Protein AF-A0A7X8LJ84-F1 (afdb_monomer)

Mean predicted aligned error: 12.86 Å

Secondary structure (DSSP, 8-state):
-PPP----EEEE--SS---SS-EEE-TT-SS-TT-STT--SSTTPPP-SSSPPP-S-TTTTPPPP-S-SSS--PPPPPP-S-TTPPPPP-EEEE--SEEE-SSEEE-PPPPP-SSSS-PPPPP-EEEE-SSEEEESSEEE-PPP--TT--SPPPPP-EEE-TTSEEEE-SEEE-PPP--TTSSS-PPPP-EEE--SS-SSS--SSEEEESSEEEE-S-EEEEEEEE-TT-EEEEE-BTTB-EEEEEEEEE-TT-EEEEE-EEEEE-GGGT-BTTB-EEE-EEEEEEEEEE-TT-EEE-TT-SS-TT-STTPPP----TT--PPPP-BSBPPPP-TT-S-PPPP-S-SSS--PPPPP--SSTTPPPPP-EEEEEEEEEEESSEEE-PPPPB-STT--PPPP-EEEEEEEEEEESSEEE-PPPPBTT--SPPPP-EEE--SSEEEE-SEEE-PPPP-SSS-PPPP-EEE----SSSSS----EEEESSEEEEES-EEEEEEEE-TT-EEEEE--STT-EEEEEEEEE-TT-EEEEE-EEEEE-GGGT-BTTB-EEE-EEEEEEEEEE-TT-EEE-TT-SS-TT-STTPPPPPGGG-SPPPP-SSSPPPP-S-TT----PPP-S-SSS--SPPPPP-S-TT--PPP-EEEEEEEEEEEESSEEE-PPPPPSSTTSPPPPP-EEEEEEEEEEBS-EEE-PPPP--SS--SPPPPP-EEEEEES--SS-HHHHHTT---SEEEESS-TTB-SEEE-PPPP--TTSSPPP---EEEEEEEPPTT-------

Foldseek 3Di:
DDDDPPPPAPEDEDADEPDDADEDFQELVFAEAADDQQEFADLQWAGEALFWWFDLAVVRGTRHYDADQPPGQHWWQWYYDDPQTWHTFHEYEYEYQEYEAAHEYAREWAAGDDQESYETIEFTYYHYAEHAYAHAYEYARETYGHPHYQGIWYFFYHYEPQRYQYHYPYYYYRATYDGPQQPHYTTAGGAYHAHDDGYDAAHQAEGEFQDEDEHAAEDHHEEHEFDNLGEYEYECGDVGQEYEYAEYHFDANGEYEKAWAQCAQDVVQPGDNVARLTFTHEYAHAEYAQAANGEYFQELRARTAPDHQLEFDDDDDPPDFWAAREELWWWWGDPPDDDTSDYGTDLPPFGGWWQWTYDDSQAWHEFHEYEYEYQEYEAQEEYAREWAARDDPPHATIEFTYYHYEYQEYAHAYEYARHTYEYPVLAIWHFFYHYAYENYRYHYPYYYYRATRDDDAHHTIFGGAHHDYPDPDDDDDFLLEAEFQDEDEHEDEYEHEEYEFDNLGEYEQTDGDDPLEHEYQEYEFDANGEYEKAKDQQAQDVQQPGDHVQRLTFIHEYEYLEYEQAANGEYFQELRFAWQCDHQQEWEAAPPLAAIWAGEAQWFWAGFLRPVDAGGGDYTGDQADFGGGWAWYYDDPQTTHEFHEYHYHNLAEYEAQEYYAREWDAGPALSIHKTEFGYYHAEHQAYAHAYEHAREIYARDDQHRYITYAFYHYEHEYHNNPDDPPPVVVVHDDAKDWDPDHPRYNYYYFRYIYGHNPVGPGHHGGGHYTYIYHDPPPDDDDDDD

pLDDT: mean 81.63, std 16.75, range [23.98, 98.69]

Nearest PDB structures (foldseek):
  4kh3-assembly1_A  TM=2.671E-01  e=1.534E+00  Escherichia coli CFT073
  3syj-assembly1_A-2  TM=1.691E-01  e=6.183E+00  Haemophilus influenzae

Structure (mmCIF, N/CA/C/O backbone):
data_AF-A0A7X8LJ84-F1
#
_entry.id   AF-A0A7X8LJ84-F1
#
loop_
_atom_site.group_PDB
_atom_site.id
_atom_site.type_symbol
_atom_site.label_atom_id
_atom_site.label_alt_id
_atom_site.label_comp_id
_atom_site.label_asym_id
_atom_site.label_entity_id
_atom_site.label_seq_id
_atom_site.pdbx_PDB_ins_code
_atom_site.Cartn_x
_atom_site.Cartn_y
_atom_site.Cartn_z
_atom_site.occupancy
_atom_site.B_iso_or_equiv
_atom_site.auth_seq_id
_atom_site.auth_comp_id
_atom_site.auth_asym_id
_atom_site.auth_atom_id
_atom_site.pdbx_PDB_model_num
ATOM 1 N N . MET A 1 1 ? -12.838 34.884 46.407 1.00 30.06 1 MET A N 1
ATOM 2 C CA . MET A 1 1 ? -14.192 34.371 46.718 1.00 30.06 1 MET A CA 1
ATOM 3 C C . MET A 1 1 ? -14.284 32.951 46.189 1.00 30.06 1 MET A C 1
ATOM 5 O O . MET A 1 1 ? -13.896 32.726 45.052 1.00 30.06 1 MET A O 1
ATOM 9 N N . MET A 1 2 ? -14.664 32.008 47.050 1.00 23.98 2 MET A N 1
ATOM 10 C CA . MET A 1 2 ? -14.614 30.557 46.815 1.00 23.98 2 MET A CA 1
ATOM 11 C C . MET A 1 2 ? -15.486 30.130 45.617 1.00 23.98 2 MET A C 1
ATOM 13 O O . MET A 1 2 ? -16.614 30.614 45.519 1.00 23.98 2 MET A O 1
ATOM 17 N N . PRO A 1 3 ? -15.045 29.205 44.743 1.00 28.98 3 PRO A N 1
ATOM 18 C CA . PRO A 1 3 ? -15.944 28.597 43.777 1.00 28.98 3 PRO A CA 1
ATOM 19 C C . PRO A 1 3 ? -16.781 27.513 44.467 1.00 28.98 3 PRO A C 1
ATOM 21 O O . PRO A 1 3 ? -16.250 26.604 45.105 1.00 28.98 3 PRO A O 1
ATOM 24 N N . LEU A 1 4 ? -18.106 27.630 44.344 1.00 27.81 4 LEU A N 1
ATOM 25 C CA . LEU A 1 4 ? -19.065 26.625 44.792 1.00 27.81 4 LEU A CA 1
ATOM 26 C C . LEU A 1 4 ? -18.783 25.266 44.130 1.00 27.81 4 LEU A C 1
ATOM 28 O O . LEU A 1 4 ? -18.795 25.145 42.905 1.00 27.81 4 LEU A O 1
ATOM 32 N N . ASN A 1 5 ? -18.645 24.235 44.965 1.00 30.30 5 ASN A N 1
ATOM 33 C CA . ASN A 1 5 ? -18.815 22.829 44.604 1.00 30.30 5 ASN A CA 1
ATOM 34 C C . ASN A 1 5 ? -20.189 22.619 43.935 1.00 30.30 5 ASN A C 1
ATOM 36 O O . ASN A 1 5 ? -21.196 22.456 44.624 1.00 30.30 5 ASN A O 1
ATOM 40 N N . ARG A 1 6 ? -20.254 22.573 42.599 1.00 37.22 6 ARG A N 1
ATOM 41 C CA . ARG A 1 6 ? -21.421 22.021 41.890 1.00 37.22 6 ARG A CA 1
ATOM 42 C C . ARG A 1 6 ? -21.324 20.494 41.882 1.00 37.22 6 ARG A C 1
ATOM 44 O O . ARG A 1 6 ? -20.835 19.896 40.930 1.00 37.22 6 ARG A O 1
ATOM 51 N N . LYS A 1 7 ? -21.785 19.857 42.965 1.00 37.34 7 LYS A N 1
ATOM 52 C CA . LYS A 1 7 ? -22.116 18.423 42.983 1.00 37.34 7 LYS A CA 1
ATOM 53 C C . LYS A 1 7 ? -23.441 18.207 42.239 1.00 37.34 7 LYS A C 1
ATOM 55 O O . LYS A 1 7 ? -24.474 18.084 42.880 1.00 37.34 7 LYS A O 1
ATOM 60 N N . ASN A 1 8 ? -23.411 18.127 40.911 1.00 40.31 8 ASN A N 1
ATOM 61 C CA . ASN A 1 8 ? -24.515 17.535 40.147 1.00 40.31 8 ASN A CA 1
ATOM 62 C C . ASN A 1 8 ? -24.117 16.115 39.720 1.00 40.31 8 ASN A C 1
ATOM 64 O O . ASN A 1 8 ? -23.898 15.844 38.546 1.00 40.31 8 ASN A O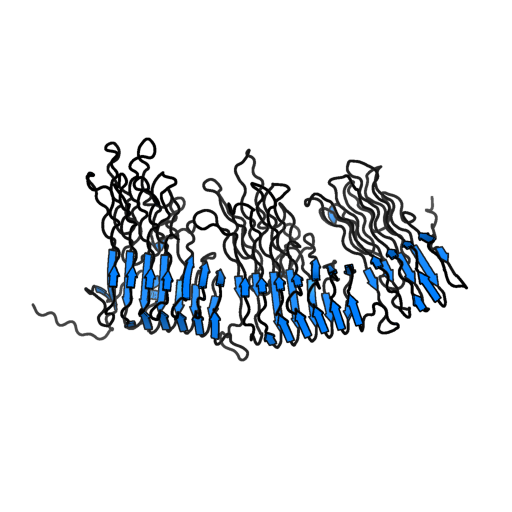 1
ATOM 68 N N . VAL A 1 9 ? -23.975 15.215 40.698 1.00 42.22 9 VAL A N 1
ATOM 69 C CA . VAL A 1 9 ? -24.136 13.779 40.438 1.00 42.22 9 VAL A CA 1
ATOM 70 C C . VAL A 1 9 ? -25.601 13.498 40.721 1.00 42.22 9 VAL A C 1
ATOM 72 O O . VAL A 1 9 ? -26.003 13.463 41.884 1.00 42.22 9 VAL A O 1
ATOM 75 N N . THR A 1 10 ? -26.413 13.349 39.678 1.00 46.94 10 THR A N 1
ATOM 76 C CA . THR A 1 10 ? -27.793 12.896 39.856 1.00 46.94 10 THR A CA 1
ATOM 77 C C . THR A 1 10 ? -27.735 11.400 40.154 1.00 46.94 10 THR A C 1
ATOM 79 O O . THR A 1 10 ? -27.622 10.575 39.250 1.00 46.94 10 THR A O 1
ATOM 82 N N . GLN A 1 11 ? -27.728 11.047 41.440 1.00 43.09 11 GLN A N 1
ATOM 83 C CA . GLN A 1 11 ? -27.872 9.666 41.886 1.00 43.09 11 GLN A CA 1
ATOM 84 C C . GLN A 1 11 ? -29.363 9.327 41.853 1.00 43.09 11 GLN A C 1
ATOM 86 O O . GLN A 1 11 ? -30.104 9.695 42.762 1.00 43.09 11 GLN A O 1
ATOM 91 N N . ILE A 1 12 ? -29.811 8.659 40.790 1.00 52.72 12 ILE A N 1
ATOM 92 C CA . ILE A 1 12 ? -31.189 8.174 40.712 1.00 52.72 12 ILE A CA 1
ATOM 93 C C . ILE A 1 12 ? -31.201 6.750 41.273 1.00 52.72 12 ILE A C 1
ATOM 95 O O . ILE A 1 12 ? -30.733 5.808 40.636 1.00 52.72 12 ILE A O 1
ATOM 99 N N . LEU A 1 13 ? -31.702 6.611 42.501 1.00 40.31 13 LEU A N 1
ATOM 100 C CA . LEU A 1 13 ? -32.005 5.323 43.119 1.00 40.31 13 LEU A CA 1
ATOM 101 C C . LEU A 1 13 ? -33.441 4.956 42.715 1.00 40.31 13 LEU A C 1
ATOM 103 O O . LEU A 1 13 ? -34.390 5.468 43.305 1.00 40.31 13 LEU A O 1
ATOM 107 N N . VAL A 1 14 ? -33.619 4.138 41.676 1.00 46.28 14 VAL A N 1
ATOM 108 C CA . VAL A 1 14 ? -34.960 3.676 41.274 1.00 46.28 14 VAL A CA 1
ATOM 109 C C . VAL A 1 14 ? -35.181 2.277 41.836 1.00 46.28 14 VAL A C 1
ATOM 111 O O . VAL A 1 14 ? -34.445 1.350 41.514 1.00 46.28 14 VAL A O 1
ATOM 114 N N . ALA A 1 15 ? -36.192 2.128 42.692 1.00 34.91 15 ALA A N 1
ATOM 115 C CA . ALA A 1 15 ? -36.561 0.853 43.310 1.00 34.91 15 ALA A CA 1
ATOM 116 C C . ALA A 1 15 ? -37.504 -0.013 42.444 1.00 34.91 15 ALA A C 1
ATOM 118 O O . ALA A 1 15 ? -37.891 -1.086 42.888 1.00 34.91 15 ALA A O 1
ATOM 119 N N . ASN A 1 16 ? -37.873 0.429 41.232 1.00 36.91 16 ASN A N 1
ATOM 120 C CA . ASN A 1 16 ? -38.785 -0.265 40.310 1.00 36.91 16 ASN A CA 1
ATOM 121 C C . ASN A 1 16 ? -38.352 -0.080 38.837 1.00 36.91 16 ASN A C 1
ATOM 123 O O . ASN A 1 16 ? -37.712 0.925 38.526 1.00 36.91 16 ASN A O 1
ATOM 127 N N . PRO A 1 17 ? -38.692 -1.013 37.924 1.00 44.97 17 PRO A N 1
ATOM 128 C CA . PRO A 1 17 ? -38.257 -0.974 36.527 1.00 44.97 17 PRO A CA 1
ATOM 129 C C . PRO A 1 17 ? -38.702 0.311 35.815 1.00 44.97 17 PRO A C 1
ATOM 131 O O . PRO A 1 17 ? -39.875 0.685 35.836 1.00 44.97 17 PRO A O 1
ATOM 134 N N . LEU A 1 18 ? -37.751 0.977 35.160 1.00 45.47 18 LEU A N 1
ATOM 135 C CA . LEU A 1 18 ? -37.991 2.081 34.230 1.00 45.47 18 LEU A CA 1
ATOM 136 C C . LEU A 1 18 ? -38.624 1.524 32.948 1.00 45.47 18 LEU A C 1
ATOM 138 O O . LEU A 1 18 ? -37.931 1.167 32.005 1.00 45.47 18 LEU A O 1
ATOM 142 N N . ALA A 1 19 ? -39.949 1.402 32.922 1.00 45.44 19 ALA A N 1
ATOM 143 C CA . ALA A 1 19 ? -40.679 1.033 31.715 1.00 45.44 19 ALA A CA 1
ATOM 144 C C . ALA A 1 19 ? -41.220 2.275 30.986 1.00 45.44 19 ALA A C 1
ATOM 146 O O . ALA A 1 19 ? -41.765 3.180 31.617 1.00 45.44 19 ALA A O 1
ATOM 147 N N . THR A 1 20 ? -41.157 2.213 29.648 1.00 40.31 20 THR A N 1
ATOM 148 C CA . THR A 1 20 ? -41.789 3.055 28.603 1.00 40.31 20 THR A CA 1
ATOM 149 C C . THR A 1 20 ? -40.998 4.275 28.113 1.00 40.31 20 THR A C 1
ATOM 151 O O . THR A 1 20 ? -40.757 5.173 28.904 1.00 40.31 20 THR A O 1
ATOM 154 N N . ASN A 1 21 ? -40.629 4.283 26.812 1.00 55.28 21 ASN A N 1
ATOM 155 C CA . ASN A 1 21 ? -40.369 5.376 25.831 1.00 55.28 21 ASN A CA 1
ATOM 156 C C . ASN A 1 21 ? -39.831 6.759 26.280 1.00 55.28 21 ASN A C 1
ATOM 158 O O . ASN A 1 21 ? -39.825 7.706 25.495 1.00 55.28 21 ASN A O 1
ATOM 162 N N . GLY A 1 22 ? -39.403 6.911 27.524 1.00 68.75 22 GLY A N 1
ATOM 163 C CA . GLY A 1 22 ? -38.986 8.154 28.140 1.00 68.75 22 GLY A CA 1
ATOM 164 C C . GLY A 1 22 ? -37.492 8.391 27.987 1.00 68.75 22 GLY A C 1
ATOM 165 O O . GLY A 1 22 ? -36.705 7.482 27.713 1.00 68.75 22 GLY A O 1
ATOM 166 N N . THR A 1 23 ? -37.106 9.641 28.204 1.00 82.94 23 THR A N 1
ATOM 167 C CA . THR A 1 23 ? -35.712 10.069 28.170 1.00 82.94 23 THR A CA 1
ATOM 168 C C . THR A 1 23 ? -35.250 10.380 29.589 1.00 82.94 23 THR A C 1
ATOM 170 O O . THR A 1 23 ? -35.802 11.273 30.230 1.00 82.94 23 THR A O 1
ATOM 173 N N . ILE A 1 24 ? -34.206 9.699 30.065 1.00 88.31 24 ILE A N 1
ATOM 174 C CA . ILE A 1 24 ? -33.388 10.175 31.187 1.00 88.31 24 ILE A CA 1
ATOM 175 C C . ILE A 1 24 ? -32.161 10.824 30.569 1.00 88.31 24 ILE A C 1
ATOM 177 O O . ILE A 1 24 ? -31.347 10.133 29.964 1.00 88.31 24 ILE A O 1
ATOM 181 N N . ASN A 1 25 ? -32.013 12.139 30.714 1.00 90.12 25 ASN A N 1
ATOM 182 C CA . ASN A 1 25 ? -30.841 12.825 30.192 1.00 90.12 25 ASN A CA 1
ATOM 183 C C . ASN A 1 25 ? -30.184 13.753 31.213 1.00 90.12 25 ASN A C 1
ATOM 185 O O . ASN A 1 25 ? -30.831 14.328 32.087 1.00 90.12 25 ASN A O 1
ATOM 189 N N . ALA A 1 26 ? -28.876 13.897 31.057 1.00 93.62 26 ALA A N 1
ATOM 190 C CA . ALA A 1 26 ? -28.060 14.946 31.641 1.00 93.62 26 ALA A CA 1
ATOM 191 C C . ALA A 1 26 ? -27.355 15.733 30.525 1.00 93.62 26 ALA A C 1
ATOM 193 O O . ALA A 1 26 ? -26.217 16.179 30.687 1.00 93.62 26 ALA A O 1
ATOM 194 N N . ASP A 1 27 ? -28.014 15.881 29.376 1.00 94.12 27 ASP A N 1
ATOM 195 C CA . ASP A 1 27 ? -27.416 16.474 28.183 1.00 94.12 27 ASP A CA 1
ATOM 196 C C . ASP A 1 27 ? -27.085 17.954 28.430 1.00 94.12 27 ASP A C 1
ATOM 198 O O . ASP A 1 27 ? -27.896 18.726 28.956 1.00 94.12 27 ASP A O 1
ATOM 202 N N . GLY A 1 28 ? -25.843 18.341 28.132 1.00 92.19 28 GLY A N 1
ATOM 203 C CA . GLY A 1 28 ? -25.340 19.700 28.345 1.00 92.19 28 GLY A CA 1
ATOM 204 C C . GLY A 1 28 ? -25.268 20.173 29.802 1.00 92.19 28 GLY A C 1
ATOM 205 O O . GLY A 1 28 ? -25.026 21.358 30.034 1.00 92.19 28 GLY A O 1
ATOM 206 N N . GLN A 1 29 ? -25.499 19.293 30.784 1.00 94.62 29 GLN A N 1
ATOM 207 C CA . GLN A 1 29 ? -25.529 19.641 32.216 1.00 94.62 29 GLN A CA 1
ATOM 208 C C . GLN A 1 29 ? -24.150 19.595 32.899 1.00 94.62 29 GLN A C 1
ATOM 210 O O . GLN A 1 29 ? -24.056 19.691 34.125 1.00 94.62 29 GLN A O 1
ATOM 215 N N . GLY A 1 30 ? -23.079 19.409 32.129 1.00 92.00 30 GLY A N 1
ATOM 216 C CA . GLY A 1 30 ? -21.699 19.387 32.595 1.00 92.00 30 GLY A CA 1
ATOM 217 C C . GLY A 1 30 ? -21.093 20.780 32.755 1.00 92.00 30 GLY A C 1
ATOM 218 O O . GLY A 1 30 ? -21.758 21.746 33.142 1.00 92.00 30 GLY A O 1
ATOM 219 N N . PHE A 1 31 ? -19.792 20.903 32.488 1.00 92.19 31 PHE A N 1
ATOM 220 C CA . PHE A 1 31 ? -19.129 22.203 32.532 1.00 92.19 31 PHE A CA 1
ATOM 221 C C . PHE A 1 31 ? -19.678 23.127 31.439 1.00 92.19 31 PHE A C 1
ATOM 223 O O . PHE A 1 31 ? -19.865 22.738 30.283 1.00 92.19 31 PHE A O 1
ATOM 230 N N . ALA A 1 32 ? -19.912 24.385 31.813 1.00 87.88 32 ALA A N 1
ATOM 231 C CA . ALA A 1 32 ? -20.293 25.417 30.862 1.00 87.88 32 ALA A CA 1
ATOM 232 C C . ALA A 1 32 ? -19.150 25.675 29.868 1.00 87.88 32 ALA A C 1
ATOM 234 O O . ALA A 1 32 ? -17.995 25.319 30.120 1.00 87.88 32 ALA A O 1
ATOM 235 N N . ARG A 1 33 ? -19.451 26.358 28.760 1.00 82.00 33 ARG A N 1
ATOM 236 C CA . ARG A 1 33 ? -18.424 26.826 27.816 1.00 82.00 33 ARG A CA 1
ATOM 237 C C . ARG A 1 33 ? -17.238 27.478 28.537 1.00 82.00 33 ARG A C 1
ATOM 239 O O . ARG A 1 33 ? -17.425 28.172 29.540 1.00 82.00 33 ARG A O 1
ATOM 246 N N . ARG A 1 34 ? -16.036 27.311 27.981 1.00 78.12 34 ARG A N 1
ATOM 247 C CA . ARG A 1 34 ? -14.765 27.856 28.493 1.00 78.12 34 ARG A CA 1
ATOM 248 C C . ARG A 1 34 ? -14.373 27.335 29.875 1.00 78.12 34 ARG A C 1
ATOM 250 O O . ARG A 1 34 ? -13.623 28.001 30.587 1.00 78.12 34 ARG A O 1
ATOM 257 N N . SER A 1 35 ? -14.905 26.184 30.275 1.00 85.44 35 SER A N 1
ATOM 258 C CA . SER A 1 35 ? -14.616 25.581 31.570 1.00 85.44 35 SER A CA 1
ATOM 259 C C . SER A 1 35 ? -14.601 24.058 31.492 1.00 85.44 35 SER A C 1
ATOM 261 O O . SER A 1 35 ? -15.162 23.461 30.573 1.00 85.44 35 SER A O 1
ATOM 263 N N . GLY A 1 36 ? -13.964 23.446 32.486 1.00 86.62 36 GLY A N 1
ATOM 264 C CA . GLY A 1 36 ? -13.796 22.001 32.590 1.00 86.62 36 GLY A CA 1
ATOM 265 C C . GLY A 1 36 ? -12.341 21.563 32.371 1.00 86.62 36 GLY A C 1
ATOM 266 O O . GLY A 1 36 ? -11.592 22.274 31.701 1.00 86.62 36 GLY A O 1
ATOM 267 N N . PRO A 1 37 ? -11.916 20.424 32.949 1.00 87.31 37 PRO A N 1
ATOM 268 C CA . PRO A 1 37 ? -10.533 19.943 32.861 1.00 87.31 37 PRO A CA 1
ATOM 269 C C . PRO A 1 37 ? -10.045 19.654 31.435 1.00 87.31 37 PRO A C 1
ATOM 271 O O . PRO A 1 37 ? -8.860 19.790 31.165 1.00 87.31 37 PRO A O 1
ATOM 274 N N . GLY A 1 38 ? -10.954 19.281 30.533 1.00 84.69 38 GLY A N 1
ATOM 275 C CA . GLY A 1 38 ? -10.684 19.070 29.110 1.00 84.69 38 GLY A CA 1
ATOM 276 C C . GLY A 1 38 ? -11.133 20.248 28.246 1.00 84.69 38 GLY A C 1
ATOM 277 O O . GLY A 1 38 ? -11.385 20.065 27.059 1.00 84.69 38 GLY A O 1
ATOM 278 N N . GLY A 1 39 ? -11.321 21.438 28.826 1.00 77.69 39 GLY A N 1
ATOM 279 C CA . GLY A 1 39 ? -11.707 22.637 28.087 1.00 77.69 39 GLY A CA 1
ATOM 280 C C . GLY A 1 39 ? -10.565 23.149 27.206 1.00 77.69 39 GLY A C 1
ATOM 281 O O . GLY A 1 39 ? -9.457 23.380 27.684 1.00 77.69 39 GLY A O 1
ATOM 282 N N . ALA A 1 40 ? -10.848 23.370 25.926 1.00 68.56 40 ALA A N 1
ATOM 283 C CA . ALA A 1 40 ? -9.894 23.928 24.975 1.00 68.56 40 ALA A CA 1
ATOM 284 C C . ALA A 1 40 ? -9.526 25.397 25.284 1.00 68.56 40 ALA A C 1
ATOM 286 O O . ALA A 1 40 ? -10.390 26.208 25.641 1.00 68.56 40 ALA A O 1
ATOM 287 N N . THR A 1 41 ? -8.254 25.772 25.106 1.00 65.06 41 THR A N 1
ATOM 288 C CA . THR A 1 41 ? -7.773 27.156 25.314 1.00 65.06 41 THR A CA 1
ATOM 289 C C . THR A 1 41 ? -7.931 28.040 24.068 1.00 65.06 41 THR A C 1
ATOM 291 O O . THR A 1 41 ? -8.104 29.258 24.200 1.00 65.06 41 THR A O 1
ATOM 294 N N . ASP A 1 42 ? -7.965 27.433 22.878 1.00 66.75 42 ASP A N 1
ATOM 295 C CA . ASP A 1 42 ? -8.260 28.063 21.584 1.00 66.75 42 ASP A CA 1
ATOM 296 C C . ASP A 1 42 ? -9.783 28.182 21.352 1.00 66.75 42 ASP A C 1
ATOM 298 O O . ASP A 1 42 ? -10.582 27.357 21.799 1.00 66.75 42 ASP A O 1
ATOM 302 N N . ALA A 1 43 ? -10.216 29.246 20.670 1.00 59.75 43 ALA A N 1
ATOM 303 C CA . ALA A 1 43 ? -11.624 29.521 20.381 1.00 59.75 43 ALA A CA 1
ATOM 304 C C . ALA A 1 43 ? -12.264 28.480 19.451 1.00 59.75 43 ALA A C 1
ATOM 306 O O . ALA A 1 43 ? -13.481 28.315 19.498 1.00 59.75 43 ALA A O 1
ATOM 307 N N . ALA A 1 44 ? -11.452 27.787 18.647 1.00 60.19 44 ALA A N 1
ATOM 308 C CA . ALA A 1 44 ? -11.892 26.815 17.651 1.00 60.19 44 ALA A CA 1
ATOM 309 C C . ALA A 1 44 ? -11.531 25.353 17.986 1.00 60.19 44 ALA A C 1
ATOM 311 O O . ALA A 1 44 ? -11.715 24.497 17.128 1.00 60.19 44 ALA A O 1
ATOM 312 N N . ALA A 1 45 ? -10.993 25.053 19.177 1.00 74.50 45 ALA A N 1
ATOM 313 C CA . ALA A 1 45 ? -10.648 23.686 19.583 1.00 74.50 45 ALA A CA 1
ATOM 314 C C . ALA A 1 45 ? -11.774 22.986 20.365 1.00 74.50 45 ALA A C 1
ATOM 316 O O . ALA A 1 45 ? -12.558 23.618 21.084 1.00 74.50 45 ALA A O 1
ATOM 317 N N . GLY A 1 46 ? -11.851 21.667 20.183 1.00 81.38 46 GLY A N 1
ATOM 318 C CA . GLY A 1 46 ? -12.843 20.803 20.806 1.00 81.38 46 GLY A CA 1
ATOM 319 C C . GLY A 1 46 ? -12.495 20.464 22.249 1.00 81.38 46 GLY A C 1
ATOM 320 O O . GLY A 1 46 ? -11.326 20.312 22.605 1.00 81.38 46 GLY A O 1
ATOM 321 N N . ALA A 1 47 ? -13.522 20.325 23.081 1.00 87.94 47 ALA A N 1
ATOM 322 C CA . ALA A 1 47 ? -13.379 19.868 24.457 1.00 87.94 47 ALA A CA 1
ATOM 323 C C . ALA A 1 47 ? -13.146 18.349 24.508 1.00 87.94 47 ALA A C 1
ATOM 325 O O . ALA A 1 47 ? -13.670 17.620 23.670 1.00 87.94 47 ALA A O 1
ATOM 326 N N . GLY A 1 48 ? -12.405 17.869 25.506 1.00 90.12 48 GLY A N 1
ATOM 327 C CA . GLY A 1 48 ? -12.181 16.441 25.766 1.00 90.12 48 GLY A CA 1
ATOM 328 C C . GLY A 1 48 ? -12.893 15.958 27.030 1.00 90.12 48 GLY A C 1
ATOM 329 O O . GLY A 1 48 ? -13.328 16.773 27.847 1.00 90.12 48 GLY A O 1
ATOM 330 N N . HIS A 1 49 ? -13.072 14.643 27.176 1.00 92.19 49 HIS A N 1
ATOM 331 C CA . HIS A 1 49 ? -13.454 13.973 28.431 1.00 92.19 49 HIS A CA 1
ATOM 332 C C . HIS A 1 49 ? -13.113 12.477 28.413 1.00 92.19 49 HIS A C 1
ATOM 334 O O . HIS A 1 49 ? -12.079 12.088 28.949 1.00 92.19 49 HIS A O 1
ATOM 340 N N . GLY A 1 50 ? -13.965 11.631 27.833 1.00 88.94 50 GLY A N 1
ATOM 341 C CA . GLY A 1 50 ? -13.673 10.218 27.598 1.00 88.94 50 GLY A CA 1
ATOM 342 C C . GLY A 1 50 ? -12.671 10.047 26.465 1.00 88.94 50 GLY A C 1
ATOM 343 O O . GLY A 1 50 ? -11.689 9.330 26.629 1.00 88.94 50 GLY A O 1
ATOM 344 N N . GLY A 1 51 ? -12.901 10.774 25.373 1.00 88.94 51 GLY A N 1
ATOM 345 C CA . GLY A 1 51 ? -11.969 10.972 24.268 1.00 88.94 51 GLY A CA 1
ATOM 346 C C . GLY A 1 51 ? -11.457 12.411 24.234 1.00 88.94 51 GLY A C 1
ATOM 347 O O . GLY A 1 51 ? -12.045 13.309 24.850 1.00 88.94 51 GLY A O 1
ATOM 348 N N . ALA A 1 52 ? -10.347 12.641 23.536 1.00 87.56 52 ALA A N 1
ATOM 349 C CA . ALA A 1 52 ? -9.817 13.984 23.325 1.00 87.56 52 ALA A CA 1
ATOM 350 C C . ALA A 1 52 ? -10.648 14.754 22.283 1.00 87.56 52 ALA A C 1
ATOM 352 O O . ALA A 1 52 ? -11.175 14.177 21.337 1.00 87.56 52 ALA A O 1
ATOM 353 N N . GLY A 1 53 ? -10.774 16.068 22.444 1.00 84.56 53 GLY A N 1
ATOM 354 C CA . GLY A 1 53 ? -11.273 16.949 21.393 1.00 84.56 53 GLY A CA 1
ATOM 355 C C . GLY A 1 53 ? -10.172 17.288 20.392 1.00 84.56 53 GLY A C 1
ATOM 356 O O . GLY A 1 53 ? -8.987 17.240 20.714 1.00 84.56 53 GLY A O 1
ATOM 357 N N . ALA A 1 54 ? -10.553 17.685 19.185 1.00 77.69 54 ALA A N 1
ATOM 358 C CA . ALA A 1 54 ? -9.602 18.069 18.156 1.00 77.69 54 ALA A CA 1
ATOM 359 C C . ALA A 1 54 ? -8.963 19.442 18.424 1.00 77.69 54 ALA A C 1
ATOM 361 O O . ALA A 1 54 ? -9.638 20.421 18.767 1.00 77.69 54 ALA A O 1
ATOM 362 N N . GLY A 1 55 ? -7.652 19.544 18.182 1.00 68.00 55 GLY A N 1
ATOM 363 C CA . GLY A 1 55 ? -6.857 20.779 18.288 1.00 68.00 55 GLY A CA 1
ATOM 364 C C . GLY A 1 55 ? -5.729 20.846 17.254 1.00 68.00 55 GLY A C 1
ATOM 365 O O . GLY A 1 55 ? -5.728 20.069 16.309 1.00 68.00 55 GLY A O 1
ATOM 366 N N . ARG A 1 56 ? -4.813 21.821 17.352 1.00 55.84 56 ARG A N 1
ATOM 367 C CA . ARG A 1 56 ? -3.611 21.896 16.485 1.00 55.84 56 ARG A CA 1
ATOM 368 C C . ARG A 1 56 ? -2.449 21.124 17.120 1.00 55.84 56 ARG A C 1
ATOM 370 O O . ARG A 1 56 ? -1.778 20.390 16.414 1.00 55.84 56 ARG A O 1
ATOM 377 N N . ASP A 1 57 ? -2.291 21.263 18.433 1.00 55.69 57 ASP A N 1
ATOM 378 C CA . ASP A 1 57 ? -1.365 20.538 19.308 1.00 55.69 57 ASP A CA 1
ATOM 379 C C . ASP A 1 57 ? -1.820 20.724 20.784 1.00 55.69 57 ASP A C 1
ATOM 381 O O . ASP A 1 57 ? -2.827 21.393 21.061 1.00 55.69 57 ASP A O 1
ATOM 385 N N . GLU A 1 58 ? -1.112 20.112 21.737 1.00 50.94 58 GLU A N 1
ATOM 386 C CA . GLU A 1 58 ? -1.384 20.241 23.182 1.00 50.94 58 GLU A CA 1
ATOM 387 C C . GLU A 1 58 ? -1.085 21.643 23.717 1.00 50.94 58 GLU A C 1
ATOM 389 O O . GLU A 1 58 ? -1.839 22.169 24.538 1.00 50.94 58 GLU A O 1
ATOM 394 N N . ALA A 1 59 ? -0.040 22.286 23.192 1.00 43.84 59 ALA A N 1
ATOM 395 C CA . ALA A 1 59 ? 0.373 23.633 23.575 1.00 43.84 59 ALA A CA 1
ATOM 396 C C . ALA A 1 59 ? -0.623 24.727 23.120 1.00 43.84 59 ALA A C 1
ATOM 398 O O . ALA A 1 59 ? -0.725 25.780 23.753 1.00 43.84 59 ALA A O 1
ATOM 399 N N . SER A 1 60 ? -1.393 24.475 22.058 1.00 48.44 60 SER A N 1
ATOM 400 C CA . SER A 1 60 ? -2.377 25.373 21.436 1.00 48.44 60 SER A CA 1
ATOM 401 C C . SER A 1 60 ? -3.830 25.012 21.748 1.00 48.44 60 SER A C 1
ATOM 403 O O . SER A 1 60 ? -4.731 25.704 21.275 1.00 48.44 60 SER A O 1
ATOM 405 N N . GLY A 1 61 ? -4.086 23.993 22.581 1.00 58.84 61 GLY A N 1
ATOM 406 C CA . GLY A 1 61 ? -5.361 23.876 23.293 1.00 58.84 61 GLY A CA 1
ATOM 407 C C . GLY A 1 61 ? -6.363 22.827 22.820 1.00 58.84 61 GLY A C 1
ATOM 408 O O . GLY A 1 61 ? -7.558 23.124 22.882 1.00 58.84 61 GLY A O 1
ATOM 409 N N . LYS A 1 62 ? -5.937 21.625 22.386 1.00 71.81 62 LYS A N 1
ATOM 410 C CA . LYS A 1 62 ? -6.854 20.465 22.267 1.00 71.81 62 LYS A CA 1
ATOM 411 C C . LYS A 1 62 ? -7.380 20.054 23.652 1.00 71.81 62 LYS A C 1
ATOM 413 O O . LYS A 1 62 ? -6.638 20.086 24.632 1.00 71.81 62 LYS A O 1
ATOM 418 N N . GLY A 1 63 ? -8.653 19.680 23.758 1.00 79.62 63 GLY A N 1
ATOM 419 C CA . GLY A 1 63 ? -9.210 19.187 25.015 1.00 79.62 63 GLY A CA 1
ATOM 420 C C . GLY A 1 63 ? -8.771 17.751 25.296 1.00 79.6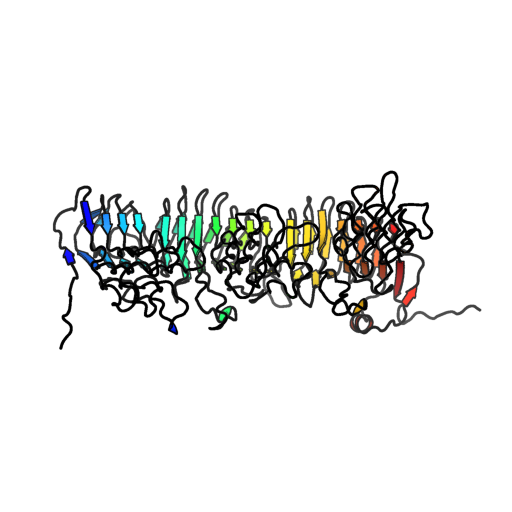2 63 GLY A C 1
ATOM 421 O O . GLY A 1 63 ? -9.097 16.861 24.520 1.00 79.62 63 GLY A O 1
ATOM 422 N N . LEU A 1 64 ? -8.058 17.503 26.395 1.00 84.56 64 LEU A N 1
ATOM 423 C CA . LEU A 1 64 ? -7.582 16.160 26.754 1.00 84.56 64 LEU A CA 1
ATOM 424 C C . LEU A 1 64 ? -8.667 15.298 27.411 1.00 84.56 64 LEU A C 1
ATOM 426 O O . LEU A 1 64 ? -9.658 15.806 27.949 1.00 84.56 64 LEU A O 1
ATOM 430 N N . SER A 1 65 ? -8.456 13.981 27.389 1.00 89.06 65 SER A N 1
ATOM 431 C CA . SER A 1 65 ? -9.261 13.046 28.168 1.00 89.06 65 SER A CA 1
ATOM 432 C C . SER A 1 65 ? -8.927 13.156 29.667 1.00 89.06 65 SER A C 1
ATOM 434 O O . SER A 1 65 ? -7.806 13.473 30.060 1.00 89.06 65 SER A O 1
ATOM 436 N N . TYR A 1 66 ? -9.913 12.944 30.543 1.00 90.31 66 TYR A N 1
ATOM 437 C CA . TYR A 1 66 ? -9.732 12.977 32.001 1.00 90.31 66 TYR A CA 1
ATOM 438 C C . TYR A 1 66 ? -10.798 12.167 32.744 1.00 90.31 66 TYR A C 1
ATOM 440 O O . TYR A 1 66 ? -11.823 11.760 32.189 1.00 90.31 66 TYR A O 1
ATOM 448 N N . GLY A 1 67 ? -10.580 11.975 34.046 1.00 89.69 67 GLY A N 1
ATOM 449 C CA . GLY A 1 67 ? -11.441 11.156 34.896 1.00 89.69 67 GLY A CA 1
ATOM 450 C C . GLY A 1 67 ? -11.139 9.663 34.772 1.00 89.69 67 GLY A C 1
ATOM 451 O O . GLY A 1 67 ? -10.282 9.244 34.001 1.00 89.69 67 GLY A O 1
ATOM 452 N N . ARG A 1 68 ? -11.825 8.857 35.584 1.00 90.50 68 ARG A N 1
ATOM 453 C CA . ARG A 1 68 ? -11.651 7.400 35.599 1.00 90.50 68 ARG A CA 1
ATOM 454 C C . ARG A 1 68 ? -12.558 6.747 34.562 1.00 90.50 68 ARG A C 1
ATOM 456 O O . ARG A 1 68 ? -13.687 7.194 34.387 1.00 90.50 68 ARG A O 1
ATOM 463 N N . VAL A 1 69 ? -12.061 5.686 33.925 1.00 91.38 69 VAL A N 1
ATOM 464 C CA . VAL A 1 69 ? -12.833 4.848 32.993 1.00 91.38 69 VAL A CA 1
ATOM 465 C C . VAL A 1 69 ? -13.865 4.007 33.759 1.00 91.38 69 VAL A C 1
ATOM 467 O O . VAL A 1 69 ? -15.031 4.002 33.388 1.00 91.38 69 VAL A O 1
ATOM 470 N N . ALA A 1 70 ? -13.450 3.363 34.859 1.00 93.44 70 ALA A N 1
ATOM 471 C CA . ALA A 1 70 ? -14.325 2.594 35.748 1.00 93.44 70 ALA A CA 1
ATOM 472 C C . ALA A 1 70 ? -14.990 3.478 36.812 1.00 93.44 70 ALA A C 1
ATOM 474 O O . ALA A 1 70 ? -14.333 4.322 37.433 1.00 93.44 70 ALA A O 1
ATOM 475 N N . GLY A 1 71 ? -16.286 3.258 37.033 1.00 94.31 71 GLY A N 1
ATOM 476 C CA . GLY A 1 71 ? -17.146 4.068 37.891 1.00 94.31 71 GLY A CA 1
ATOM 477 C C . GLY A 1 71 ? -17.098 5.564 37.558 1.00 94.31 71 GLY A C 1
ATOM 478 O O . GLY A 1 71 ? -16.825 6.363 38.460 1.00 94.31 71 GLY A O 1
ATOM 479 N N . PRO A 1 72 ? -17.298 5.976 36.290 1.00 95.50 72 PRO A N 1
ATOM 480 C CA . PRO A 1 72 ? -17.129 7.359 35.876 1.00 95.50 72 PRO A CA 1
ATOM 481 C C . PRO A 1 72 ? -18.215 8.250 36.498 1.00 95.50 72 PRO A C 1
ATOM 483 O O . PRO A 1 72 ? -19.412 7.987 36.398 1.00 95.50 72 PRO A O 1
ATOM 486 N N . THR A 1 73 ? -17.798 9.342 37.142 1.00 94.25 73 THR A N 1
ATOM 487 C CA . THR A 1 73 ? -18.708 10.358 37.711 1.00 94.25 73 THR A CA 1
ATOM 488 C C . THR A 1 73 ? -18.312 11.785 37.340 1.00 94.25 73 THR A C 1
ATOM 490 O O . THR A 1 73 ? -18.875 12.741 37.873 1.00 94.25 73 THR A O 1
ATOM 493 N N . SER A 1 74 ? -17.297 11.960 36.490 1.00 94.56 74 SER A N 1
ATOM 494 C CA . SER A 1 74 ? -16.846 13.284 36.070 1.00 94.56 74 SER A CA 1
ATOM 495 C C . SER A 1 74 ? -17.780 13.866 35.010 1.00 94.56 74 SER A C 1
ATOM 497 O O . SER A 1 74 ? -18.253 13.168 34.118 1.00 94.56 74 SER A O 1
ATOM 499 N N . LEU A 1 75 ? -18.048 15.164 35.113 1.00 95.62 75 LEU A N 1
ATOM 500 C CA . LEU A 1 75 ? -18.814 15.903 34.112 1.00 95.62 75 LEU A CA 1
ATOM 501 C C . LEU A 1 75 ? -17.966 16.111 32.854 1.00 95.62 75 LEU A C 1
ATOM 503 O O . LEU A 1 75 ? -16.751 16.281 32.982 1.00 95.62 75 LEU A O 1
ATOM 507 N N . GLY A 1 76 ? -18.601 16.171 31.687 1.00 94.69 76 GLY A N 1
ATOM 508 C CA . GLY A 1 76 ? -17.996 16.574 30.418 1.00 94.69 76 GLY A CA 1
ATOM 509 C C . GLY A 1 76 ? -17.641 18.062 30.393 1.00 94.69 76 GLY A C 1
ATOM 510 O O . GLY A 1 76 ? -18.262 18.878 31.082 1.00 94.69 76 GLY A O 1
ATOM 511 N N . SER A 1 77 ? -16.629 18.421 29.606 1.00 93.06 77 SER A N 1
ATOM 512 C CA . SER A 1 77 ? -16.092 19.780 29.474 1.00 93.06 77 SER A CA 1
ATOM 513 C C . SER A 1 77 ? -16.839 20.612 28.430 1.00 93.06 77 SER A C 1
ATOM 515 O O . SER A 1 77 ? -17.322 20.098 27.420 1.00 93.06 77 SER A O 1
ATOM 517 N N . GLY A 1 78 ? -16.927 21.922 28.660 1.00 88.81 78 GLY A N 1
ATOM 518 C CA . GLY A 1 78 ? -17.486 22.852 27.683 1.00 88.81 78 GLY A CA 1
ATOM 519 C C . GLY A 1 78 ? -16.467 23.231 26.608 1.00 88.81 78 GLY A C 1
ATOM 520 O O . GLY A 1 78 ? -15.261 23.238 26.851 1.00 88.81 78 GLY A O 1
ATOM 521 N N . ALA A 1 79 ? -16.964 23.592 25.427 1.00 83.19 79 ALA A N 1
ATOM 522 C CA . ALA A 1 79 ? -16.163 24.038 24.287 1.00 83.19 79 ALA A CA 1
ATOM 523 C C . ALA A 1 79 ? -15.305 25.289 24.579 1.00 83.19 79 ALA A C 1
ATOM 525 O O . ALA A 1 79 ? -15.545 26.001 25.560 1.00 83.19 79 ALA A O 1
ATOM 526 N N . GLY A 1 80 ? -14.333 25.570 23.697 1.00 70.94 80 GLY A N 1
ATOM 527 C CA . GLY A 1 80 ? -13.348 26.657 23.810 1.00 70.94 80 GLY A CA 1
ATOM 528 C C . GLY A 1 80 ? -13.898 28.099 23.830 1.00 70.94 80 GLY A C 1
ATOM 529 O O . GLY A 1 80 ? -15.086 28.351 24.021 1.00 70.94 80 GLY A O 1
ATOM 530 N N . ARG A 1 81 ? -13.014 29.100 23.665 1.00 63.88 81 ARG A N 1
ATOM 531 C CA . ARG A 1 81 ? -13.251 30.544 23.956 1.00 63.88 81 ARG A CA 1
ATOM 532 C C . ARG A 1 81 ? -14.439 31.248 23.266 1.00 63.88 81 ARG A C 1
ATOM 534 O O . ARG A 1 81 ? -14.757 32.370 23.676 1.00 63.88 81 ARG A O 1
ATOM 541 N N . SER A 1 82 ? -15.096 30.640 22.283 1.00 67.56 82 SER A N 1
ATOM 542 C CA . SER A 1 82 ? -16.211 31.242 21.542 1.00 67.56 82 SER A CA 1
ATOM 543 C C . SER A 1 82 ? -17.486 31.431 22.375 1.00 67.56 82 SER A C 1
ATOM 545 O O . SER A 1 82 ? -17.838 30.616 23.230 1.00 67.56 82 SER A O 1
ATOM 547 N N . THR A 1 83 ? -18.233 32.501 22.095 1.00 68.62 83 THR A N 1
ATOM 548 C CA . THR A 1 83 ? -19.550 32.784 22.695 1.00 68.62 83 THR A CA 1
ATOM 549 C C . THR A 1 83 ? -20.651 31.831 22.230 1.00 68.62 83 THR A C 1
ATOM 551 O O . THR A 1 83 ? -21.751 31.880 22.774 1.00 68.62 83 THR A O 1
ATOM 554 N N . TYR A 1 84 ? -20.366 30.951 21.268 1.00 74.69 84 TYR A N 1
ATOM 555 C CA . TYR A 1 84 ? -21.321 30.004 20.683 1.00 74.69 84 TYR A CA 1
ATOM 556 C C . TYR A 1 84 ? -21.022 28.536 21.024 1.00 74.69 84 TYR A C 1
ATOM 558 O O . TYR A 1 84 ? -21.726 27.649 20.546 1.00 74.69 84 TYR A O 1
ATOM 566 N N . GLY A 1 85 ? -19.997 28.273 21.844 1.00 78.69 85 GLY A N 1
ATOM 567 C CA . GLY A 1 85 ? -19.585 26.919 22.217 1.00 78.69 85 GLY A CA 1
ATOM 568 C C . GLY A 1 85 ? -20.596 26.183 23.106 1.00 78.69 85 GLY A C 1
ATOM 569 O O . GLY A 1 85 ? -21.234 26.803 23.968 1.00 78.69 85 GLY A O 1
ATOM 570 N N . GLY A 1 86 ? -20.713 24.870 22.897 1.00 86.88 86 GLY A N 1
ATOM 571 C CA . GLY A 1 86 ? -21.592 23.975 23.651 1.00 86.88 86 GLY A CA 1
ATOM 572 C C . GLY A 1 86 ? -21.083 23.650 25.061 1.00 86.88 86 GLY A C 1
ATOM 573 O O . GLY A 1 86 ? -19.879 23.641 25.325 1.00 86.88 86 GLY A O 1
ATOM 574 N N . ALA A 1 87 ? -22.010 23.394 25.987 1.00 91.12 87 ALA A N 1
ATOM 575 C CA . ALA A 1 87 ? -21.708 22.873 27.324 1.00 91.12 87 ALA A CA 1
ATOM 576 C C . ALA A 1 87 ? -21.461 21.356 27.278 1.00 91.12 87 ALA A C 1
ATOM 578 O O . ALA A 1 87 ? -22.057 20.666 26.451 1.00 91.12 87 ALA A O 1
ATOM 579 N N . GLY A 1 88 ? -20.596 20.840 28.151 1.00 93.06 88 GLY A N 1
ATOM 580 C CA . GLY A 1 88 ? -20.319 19.404 28.234 1.00 93.06 88 GLY A CA 1
ATOM 581 C C . GLY A 1 88 ? -21.486 18.606 28.818 1.00 93.06 88 GLY A C 1
ATOM 582 O O . GLY A 1 88 ? -22.375 19.171 29.453 1.00 93.06 88 GLY A O 1
ATOM 583 N N . GLY A 1 89 ? -21.492 17.292 28.614 1.00 95.69 89 GLY A N 1
ATOM 584 C CA . GLY A 1 89 ? -22.502 16.394 29.174 1.00 95.69 89 GLY A CA 1
ATOM 585 C C . GLY A 1 89 ? -22.403 16.246 30.695 1.00 95.69 89 GLY A C 1
ATOM 586 O O . GLY A 1 89 ? -21.334 16.399 31.286 1.00 95.69 89 GLY A O 1
ATOM 587 N N . GLY A 1 90 ? -23.523 15.966 31.357 1.00 95.69 90 GLY A N 1
ATOM 588 C CA . GLY A 1 90 ? -23.577 15.737 32.803 1.00 95.69 90 GLY A CA 1
ATOM 589 C C . GLY A 1 90 ? -23.072 14.351 33.226 1.00 95.69 90 GLY A C 1
ATOM 590 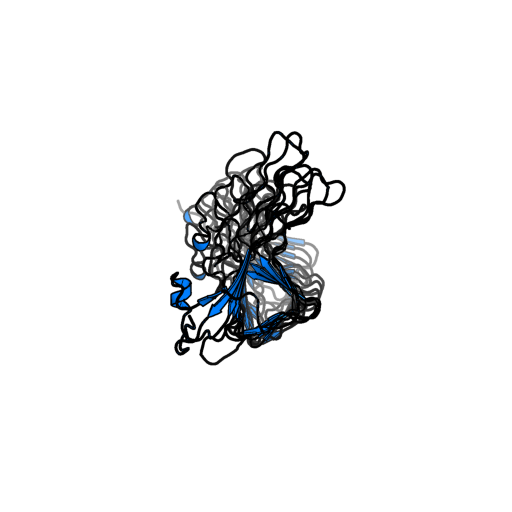O O . GLY A 1 90 ? -22.439 13.639 32.454 1.00 95.69 90 GLY A O 1
ATOM 591 N N . ALA A 1 91 ? -23.334 13.949 34.470 1.00 95.44 91 ALA A N 1
ATOM 592 C CA . ALA A 1 91 ? -22.998 12.612 34.962 1.00 95.44 91 ALA A CA 1
ATOM 593 C C . ALA A 1 91 ? -24.236 11.913 35.540 1.00 95.44 91 ALA A C 1
ATOM 595 O O . ALA A 1 91 ? -24.907 12.455 36.422 1.00 95.44 91 ALA A O 1
ATOM 596 N N . LEU A 1 92 ? -24.506 10.697 35.067 1.00 93.94 92 LEU A N 1
ATOM 597 C CA . LEU A 1 92 ? -25.589 9.832 35.522 1.00 93.94 92 LEU A CA 1
ATOM 598 C C . LEU A 1 92 ? -25.007 8.597 36.208 1.00 93.94 92 LEU A C 1
ATOM 600 O O . LEU A 1 92 ? -24.231 7.856 35.610 1.00 93.94 92 LEU A O 1
ATOM 604 N N . LYS A 1 93 ? -25.411 8.362 37.460 1.00 93.62 93 LYS A N 1
ATOM 605 C CA . LYS A 1 93 ? -25.129 7.117 38.180 1.00 93.62 93 LYS A CA 1
ATOM 606 C C . LYS A 1 93 ? -26.444 6.436 38.531 1.00 93.62 93 LYS A C 1
ATOM 608 O O . LYS A 1 93 ? -27.224 6.976 39.319 1.00 93.62 93 LYS A O 1
ATOM 613 N N . LEU A 1 94 ? -26.651 5.245 37.984 1.00 89.06 94 LEU A N 1
ATOM 614 C CA . LEU A 1 94 ? -27.808 4.402 38.255 1.00 89.06 94 LEU A CA 1
ATOM 615 C C . LEU A 1 94 ? -27.394 3.260 39.181 1.00 89.06 94 LEU A C 1
ATOM 617 O O . LEU A 1 94 ? -26.428 2.551 38.912 1.00 89.06 94 LEU A O 1
ATOM 621 N N . VAL A 1 95 ? -28.123 3.104 40.284 1.00 87.38 95 VAL A N 1
ATOM 622 C CA . VAL A 1 95 ? -27.951 2.000 41.236 1.00 87.38 95 VAL A CA 1
ATOM 623 C C . VAL A 1 95 ? -29.323 1.368 41.427 1.00 87.38 95 VAL A C 1
ATOM 625 O O . VAL A 1 95 ? -30.188 1.961 42.071 1.00 87.38 95 VAL A O 1
ATOM 628 N N . ALA A 1 96 ? -29.535 0.201 40.826 1.00 83.69 96 ALA A N 1
ATOM 629 C CA . ALA A 1 96 ? -30.804 -0.517 40.865 1.00 83.69 96 ALA A CA 1
ATOM 630 C C . ALA A 1 96 ? -30.572 -2.027 40.710 1.00 83.69 96 ALA A C 1
ATOM 632 O O . ALA A 1 96 ? -29.527 -2.461 40.231 1.00 83.69 96 ALA A O 1
ATOM 633 N N . THR A 1 97 ? -31.556 -2.837 41.103 1.00 86.88 97 THR A N 1
ATOM 634 C CA . THR A 1 97 ? -31.539 -4.294 40.876 1.00 86.88 97 THR A CA 1
ATOM 635 C C . THR A 1 97 ? -31.795 -4.650 39.412 1.00 86.88 97 THR A C 1
ATOM 637 O O . THR A 1 97 ? -31.256 -5.638 38.914 1.00 86.88 97 THR A O 1
ATOM 640 N N . GLN A 1 98 ? -32.579 -3.830 38.712 1.00 88.12 98 GLN A N 1
ATOM 641 C CA . GLN A 1 98 ? -32.840 -3.932 37.282 1.00 88.12 98 GLN A CA 1
ATOM 642 C C . GLN A 1 98 ? -32.914 -2.531 36.667 1.00 88.12 98 GLN A C 1
ATOM 644 O O . GLN A 1 98 ? -33.568 -1.639 37.209 1.00 88.12 98 GLN A O 1
ATOM 649 N N . VAL A 1 99 ? -32.272 -2.357 35.515 1.00 89.06 99 VAL A N 1
ATOM 650 C CA . VAL A 1 99 ? -32.368 -1.176 34.659 1.00 89.06 99 VAL A CA 1
ATOM 651 C C . VAL A 1 99 ? -32.863 -1.637 33.291 1.00 89.06 99 VAL A C 1
ATOM 653 O O . VAL A 1 99 ? -32.216 -2.438 32.621 1.00 89.06 99 VAL A O 1
ATOM 656 N N . VAL A 1 100 ? -34.033 -1.150 32.885 1.00 89.81 100 VAL A N 1
ATOM 657 C CA . VAL A 1 100 ? -34.601 -1.402 31.556 1.00 89.81 100 VAL A CA 1
ATOM 658 C C . VAL A 1 100 ? -34.524 -0.096 30.769 1.00 89.81 100 VAL A C 1
ATOM 660 O O . VAL A 1 100 ? -34.964 0.942 31.259 1.00 89.81 100 VAL A O 1
ATOM 663 N N . VAL A 1 101 ? -33.926 -0.123 29.580 1.00 90.31 101 VAL A N 1
ATOM 664 C CA . VAL A 1 101 ? -33.758 1.042 28.705 1.00 90.31 101 VAL A CA 1
ATOM 665 C C . VAL A 1 101 ? -34.421 0.743 27.364 1.00 90.31 101 VAL A C 1
ATOM 667 O O . VAL A 1 101 ? -33.788 0.208 26.465 1.00 90.31 101 VAL A O 1
ATOM 670 N N . GLU A 1 102 ? -35.701 1.097 27.229 1.00 88.06 102 GLU A N 1
ATOM 671 C CA . GLU A 1 102 ? -36.428 1.049 25.941 1.00 88.06 102 GLU A CA 1
ATOM 672 C C . GLU A 1 102 ? -36.406 2.395 25.197 1.00 88.06 102 GLU A C 1
ATOM 674 O O . GLU A 1 102 ? -36.585 2.451 23.986 1.00 88.06 102 GLU A O 1
ATOM 679 N N . GLY A 1 103 ? -36.213 3.495 25.936 1.00 89.00 103 GLY A N 1
ATOM 680 C CA . GLY A 1 103 ? -36.116 4.857 25.407 1.00 89.00 103 GLY A CA 1
ATOM 681 C C . GLY A 1 103 ? -34.665 5.320 25.269 1.00 89.00 103 GLY A C 1
ATOM 682 O O . GLY A 1 103 ? -33.837 4.637 24.671 1.00 89.00 103 GLY A O 1
ATOM 683 N N . ARG A 1 104 ? -34.333 6.485 25.843 1.00 91.56 104 ARG A N 1
ATOM 684 C CA . ARG A 1 104 ? -32.970 7.046 25.801 1.00 91.56 104 ARG A CA 1
ATOM 685 C C . ARG A 1 104 ? -32.424 7.346 27.197 1.00 91.56 104 ARG A C 1
ATOM 687 O O . ARG A 1 104 ? -33.078 8.018 27.993 1.00 91.56 104 ARG A O 1
ATOM 694 N N . LEU A 1 105 ? -31.194 6.911 27.456 1.00 94.19 105 LEU A N 1
ATOM 695 C CA . LEU A 1 105 ? -30.375 7.291 28.606 1.00 94.19 105 LEU A CA 1
ATOM 696 C C . LEU A 1 105 ? -29.155 8.077 28.104 1.00 94.19 105 LEU A C 1
ATOM 698 O O . LEU A 1 105 ? -28.251 7.482 27.522 1.00 94.19 105 LEU A O 1
ATOM 702 N N . SER A 1 106 ? -29.115 9.399 28.294 1.00 95.56 106 SER A N 1
ATOM 703 C CA . SER A 1 106 ? -28.069 10.240 27.692 1.00 95.56 106 SER A CA 1
ATOM 704 C C . SER A 1 106 ? -27.342 11.185 28.648 1.00 95.56 106 SER A C 1
ATOM 706 O O . SER A 1 106 ? -27.898 11.720 29.602 1.00 95.56 106 SER A O 1
ATOM 708 N N . ALA A 1 107 ? -26.054 11.386 28.390 1.00 96.38 107 ALA A N 1
ATOM 709 C CA . ALA A 1 107 ? -25.213 12.399 29.017 1.00 96.38 107 ALA A CA 1
ATOM 710 C C . ALA A 1 107 ? -24.370 13.094 27.938 1.00 96.38 107 ALA A C 1
ATOM 712 O O . ALA A 1 107 ? -23.152 13.211 28.049 1.00 96.38 107 ALA A O 1
ATOM 713 N N . ASN A 1 108 ? -25.009 13.497 26.847 1.00 95.69 108 ASN A N 1
ATOM 714 C CA . ASN A 1 108 ? -24.353 14.065 25.680 1.00 95.69 108 ASN A CA 1
ATOM 715 C C . ASN A 1 108 ? -23.889 15.506 25.920 1.00 95.69 108 ASN A C 1
ATOM 717 O O . ASN A 1 108 ? -24.504 16.268 26.670 1.00 95.69 108 ASN A O 1
ATOM 721 N N . GLY A 1 109 ? -22.821 15.907 25.234 1.00 93.25 109 GLY A N 1
ATOM 722 C CA . GLY A 1 109 ? -22.455 17.314 25.109 1.00 93.25 109 GLY A CA 1
ATOM 723 C C . GLY A 1 109 ? -23.452 18.079 24.235 1.00 93.25 109 GLY A C 1
ATOM 724 O O . GLY A 1 109 ? -24.001 17.540 23.277 1.00 93.25 109 GLY A O 1
ATOM 725 N N . ASN A 1 110 ? -23.672 19.358 24.537 1.00 91.31 110 ASN A N 1
ATOM 726 C CA . ASN A 1 110 ? -24.493 20.225 23.694 1.00 91.31 110 ASN A CA 1
ATOM 727 C C . ASN A 1 110 ? -23.743 20.627 22.426 1.00 91.31 110 ASN A C 1
ATOM 729 O O . ASN A 1 110 ? -22.534 20.875 22.449 1.00 91.31 110 ASN A O 1
ATOM 733 N N . ASN A 1 111 ? -24.491 20.788 21.340 1.00 86.50 111 ASN A N 1
ATOM 734 C CA . ASN A 1 111 ? -23.978 21.350 20.100 1.00 86.50 111 ASN A CA 1
ATOM 735 C C . ASN A 1 111 ? -23.525 22.809 20.276 1.00 86.50 111 ASN A C 1
ATOM 737 O O . ASN A 1 111 ? -24.026 23.544 21.135 1.00 86.50 111 ASN A O 1
ATOM 741 N N . GLY A 1 112 ? -22.585 23.233 19.432 1.00 79.19 112 GLY A N 1
ATOM 742 C CA . GLY A 1 112 ? -22.332 24.654 19.212 1.00 79.19 112 GLY A CA 1
ATOM 743 C C . GLY A 1 112 ? -23.504 25.299 18.466 1.00 79.19 112 GLY A C 1
ATOM 744 O O . GLY A 1 112 ? -24.242 24.624 17.756 1.00 79.19 112 GLY A O 1
ATOM 745 N N . THR A 1 113 ? -23.709 26.604 18.643 1.00 74.06 113 THR A N 1
ATOM 746 C CA . THR A 1 113 ? -24.916 27.315 18.157 1.00 74.06 113 THR A CA 1
ATOM 747 C C . THR A 1 113 ? -24.624 28.425 17.138 1.00 74.06 113 THR A C 1
ATOM 749 O O . THR A 1 113 ? -25.499 29.237 16.850 1.00 74.06 113 THR A O 1
ATOM 752 N N . GLY A 1 114 ? -23.404 28.494 16.590 1.00 63.88 114 GLY A N 1
ATOM 753 C CA . GLY A 1 114 ? -22.960 29.581 15.705 1.00 63.88 114 GLY A CA 1
ATOM 754 C C . GLY A 1 114 ? -22.272 29.104 14.422 1.00 63.88 114 GLY A C 1
ATOM 755 O O . GLY A 1 114 ? -21.681 28.028 14.384 1.00 63.88 114 GLY A O 1
ATOM 756 N N . VAL A 1 115 ? -22.306 29.952 13.387 1.00 58.16 115 VAL A N 1
ATOM 757 C CA . VAL A 1 115 ? -21.764 29.676 12.038 1.00 58.16 115 VAL A CA 1
ATOM 758 C C . VAL A 1 115 ? -20.230 29.717 11.947 1.00 58.16 115 VAL A C 1
ATOM 760 O O . VAL A 1 115 ? -19.658 29.276 10.958 1.00 58.16 115 VAL A O 1
ATOM 763 N N . SER A 1 116 ? -19.530 30.227 12.968 1.00 60.06 116 SER A N 1
ATOM 764 C CA . SER A 1 116 ? -18.062 30.228 13.023 1.00 60.06 116 SER A CA 1
ATOM 765 C C . SER A 1 116 ? -17.543 30.005 14.448 1.00 60.06 116 SER A C 1
ATOM 767 O O . SER A 1 116 ? -18.084 30.530 15.422 1.00 60.06 116 SER A O 1
ATOM 769 N N . ASN A 1 117 ? -16.485 29.194 14.578 1.00 65.94 117 ASN A N 1
ATOM 770 C CA . ASN A 1 117 ? -15.786 28.897 15.836 1.00 65.94 117 ASN A CA 1
ATOM 771 C C . ASN A 1 117 ? -16.672 28.355 16.978 1.00 65.94 117 ASN A C 1
ATOM 773 O O . ASN A 1 117 ? -16.442 28.689 18.133 1.00 65.94 117 ASN A O 1
ATOM 777 N N . ALA A 1 118 ? -17.709 27.562 16.710 1.00 70.75 118 ALA A N 1
ATOM 778 C CA . ALA A 1 118 ? -18.623 27.070 17.746 1.00 70.75 118 ALA A CA 1
ATOM 779 C C . ALA A 1 118 ? -18.488 25.553 17.952 1.00 70.75 118 ALA A C 1
ATOM 781 O O . ALA A 1 118 ? -19.333 24.805 17.485 1.00 70.75 118 ALA A O 1
ATOM 782 N N . ALA A 1 119 ? -17.437 25.076 18.625 1.00 78.94 119 ALA A N 1
ATOM 783 C CA . ALA A 1 119 ? -17.321 23.645 18.935 1.00 78.94 119 ALA A CA 1
ATOM 784 C C . ALA A 1 119 ? -18.428 23.180 19.911 1.00 78.94 119 ALA A C 1
ATOM 786 O O . ALA A 1 119 ? -18.938 23.969 20.716 1.00 78.94 119 ALA A O 1
ATOM 787 N N . GLY A 1 120 ? -18.807 21.900 19.846 1.00 84.94 120 GLY A N 1
ATOM 788 C CA . GLY A 1 120 ? -19.720 21.281 20.817 1.00 84.94 120 GLY A CA 1
ATOM 789 C C . GLY A 1 120 ? -19.040 21.007 22.164 1.00 84.94 120 GLY A C 1
ATOM 790 O O . GLY A 1 120 ? -17.817 21.042 22.261 1.00 84.94 120 GLY A O 1
ATOM 791 N N . GLY A 1 121 ? -19.795 20.736 23.225 1.00 89.62 121 GLY A N 1
ATOM 792 C CA . GLY A 1 121 ? -19.220 20.227 24.479 1.00 89.62 121 GLY A CA 1
ATOM 793 C C . GLY A 1 121 ? -18.793 18.761 24.353 1.00 89.62 121 GLY A C 1
ATOM 794 O O . GLY A 1 121 ? -19.290 18.054 23.477 1.00 89.62 121 GLY A O 1
ATOM 795 N N . SER A 1 122 ? -17.891 18.279 25.208 1.00 93.12 122 SER A N 1
ATOM 796 C CA . SER A 1 122 ? -17.583 16.843 25.262 1.00 93.12 122 SER A CA 1
ATOM 797 C C . SER A 1 122 ? -18.705 16.051 25.933 1.00 93.12 122 SER A C 1
ATOM 799 O O . SER A 1 122 ? -19.528 16.612 26.667 1.00 93.12 122 SER A O 1
ATOM 801 N N . GLY A 1 123 ? -18.753 14.746 25.660 1.00 95.25 123 GLY A N 1
ATOM 802 C CA . GLY A 1 123 ? -19.676 13.838 26.340 1.00 95.25 123 GLY A CA 1
ATOM 803 C C . GLY A 1 123 ? -19.431 13.789 27.852 1.00 95.25 123 GLY A C 1
ATOM 804 O O . GLY A 1 123 ? -18.372 14.179 28.339 1.00 95.25 123 GLY A O 1
ATOM 805 N N . GLY A 1 124 ? -20.445 13.359 28.595 1.00 95.75 124 GLY A N 1
ATOM 806 C CA . GLY A 1 124 ? -20.438 13.225 30.048 1.00 95.75 124 GLY A CA 1
ATOM 807 C C . GLY A 1 124 ? -20.144 11.802 30.530 1.00 95.75 124 GLY A C 1
ATOM 808 O O . GLY A 1 124 ? -19.503 11.020 29.836 1.00 95.75 124 GLY A O 1
ATOM 809 N N . SER A 1 125 ? -20.618 11.445 31.726 1.00 97.69 125 SER A N 1
ATOM 810 C CA . SER A 1 125 ? -20.453 10.093 32.294 1.00 97.69 125 SER A CA 1
ATOM 811 C C . SER A 1 125 ? -21.790 9.383 32.486 1.00 97.69 125 SER A C 1
ATOM 813 O O . SER A 1 125 ? -22.725 9.971 33.023 1.00 97.69 125 SER A O 1
ATOM 815 N N . ILE A 1 126 ? -21.864 8.098 32.151 1.00 97.25 126 ILE A N 1
ATOM 816 C CA . ILE A 1 126 ? -22.959 7.199 32.527 1.00 97.25 126 ILE A CA 1
ATOM 817 C C . ILE A 1 126 ? -22.355 5.984 33.229 1.00 97.25 126 ILE A C 1
ATOM 819 O O . ILE A 1 126 ? -21.495 5.304 32.677 1.00 97.25 126 ILE A O 1
ATOM 823 N N . TRP A 1 127 ? -22.818 5.694 34.441 1.00 97.06 127 TRP A N 1
ATOM 824 C CA . TRP A 1 127 ? -22.422 4.515 35.205 1.00 97.06 127 TRP A CA 1
ATOM 825 C C . TRP A 1 127 ? -23.655 3.755 35.684 1.00 97.06 127 TRP A C 1
ATOM 827 O O . TRP A 1 127 ? -24.454 4.284 36.462 1.00 97.06 127 TRP A O 1
ATOM 837 N N . ILE A 1 128 ? -23.791 2.502 35.249 1.00 93.94 128 ILE A N 1
ATOM 838 C CA . ILE A 1 128 ? -24.808 1.571 35.742 1.00 93.94 128 ILE A CA 1
ATOM 839 C C . ILE A 1 128 ? -24.127 0.597 36.705 1.00 93.94 128 ILE A C 1
ATOM 841 O O . ILE A 1 128 ? -23.379 -0.297 36.312 1.00 93.94 128 ILE A O 1
ATOM 845 N N . ALA A 1 129 ? -24.347 0.824 37.997 1.00 89.75 129 ALA A N 1
ATOM 846 C CA . ALA A 1 129 ? -23.635 0.168 39.082 1.00 89.75 129 ALA A CA 1
ATOM 847 C C . ALA A 1 129 ? -24.433 -1.030 39.617 1.00 89.75 129 ALA A C 1
ATOM 849 O O . ALA A 1 129 ? -25.139 -0.914 40.622 1.00 89.75 129 ALA A O 1
ATOM 850 N N . GLY A 1 130 ? -24.303 -2.181 38.956 1.00 86.12 130 GLY A N 1
ATOM 851 C CA . GLY A 1 130 ? -24.961 -3.419 39.379 1.00 86.12 130 GLY A CA 1
ATOM 852 C C . GLY A 1 130 ? -26.290 -3.702 38.679 1.00 86.12 130 GLY A C 1
ATOM 853 O O . GLY A 1 130 ? -26.818 -2.872 37.942 1.00 86.12 130 GLY A O 1
ATOM 854 N N . GLY A 1 131 ? -26.836 -4.888 38.951 1.00 89.88 131 GLY A N 1
ATOM 855 C CA . GLY A 1 131 ? -28.167 -5.298 38.500 1.00 89.88 131 GLY A CA 1
ATOM 856 C C . GLY A 1 131 ? -28.224 -5.839 37.069 1.00 89.88 131 GLY A C 1
ATOM 857 O O . GLY A 1 131 ? -27.203 -6.016 36.404 1.00 89.88 131 GLY A O 1
ATOM 858 N N . ILE A 1 132 ? -29.442 -6.140 36.617 1.00 92.56 132 ILE A N 1
ATOM 859 C CA . ILE A 1 132 ? -29.729 -6.604 35.252 1.00 92.56 132 ILE A CA 1
ATOM 860 C C . ILE A 1 132 ? -29.984 -5.388 34.360 1.00 92.56 132 ILE A C 1
ATOM 862 O O . ILE A 1 132 ? -30.917 -4.632 34.625 1.00 92.56 132 ILE A O 1
ATOM 866 N N . LEU A 1 133 ? -29.196 -5.217 33.300 1.00 94.38 133 LEU A N 1
ATOM 867 C CA . LEU A 1 133 ? -29.427 -4.216 32.258 1.00 94.38 133 LEU A CA 1
ATOM 868 C C . LEU A 1 133 ? -30.155 -4.873 31.077 1.00 94.38 133 LEU A C 1
ATOM 870 O O . LEU A 1 133 ? -29.747 -5.938 30.635 1.00 94.38 133 LEU A O 1
ATOM 874 N N . SER A 1 134 ? -31.235 -4.283 30.567 1.00 93.00 134 SER A N 1
ATOM 875 C CA . SER A 1 134 ? -32.019 -4.841 29.447 1.00 93.00 134 SER A CA 1
ATOM 876 C C . SER A 1 134 ? -32.728 -3.747 28.645 1.00 93.00 134 SER A C 1
ATOM 878 O O . SER A 1 134 ? -32.717 -2.590 29.061 1.00 93.00 134 SER A O 1
ATOM 880 N N . GLY A 1 135 ? -33.339 -4.108 27.515 1.00 89.94 135 GLY A N 1
ATOM 881 C CA . GLY A 1 135 ? -34.100 -3.205 26.641 1.00 89.94 135 GLY A CA 1
ATOM 882 C C . GLY A 1 135 ? -33.432 -2.967 25.284 1.00 89.94 135 GLY A C 1
ATOM 883 O O . GLY A 1 135 ? -32.277 -3.353 25.080 1.00 89.94 135 GLY A O 1
ATOM 884 N N . GLY A 1 136 ? -34.179 -2.364 24.356 1.00 89.56 136 GLY A N 1
ATOM 885 C CA . GLY A 1 136 ? -33.745 -2.091 22.977 1.00 89.56 136 GLY A CA 1
ATOM 886 C C . GLY A 1 136 ? -33.455 -0.618 22.659 1.00 89.56 136 GLY A C 1
ATOM 887 O O . GLY A 1 136 ? -33.339 -0.267 21.490 1.00 89.56 136 GLY A O 1
ATOM 888 N N . GLY A 1 137 ? -33.397 0.251 23.672 1.00 91.62 137 GLY A N 1
ATOM 889 C CA . GLY A 1 137 ? -33.228 1.700 23.526 1.00 91.62 137 GLY A CA 1
ATOM 890 C C . GLY A 1 137 ? -31.793 2.156 23.227 1.00 91.62 137 GLY A C 1
ATOM 891 O O . GLY A 1 137 ? -30.982 1.418 22.681 1.00 91.62 137 GLY A O 1
ATOM 892 N N . VAL A 1 138 ? -31.452 3.394 23.605 1.00 94.25 138 VAL A N 1
ATOM 893 C CA . VAL A 1 138 ? -30.112 3.982 23.387 1.00 94.25 138 VAL A CA 1
ATOM 894 C C . VAL A 1 138 ? -29.497 4.467 24.697 1.00 94.25 138 VAL A C 1
ATOM 896 O O . VAL A 1 138 ? -30.129 5.224 25.439 1.00 94.25 138 VAL A O 1
ATOM 899 N N . ILE A 1 139 ? -28.238 4.104 24.951 1.00 96.00 139 ILE A N 1
ATOM 900 C CA . ILE A 1 139 ? -27.408 4.662 26.028 1.00 96.00 139 ILE A CA 1
ATOM 901 C C . ILE A 1 139 ? -26.261 5.448 25.391 1.00 96.00 139 ILE A C 1
ATOM 903 O O . ILE A 1 139 ? -25.439 4.867 24.687 1.00 96.00 139 ILE A O 1
ATOM 907 N N . SER A 1 140 ? -26.182 6.758 25.638 1.00 96.00 140 SER A N 1
ATOM 908 C CA . SER A 1 140 ? -25.238 7.627 24.923 1.00 96.00 140 SER A CA 1
ATOM 909 C C . SER A 1 140 ? -24.509 8.639 25.807 1.00 96.00 140 SER A C 1
ATOM 911 O O . SER A 1 140 ? -25.136 9.418 26.527 1.00 96.00 140 SER A O 1
ATOM 913 N N . ALA A 1 141 ? -23.197 8.738 25.652 1.00 96.44 141 ALA A N 1
ATOM 914 C CA . ALA A 1 141 ? -22.388 9.841 26.160 1.00 96.44 141 ALA A CA 1
ATOM 915 C C . ALA A 1 141 ? -21.575 10.459 25.013 1.00 96.44 141 ALA A C 1
ATOM 917 O O . ALA A 1 141 ? -20.351 10.523 25.061 1.00 96.44 141 ALA A O 1
ATOM 918 N N . ASN A 1 142 ? -22.250 10.886 23.950 1.00 94.50 142 ASN A N 1
ATOM 919 C CA . ASN A 1 142 ? -21.611 11.458 22.767 1.00 94.50 142 ASN A CA 1
ATOM 920 C C . ASN A 1 142 ? -21.172 12.904 23.013 1.00 94.50 142 ASN A C 1
ATOM 922 O O . ASN A 1 142 ? -21.724 13.611 23.862 1.00 94.50 142 ASN A O 1
ATOM 926 N N . SER A 1 143 ? -20.208 13.380 22.233 1.00 91.44 143 SER A N 1
ATOM 927 C CA . SER A 1 143 ? -19.931 14.812 22.168 1.00 91.44 143 SER A CA 1
ATOM 928 C C . SER A 1 143 ? -21.075 15.573 21.487 1.00 91.44 143 SER A C 1
ATOM 930 O O . SER A 1 143 ? -21.857 15.017 20.717 1.00 91.44 143 SER A O 1
ATOM 932 N N . GLY A 1 144 ? -21.119 16.884 21.707 1.00 86.56 144 GLY A N 1
ATOM 933 C CA . GLY A 1 144 ? -21.831 17.795 20.820 1.00 86.56 144 GLY A CA 1
ATOM 934 C C . GLY A 1 144 ? -21.059 18.021 19.516 1.00 86.56 144 GLY A C 1
ATOM 935 O O . GLY A 1 144 ? -19.836 17.857 19.460 1.00 86.56 144 GLY A O 1
ATOM 936 N N . CYS A 1 145 ? -21.769 18.459 18.482 1.00 75.94 145 CYS A N 1
ATOM 937 C CA . CYS A 1 145 ? -21.243 18.824 17.165 1.00 75.94 145 CYS A CA 1
ATOM 938 C C . CYS A 1 145 ? -21.645 20.263 16.782 1.00 75.94 145 CYS A C 1
ATOM 940 O O . CYS A 1 145 ? -22.372 20.933 17.516 1.00 75.94 145 CYS A O 1
ATOM 942 N N . ASN A 1 146 ? -21.163 20.767 15.646 1.00 67.88 146 ASN A N 1
ATOM 943 C CA . ASN A 1 146 ? -21.674 21.999 15.042 1.00 67.88 146 ASN A CA 1
ATOM 944 C C . ASN A 1 146 ? -22.142 21.701 13.610 1.00 67.88 146 ASN A C 1
ATOM 946 O O . ASN A 1 146 ? -21.286 21.619 12.733 1.00 67.88 146 ASN A O 1
ATOM 950 N N . PRO A 1 147 ? -23.456 21.558 13.351 1.00 52.84 147 PRO A N 1
ATOM 951 C CA . PRO A 1 147 ? -23.990 21.106 12.056 1.00 52.84 147 PRO A CA 1
ATOM 952 C C . PRO A 1 147 ? -23.816 22.081 10.873 1.00 52.84 147 PRO A C 1
ATOM 954 O O . PRO A 1 147 ? -24.456 21.908 9.842 1.00 52.84 147 PRO A O 1
ATOM 957 N N . GLY A 1 148 ? -23.022 23.145 11.015 1.00 50.25 148 GLY A N 1
ATOM 958 C CA . GLY A 1 148 ? -22.840 24.156 9.971 1.00 50.25 148 GLY A CA 1
ATOM 959 C C . GLY A 1 148 ? -21.559 24.980 10.091 1.00 50.25 148 GLY A C 1
ATOM 960 O O . GLY A 1 148 ? -21.511 26.086 9.560 1.00 50.25 148 GLY A O 1
ATOM 961 N N . GLY A 1 149 ? -20.550 24.498 10.824 1.00 50.47 149 GLY A N 1
ATOM 962 C CA . GLY A 1 149 ? -19.284 25.208 11.004 1.00 50.47 149 GLY A CA 1
ATOM 963 C C . GLY A 1 149 ? -18.081 24.351 10.627 1.00 50.47 149 GLY A C 1
ATOM 964 O O . GLY A 1 149 ? -17.965 23.216 11.069 1.00 50.47 149 GLY A O 1
ATOM 965 N N . ASP A 1 150 ? -17.144 24.938 9.886 1.00 48.56 150 ASP A N 1
ATOM 966 C CA . ASP A 1 150 ? -15.934 24.296 9.342 1.00 48.56 150 ASP A CA 1
ATOM 967 C C . ASP A 1 150 ? -14.873 23.873 10.384 1.00 48.56 150 ASP A C 1
ATOM 969 O O . ASP A 1 150 ? -13.704 23.704 10.038 1.00 48.56 150 ASP A O 1
ATOM 973 N N . TRP A 1 151 ? -15.206 23.753 11.674 1.00 57.34 151 TRP A N 1
ATOM 974 C CA . TRP A 1 151 ? -14.216 23.784 12.763 1.00 57.34 151 TRP A CA 1
ATOM 975 C C . TRP A 1 151 ? -14.298 22.588 13.726 1.00 57.34 151 TRP A C 1
ATOM 977 O O . TRP A 1 151 ? -15.300 21.885 13.792 1.00 57.34 151 TRP A O 1
ATOM 987 N N . ARG A 1 152 ? -13.191 22.375 14.453 1.00 70.19 152 ARG A N 1
ATOM 988 C CA . ARG A 1 152 ? -12.805 21.155 15.187 1.00 70.19 152 ARG A CA 1
ATOM 989 C C . ARG A 1 152 ? -13.872 20.618 16.144 1.00 70.19 152 ARG A C 1
ATOM 991 O O . ARG A 1 152 ? -14.557 21.382 16.827 1.00 70.19 152 ARG A O 1
ATOM 998 N N . SER A 1 153 ? -13.935 19.295 16.255 1.00 77.75 153 SER A N 1
ATOM 999 C CA . SER A 1 153 ? -14.948 18.584 17.038 1.00 77.75 153 SER A CA 1
ATOM 1000 C C . SER A 1 153 ? -14.482 18.170 18.436 1.00 77.75 153 SER A C 1
ATOM 1002 O O . SER A 1 153 ? -13.290 18.138 18.727 1.00 77.75 153 SER A O 1
ATOM 1004 N N . SER A 1 154 ? -15.428 17.842 19.317 1.00 87.31 154 SER A N 1
ATOM 1005 C CA . SER A 1 154 ? -15.162 17.486 20.720 1.00 87.31 154 SER A CA 1
ATOM 1006 C C . SER A 1 154 ? -15.154 15.977 20.949 1.00 87.31 154 SER A C 1
ATOM 1008 O O . SER A 1 154 ? -15.755 15.233 20.185 1.00 87.31 154 SER A O 1
ATOM 1010 N N . GLY A 1 155 ? -14.467 15.518 21.991 1.00 89.56 155 GLY A N 1
ATOM 1011 C CA . GLY A 1 155 ? -14.342 14.100 22.318 1.00 89.56 155 GLY A CA 1
ATOM 1012 C C . GLY A 1 155 ? -15.580 13.517 23.004 1.00 89.56 155 GLY A C 1
ATOM 1013 O O . GLY A 1 155 ? -16.345 14.230 23.669 1.00 89.56 155 GLY A O 1
ATOM 1014 N N . GLY A 1 156 ? -15.767 12.207 22.846 1.00 93.31 156 GLY A N 1
ATOM 1015 C CA . GLY A 1 156 ? -16.836 11.445 23.492 1.00 93.31 156 GLY A CA 1
ATOM 1016 C C . GLY A 1 156 ? -16.683 11.351 25.015 1.00 93.31 156 GLY A C 1
ATOM 1017 O O . GLY A 1 156 ? -15.660 11.729 25.587 1.00 93.31 156 GLY A O 1
ATOM 1018 N N . GLY A 1 157 ? -17.725 10.863 25.681 1.00 95.31 157 GLY A N 1
ATOM 1019 C CA . GLY A 1 157 ? -17.829 10.699 27.132 1.00 95.31 157 GLY A CA 1
ATOM 1020 C C . GLY A 1 157 ? -17.464 9.294 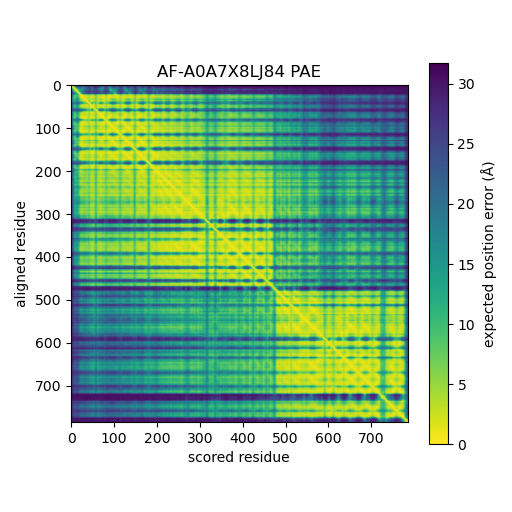27.618 1.00 95.31 157 GLY A C 1
ATOM 1021 O O . GLY A 1 157 ? -16.703 8.572 26.981 1.00 95.31 157 GLY A O 1
ATOM 1022 N N . ARG A 1 158 ? -17.973 8.882 28.778 1.00 96.44 158 ARG A N 1
ATOM 1023 C CA . ARG A 1 158 ? -17.664 7.578 29.387 1.00 96.44 158 ARG A CA 1
ATOM 1024 C C . ARG A 1 158 ? -18.941 6.818 29.724 1.00 96.44 158 ARG A C 1
ATOM 1026 O O . ARG A 1 158 ? -19.816 7.381 30.376 1.00 96.44 158 ARG A O 1
ATOM 1033 N N . VAL A 1 159 ? -19.024 5.548 29.340 1.00 97.62 159 VAL A N 1
ATOM 1034 C CA . VAL A 1 159 ? -20.118 4.637 29.708 1.00 97.62 159 VAL A CA 1
ATOM 1035 C C . VAL A 1 159 ? -19.529 3.406 30.395 1.00 97.62 159 VAL A C 1
ATOM 1037 O O . VAL A 1 159 ? -18.690 2.714 29.824 1.00 97.62 159 VAL A O 1
ATOM 1040 N N . ASP A 1 160 ? -19.967 3.120 31.619 1.00 97.12 160 ASP A N 1
ATOM 1041 C CA . ASP A 1 160 ? -19.568 1.928 32.370 1.00 97.12 160 ASP A CA 1
ATOM 1042 C C . ASP A 1 160 ? -20.790 1.093 32.757 1.00 97.12 160 ASP A C 1
ATOM 1044 O O . ASP A 1 160 ? -21.622 1.515 33.568 1.00 97.12 160 ASP A O 1
ATOM 1048 N N . ILE A 1 161 ? -20.862 -0.106 32.180 1.00 96.75 161 ILE A N 1
ATOM 1049 C CA . ILE A 1 161 ? -21.840 -1.146 32.512 1.00 96.75 161 ILE A CA 1
ATOM 1050 C C . ILE A 1 161 ? -21.152 -2.432 33.004 1.00 96.75 161 ILE A C 1
ATOM 1052 O O . ILE A 1 161 ? -21.781 -3.487 33.083 1.00 96.75 161 ILE A O 1
ATOM 1056 N N . SER A 1 162 ? -19.865 -2.369 33.360 1.00 95.50 162 SER A N 1
ATOM 1057 C CA . SER A 1 162 ? -19.033 -3.539 33.686 1.00 95.50 162 SER A CA 1
ATOM 1058 C C . SER A 1 162 ? -19.484 -4.333 34.908 1.00 95.50 162 SER A C 1
ATOM 1060 O O . SER A 1 162 ? -19.113 -5.495 35.061 1.00 95.50 162 SER A O 1
ATOM 1062 N N . GLN A 1 163 ? -20.300 -3.721 35.766 1.00 94.44 163 GLN A N 1
ATOM 1063 C CA . GLN A 1 163 ? -20.851 -4.346 36.967 1.00 94.44 163 GLN A CA 1
ATOM 1064 C C . GLN A 1 163 ? -22.272 -4.895 36.761 1.00 94.44 163 GLN A C 1
ATOM 1066 O O . GLN A 1 163 ? -22.907 -5.289 37.735 1.00 94.44 163 GLN A O 1
ATOM 1071 N N . THR A 1 164 ? -22.789 -4.910 35.530 1.00 94.88 164 THR A N 1
ATOM 1072 C CA . THR A 1 164 ? -24.148 -5.383 35.215 1.00 94.88 164 THR A CA 1
ATOM 1073 C C . THR A 1 164 ? -24.164 -6.827 34.703 1.00 94.88 164 THR A C 1
ATOM 1075 O O . THR A 1 164 ? -23.173 -7.328 34.173 1.00 94.88 164 THR A O 1
ATOM 1078 N N . VAL A 1 165 ? -25.314 -7.493 34.829 1.00 96.31 165 VAL A N 1
ATOM 1079 C CA . VAL A 1 165 ? -25.688 -8.613 33.954 1.00 96.31 165 VAL A CA 1
ATOM 1080 C C . VAL A 1 165 ? -26.328 -7.988 32.718 1.00 96.31 165 VAL A C 1
ATOM 1082 O O . VAL A 1 165 ? -27.435 -7.453 32.807 1.00 96.31 165 VAL A O 1
ATOM 1085 N N . ASN A 1 166 ? -25.619 -7.989 31.592 1.00 96.44 166 ASN A N 1
ATOM 1086 C CA . ASN A 1 166 ? -26.027 -7.260 30.401 1.00 96.44 166 ASN A CA 1
ATOM 1087 C C . ASN A 1 166 ? -26.900 -8.122 29.484 1.00 96.44 166 ASN A C 1
ATOM 1089 O O . ASN A 1 166 ? -26.392 -8.993 28.796 1.00 96.44 166 ASN A O 1
ATOM 1093 N N . ASN A 1 167 ? -28.198 -7.839 29.436 1.00 95.38 167 ASN A N 1
ATOM 1094 C CA . ASN A 1 167 ? -29.173 -8.354 28.469 1.00 95.38 167 ASN A CA 1
ATOM 1095 C C . ASN A 1 167 ? -29.680 -7.234 27.535 1.00 95.38 167 ASN A C 1
ATOM 1097 O O . ASN A 1 167 ? -30.747 -7.361 26.936 1.00 95.38 167 ASN A O 1
ATOM 1101 N N . PHE A 1 168 ? -28.979 -6.099 27.471 1.00 93.62 168 PHE A N 1
ATOM 1102 C CA . PHE A 1 168 ? -29.318 -4.989 26.587 1.00 93.62 168 PHE A CA 1
ATOM 1103 C C . PHE A 1 168 ? -28.968 -5.339 25.147 1.00 93.62 168 PHE A C 1
ATOM 1105 O O . PHE A 1 168 ? -27.862 -5.810 24.872 1.00 93.62 168 PHE A O 1
ATOM 1112 N N . SER A 1 169 ? -29.911 -5.084 24.247 1.00 91.94 169 SER A N 1
ATOM 1113 C CA . SER A 1 169 ? -29.770 -5.316 22.808 1.00 91.94 169 SER A CA 1
ATOM 1114 C C . SER A 1 169 ? -29.853 -4.024 21.994 1.00 91.94 169 SER A C 1
ATOM 1116 O O . SER A 1 169 ? -29.916 -4.088 20.774 1.00 91.94 169 SER A O 1
ATOM 1118 N N . GLY A 1 170 ? -29.928 -2.870 22.662 1.00 91.25 170 GLY A N 1
ATOM 1119 C CA . GLY A 1 170 ? -29.938 -1.558 22.023 1.00 91.25 170 GLY A CA 1
ATOM 1120 C C . GLY A 1 170 ? -28.535 -0.987 21.782 1.00 91.25 170 GLY A C 1
ATOM 1121 O O . GLY A 1 170 ? -27.520 -1.665 21.955 1.00 91.25 170 GLY A O 1
ATOM 1122 N N . SER A 1 171 ? -28.466 0.298 21.427 1.00 93.31 171 SER A N 1
ATOM 1123 C CA . SER A 1 171 ? -27.214 0.967 21.041 1.00 93.31 171 SER A CA 1
ATOM 1124 C C . SER A 1 171 ? -26.452 1.550 22.239 1.00 93.31 171 SER A C 1
ATOM 1126 O O . SER A 1 171 ? -27.030 2.217 23.103 1.00 93.31 171 SER A O 1
ATOM 1128 N N . LEU A 1 172 ? -25.132 1.335 22.265 1.00 95.44 172 LEU A N 1
ATOM 1129 C CA . LEU A 1 172 ? -24.189 1.932 23.218 1.00 95.44 172 LEU A CA 1
ATOM 1130 C C . LEU A 1 172 ? -23.283 2.923 22.481 1.00 95.44 172 LEU A C 1
ATOM 1132 O O . LEU A 1 172 ? -22.496 2.528 21.624 1.00 95.44 172 LEU A O 1
ATOM 1136 N N . GLU A 1 173 ? -23.367 4.206 22.826 1.00 94.94 173 GLU A N 1
ATOM 1137 C CA . GLU A 1 173 ? -22.706 5.273 22.072 1.00 94.94 173 GLU A CA 1
ATOM 1138 C C . GLU A 1 173 ? -21.786 6.119 22.966 1.00 94.94 173 GLU A C 1
ATOM 1140 O O . GLU A 1 173 ? -22.200 6.680 23.983 1.00 94.94 173 GLU A O 1
ATOM 1145 N N . VAL A 1 174 ? -20.522 6.254 22.564 1.00 94.00 174 VAL A N 1
ATOM 1146 C CA . VAL A 1 174 ? -19.525 7.138 23.199 1.00 94.00 174 VAL A CA 1
ATOM 1147 C C . VAL A 1 174 ? -18.784 7.968 22.147 1.00 94.00 174 VAL A C 1
ATOM 1149 O O . VAL A 1 174 ? -17.591 8.224 22.257 1.00 94.00 174 VAL A O 1
ATOM 1152 N N . CYS A 1 175 ? -19.477 8.376 21.088 1.00 89.62 175 CYS A N 1
ATOM 1153 C CA . CYS A 1 175 ? -18.865 8.968 19.903 1.00 89.62 175 CYS A CA 1
ATOM 1154 C C . CYS A 1 175 ? -18.242 10.342 20.188 1.00 89.62 175 CYS A C 1
ATOM 1156 O O . CYS A 1 175 ? -18.854 11.198 20.837 1.00 89.62 175 CYS A O 1
ATOM 1158 N N . GLY A 1 176 ? -17.048 10.569 19.641 1.00 86.12 176 GLY A N 1
ATOM 1159 C CA . GLY A 1 176 ? -16.531 11.914 19.418 1.00 86.12 176 GLY A CA 1
ATOM 1160 C C . GLY A 1 176 ? -17.157 12.555 18.176 1.00 86.12 176 GLY A C 1
ATOM 1161 O O . GLY A 1 176 ? -17.767 11.885 17.337 1.00 86.12 176 GLY A O 1
ATOM 1162 N N . GLY A 1 177 ? -17.058 13.875 18.086 1.00 72.69 177 GLY A N 1
ATOM 1163 C CA . GLY A 1 177 ? -17.676 14.646 17.018 1.00 72.69 177 GLY A CA 1
ATOM 1164 C C . GLY A 1 177 ? -16.865 14.605 15.724 1.00 72.69 177 GLY A C 1
ATOM 1165 O O . GLY A 1 177 ? -15.648 14.406 15.724 1.00 72.69 177 GLY A O 1
ATOM 1166 N N . PHE A 1 178 ? -17.555 14.877 14.622 1.00 62.56 178 PHE A N 1
ATOM 1167 C CA . PHE A 1 178 ? -17.000 14.949 13.274 1.00 62.56 178 PHE A CA 1
ATOM 1168 C C . PHE A 1 178 ? -17.121 16.377 12.729 1.00 62.56 178 PHE A C 1
ATOM 1170 O O . PHE A 1 178 ? -18.089 17.070 13.052 1.00 62.56 178 PHE A O 1
ATOM 1177 N N . ALA A 1 179 ? -16.151 16.825 11.932 1.00 53.69 179 ALA A N 1
ATOM 1178 C CA . ALA A 1 179 ? -16.261 18.052 11.150 1.00 53.69 179 ALA A CA 1
ATOM 1179 C C . ALA A 1 179 ? -16.343 17.666 9.670 1.00 53.69 179 ALA A C 1
ATOM 1181 O O . ALA A 1 179 ? -15.483 16.935 9.172 1.00 53.69 179 ALA A O 1
ATOM 1182 N N . ASP A 1 180 ? -17.371 18.149 8.973 1.00 42.16 180 ASP A N 1
ATOM 1183 C CA . ASP A 1 180 ? -17.729 17.712 7.615 1.00 42.16 180 ASP A CA 1
ATOM 1184 C C . ASP A 1 180 ? -16.655 18.015 6.552 1.00 42.16 180 ASP A C 1
ATOM 1186 O O . ASP A 1 180 ? -16.649 17.409 5.484 1.00 42.16 180 ASP A O 1
ATOM 1190 N N . ASN A 1 181 ? -15.702 18.910 6.840 1.00 45.59 181 ASN A N 1
ATOM 1191 C CA . ASN A 1 181 ? -14.782 19.459 5.839 1.00 45.59 181 ASN A CA 1
ATOM 1192 C C . ASN A 1 181 ? -13.333 18.951 5.884 1.00 45.59 181 ASN A C 1
ATOM 1194 O O . ASN A 1 181 ? -12.466 19.560 5.258 1.00 45.59 181 ASN A O 1
ATOM 1198 N N . GLY A 1 182 ? -13.044 17.823 6.538 1.00 44.41 182 GLY A N 1
ATOM 1199 C CA . GLY A 1 182 ? -11.775 17.082 6.398 1.00 44.41 182 GLY A CA 1
ATOM 1200 C C . GLY A 1 182 ? -10.494 17.773 6.905 1.00 44.41 182 GLY A C 1
ATOM 1201 O O . GLY A 1 182 ? -9.541 17.074 7.217 1.00 44.41 182 GLY A O 1
ATOM 1202 N N . ASP A 1 183 ? -10.465 19.100 7.057 1.00 43.22 183 ASP A N 1
ATOM 1203 C CA . ASP A 1 183 ? -9.301 19.883 7.514 1.00 43.22 183 ASP A CA 1
ATOM 1204 C C . ASP A 1 183 ? -9.304 20.134 9.034 1.00 43.22 183 ASP A C 1
ATOM 1206 O O . ASP A 1 183 ? -8.316 20.593 9.613 1.00 43.22 183 ASP A O 1
ATOM 1210 N N . SER A 1 184 ? -10.418 19.856 9.707 1.00 52.03 184 SER A N 1
ATOM 1211 C CA . SER A 1 184 ? -10.700 20.317 11.066 1.00 52.03 184 SER A CA 1
ATOM 1212 C C . SER A 1 184 ? -10.997 19.152 12.004 1.00 52.03 184 SER A C 1
ATOM 1214 O O . SER A 1 184 ? -12.091 19.064 12.525 1.00 52.03 184 SER A O 1
ATOM 1216 N N . GLY A 1 185 ? -9.997 18.285 12.204 1.00 61.22 185 GLY A N 1
ATOM 1217 C CA . GLY A 1 185 ? -9.843 17.263 13.258 1.00 61.22 185 GLY A CA 1
ATOM 1218 C C . GLY A 1 185 ? -11.093 16.642 13.905 1.00 61.22 185 GLY A C 1
ATOM 1219 O O . GLY A 1 185 ? -11.948 17.320 14.475 1.00 61.22 185 GLY A O 1
ATOM 1220 N N . ARG A 1 186 ? -11.136 15.309 13.924 1.00 73.81 186 ARG A N 1
ATOM 1221 C CA . ARG A 1 186 ? -12.157 14.550 14.658 1.00 73.81 186 ARG A CA 1
ATOM 1222 C C . ARG A 1 186 ? -11.898 14.599 16.161 1.00 73.81 186 ARG A C 1
ATOM 1224 O O . ARG A 1 186 ? -10.751 14.534 16.597 1.00 73.81 186 ARG A O 1
ATOM 1231 N N . GLY A 1 187 ? -12.968 14.704 16.943 1.00 80.94 187 GLY A N 1
ATOM 1232 C CA . GLY A 1 187 ? -12.900 14.378 18.360 1.00 80.94 187 GLY A CA 1
ATOM 1233 C C . GLY A 1 187 ? -12.858 12.863 18.510 1.00 80.94 187 GLY A C 1
ATOM 1234 O O . GLY A 1 187 ? -13.605 12.167 17.825 1.00 80.94 187 GLY A O 1
ATOM 1235 N N . LEU A 1 188 ? -12.000 12.370 19.393 1.00 87.38 188 LEU A N 1
ATOM 1236 C CA . LEU A 1 188 ? -11.814 10.944 19.608 1.00 87.38 188 LEU A CA 1
ATOM 1237 C C . LEU A 1 188 ? -12.998 10.335 20.368 1.00 87.38 188 LEU A C 1
ATOM 1239 O O . LEU A 1 188 ? -13.642 10.996 21.200 1.00 87.38 188 LEU A O 1
ATOM 1243 N N . THR A 1 189 ? -13.271 9.059 20.108 1.00 91.62 189 THR A N 1
ATOM 1244 C CA . THR A 1 189 ? -14.261 8.259 20.833 1.00 91.62 189 THR A CA 1
ATOM 1245 C C . THR A 1 189 ? -13.914 8.185 22.314 1.00 91.62 189 THR A C 1
ATOM 1247 O O . THR A 1 189 ? -12.757 8.160 22.736 1.00 91.62 189 THR A O 1
ATOM 1250 N N . GLY A 1 190 ? -14.968 8.186 23.116 1.00 93.00 190 GLY A N 1
ATOM 1251 C CA . GLY A 1 190 ? -14.938 8.003 24.547 1.00 93.00 190 GLY A CA 1
ATOM 1252 C C . GLY A 1 190 ? -14.584 6.588 24.995 1.00 93.00 190 GLY A C 1
ATOM 1253 O O . GLY A 1 190 ? -14.127 5.751 24.220 1.00 93.00 190 GLY A O 1
ATOM 1254 N N . SER A 1 191 ? -14.818 6.310 26.276 1.00 94.00 191 SER A N 1
ATOM 1255 C CA . SER A 1 191 ? -14.536 4.993 26.853 1.00 94.00 191 SER A CA 1
ATOM 1256 C C . SER A 1 191 ? -15.812 4.219 27.158 1.00 94.00 191 SER A C 1
ATOM 1258 O O . SER A 1 191 ? -16.712 4.764 27.802 1.00 94.00 191 SER A O 1
ATOM 1260 N N . LEU A 1 192 ? -15.844 2.944 26.784 1.00 95.50 192 LEU A N 1
ATOM 1261 C CA . LEU A 1 192 ? -16.916 2.001 27.086 1.00 95.50 192 LEU A CA 1
ATOM 1262 C C . LEU A 1 192 ? -16.345 0.850 27.923 1.00 95.50 192 LEU A C 1
ATOM 1264 O O . LEU A 1 192 ? -15.324 0.276 27.559 1.00 95.50 192 LEU A O 1
ATOM 1268 N N . LEU A 1 193 ? -16.994 0.492 29.032 1.00 95.00 193 LEU A N 1
ATOM 1269 C CA . LEU A 1 193 ? -16.666 -0.710 29.804 1.00 95.00 193 LEU A CA 1
ATOM 1270 C C . LEU A 1 193 ? -17.830 -1.695 29.817 1.00 95.00 193 LEU A C 1
ATOM 1272 O O . LEU A 1 193 ? -18.934 -1.362 30.250 1.00 95.00 193 LEU A O 1
ATOM 1276 N N . LEU A 1 194 ? -17.537 -2.927 29.401 1.00 95.62 194 LEU A N 1
ATOM 1277 C CA . LEU A 1 194 ? -18.478 -4.042 29.322 1.00 95.62 194 LEU A CA 1
ATOM 1278 C C . LEU A 1 194 ? -18.247 -5.055 30.459 1.00 95.62 194 LEU A C 1
ATOM 1280 O O . LEU A 1 194 ? -17.114 -5.195 30.947 1.00 95.62 194 LEU A O 1
ATOM 1284 N N . PRO A 1 195 ? -19.292 -5.784 30.894 1.00 95.50 195 PRO A N 1
ATOM 1285 C CA . PRO A 1 195 ? -19.130 -6.865 31.862 1.00 95.50 195 PRO A CA 1
ATOM 1286 C C . PRO A 1 195 ? -18.312 -8.014 31.267 1.00 95.50 195 PRO A C 1
ATOM 1288 O O . PRO A 1 195 ? -18.236 -8.168 30.050 1.00 95.50 195 PRO A O 1
ATOM 1291 N N . VAL A 1 196 ? -17.694 -8.833 32.126 1.00 92.69 196 VAL A N 1
ATOM 1292 C CA . VAL A 1 196 ? -16.866 -9.968 31.673 1.00 92.69 196 VAL A CA 1
ATOM 1293 C C . VAL A 1 196 ? -17.714 -11.000 30.933 1.00 92.69 196 VAL A C 1
ATOM 1295 O O . VAL A 1 196 ? -17.451 -11.258 29.768 1.00 92.69 196 VAL A O 1
ATOM 1298 N N . SER A 1 197 ? -18.718 -11.577 31.598 1.00 87.75 197 SER A N 1
ATOM 1299 C CA . SER A 1 197 ? -19.406 -12.788 31.119 1.00 87.75 197 SER A CA 1
ATOM 1300 C C . SER A 1 197 ? -20.867 -12.913 31.580 1.00 87.75 197 SER A C 1
ATOM 1302 O O . SER A 1 197 ? -21.439 -14.000 31.594 1.00 87.75 197 SER A O 1
ATOM 1304 N N . GLY A 1 198 ? -21.488 -11.805 31.994 1.00 88.44 198 GLY A N 1
ATOM 1305 C CA . GLY A 1 198 ? -22.848 -11.798 32.535 1.00 88.44 198 GLY A CA 1
ATOM 1306 C C . GLY A 1 198 ? -23.888 -11.296 31.537 1.00 88.44 198 GLY A C 1
ATOM 1307 O O . GLY A 1 198 ? -23.835 -10.128 31.161 1.00 88.44 198 GLY A O 1
ATOM 1308 N N . GLY A 1 199 ? -24.877 -12.137 31.221 1.00 90.50 199 GLY A N 1
ATOM 1309 C CA . GLY A 1 199 ? -26.043 -11.795 30.396 1.00 90.50 199 GLY A CA 1
ATOM 1310 C C . GLY A 1 199 ? -25.906 -12.185 28.919 1.00 90.50 199 GLY A C 1
ATOM 1311 O O . GLY A 1 199 ? -24.933 -12.827 28.535 1.00 90.50 199 GLY A O 1
ATOM 1312 N N . SER A 1 200 ? -26.917 -11.860 28.110 1.00 90.69 200 SER A N 1
ATOM 1313 C CA . SER A 1 200 ? -27.009 -12.215 26.680 1.00 90.69 200 SER A CA 1
ATOM 1314 C C . SER A 1 200 ? -26.647 -11.087 25.704 1.00 90.69 200 SER A C 1
ATOM 1316 O O . SER A 1 200 ? -26.656 -11.304 24.497 1.00 90.69 200 SER A O 1
ATOM 1318 N N . GLY A 1 201 ? -26.415 -9.876 26.205 1.00 91.25 201 GLY A N 1
ATOM 1319 C CA . GLY A 1 201 ? -25.971 -8.716 25.436 1.00 91.25 201 GLY A CA 1
ATOM 1320 C C . GLY A 1 201 ? -24.453 -8.698 25.248 1.00 91.25 201 GLY A C 1
ATOM 1321 O O . GLY A 1 201 ? -23.763 -9.693 25.458 1.00 91.25 201 GLY A O 1
ATOM 1322 N N . LEU A 1 202 ? -23.911 -7.539 24.871 1.00 93.69 202 LEU A N 1
ATOM 1323 C CA . LEU A 1 202 ? -22.470 -7.369 24.660 1.00 93.69 202 LEU A CA 1
ATOM 1324 C C . LEU A 1 202 ? -21.671 -7.586 25.958 1.00 93.69 202 LEU A C 1
ATOM 1326 O O . LEU A 1 202 ? -21.907 -6.915 26.969 1.00 93.69 202 LEU A O 1
ATOM 1330 N N . THR A 1 203 ? -20.686 -8.481 25.920 1.00 95.81 203 THR A N 1
ATOM 1331 C CA . THR A 1 203 ? -19.758 -8.745 27.028 1.00 95.81 203 THR A CA 1
ATOM 1332 C C . THR A 1 203 ? -18.318 -8.756 26.523 1.00 95.81 203 THR A C 1
ATOM 1334 O O . THR A 1 203 ? -18.071 -8.773 25.318 1.00 95.81 203 THR A O 1
ATOM 1337 N N . ARG A 1 204 ? -17.344 -8.760 27.436 1.00 94.69 204 ARG A N 1
ATOM 1338 C CA . ARG A 1 204 ? -15.940 -8.939 27.050 1.00 94.69 204 ARG A CA 1
ATOM 1339 C C . ARG A 1 204 ? -15.650 -10.364 26.598 1.00 94.69 204 ARG A C 1
ATOM 1341 O O . ARG A 1 204 ? -14.876 -10.532 25.673 1.00 94.69 204 ARG A O 1
ATOM 1348 N N . GLN A 1 205 ? -16.269 -11.382 27.195 1.00 95.94 205 GLN A N 1
ATOM 1349 C CA . GLN A 1 205 ? -16.061 -12.775 26.790 1.00 95.94 205 GLN A CA 1
ATOM 1350 C C . GLN A 1 205 ? -16.671 -13.081 25.416 1.00 95.94 205 GLN A C 1
ATOM 1352 O O . GLN A 1 205 ? -16.095 -13.856 24.657 1.00 95.94 205 GLN A O 1
ATOM 1357 N N . LEU A 1 206 ? -17.809 -12.463 25.094 1.00 95.25 206 LEU A N 1
ATOM 1358 C CA . LEU A 1 206 ? -18.474 -12.587 23.803 1.00 95.25 206 LEU A CA 1
ATOM 1359 C C . LEU A 1 206 ? -19.026 -11.228 23.356 1.00 95.25 206 LEU A C 1
ATOM 1361 O O . LEU A 1 206 ? -19.983 -10.708 23.941 1.00 95.25 206 LEU A O 1
ATOM 1365 N N . LEU A 1 207 ? -18.433 -10.689 22.293 1.00 95.44 207 LEU A N 1
ATOM 1366 C CA . LEU A 1 207 ? -18.835 -9.445 21.650 1.00 95.44 207 LEU A CA 1
ATOM 1367 C C . LEU A 1 207 ? -19.387 -9.747 20.251 1.00 95.44 207 LEU A C 1
ATOM 1369 O O . LEU A 1 207 ? -18.617 -9.915 19.310 1.00 95.44 207 LEU A O 1
ATOM 1373 N N . VAL A 1 208 ? -20.714 -9.810 20.109 1.00 96.00 208 VAL A N 1
ATOM 1374 C CA . VAL A 1 208 ? -21.381 -10.002 18.808 1.00 96.00 208 VAL A CA 1
ATOM 1375 C C . VAL A 1 208 ? -21.894 -8.660 18.292 1.00 96.00 208 VAL A C 1
ATOM 1377 O O . VAL A 1 208 ? -22.875 -8.125 18.803 1.00 96.00 208 VAL A O 1
ATOM 1380 N N . VAL A 1 209 ? -21.230 -8.111 17.281 1.00 96.19 209 VAL A N 1
ATOM 1381 C CA . VAL A 1 209 ? -21.529 -6.804 16.689 1.00 96.19 209 VAL A CA 1
ATOM 1382 C C . VAL A 1 209 ? -22.387 -6.997 15.439 1.00 96.19 209 VAL A C 1
ATOM 1384 O O . VAL A 1 209 ? -21.939 -7.597 14.462 1.00 96.19 209 VAL A O 1
ATOM 1387 N N . THR A 1 210 ? -23.620 -6.488 15.490 1.00 93.50 210 THR A N 1
ATOM 1388 C CA . THR A 1 210 ? -24.604 -6.520 14.385 1.00 93.50 210 THR A CA 1
ATOM 1389 C C . THR A 1 210 ? -25.036 -5.131 13.911 1.00 93.50 210 THR A C 1
ATOM 1391 O O . THR A 1 210 ? -25.539 -5.003 12.804 1.00 93.50 210 THR A O 1
ATOM 1394 N N . ASP A 1 211 ? -24.746 -4.098 14.704 1.00 90.75 211 ASP A N 1
ATOM 1395 C CA . ASP A 1 211 ? -24.908 -2.678 14.377 1.00 90.75 211 ASP A CA 1
ATOM 1396 C C . ASP A 1 211 ? -23.550 -1.960 14.516 1.00 90.75 211 ASP A C 1
ATOM 1398 O O . ASP A 1 211 ? -22.497 -2.599 14.569 1.00 90.75 211 ASP A O 1
ATOM 1402 N N . GLU A 1 212 ? -23.538 -0.629 14.592 1.00 91.81 212 GLU A N 1
ATOM 1403 C CA . GLU A 1 212 ? -22.320 0.136 14.856 1.00 91.81 212 GLU A CA 1
ATOM 1404 C C . GLU A 1 212 ? -21.949 0.133 16.352 1.00 91.81 212 GLU A C 1
ATOM 1406 O O . GLU A 1 212 ? -22.750 0.501 17.212 1.00 91.81 212 GLU A O 1
ATOM 1411 N N . LEU A 1 213 ? -20.702 -0.224 16.663 1.00 93.25 213 LEU A N 1
ATOM 1412 C CA . LEU A 1 213 ? -20.111 -0.126 17.995 1.00 93.25 213 LEU A CA 1
ATOM 1413 C C . LEU A 1 213 ? -18.760 0.581 17.906 1.00 93.25 213 LEU A C 1
ATOM 1415 O O . LEU A 1 213 ? -17.895 0.175 17.134 1.00 93.25 213 LEU A O 1
ATOM 1419 N N . ARG A 1 214 ? -18.551 1.610 18.734 1.00 92.50 214 ARG A N 1
ATOM 1420 C CA . ARG A 1 214 ? -17.277 2.341 18.811 1.00 92.50 214 ARG A CA 1
ATOM 1421 C C . ARG A 1 214 ? -16.619 2.169 20.170 1.00 92.50 214 ARG A C 1
ATOM 1423 O O . ARG A 1 214 ? -17.266 2.383 21.195 1.00 92.50 214 ARG A O 1
ATOM 1430 N N . ILE A 1 215 ? -15.329 1.845 20.179 1.00 92.62 215 ILE A N 1
ATOM 1431 C CA . ILE A 1 215 ? -14.535 1.674 21.399 1.00 92.62 215 ILE A CA 1
ATOM 1432 C C . ILE A 1 215 ? -13.244 2.485 21.269 1.00 92.62 215 ILE A C 1
ATOM 1434 O O . ILE A 1 215 ? -12.414 2.217 20.404 1.00 92.62 215 ILE A O 1
ATOM 1438 N N . GLY A 1 216 ? -13.078 3.478 22.146 1.00 87.75 216 GLY A N 1
ATOM 1439 C CA . GLY A 1 216 ? -11.886 4.328 22.195 1.00 87.75 216 GLY A CA 1
ATOM 1440 C C . GLY A 1 216 ? -10.905 3.977 23.315 1.00 87.75 216 GLY A C 1
ATOM 1441 O O . GLY A 1 216 ? -9.936 4.691 23.521 1.00 87.75 216 GLY A O 1
ATOM 1442 N N . ASN A 1 217 ? -11.141 2.936 24.112 1.00 90.94 217 ASN A N 1
ATOM 1443 C CA . ASN A 1 217 ? -10.177 2.503 25.126 1.00 90.94 217 ASN A CA 1
ATOM 1444 C C . ASN A 1 217 ? -9.688 1.089 24.848 1.00 90.94 217 ASN A C 1
ATOM 1446 O O . ASN A 1 217 ? -10.467 0.244 24.413 1.00 90.94 217 ASN A O 1
ATOM 1450 N N . SER A 1 218 ? -8.435 0.820 25.208 1.00 91.06 218 SER A N 1
ATOM 1451 C CA . SER A 1 218 ? -7.887 -0.528 25.185 1.00 91.06 218 SER A CA 1
ATOM 1452 C C . SER A 1 218 ? -8.749 -1.464 26.024 1.00 91.06 218 SER A C 1
ATOM 1454 O O . SER A 1 218 ? -9.238 -1.105 27.104 1.00 91.06 218 SER A O 1
ATOM 1456 N N . MET A 1 219 ? -8.958 -2.668 25.504 1.00 90.19 219 MET A N 1
ATOM 1457 C CA . MET A 1 219 ? -9.770 -3.691 26.146 1.00 90.19 219 MET A CA 1
ATOM 1458 C C . MET A 1 219 ? -9.296 -5.082 25.726 1.00 90.19 219 MET A C 1
ATOM 1460 O O . MET A 1 219 ? -8.761 -5.264 24.632 1.00 90.19 219 MET A O 1
ATOM 1464 N N . GLU A 1 220 ? -9.508 -6.045 26.618 1.00 94.06 220 GLU A N 1
ATOM 1465 C CA . GLU A 1 220 ? -9.322 -7.470 26.362 1.00 94.06 220 GLU A CA 1
ATOM 1466 C C . GLU A 1 220 ? -10.684 -8.146 26.188 1.00 94.06 220 GLU A C 1
ATOM 1468 O O . GLU A 1 220 ? -11.592 -7.953 27.011 1.00 94.06 220 GLU A O 1
ATOM 1473 N N . PHE A 1 221 ? -10.795 -8.952 25.137 1.00 95.50 221 PHE A N 1
ATOM 1474 C CA . PHE A 1 221 ? -11.976 -9.714 24.764 1.00 95.50 221 PHE A CA 1
ATOM 1475 C C . PHE A 1 221 ? -11.676 -11.220 24.729 1.00 95.50 221 PHE A C 1
ATOM 1477 O O . PHE A 1 221 ? -10.536 -11.641 24.566 1.00 95.50 221 PHE A O 1
ATOM 1484 N N . GLY A 1 222 ? -12.712 -12.042 24.864 1.00 97.62 222 GLY A N 1
ATOM 1485 C CA . GLY A 1 222 ? -12.674 -13.450 24.485 1.00 97.62 222 GLY A CA 1
ATOM 1486 C C . GLY A 1 222 ? -12.882 -13.556 22.979 1.00 97.62 222 GLY A C 1
ATOM 1487 O O . GLY A 1 222 ? -11.966 -13.328 22.190 1.00 97.62 222 GLY A O 1
ATOM 1488 N N . THR A 1 223 ? -14.115 -13.843 22.571 1.00 97.88 223 THR A N 1
ATOM 1489 C CA . THR A 1 223 ? -14.503 -13.914 21.159 1.00 97.88 223 THR A CA 1
ATOM 1490 C C . THR A 1 223 ? -15.197 -12.632 20.704 1.00 97.88 223 THR A C 1
ATOM 1492 O O . THR A 1 223 ? -16.180 -12.197 21.308 1.00 97.88 223 THR A O 1
ATOM 1495 N N . ILE A 1 224 ? -14.725 -12.061 19.600 1.00 98.31 224 ILE A N 1
ATOM 1496 C CA . ILE A 1 224 ? -15.387 -10.995 18.852 1.00 98.31 224 ILE A CA 1
ATOM 1497 C C . ILE A 1 224 ? -15.959 -11.597 17.568 1.00 98.31 224 ILE A C 1
ATOM 1499 O O . ILE A 1 224 ? -15.237 -12.245 16.813 1.00 98.31 224 ILE A O 1
ATOM 1503 N N . VAL A 1 225 ? -17.241 -11.352 17.308 1.00 98.25 225 VAL A N 1
ATOM 1504 C CA . VAL A 1 225 ? -17.932 -11.722 16.070 1.00 98.25 225 VAL A CA 1
ATOM 1505 C C . VAL A 1 225 ? -18.537 -10.467 15.460 1.00 98.25 225 VAL A C 1
ATOM 1507 O O . VAL A 1 225 ? -19.379 -9.829 16.086 1.00 98.25 225 VAL A O 1
ATOM 1510 N N . VAL A 1 226 ? -18.150 -10.124 14.235 1.00 98.31 226 VAL A N 1
ATOM 1511 C CA . VAL A 1 226 ? -18.740 -9.007 13.480 1.00 98.31 226 VAL A CA 1
ATOM 1512 C C . VAL A 1 226 ? -19.466 -9.571 12.264 1.00 98.31 226 VAL A C 1
ATOM 1514 O O . VAL A 1 226 ? -18.871 -10.290 11.460 1.00 98.31 226 VAL A O 1
ATOM 1517 N N . THR A 1 227 ? -20.769 -9.316 12.155 1.00 96.75 227 THR A N 1
ATOM 1518 C CA . THR A 1 227 ? -21.638 -9.980 11.168 1.00 96.75 227 THR A CA 1
ATOM 1519 C C . THR A 1 227 ? -22.887 -9.150 10.859 1.00 96.75 227 THR A C 1
ATOM 1521 O O . THR A 1 227 ? -23.156 -8.164 11.539 1.00 96.75 227 THR A O 1
ATOM 1524 N N . ASN A 1 228 ? -23.672 -9.553 9.856 1.00 92.19 228 ASN A N 1
ATOM 1525 C CA . ASN A 1 228 ? -24.980 -8.975 9.518 1.00 92.19 228 ASN A CA 1
ATOM 1526 C C . ASN A 1 228 ? -24.975 -7.449 9.289 1.00 92.19 228 ASN A C 1
ATOM 1528 O O . ASN A 1 228 ? -25.940 -6.777 9.641 1.00 92.19 228 ASN A O 1
ATOM 1532 N N . GLY A 1 229 ? -23.909 -6.892 8.704 1.00 92.62 229 GLY A N 1
ATOM 1533 C CA . GLY A 1 229 ? -23.777 -5.439 8.516 1.00 92.62 229 GLY A CA 1
ATOM 1534 C C . GLY A 1 229 ? -23.183 -4.694 9.716 1.00 92.62 229 GLY A C 1
ATOM 1535 O O . GLY A 1 229 ? -23.075 -3.469 9.675 1.00 92.62 229 GLY A O 1
ATOM 1536 N N . GLY A 1 230 ? -22.801 -5.413 10.777 1.00 95.62 230 GLY A N 1
ATOM 1537 C CA . GLY A 1 230 ? -22.199 -4.841 11.974 1.00 95.62 230 GLY A CA 1
ATOM 1538 C C . GLY A 1 230 ? -20.873 -4.140 11.690 1.00 95.62 230 GLY A C 1
ATOM 1539 O O . GLY A 1 230 ? -20.060 -4.611 10.890 1.00 95.62 230 GLY A O 1
ATOM 1540 N N . ARG A 1 231 ? -20.647 -3.018 12.378 1.00 96.44 231 ARG A N 1
ATOM 1541 C CA . ARG A 1 231 ? -19.466 -2.161 12.212 1.00 96.44 231 ARG A CA 1
ATOM 1542 C C . ARG A 1 231 ? -18.784 -1.944 13.554 1.00 96.44 231 ARG A C 1
ATOM 1544 O O . ARG A 1 231 ? -19.304 -1.229 14.408 1.00 96.44 231 ARG A O 1
ATOM 1551 N N . LEU A 1 232 ? -17.612 -2.534 13.749 1.00 96.69 232 LEU A N 1
ATOM 1552 C CA . LEU A 1 232 ? -16.797 -2.337 14.945 1.00 96.69 232 LEU A CA 1
ATOM 1553 C C . LEU A 1 232 ? -15.704 -1.304 14.664 1.00 96.69 232 LEU A C 1
ATOM 1555 O O . LEU A 1 232 ? -14.764 -1.581 13.928 1.00 96.69 232 LEU A O 1
ATOM 1559 N N . LEU A 1 233 ? -15.799 -0.124 15.271 1.00 94.44 233 LEU A N 1
ATOM 1560 C CA . LEU A 1 233 ? -14.786 0.920 15.160 1.00 94.44 233 LEU A CA 1
ATOM 1561 C C . LEU A 1 233 ? -13.900 0.920 16.408 1.00 94.44 233 LEU A C 1
ATOM 1563 O O . LEU A 1 233 ? -14.381 1.142 17.522 1.00 94.44 233 LEU A O 1
ATOM 1567 N N . LEU A 1 234 ? -12.604 0.700 16.209 1.00 94.56 234 LEU A N 1
ATOM 1568 C CA . LEU A 1 234 ? -11.584 0.723 17.255 1.00 94.56 234 LEU A CA 1
ATOM 1569 C C . LEU A 1 234 ? -10.671 1.924 17.014 1.00 94.56 234 LEU A C 1
ATOM 1571 O O . LEU A 1 234 ? -10.131 2.078 15.919 1.00 94.56 234 LEU A O 1
ATOM 1575 N N . GLU A 1 235 ? -10.523 2.791 18.011 1.00 90.62 235 GLU A N 1
ATOM 1576 C CA . GLU A 1 235 ? -9.816 4.066 17.850 1.00 90.62 235 GLU A CA 1
ATOM 1577 C C . GLU A 1 235 ? -8.504 4.111 18.631 1.00 90.62 235 GLU A C 1
ATOM 1579 O O . GLU A 1 235 ? -8.446 3.715 19.795 1.00 90.62 235 GLU A O 1
ATOM 1584 N N . ALA A 1 236 ? -7.446 4.601 17.978 1.00 84.75 236 ALA A N 1
ATOM 1585 C CA . ALA A 1 236 ? -6.096 4.717 18.520 1.00 84.75 236 ALA A CA 1
ATOM 1586 C C . ALA A 1 236 ? -5.959 5.905 19.486 1.00 84.75 236 ALA A C 1
ATOM 1588 O O . ALA A 1 236 ? -5.209 6.852 19.236 1.00 84.75 236 ALA A O 1
ATOM 1589 N N . ASN A 1 237 ? -6.681 5.865 20.603 1.00 86.69 237 ASN A N 1
ATOM 1590 C CA . ASN A 1 237 ? -6.579 6.901 21.622 1.00 86.69 237 ASN A CA 1
ATOM 1591 C C . ASN A 1 237 ? -5.189 6.910 22.273 1.00 86.69 237 ASN A C 1
ATOM 1593 O O . ASN A 1 237 ? -4.500 5.893 22.367 1.00 86.69 237 ASN A O 1
ATOM 1597 N N . GLU A 1 238 ? -4.778 8.077 22.765 1.00 82.06 238 GLU A N 1
ATOM 1598 C CA . GLU A 1 238 ? -3.479 8.256 23.409 1.00 82.06 238 GLU A CA 1
ATOM 1599 C C . GLU A 1 238 ? -3.290 7.287 24.592 1.00 82.06 238 GLU A C 1
ATOM 1601 O O . GLU A 1 238 ? -4.050 7.298 25.564 1.00 82.06 238 GLU A O 1
ATOM 1606 N N . GLY A 1 239 ? -2.287 6.409 24.481 1.00 82.75 239 GLY A N 1
ATOM 1607 C CA . GLY A 1 239 ? -2.007 5.353 25.459 1.00 82.75 239 GLY A CA 1
ATOM 1608 C C . GLY A 1 239 ? -3.060 4.238 25.533 1.00 82.75 239 GLY A C 1
ATOM 1609 O O . GLY A 1 239 ? -3.042 3.465 26.491 1.00 82.75 239 GLY A O 1
ATOM 1610 N N . GLN A 1 240 ? -3.995 4.174 24.581 1.00 87.06 240 GLN A N 1
ATOM 1611 C CA . GLN A 1 240 ? -5.144 3.262 24.536 1.00 87.06 240 GLN A CA 1
ATOM 1612 C C . GLN A 1 240 ? -5.418 2.781 23.095 1.00 87.06 240 GLN A C 1
ATOM 1614 O O . GLN A 1 240 ? -6.547 2.808 22.618 1.00 87.06 240 GLN A O 1
ATOM 1619 N N . ASP A 1 241 ? -4.367 2.376 22.386 1.00 90.44 241 ASP A N 1
ATOM 1620 C CA . ASP A 1 241 ? -4.369 2.012 20.961 1.00 90.44 241 ASP A CA 1
ATOM 1621 C C . ASP A 1 241 ? -4.280 0.498 20.710 1.00 90.44 241 ASP A C 1
ATOM 1623 O O . ASP A 1 241 ? -4.177 0.062 19.564 1.00 90.44 241 ASP A O 1
ATOM 1627 N N . SER A 1 242 ? -4.289 -0.303 21.777 1.00 94.50 242 SER A N 1
ATOM 1628 C CA . SER A 1 242 ? -4.078 -1.751 21.725 1.00 94.50 242 SER A CA 1
ATOM 1629 C C . SER A 1 242 ? -5.324 -2.521 22.168 1.00 94.50 242 SER A C 1
ATOM 1631 O O . SER A 1 242 ? -5.862 -2.255 23.245 1.00 94.50 242 SER A O 1
ATOM 1633 N N . PHE A 1 243 ? -5.766 -3.488 21.368 1.00 96.31 243 PHE A N 1
ATOM 1634 C CA . PHE A 1 243 ? -6.939 -4.324 21.634 1.00 96.31 243 PHE A CA 1
ATOM 1635 C C . PHE A 1 243 ? -6.559 -5.798 21.588 1.00 96.31 243 PHE A C 1
ATOM 1637 O O . PHE A 1 243 ? -5.890 -6.239 20.649 1.00 96.31 243 PHE A O 1
ATOM 1644 N N . TYR A 1 244 ? -7.007 -6.547 22.595 1.00 97.12 244 TYR A N 1
ATOM 1645 C CA . TYR A 1 244 ? -6.650 -7.951 22.767 1.00 97.12 244 TYR A CA 1
ATOM 1646 C C . TYR A 1 244 ? -7.869 -8.857 22.635 1.00 97.12 244 TYR A C 1
ATOM 1648 O O . TYR A 1 244 ? -8.947 -8.493 23.103 1.00 97.12 244 TYR A O 1
ATOM 1656 N N . PHE A 1 245 ? -7.715 -10.034 22.036 1.00 97.19 245 PHE A N 1
ATOM 1657 C CA . PHE A 1 245 ? -8.801 -11.008 21.894 1.00 97.19 245 PHE A CA 1
ATOM 1658 C C . PHE A 1 245 ? -8.296 -12.457 21.883 1.00 97.19 245 PHE A C 1
ATOM 1660 O O . PHE A 1 245 ? -7.185 -12.737 21.448 1.00 97.19 245 PHE A O 1
ATOM 1667 N N . GLU A 1 246 ? -9.121 -13.415 22.298 1.00 98.19 246 GLU A N 1
ATOM 1668 C CA . GLU A 1 246 ? -8.855 -14.834 22.021 1.00 98.19 246 GLU A CA 1
ATOM 1669 C C . GLU A 1 246 ? -9.145 -15.150 20.549 1.00 98.19 246 GLU A C 1
ATOM 1671 O O . GLU A 1 246 ? -8.358 -15.813 19.873 1.00 98.19 246 GLU A O 1
ATOM 1676 N N . THR A 1 247 ? -10.273 -14.663 20.025 1.00 98.44 247 THR A N 1
ATOM 1677 C CA . THR A 1 247 ? -10.681 -14.856 18.628 1.00 98.44 247 THR A CA 1
ATOM 1678 C C . THR A 1 247 ? -11.388 -13.617 18.086 1.00 98.44 247 THR A C 1
ATOM 1680 O O . THR A 1 247 ? -12.243 -13.048 18.759 1.00 98.44 247 THR A O 1
ATOM 1683 N N . LEU A 1 248 ? -11.058 -13.228 16.856 1.00 98.62 248 LEU A N 1
ATOM 1684 C CA . LEU A 1 248 ? -11.772 -12.230 16.065 1.00 98.62 248 LEU A CA 1
ATOM 1685 C C . LEU A 1 248 ? -12.263 -12.880 14.767 1.00 98.62 248 LEU A C 1
ATOM 1687 O O . LEU A 1 248 ? -11.454 -13.193 13.896 1.00 98.62 248 LEU A O 1
ATOM 1691 N N . ASP A 1 249 ? -13.575 -13.059 14.638 1.00 98.62 249 ASP A N 1
ATOM 1692 C CA . ASP A 1 249 ? -14.234 -13.549 13.428 1.00 98.62 249 ASP A CA 1
ATOM 1693 C C . ASP A 1 249 ? -15.034 -12.414 12.766 1.00 98.62 249 ASP A C 1
ATOM 1695 O O . ASP A 1 249 ? -15.980 -11.869 13.341 1.00 98.62 249 ASP A O 1
ATOM 1699 N N . VAL A 1 250 ? -14.670 -12.068 11.531 1.00 98.69 250 VAL A N 1
ATOM 1700 C CA . VAL A 1 250 ? -15.367 -11.071 10.707 1.00 98.69 250 VAL A CA 1
ATOM 1701 C C . VAL A 1 250 ? -16.012 -11.789 9.528 1.00 98.69 250 VAL A C 1
ATOM 1703 O O . VAL A 1 250 ? -15.321 -12.278 8.633 1.00 98.69 250 VAL A O 1
ATOM 1706 N N . PHE A 1 251 ? -17.338 -11.907 9.565 1.00 98.38 251 PHE A N 1
ATOM 1707 C CA . PHE A 1 251 ? -18.140 -12.605 8.559 1.00 98.38 251 PHE A CA 1
ATOM 1708 C C . PHE A 1 251 ? -18.577 -11.674 7.423 1.00 98.38 251 PHE A C 1
ATOM 1710 O O . PHE A 1 251 ? -18.339 -10.469 7.468 1.00 98.38 251 PHE A O 1
ATOM 1717 N N . GLU A 1 252 ? -19.241 -12.239 6.413 1.00 96.12 252 GLU A N 1
ATOM 1718 C CA . GLU A 1 252 ? -19.831 -11.492 5.300 1.00 96.12 252 GLU A CA 1
ATOM 1719 C C . GLU A 1 252 ? -20.660 -10.290 5.787 1.00 96.12 252 GLU A C 1
ATOM 1721 O O . GLU A 1 252 ? -21.512 -10.408 6.674 1.00 96.12 252 GLU A O 1
ATOM 1726 N N . GLY A 1 253 ? -20.372 -9.113 5.224 1.00 92.75 253 GLY A N 1
ATOM 1727 C CA . GLY A 1 253 ? -21.011 -7.849 5.591 1.00 92.75 253 GLY A CA 1
ATOM 1728 C C . GLY A 1 253 ? -20.551 -7.261 6.930 1.00 92.75 253 GLY A C 1
ATOM 1729 O O . GLY A 1 253 ? -20.975 -6.161 7.267 1.00 92.75 253 GLY A O 1
ATOM 1730 N N . GLY A 1 254 ? -19.708 -7.957 7.695 1.00 98.19 254 GLY A N 1
ATOM 1731 C CA . GLY A 1 254 ? -19.074 -7.426 8.898 1.00 98.19 254 GLY A CA 1
ATOM 1732 C C . GLY A 1 254 ? -17.870 -6.541 8.567 1.00 98.19 254 GLY A C 1
ATOM 1733 O O . GLY A 1 254 ? -17.041 -6.892 7.724 1.00 98.19 254 GLY A O 1
ATOM 1734 N N . GLU A 1 255 ? -17.751 -5.410 9.262 1.00 98.44 255 GLU A N 1
ATOM 1735 C CA . GLU A 1 255 ? -16.677 -4.433 9.067 1.00 98.44 255 GLU A CA 1
ATOM 1736 C C . GLU A 1 255 ? -15.998 -4.092 10.403 1.00 98.44 255 GLU A C 1
ATOM 1738 O O . GLU A 1 255 ? -16.649 -3.682 11.364 1.00 98.44 255 GLU A O 1
ATOM 1743 N N . VAL A 1 256 ? -14.673 -4.226 10.469 1.00 98.56 256 VAL A N 1
ATOM 1744 C CA . VAL A 1 256 ? -13.845 -3.683 11.553 1.00 98.56 256 VAL A CA 1
ATOM 1745 C C . VAL A 1 256 ? -13.051 -2.504 11.006 1.00 98.56 256 VAL A C 1
ATOM 1747 O O . VAL A 1 256 ? -12.215 -2.678 10.120 1.00 98.56 256 VAL A O 1
ATOM 1750 N N . VAL A 1 257 ? -13.283 -1.314 11.554 1.00 97.31 257 VAL A N 1
ATOM 1751 C CA . VAL A 1 257 ? -12.614 -0.074 11.150 1.00 97.31 257 VAL A CA 1
ATOM 1752 C C . VAL A 1 257 ? -11.605 0.334 12.216 1.00 97.31 257 VAL A C 1
ATOM 1754 O O . VAL A 1 257 ? -11.959 0.550 13.375 1.00 97.31 257 VAL A O 1
ATOM 1757 N N . LEU A 1 258 ? -10.347 0.486 11.821 1.00 96.44 258 LEU A N 1
ATOM 1758 C CA . LEU A 1 258 ? -9.256 0.909 12.691 1.00 96.44 258 LEU A CA 1
ATOM 1759 C C . LEU A 1 258 ? -8.951 2.386 12.444 1.00 96.44 258 LEU A C 1
ATOM 1761 O O . LEU A 1 258 ? -8.456 2.775 11.385 1.00 96.44 258 LEU A O 1
ATOM 1765 N N . LEU A 1 259 ? -9.294 3.221 13.421 1.00 90.50 259 LEU A N 1
ATOM 1766 C CA . LEU A 1 259 ? -9.207 4.675 13.329 1.00 90.50 259 LEU A CA 1
ATOM 1767 C C . LEU A 1 259 ? -7.863 5.150 13.898 1.00 90.50 259 LEU A C 1
ATOM 1769 O O . LEU A 1 259 ? -7.602 4.987 15.090 1.00 90.50 259 LEU A O 1
ATOM 1773 N N . GLY A 1 260 ? -7.010 5.730 13.049 1.00 85.50 260 GLY A N 1
ATOM 1774 C CA . GLY A 1 260 ? -5.721 6.291 13.457 1.00 85.50 260 GLY A CA 1
ATOM 1775 C C . GLY A 1 260 ? -5.839 7.692 14.065 1.00 85.50 260 GLY A C 1
ATOM 1776 O O . GLY A 1 260 ? -6.718 8.473 13.701 1.00 85.50 260 GLY A O 1
ATOM 1777 N N . ASP A 1 261 ? -4.900 8.041 14.944 1.00 85.94 261 ASP A N 1
ATOM 1778 C CA . ASP A 1 261 ? -4.713 9.401 15.451 1.00 85.94 261 ASP A CA 1
ATOM 1779 C C . ASP A 1 261 ? -3.566 10.078 14.690 1.00 85.94 261 ASP A C 1
ATOM 1781 O O . ASP A 1 261 ? -2.380 9.857 14.956 1.00 85.94 261 ASP A O 1
ATOM 1785 N N . TYR A 1 262 ? -3.919 10.925 13.722 1.00 82.56 262 TYR A N 1
ATOM 1786 C CA . TYR A 1 262 ? -2.950 11.654 12.903 1.00 82.56 262 TYR A CA 1
ATOM 1787 C C . TYR A 1 262 ? -2.254 12.812 13.636 1.00 82.56 262 TYR A C 1
ATOM 1789 O O . TYR A 1 262 ? -1.307 13.395 13.101 1.00 82.56 262 TYR A O 1
ATOM 1797 N N . GLN A 1 263 ? -2.718 13.175 14.835 1.00 78.56 263 GLN A N 1
ATOM 1798 C CA . GLN A 1 263 ? -2.145 14.246 15.652 1.00 78.56 263 GLN A CA 1
ATOM 1799 C C . GLN A 1 263 ? -1.088 13.722 16.628 1.00 78.56 263 GLN A C 1
ATOM 1801 O O . GLN A 1 263 ? -0.262 14.499 17.105 1.00 78.56 263 GLN A O 1
ATOM 1806 N N . ARG A 1 264 ? -1.098 12.418 16.920 1.00 84.00 264 ARG A N 1
ATOM 1807 C CA . ARG A 1 264 ? -0.164 11.787 17.853 1.00 84.00 264 ARG A CA 1
ATOM 1808 C C . ARG A 1 264 ? 1.243 11.680 17.274 1.00 84.00 264 ARG A C 1
ATOM 1810 O O . ARG A 1 264 ? 1.443 11.142 16.185 1.00 84.00 264 ARG A O 1
ATOM 1817 N N . VAL A 1 265 ? 2.225 12.124 18.056 1.00 87.69 265 VAL A N 1
ATOM 1818 C CA . VAL A 1 265 ? 3.643 11.875 17.779 1.00 87.69 265 VAL A CA 1
ATOM 1819 C C . VAL A 1 265 ? 3.928 10.384 17.953 1.00 87.69 265 VAL A C 1
ATOM 1821 O O . VAL A 1 265 ? 3.736 9.817 19.027 1.00 87.69 265 VAL A O 1
ATOM 1824 N N . ASN A 1 266 ? 4.385 9.749 16.880 1.00 90.06 266 ASN A N 1
ATOM 1825 C CA . ASN A 1 266 ? 4.762 8.346 16.839 1.00 90.06 266 ASN A CA 1
ATOM 1826 C C . ASN A 1 266 ? 6.279 8.218 16.676 1.00 90.06 266 ASN A C 1
ATOM 1828 O O . ASN A 1 266 ? 6.803 8.050 15.572 1.00 90.06 266 ASN A O 1
ATOM 1832 N N . GLU A 1 267 ? 6.990 8.305 17.798 1.00 90.69 267 GLU A N 1
ATOM 1833 C CA . GLU A 1 267 ? 8.453 8.209 17.843 1.00 90.69 267 GLU A CA 1
ATOM 1834 C C . GLU A 1 267 ? 8.968 6.859 17.321 1.00 90.69 267 GLU A C 1
ATOM 1836 O O . GLU A 1 267 ? 10.003 6.810 16.658 1.00 90.69 267 GLU A O 1
ATOM 1841 N N . ALA A 1 268 ? 8.219 5.766 17.529 1.00 89.12 268 ALA A N 1
ATOM 1842 C CA . ALA A 1 268 ? 8.585 4.432 17.041 1.00 89.12 268 ALA A CA 1
ATOM 1843 C C . ALA A 1 268 ? 8.680 4.380 15.503 1.00 89.12 268 ALA A C 1
ATOM 1845 O O . ALA A 1 268 ? 9.576 3.735 14.944 1.00 89.12 268 ALA A O 1
ATOM 1846 N N . ALA A 1 269 ? 7.814 5.135 14.821 1.00 87.31 269 ALA A N 1
ATOM 1847 C CA . ALA A 1 269 ? 7.857 5.323 13.374 1.00 87.31 269 ALA A CA 1
ATOM 1848 C C . ALA A 1 269 ? 8.888 6.377 12.909 1.00 87.31 269 ALA A C 1
ATOM 1850 O O . ALA A 1 269 ? 9.078 6.547 11.702 1.00 87.31 269 ALA A O 1
ATOM 1851 N N . GLY A 1 270 ? 9.551 7.080 13.835 1.00 86.50 270 GLY A N 1
ATOM 1852 C CA . GLY A 1 270 ? 10.473 8.191 13.567 1.00 86.50 270 GLY A CA 1
ATOM 1853 C C . GLY A 1 270 ? 9.818 9.578 13.554 1.00 86.50 270 GLY A C 1
ATOM 1854 O O . GLY A 1 270 ? 10.394 10.511 12.996 1.00 86.50 270 GLY A O 1
ATOM 1855 N N . GLY A 1 271 ? 8.611 9.709 14.111 1.00 87.44 271 GLY A N 1
ATOM 1856 C CA . GLY A 1 271 ? 7.890 10.975 14.225 1.00 87.44 271 GLY A CA 1
ATOM 1857 C C . GLY A 1 271 ? 8.483 11.916 15.279 1.00 87.44 271 GLY A C 1
ATOM 1858 O O . GLY A 1 271 ? 9.208 11.504 16.180 1.00 87.44 271 GLY A O 1
ATOM 1859 N N . SER A 1 272 ? 8.151 13.200 15.164 1.00 88.44 272 SER A N 1
ATOM 1860 C CA . SER A 1 272 ? 8.531 14.277 16.090 1.00 88.44 272 SER A CA 1
ATOM 1861 C C . SER A 1 272 ? 7.376 15.266 16.265 1.00 88.44 272 SER A C 1
ATOM 1863 O O . SER A 1 272 ? 6.415 15.226 15.501 1.00 88.44 272 SER A O 1
ATOM 1865 N N . GLU A 1 273 ? 7.475 16.202 17.211 1.00 77.88 273 GLU A N 1
ATOM 1866 C CA . GLU A 1 273 ? 6.445 17.232 17.442 1.00 77.88 273 GLU A CA 1
ATOM 1867 C C . GLU A 1 273 ? 6.095 18.037 16.171 1.00 77.88 273 GLU A C 1
ATOM 1869 O O . GLU A 1 273 ? 4.932 18.343 15.922 1.00 77.88 273 GLU A O 1
ATOM 1874 N N . GLY A 1 274 ? 7.079 18.321 15.306 1.00 77.25 274 GLY A N 1
ATOM 1875 C CA . GLY A 1 274 ? 6.846 19.031 14.041 1.00 77.25 274 GLY A CA 1
ATOM 1876 C C . GLY A 1 274 ? 6.310 18.154 12.902 1.00 77.25 274 GLY A C 1
ATOM 1877 O O . GLY A 1 274 ? 5.704 18.666 11.958 1.00 77.25 274 GLY A O 1
ATOM 1878 N N . ILE A 1 275 ? 6.550 16.841 12.958 1.00 82.44 275 ILE A N 1
ATOM 1879 C CA . ILE A 1 275 ? 6.146 15.866 11.939 1.00 82.44 275 ILE A CA 1
ATOM 1880 C C . ILE A 1 275 ? 5.746 14.561 12.660 1.00 82.44 275 ILE A C 1
ATOM 1882 O O . ILE A 1 275 ? 6.582 13.671 12.818 1.00 82.44 275 ILE A O 1
ATOM 1886 N N . PRO A 1 276 ? 4.488 14.430 13.119 1.00 83.62 276 PRO A N 1
ATOM 1887 C CA . PRO A 1 276 ? 4.105 13.423 14.116 1.00 83.62 276 PRO A CA 1
ATOM 1888 C C . PRO A 1 276 ? 4.085 11.981 13.602 1.00 83.62 276 PRO A C 1
ATOM 1890 O O . PRO A 1 276 ? 4.162 11.057 14.400 1.00 83.62 276 PRO A O 1
ATOM 1893 N N . TYR A 1 277 ? 3.970 11.770 12.288 1.00 91.06 277 TYR A N 1
ATOM 1894 C CA . TYR A 1 277 ? 3.759 10.463 11.631 1.00 91.06 277 TYR A CA 1
ATOM 1895 C C . TYR A 1 277 ? 2.470 9.714 12.007 1.00 91.06 277 TYR A C 1
ATOM 1897 O O . TYR A 1 277 ? 2.083 8.816 11.259 1.00 91.06 277 TYR A O 1
ATOM 1905 N N . GLY A 1 278 ? 1.754 10.146 13.048 1.00 89.88 278 GLY A N 1
ATOM 1906 C CA . GLY A 1 278 ? 0.470 9.588 13.453 1.00 89.88 278 GLY A CA 1
ATOM 1907 C C . GLY A 1 278 ? 0.597 8.167 14.003 1.00 89.88 278 GLY A C 1
ATOM 1908 O O . GLY A 1 278 ? 1.577 7.462 13.750 1.00 89.88 278 GLY A O 1
ATOM 1909 N N . ALA A 1 279 ? -0.402 7.733 14.762 1.00 90.94 279 ALA A N 1
ATOM 1910 C CA . ALA A 1 279 ? -0.447 6.394 15.338 1.00 90.94 279 ALA A CA 1
ATOM 1911 C C . ALA A 1 279 ? -1.670 5.613 14.850 1.00 90.94 279 ALA A C 1
ATOM 1913 O O . ALA A 1 279 ? -2.768 6.159 14.755 1.00 90.94 279 ALA A O 1
ATOM 1914 N N . GLY A 1 280 ? -1.460 4.336 14.536 1.00 93.88 280 GLY A N 1
ATOM 1915 C CA . GLY A 1 280 ? -2.512 3.385 14.187 1.00 93.88 280 GLY A CA 1
ATOM 1916 C C . GLY A 1 280 ? -2.991 2.550 15.369 1.00 93.88 280 GLY A C 1
ATOM 1917 O O . GLY A 1 280 ? -2.624 2.807 16.514 1.00 93.88 280 GLY A O 1
ATOM 1918 N N . VAL A 1 281 ? -3.777 1.518 15.069 1.00 96.06 281 VAL A N 1
ATOM 1919 C CA . VAL A 1 281 ? -4.299 0.571 16.065 1.00 96.06 281 VAL A CA 1
ATOM 1920 C C . VAL A 1 281 ? -3.467 -0.711 16.064 1.00 96.06 281 VAL A C 1
ATOM 1922 O O . VAL A 1 281 ? -3.072 -1.217 15.011 1.00 96.06 281 VAL A O 1
ATOM 1925 N N . THR A 1 282 ? -3.235 -1.258 17.257 1.00 96.50 282 THR A N 1
ATOM 1926 C CA . THR A 1 282 ? -2.660 -2.589 17.460 1.00 96.50 282 THR A CA 1
ATOM 1927 C C . THR A 1 282 ? -3.753 -3.584 17.841 1.00 96.50 282 THR A C 1
ATOM 1929 O O . THR A 1 282 ? -4.465 -3.402 18.825 1.00 96.50 282 THR A O 1
ATOM 1932 N N . LEU A 1 283 ? -3.859 -4.663 17.075 1.00 97.50 283 LEU A N 1
ATOM 1933 C CA . LEU A 1 283 ? -4.691 -5.827 17.348 1.00 97.50 283 LEU A CA 1
ATOM 1934 C C . LEU A 1 283 ? -3.788 -6.993 17.755 1.00 97.50 283 LEU A C 1
ATOM 1936 O O . LEU A 1 283 ? -2.771 -7.253 17.108 1.00 97.50 283 LEU A O 1
ATOM 1940 N N . SER A 1 284 ? -4.115 -7.684 18.842 1.00 97.06 284 SER A N 1
ATOM 1941 C CA . SER A 1 284 ? -3.323 -8.816 19.332 1.00 97.06 284 SER A CA 1
ATOM 1942 C C . SER A 1 284 ? -4.212 -9.942 19.849 1.00 97.06 284 SER A C 1
ATOM 1944 O O . SER A 1 284 ? -5.104 -9.699 20.650 1.00 97.06 284 SER A O 1
ATOM 1946 N N . GLY A 1 285 ? -3.985 -11.183 19.432 1.00 95.12 285 GLY A N 1
ATOM 1947 C CA . GLY A 1 285 ? -4.829 -12.273 19.911 1.00 95.12 285 GLY A CA 1
ATOM 1948 C C . GLY A 1 285 ? -4.403 -13.676 19.526 1.00 95.12 285 GLY A C 1
ATOM 1949 O O . GLY A 1 285 ? -3.314 -13.877 19.011 1.00 95.12 285 GLY A O 1
ATOM 1950 N N . GLY A 1 286 ? -5.267 -14.656 19.785 1.00 97.50 286 GLY A N 1
ATOM 1951 C CA . GLY A 1 286 ? -5.027 -16.042 19.377 1.00 97.50 286 GLY A CA 1
ATOM 1952 C C . GLY A 1 286 ? -5.316 -16.248 17.890 1.00 97.50 286 GLY A C 1
ATOM 1953 O O . GLY A 1 286 ? -4.435 -16.605 17.112 1.00 97.50 286 GLY A O 1
ATOM 1954 N N . VAL A 1 287 ? -6.557 -15.989 17.469 1.00 98.31 287 VAL A N 1
ATOM 1955 C CA . VAL A 1 287 ? -6.998 -16.243 16.088 1.00 98.31 287 VAL A CA 1
ATOM 1956 C C . VAL A 1 287 ? -7.701 -15.034 15.480 1.00 98.31 287 VAL A C 1
ATOM 1958 O O . VAL A 1 287 ? -8.578 -14.439 16.101 1.00 98.31 287 VAL A O 1
ATOM 1961 N N . VAL A 1 288 ? -7.366 -14.715 14.231 1.00 98.62 288 VAL A N 1
ATOM 1962 C CA . VAL A 1 288 ? -8.057 -13.713 13.407 1.00 98.62 288 VAL A CA 1
ATOM 1963 C C . VAL A 1 288 ? -8.562 -14.390 12.141 1.00 98.62 288 VAL A C 1
ATOM 1965 O O . VAL A 1 288 ? -7.774 -14.989 11.410 1.00 98.62 288 VAL A O 1
ATOM 1968 N N . ARG A 1 289 ? -9.861 -14.288 11.854 1.00 98.62 289 ARG A N 1
ATOM 1969 C CA . ARG A 1 289 ? -10.455 -14.763 10.600 1.00 98.62 289 ARG A CA 1
ATOM 1970 C C . ARG A 1 289 ? -11.259 -13.654 9.948 1.00 98.62 289 ARG A C 1
ATOM 1972 O O . ARG A 1 289 ? -12.229 -13.154 10.511 1.00 98.62 289 ARG A O 1
ATOM 1979 N N . VAL A 1 290 ? -10.864 -13.309 8.733 1.00 98.62 290 VAL A N 1
ATOM 1980 C CA . VAL A 1 290 ? -11.620 -12.442 7.835 1.00 98.62 290 VAL A CA 1
ATOM 1981 C C . VAL A 1 290 ? -12.205 -13.338 6.759 1.00 98.62 290 VAL A C 1
ATOM 1983 O O . VAL A 1 290 ? -11.503 -13.726 5.826 1.00 98.62 290 VAL A O 1
ATOM 1986 N N . TRP A 1 291 ? -13.465 -13.728 6.915 1.00 98.44 291 TRP A N 1
ATOM 1987 C CA . TRP A 1 291 ? -14.151 -14.586 5.953 1.00 98.44 291 TRP A CA 1
ATOM 1988 C C . TRP A 1 291 ? -14.460 -13.828 4.662 1.00 98.44 291 TRP A C 1
ATOM 1990 O O . TRP A 1 291 ? -14.388 -12.599 4.616 1.00 98.44 291 TRP A O 1
ATOM 2000 N N . SER A 1 292 ? -14.828 -14.557 3.605 1.00 97.44 292 SER A N 1
ATOM 2001 C CA . SER A 1 292 ? -15.259 -13.939 2.347 1.00 97.44 292 SER A CA 1
ATOM 2002 C C . SER A 1 292 ? -16.385 -12.922 2.595 1.00 97.44 292 SER A C 1
ATOM 2004 O O . SER A 1 292 ? -17.327 -13.197 3.337 1.00 97.44 292 SER A O 1
ATOM 2006 N N . GLY A 1 293 ? -16.245 -11.721 2.028 1.00 95.25 293 GLY A N 1
ATOM 2007 C CA . GLY A 1 293 ? -17.159 -10.593 2.247 1.00 95.25 293 GLY A CA 1
ATOM 2008 C C . GLY A 1 293 ? -17.005 -9.857 3.589 1.00 95.25 293 GLY A C 1
ATOM 2009 O O . GLY A 1 293 ? -17.676 -8.845 3.785 1.00 95.25 293 GLY A O 1
ATOM 2010 N N . GLY A 1 294 ? -16.154 -10.335 4.502 1.00 98.50 294 GLY A N 1
ATOM 2011 C CA . GLY A 1 294 ? -15.762 -9.630 5.724 1.00 98.50 294 GLY A CA 1
ATOM 2012 C C . GLY A 1 294 ? -14.580 -8.687 5.490 1.00 98.50 294 GLY A C 1
ATOM 2013 O O . GLY A 1 294 ? -13.739 -8.928 4.614 1.00 98.50 294 GLY A O 1
ATOM 2014 N N . VAL A 1 295 ? -14.505 -7.605 6.271 1.00 98.62 295 VAL A N 1
ATOM 2015 C CA . VAL A 1 295 ? -13.485 -6.557 6.098 1.00 98.62 295 VAL A CA 1
ATOM 2016 C C . VAL A 1 295 ? -12.884 -6.126 7.436 1.00 98.62 295 VAL A C 1
ATOM 2018 O O . VAL A 1 295 ? -13.603 -5.738 8.352 1.00 98.62 295 VAL A O 1
ATOM 2021 N N . ILE A 1 296 ? -11.554 -6.126 7.530 1.00 98.69 296 ILE A N 1
ATOM 2022 C CA . ILE A 1 296 ? -10.798 -5.392 8.554 1.00 98.69 296 ILE A CA 1
ATOM 2023 C C . ILE A 1 296 ? -9.996 -4.316 7.832 1.00 98.69 296 ILE A C 1
ATOM 2025 O O . ILE A 1 296 ? -9.192 -4.640 6.961 1.00 98.69 296 ILE A O 1
ATOM 2029 N N . HIS A 1 297 ? -10.177 -3.041 8.164 1.00 98.31 297 HIS A N 1
ATOM 2030 C CA . HIS A 1 297 ? -9.459 -1.998 7.444 1.00 98.31 297 HIS A CA 1
ATOM 2031 C C . HIS A 1 297 ? -9.169 -0.733 8.247 1.00 98.31 297 HIS A C 1
ATOM 2033 O O . HIS A 1 297 ? -9.850 -0.391 9.208 1.00 98.31 297 HIS A O 1
ATOM 2039 N N . ALA A 1 298 ? -8.161 -0.001 7.785 1.00 97.12 298 ALA A N 1
ATOM 2040 C CA . ALA A 1 298 ? -7.852 1.368 8.177 1.00 97.12 298 ALA A CA 1
ATOM 2041 C C . ALA A 1 298 ? -7.941 2.315 6.966 1.00 97.12 298 ALA A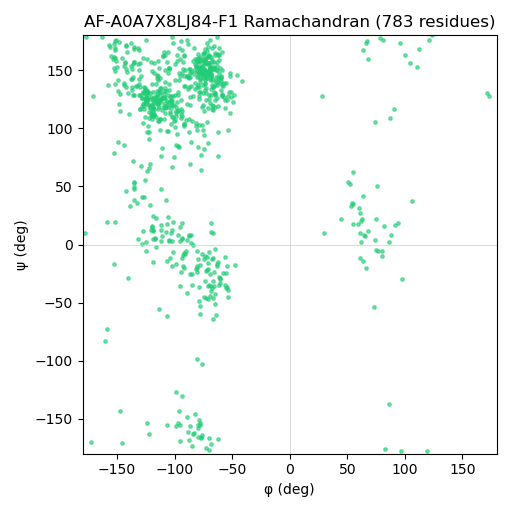 C 1
ATOM 2043 O O . ALA A 1 298 ? -7.281 3.357 6.930 1.00 97.12 298 ALA A O 1
ATOM 2044 N N . ASP A 1 299 ? -8.719 1.946 5.943 1.00 95.62 299 ASP A N 1
ATOM 2045 C CA . ASP A 1 299 ? -8.776 2.694 4.683 1.00 95.62 299 ASP A CA 1
ATOM 2046 C C . ASP A 1 299 ? -9.218 4.141 4.922 1.00 95.62 299 ASP A C 1
ATOM 2048 O O . ASP A 1 299 ? -10.226 4.410 5.585 1.00 95.62 299 ASP A O 1
ATOM 2052 N N . GLY A 1 300 ? -8.438 5.091 4.408 1.00 91.69 300 GLY A N 1
ATOM 2053 C CA . GLY A 1 300 ? -8.699 6.517 4.573 1.00 91.69 300 GLY A CA 1
ATOM 2054 C C . GLY A 1 300 ? -8.600 7.053 6.007 1.00 91.69 300 GLY A C 1
ATOM 2055 O O . GLY A 1 300 ? -8.958 8.214 6.225 1.00 91.69 300 GLY A O 1
ATOM 2056 N N . GLN A 1 301 ? -8.150 6.254 6.980 1.00 92.00 301 GLN A N 1
ATOM 2057 C CA . GLN A 1 301 ? -8.046 6.649 8.395 1.00 92.00 301 GLN A CA 1
ATOM 2058 C C . GLN A 1 301 ? -6.655 7.186 8.775 1.00 92.00 301 GLN A C 1
ATOM 2060 O O . GLN A 1 301 ? -6.287 7.204 9.949 1.00 92.00 301 GLN A O 1
ATOM 2065 N N . GLY A 1 302 ? -5.857 7.586 7.784 1.00 91.50 302 GLY A N 1
ATOM 2066 C CA . GLY A 1 302 ? -4.557 8.218 7.963 1.00 91.50 302 GLY A CA 1
ATOM 2067 C C . GLY A 1 302 ? -4.641 9.738 8.071 1.00 91.50 302 GLY A C 1
ATOM 2068 O O . GLY A 1 302 ? -5.623 10.305 8.554 1.00 91.50 302 GLY A O 1
ATOM 2069 N N . PHE A 1 303 ? -3.604 10.434 7.597 1.00 88.19 303 PHE A N 1
ATOM 2070 C CA . PHE A 1 303 ? -3.631 11.892 7.574 1.00 88.19 303 PHE A CA 1
ATOM 2071 C C . PHE A 1 303 ? -4.749 12.402 6.653 1.00 88.19 303 PHE A C 1
ATOM 2073 O O . PHE A 1 303 ? -4.915 11.904 5.529 1.00 88.19 303 PHE A O 1
ATOM 2080 N N . PRO A 1 304 ? -5.489 13.437 7.082 1.00 82.81 304 PRO A N 1
ATOM 2081 C CA . PRO A 1 304 ? -6.477 14.067 6.229 1.00 82.81 304 PRO A CA 1
ATOM 2082 C C . PRO A 1 304 ? -5.825 14.765 5.032 1.00 82.81 304 PRO A C 1
ATOM 2084 O O . PRO A 1 304 ? -4.604 14.931 4.953 1.00 82.81 304 PRO A O 1
ATOM 2087 N N . ARG A 1 305 ? -6.668 15.209 4.099 1.00 80.19 305 ARG A N 1
ATOM 2088 C CA . ARG A 1 305 ? -6.291 16.081 2.982 1.00 80.19 305 ARG A CA 1
ATOM 2089 C C . ARG A 1 305 ? -5.321 17.185 3.433 1.00 80.19 305 ARG A C 1
ATOM 2091 O O . ARG A 1 305 ? -5.485 17.769 4.498 1.00 80.19 305 ARG A O 1
ATOM 2098 N N . GLN A 1 306 ? -4.323 17.496 2.599 1.00 77.69 306 GLN A N 1
ATOM 2099 C CA . GLN A 1 306 ? -3.309 18.525 2.876 1.00 77.69 306 GLN A CA 1
ATOM 2100 C C . GLN A 1 306 ? -2.549 18.346 4.201 1.00 77.69 306 GLN A C 1
ATOM 2102 O O . GLN A 1 306 ? -1.879 19.277 4.656 1.00 77.69 306 GLN A O 1
ATOM 2107 N N . ALA A 1 307 ? -2.584 17.159 4.799 1.00 81.25 307 ALA A N 1
ATOM 2108 C CA . ALA A 1 307 ? -1.852 16.834 6.006 1.00 81.25 307 ALA A CA 1
ATOM 2109 C C . ALA A 1 307 ? -0.962 15.610 5.794 1.00 81.25 307 ALA A C 1
ATOM 2111 O O . ALA A 1 307 ? -1.139 14.811 4.872 1.00 81.25 307 ALA A O 1
ATOM 2112 N N . GLY A 1 308 ? 0.029 15.501 6.669 1.00 85.00 308 GLY A N 1
ATOM 2113 C CA . GLY A 1 308 ? 1.042 14.461 6.626 1.00 85.00 308 GLY A CA 1
ATOM 2114 C C . GLY A 1 308 ? 2.371 14.922 6.008 1.00 85.00 308 GLY A C 1
ATOM 2115 O O . GLY A 1 308 ? 2.443 15.982 5.365 1.00 85.00 308 GLY A O 1
ATOM 2116 N N . PRO A 1 309 ? 3.448 14.153 6.236 1.00 83.69 309 PRO A N 1
ATOM 2117 C CA . PRO A 1 309 ? 4.803 14.476 5.779 1.00 83.69 309 PRO A CA 1
ATOM 2118 C C . PRO A 1 309 ? 4.951 14.415 4.255 1.00 83.69 309 PRO A C 1
ATOM 2120 O O . PRO A 1 309 ? 5.621 15.259 3.664 1.00 83.69 309 PRO A O 1
ATOM 2123 N N . GLY A 1 310 ? 4.287 13.450 3.619 1.00 83.44 310 GLY A N 1
ATOM 2124 C CA . GLY A 1 310 ? 4.288 13.244 2.172 1.00 83.44 310 GLY A CA 1
ATOM 2125 C C . GLY A 1 310 ? 3.101 13.894 1.462 1.00 83.44 310 GLY A C 1
ATOM 2126 O O . GLY A 1 310 ? 2.825 13.546 0.317 1.00 83.44 310 GLY A O 1
ATOM 2127 N N . ARG A 1 311 ? 2.373 14.809 2.120 1.00 81.56 311 ARG A N 1
ATOM 2128 C CA . ARG A 1 311 ? 1.147 15.422 1.584 1.00 81.56 311 ARG A CA 1
ATOM 2129 C C . ARG A 1 311 ? 1.319 16.018 0.186 1.00 81.56 311 ARG A C 1
ATOM 2131 O O . ARG A 1 311 ? 2.349 16.620 -0.134 1.00 81.56 311 ARG A O 1
ATOM 2138 N N . GLY A 1 312 ? 0.254 15.968 -0.611 1.00 70.69 312 GLY A N 1
ATOM 2139 C CA . GLY A 1 312 ? 0.170 16.766 -1.837 1.00 70.69 312 GLY A CA 1
ATOM 2140 C C . GLY A 1 312 ? 0.268 18.269 -1.514 1.00 70.69 312 GLY A C 1
ATOM 2141 O O . GLY A 1 312 ? -0.369 18.754 -0.580 1.00 70.69 312 GLY A O 1
ATOM 2142 N N . ASN A 1 313 ? 1.088 19.032 -2.245 1.00 67.00 313 ASN A N 1
ATOM 2143 C CA . ASN A 1 313 ? 1.396 20.423 -1.873 1.00 67.00 313 ASN A CA 1
ATOM 2144 C C . ASN A 1 313 ? 0.346 21.465 -2.338 1.00 67.00 313 ASN A C 1
ATOM 2146 O O . ASN A 1 313 ? -0.533 21.174 -3.148 1.00 67.00 313 ASN A O 1
ATOM 2150 N N . ALA A 1 314 ? 0.494 22.693 -1.819 1.00 49.78 314 ALA A N 1
ATOM 2151 C CA . ALA A 1 314 ? -0.451 23.814 -1.824 1.00 49.78 314 ALA A CA 1
ATOM 2152 C C . ALA A 1 314 ? 0.039 25.107 -2.536 1.00 49.78 314 ALA A C 1
ATOM 2154 O O . ALA A 1 314 ? -0.535 26.171 -2.299 1.00 49.78 314 ALA A O 1
ATOM 2155 N N . ALA A 1 315 ? 1.091 25.068 -3.363 1.00 38.31 315 ALA A N 1
ATOM 2156 C CA . ALA A 1 315 ? 1.690 26.291 -3.917 1.00 38.31 315 ALA A CA 1
ATOM 2157 C C . ALA A 1 315 ? 0.818 26.941 -5.017 1.00 38.31 315 ALA A C 1
ATOM 2159 O O . ALA A 1 315 ? 0.125 26.267 -5.773 1.00 38.31 315 ALA A O 1
ATOM 2160 N N . GLY A 1 316 ? 0.746 28.274 -4.981 1.00 40.34 316 GLY A N 1
ATOM 2161 C CA . GLY A 1 316 ? -0.300 29.092 -5.587 1.00 40.34 316 GLY A CA 1
ATOM 2162 C C . GLY A 1 316 ? -0.297 29.140 -7.112 1.00 40.34 316 GLY A C 1
ATOM 2163 O O . GLY A 1 316 ? 0.658 29.592 -7.725 1.00 40.34 316 GLY A O 1
ATOM 2164 N N . GLY A 1 317 ? -1.440 28.799 -7.704 1.00 36.22 317 GLY A N 1
ATOM 2165 C CA . GLY A 1 317 ? -1.740 29.059 -9.108 1.00 36.22 317 GLY A CA 1
ATOM 2166 C C . GLY A 1 317 ? -3.027 28.360 -9.538 1.00 36.22 317 GLY A C 1
ATOM 2167 O O . GLY A 1 317 ? -3.212 27.172 -9.273 1.00 36.22 317 GLY A O 1
ATOM 2168 N N . SER A 1 318 ? -3.935 29.095 -10.183 1.00 42.03 318 SER A N 1
ATOM 2169 C CA . SER A 1 318 ? -5.172 28.559 -10.762 1.00 42.03 318 SER A CA 1
ATOM 2170 C C . SER A 1 318 ? -4.888 27.309 -11.618 1.00 42.03 318 SER A C 1
ATOM 2172 O O . SER A 1 318 ? -4.096 27.358 -12.552 1.00 42.03 318 SER A O 1
ATOM 2174 N N . PHE A 1 319 ? -5.535 26.183 -11.288 1.00 43.53 319 PHE A N 1
ATOM 2175 C CA . PHE A 1 319 ? -5.592 24.937 -12.081 1.00 43.53 319 PHE A CA 1
ATOM 2176 C C . PHE A 1 319 ? -4.259 24.202 -12.393 1.00 43.53 319 PHE A C 1
ATOM 2178 O O . PHE A 1 319 ? -4.176 23.464 -13.377 1.00 43.53 319 PHE A O 1
ATOM 2185 N N . GLY A 1 320 ? -3.212 24.340 -11.564 1.00 42.91 320 GLY A N 1
ATOM 2186 C CA . GLY A 1 320 ? -1.850 23.947 -11.964 1.00 42.91 320 GLY A CA 1
ATOM 2187 C C . GLY A 1 320 ? -1.150 22.773 -11.255 1.00 42.91 320 GLY A C 1
ATOM 2188 O O . GLY A 1 320 ? -0.651 21.855 -11.909 1.00 42.91 320 GLY A O 1
ATOM 2189 N N . GLU A 1 321 ? -1.027 22.797 -9.930 1.00 50.28 321 GLU A N 1
ATOM 2190 C CA . GLU A 1 321 ? 0.168 22.235 -9.260 1.00 50.28 321 GLU A CA 1
ATOM 2191 C C . GLU A 1 321 ? -0.086 21.026 -8.336 1.00 50.28 321 GLU A C 1
ATOM 2193 O O . GLU A 1 321 ? 0.707 20.742 -7.437 1.00 50.28 321 GLU A O 1
ATOM 2198 N N . ASN A 1 322 ? -1.184 20.291 -8.539 1.00 55.56 322 ASN A N 1
ATOM 2199 C CA . ASN A 1 322 ? -1.551 19.171 -7.662 1.00 55.56 322 ASN A CA 1
ATOM 2200 C C . ASN A 1 322 ? -0.545 18.009 -7.782 1.00 55.56 322 ASN A C 1
ATOM 2202 O O . ASN A 1 322 ? -0.428 17.419 -8.861 1.00 55.56 322 ASN A O 1
ATOM 2206 N N . ARG A 1 323 ? 0.143 17.703 -6.672 1.00 71.38 323 ARG A N 1
ATOM 2207 C CA . ARG A 1 323 ? 1.059 16.563 -6.476 1.00 71.38 323 ARG A CA 1
ATOM 2208 C C . ARG A 1 323 ? 0.339 15.395 -5.805 1.00 71.38 323 ARG A C 1
ATOM 2210 O O . ARG A 1 323 ? -0.542 15.639 -4.978 1.00 71.38 323 ARG A O 1
ATOM 2217 N N . GLY A 1 324 ? 0.748 14.169 -6.134 1.00 77.50 324 GLY A N 1
ATOM 2218 C CA . GLY A 1 324 ? 0.349 12.966 -5.400 1.00 77.50 324 GLY A CA 1
ATOM 2219 C C . GLY A 1 324 ? 0.866 12.992 -3.967 1.00 77.50 324 GLY A C 1
ATOM 2220 O O . GLY A 1 324 ? 1.967 13.492 -3.721 1.00 77.50 324 GLY A O 1
ATOM 2221 N N . ALA A 1 325 ? 0.085 12.459 -3.032 1.00 86.06 325 ALA A N 1
ATOM 2222 C CA . ALA A 1 325 ? 0.577 12.172 -1.691 1.00 86.06 325 ALA A CA 1
ATOM 2223 C C . ALA A 1 325 ? 1.588 11.017 -1.757 1.00 86.06 325 ALA A C 1
ATOM 2225 O O . ALA A 1 325 ? 1.428 10.122 -2.580 1.00 86.06 325 ALA A O 1
ATOM 2226 N N . GLY A 1 326 ? 2.623 11.032 -0.923 1.00 86.69 326 GLY A N 1
ATOM 2227 C CA . GLY A 1 326 ? 3.591 9.942 -0.783 1.00 86.69 326 GLY A CA 1
ATOM 2228 C C . GLY A 1 326 ? 3.512 9.304 0.601 1.00 86.69 326 GLY A C 1
ATOM 2229 O O . GLY A 1 326 ? 3.266 9.992 1.586 1.00 86.69 326 GLY A O 1
ATOM 2230 N N . TYR A 1 327 ? 3.659 7.988 0.670 1.00 86.69 327 TYR A N 1
ATOM 2231 C CA . TYR A 1 327 ? 3.956 7.189 1.867 1.00 86.69 327 TYR A CA 1
ATOM 2232 C C . TYR A 1 327 ? 4.257 5.781 1.376 1.00 86.69 327 TYR A C 1
ATOM 2234 O O . TYR A 1 327 ? 3.437 5.290 0.623 1.00 86.69 327 TYR A O 1
ATOM 2242 N N . GLY A 1 328 ? 5.378 5.155 1.749 1.00 80.00 328 GLY A N 1
ATOM 2243 C CA . GLY A 1 328 ? 5.817 3.875 1.163 1.00 80.00 328 GLY A CA 1
ATOM 2244 C C . GLY A 1 328 ? 6.354 4.009 -0.265 1.00 80.00 328 GLY A C 1
ATOM 2245 O O . GLY A 1 328 ? 7.486 3.622 -0.535 1.00 80.00 328 GLY A O 1
ATOM 2246 N N . GLY A 1 329 ? 5.561 4.612 -1.144 1.00 79.19 329 GLY A N 1
ATOM 2247 C CA . GLY A 1 329 ? 5.901 5.051 -2.489 1.00 79.19 329 GLY A CA 1
ATOM 2248 C C . GLY A 1 329 ? 5.756 6.566 -2.629 1.00 79.19 329 GLY A C 1
ATOM 2249 O O . GLY A 1 329 ? 5.034 7.223 -1.868 1.00 79.19 329 GLY A O 1
ATOM 2250 N N . ALA A 1 330 ? 6.468 7.154 -3.588 1.00 77.00 330 ALA A N 1
ATOM 2251 C CA . ALA A 1 330 ? 6.379 8.583 -3.868 1.00 77.00 330 ALA A CA 1
ATOM 2252 C C . ALA A 1 330 ? 5.111 8.920 -4.670 1.00 77.00 330 ALA A C 1
ATOM 2254 O O . ALA A 1 330 ? 4.724 8.189 -5.579 1.00 77.00 330 ALA A O 1
ATOM 2255 N N . GLY A 1 331 ? 4.482 10.059 -4.387 1.00 76.00 331 GLY A N 1
ATOM 2256 C CA . GLY A 1 331 ? 3.363 10.555 -5.194 1.00 76.00 331 GLY A CA 1
ATOM 2257 C C . GLY A 1 331 ? 3.808 11.124 -6.549 1.00 76.00 331 GLY A C 1
ATOM 2258 O O . GLY A 1 331 ? 4.961 11.523 -6.715 1.00 76.00 331 GLY A O 1
ATOM 2259 N N . ALA A 1 332 ? 2.892 11.223 -7.513 1.00 70.56 332 ALA A N 1
ATOM 2260 C CA . ALA A 1 332 ? 3.169 11.737 -8.857 1.00 70.56 332 ALA A CA 1
ATOM 2261 C C . ALA A 1 332 ? 3.632 13.213 -8.878 1.00 70.56 332 ALA A C 1
ATOM 2263 O O . ALA A 1 332 ? 3.129 14.052 -8.115 1.00 70.56 332 ALA A O 1
ATOM 2264 N N . LEU A 1 333 ? 4.552 13.542 -9.800 1.00 60.72 333 LEU A N 1
ATOM 2265 C CA . LEU A 1 333 ? 5.018 14.907 -10.118 1.00 60.72 333 LEU A CA 1
ATOM 2266 C C . LEU A 1 333 ? 4.214 15.521 -11.287 1.00 60.72 333 LEU A C 1
ATOM 2268 O O . LEU A 1 333 ? 3.513 14.798 -11.969 1.00 60.72 333 LEU A O 1
ATOM 2272 N N . ARG A 1 334 ? 4.304 16.837 -11.557 1.00 55.62 334 ARG A N 1
ATOM 2273 C CA . ARG A 1 334 ? 3.901 17.471 -12.842 1.00 55.62 334 ARG A CA 1
ATOM 2274 C C . ARG A 1 334 ? 5.153 18.030 -13.544 1.00 55.62 334 ARG A C 1
ATOM 2276 O O . ARG A 1 334 ? 6.044 18.479 -12.839 1.00 55.62 334 ARG A O 1
ATOM 2283 N N . ALA A 1 335 ? 5.180 18.123 -14.881 1.00 39.38 335 ALA A N 1
ATOM 2284 C CA . ALA A 1 335 ? 6.304 18.618 -15.716 1.00 39.38 335 ALA A CA 1
ATOM 2285 C C . ALA A 1 335 ? 6.980 19.950 -15.299 1.00 39.38 335 ALA A C 1
ATOM 2287 O O . ALA A 1 335 ? 8.086 20.225 -15.748 1.00 39.38 335 ALA A O 1
ATOM 2288 N N . TYR A 1 336 ? 6.343 20.782 -14.468 1.00 36.62 336 TYR A N 1
ATOM 2289 C CA . TYR A 1 336 ? 6.894 22.065 -13.997 1.00 36.62 336 TYR A CA 1
ATOM 2290 C C . TYR A 1 336 ? 7.065 22.139 -12.468 1.00 36.62 336 TYR A C 1
ATOM 2292 O O . TYR A 1 336 ? 7.398 23.193 -11.933 1.00 36.62 336 TYR A O 1
ATOM 2300 N N . ALA A 1 337 ? 6.809 21.045 -11.743 1.00 42.00 337 ALA A N 1
ATOM 2301 C CA . ALA A 1 337 ? 6.990 20.971 -10.297 1.00 42.00 337 ALA A CA 1
ATOM 2302 C C . ALA A 1 337 ? 8.396 20.456 -9.958 1.00 42.00 337 ALA A C 1
ATOM 2304 O O . ALA A 1 337 ? 8.925 19.587 -10.635 1.00 42.00 337 ALA A O 1
ATOM 2305 N N . THR A 1 338 ? 8.991 20.961 -8.877 1.00 38.00 338 THR A N 1
ATOM 2306 C CA . THR A 1 338 ? 10.384 20.653 -8.513 1.00 38.00 338 THR A CA 1
ATOM 2307 C C . THR A 1 338 ? 10.555 19.467 -7.551 1.00 38.00 338 THR A C 1
ATOM 2309 O O . THR A 1 338 ? 11.698 19.091 -7.311 1.00 38.00 338 THR A O 1
ATOM 2312 N N . LYS A 1 339 ? 9.477 18.896 -6.959 1.00 50.12 339 LYS A N 1
ATOM 2313 C CA . LYS A 1 339 ? 9.533 17.794 -5.950 1.00 50.12 339 LYS A CA 1
ATOM 2314 C C . LYS A 1 339 ? 8.234 16.968 -5.820 1.00 50.12 339 LYS A C 1
ATOM 2316 O O . LYS A 1 339 ? 7.171 17.583 -5.724 1.00 50.12 339 LYS A O 1
ATOM 2321 N N . ARG A 1 340 ? 8.312 15.628 -5.713 1.00 59.81 340 ARG A N 1
ATOM 2322 C CA . ARG A 1 340 ? 7.194 14.671 -5.464 1.00 59.81 340 ARG A CA 1
ATOM 2323 C C . ARG A 1 340 ? 6.676 14.693 -4.016 1.00 59.81 340 ARG A C 1
ATOM 2325 O O . ARG A 1 340 ? 7.316 15.283 -3.145 1.00 59.81 340 ARG A O 1
ATOM 2332 N N . GLY A 1 341 ? 5.525 14.060 -3.757 1.00 62.22 341 GLY A N 1
ATOM 2333 C CA . GLY A 1 341 ? 5.142 13.670 -2.392 1.00 62.22 341 GLY A CA 1
ATOM 2334 C C . GLY A 1 341 ? 6.132 12.622 -1.888 1.00 62.22 341 GLY A C 1
ATOM 2335 O O . GLY A 1 341 ? 6.289 11.588 -2.535 1.00 62.22 341 GLY A O 1
ATOM 2336 N N . LEU A 1 342 ? 6.857 12.925 -0.810 1.00 72.25 342 LEU A N 1
ATOM 2337 C CA . LEU A 1 342 ? 8.002 12.124 -0.372 1.00 72.25 342 LEU A CA 1
ATOM 2338 C C . LEU A 1 342 ? 7.579 10.863 0.385 1.00 72.25 342 LEU A C 1
ATOM 2340 O O . LEU A 1 342 ? 6.559 10.842 1.074 1.00 72.25 342 LEU A O 1
ATOM 2344 N N . VAL A 1 343 ? 8.421 9.839 0.277 1.00 82.75 343 VAL A N 1
ATOM 2345 C CA . VAL A 1 343 ? 8.386 8.641 1.118 1.00 82.75 343 VAL A CA 1
ATOM 2346 C C . VAL A 1 343 ? 8.873 9.005 2.527 1.00 82.75 343 VAL A C 1
ATOM 2348 O O . VAL A 1 343 ? 9.762 9.839 2.690 1.00 82.75 343 VAL A O 1
ATOM 2351 N N . TYR A 1 344 ? 8.279 8.400 3.556 1.00 84.75 344 TYR A N 1
ATOM 2352 C CA . TYR A 1 344 ? 8.705 8.525 4.953 1.00 84.75 344 TYR A CA 1
ATOM 2353 C C . TYR A 1 344 ? 8.355 7.256 5.739 1.00 84.75 344 TYR A C 1
ATOM 2355 O O . TYR A 1 344 ? 7.736 6.325 5.208 1.00 84.75 344 TYR A O 1
ATOM 2363 N N . GLY A 1 345 ? 8.766 7.224 7.009 1.00 83.88 345 GLY A N 1
ATOM 2364 C CA . GLY A 1 345 ? 8.658 6.045 7.865 1.00 83.88 345 GLY A CA 1
ATOM 2365 C C . GLY A 1 345 ? 9.564 4.902 7.399 1.00 83.88 345 GLY A C 1
ATOM 2366 O O . GLY A 1 345 ? 10.216 4.982 6.356 1.00 83.88 345 GLY A O 1
ATOM 2367 N N . LYS A 1 346 ? 9.600 3.830 8.186 1.00 80.75 346 LYS A N 1
ATOM 2368 C CA . LYS A 1 346 ? 10.402 2.635 7.906 1.00 80.75 346 LYS A CA 1
ATOM 2369 C C . LYS A 1 346 ? 9.606 1.636 7.063 1.00 80.75 346 LYS A C 1
ATOM 2371 O O . LYS A 1 346 ? 8.395 1.534 7.236 1.00 80.75 346 LYS A O 1
ATOM 2376 N N . ALA A 1 347 ? 10.287 0.928 6.159 1.00 79.00 347 ALA A N 1
ATOM 2377 C CA . ALA A 1 347 ? 9.723 -0.230 5.455 1.00 79.00 347 ALA A CA 1
ATOM 2378 C C . ALA A 1 347 ? 9.494 -1.405 6.415 1.00 79.00 347 ALA A C 1
ATOM 2380 O O . ALA A 1 347 ? 8.472 -2.074 6.339 1.00 79.00 347 ALA A O 1
ATOM 2381 N N . GLU A 1 348 ? 10.448 -1.600 7.324 1.00 83.50 348 GLU A N 1
ATOM 2382 C CA . GLU A 1 348 ? 10.398 -2.554 8.426 1.00 83.50 348 GLU A CA 1
ATOM 2383 C C . GLU A 1 348 ? 9.586 -2.002 9.594 1.00 83.50 348 GLU A C 1
ATOM 2385 O O . GLU A 1 348 ? 9.772 -0.847 9.983 1.00 83.50 348 GLU A O 1
ATOM 2390 N N . GLU A 1 349 ? 8.723 -2.839 10.168 1.00 89.25 349 GLU A N 1
ATOM 2391 C CA . GLU A 1 349 ? 7.860 -2.509 11.306 1.00 89.25 349 GLU A CA 1
ATOM 2392 C C . GLU A 1 349 ? 7.073 -1.198 11.076 1.00 89.25 349 GLU A C 1
ATOM 2394 O O . GLU A 1 349 ? 7.162 -0.253 11.871 1.00 89.25 349 GLU A O 1
ATOM 2399 N N . PRO A 1 350 ? 6.335 -1.077 9.952 1.00 93.94 350 PRO A N 1
ATOM 2400 C CA . PRO A 1 350 ? 5.688 0.167 9.571 1.00 93.94 350 PRO A CA 1
ATOM 2401 C C . PRO A 1 350 ? 4.537 0.495 10.534 1.00 93.94 350 PRO A C 1
ATOM 2403 O O . PRO A 1 350 ? 3.593 -0.274 10.704 1.00 93.94 350 PRO A O 1
ATOM 2406 N N . LEU A 1 351 ? 4.615 1.668 11.168 1.00 94.62 351 LEU A N 1
ATOM 2407 C CA . LEU A 1 351 ? 3.627 2.156 12.145 1.00 94.62 351 LEU A CA 1
ATOM 2408 C C . LEU A 1 351 ? 3.050 3.540 11.800 1.00 94.62 351 LEU A C 1
ATOM 2410 O O . LEU A 1 351 ? 2.172 4.028 12.510 1.00 94.62 351 LEU A O 1
ATOM 2414 N N . ALA A 1 352 ? 3.557 4.197 10.753 1.00 95.12 352 ALA A N 1
ATOM 2415 C CA . ALA A 1 352 ? 3.127 5.545 10.382 1.00 95.12 352 ALA A CA 1
ATOM 2416 C C . ALA A 1 352 ? 1.846 5.521 9.539 1.00 95.12 352 ALA A C 1
ATOM 2418 O O . ALA A 1 352 ? 1.606 4.599 8.760 1.00 95.12 352 ALA A O 1
ATOM 2419 N N . LEU A 1 353 ? 1.045 6.575 9.646 1.00 95.69 353 LEU A N 1
ATOM 2420 C CA . LEU A 1 353 ? -0.128 6.763 8.795 1.00 95.69 353 LEU A CA 1
ATOM 2421 C C . LEU A 1 353 ? 0.279 7.262 7.404 1.00 95.69 353 LEU A C 1
ATOM 2423 O O . LEU A 1 353 ? 1.264 7.992 7.278 1.00 95.69 353 LEU A O 1
ATOM 2427 N N . GLY A 1 354 ? -0.518 6.950 6.383 1.00 94.75 354 GLY A N 1
ATOM 2428 C CA . GLY A 1 354 ? -0.424 7.502 5.029 1.00 94.75 354 GLY A CA 1
ATOM 2429 C C . GLY A 1 354 ? -0.818 8.979 4.958 1.00 94.75 354 GLY A C 1
ATOM 2430 O O . GLY A 1 354 ? -1.624 9.461 5.753 1.00 94.75 354 GLY A O 1
ATOM 2431 N N . SER A 1 355 ? -0.264 9.715 3.994 1.00 91.50 355 SER A N 1
ATOM 2432 C CA . SER A 1 355 ? -0.484 11.155 3.798 1.00 91.50 355 SER A CA 1
ATOM 2433 C C . SER A 1 355 ? -1.733 11.462 2.967 1.00 91.50 355 SER A C 1
ATOM 2435 O O . SER A 1 355 ? -2.082 10.729 2.042 1.00 91.50 355 SER A O 1
ATOM 2437 N N . GLY A 1 356 ? -2.383 12.593 3.243 1.00 88.00 356 GLY A N 1
ATOM 2438 C CA . GLY A 1 356 ? -3.534 13.040 2.461 1.00 88.00 356 GLY A CA 1
ATOM 2439 C C . GLY A 1 356 ? -3.162 13.724 1.145 1.00 88.00 356 GLY A C 1
ATOM 2440 O O . GLY A 1 356 ? -2.070 14.279 0.973 1.00 88.00 356 GLY A O 1
ATOM 2441 N N . GLY A 1 357 ? -4.113 13.705 0.211 1.00 81.81 357 GLY A N 1
ATOM 2442 C CA . GLY A 1 357 ? -4.011 14.298 -1.120 1.00 81.81 357 GLY A CA 1
ATOM 2443 C C . GLY A 1 357 ? -3.954 15.835 -1.137 1.00 81.81 357 GLY A C 1
ATOM 2444 O O . GLY A 1 357 ? -3.824 16.505 -0.111 1.00 81.81 357 GLY A O 1
ATOM 2445 N N . GLY A 1 358 ? -4.029 16.413 -2.341 1.00 74.12 358 GLY A N 1
ATOM 2446 C CA . GLY A 1 358 ? -3.840 17.853 -2.586 1.00 74.12 358 GLY A CA 1
ATOM 2447 C C . GLY A 1 358 ? -4.989 18.770 -2.127 1.00 74.12 358 GLY A C 1
ATOM 2448 O O . GLY A 1 358 ? -5.983 18.327 -1.566 1.00 74.12 358 GLY A O 1
ATOM 2449 N N . ARG A 1 359 ? -4.891 20.077 -2.423 1.00 70.56 359 ARG A N 1
ATOM 2450 C CA . ARG A 1 359 ? -5.786 21.148 -1.912 1.00 70.56 359 ARG A CA 1
ATOM 2451 C C . ARG A 1 359 ? -7.282 21.005 -2.197 1.00 70.56 359 ARG A C 1
ATOM 2453 O O . ARG A 1 359 ? -8.085 21.610 -1.495 1.00 70.56 359 ARG A O 1
ATOM 2460 N N . ASN A 1 360 ? -7.665 20.284 -3.243 1.00 70.12 360 ASN A N 1
ATOM 2461 C CA . ASN A 1 360 ? -9.071 20.142 -3.603 1.00 70.12 360 ASN A CA 1
ATOM 2462 C C . ASN A 1 360 ? -9.854 19.520 -2.432 1.00 70.12 360 ASN A C 1
ATOM 2464 O O . ASN A 1 360 ? -9.438 18.482 -1.932 1.00 70.12 360 ASN A O 1
ATOM 2468 N N . VAL A 1 361 ? -10.970 20.128 -2.012 1.00 66.19 361 VAL A N 1
ATOM 2469 C CA . VAL A 1 361 ? -11.791 19.654 -0.879 1.00 66.19 361 VAL A CA 1
ATOM 2470 C C . VAL A 1 361 ? -12.242 18.197 -1.043 1.00 66.19 361 VAL A C 1
ATOM 2472 O O . VAL A 1 361 ? -12.432 17.493 -0.058 1.00 66.19 361 VAL A O 1
ATOM 2475 N N . TYR A 1 362 ? -12.315 17.718 -2.285 1.00 73.94 362 TYR A N 1
ATOM 2476 C CA . TYR A 1 362 ? -12.680 16.348 -2.628 1.00 73.94 362 TYR A CA 1
ATOM 2477 C C . TYR A 1 362 ? -11.488 15.377 -2.695 1.00 73.94 362 TYR A C 1
ATOM 2479 O O . TYR A 1 362 ? -11.687 14.235 -3.096 1.00 73.94 362 TYR A O 1
ATOM 2487 N N . SER A 1 363 ? -10.259 15.803 -2.370 1.00 80.19 363 SER A N 1
ATOM 2488 C CA . SER A 1 363 ? -9.071 14.932 -2.302 1.00 80.19 363 SER A CA 1
ATOM 2489 C C . SER A 1 363 ? -9.163 13.939 -1.145 1.00 80.19 363 SER A C 1
ATOM 2491 O O . SER A 1 363 ? -9.688 14.264 -0.079 1.00 80.19 363 SER A O 1
ATOM 2493 N N . GLY A 1 364 ? -8.589 12.756 -1.345 1.00 83.88 364 GLY A N 1
ATOM 2494 C CA . GLY A 1 364 ? -8.641 11.670 -0.374 1.00 83.88 364 GLY A CA 1
ATOM 2495 C C . GLY A 1 364 ? -7.675 11.833 0.802 1.00 83.88 364 GLY A C 1
ATOM 2496 O O . GLY A 1 364 ? -6.613 12.450 0.686 1.00 83.88 364 GLY A O 1
ATOM 2497 N N . SER A 1 365 ? -8.046 11.254 1.943 1.00 88.88 365 SER A N 1
ATOM 2498 C CA . SER A 1 365 ? -7.165 11.004 3.088 1.00 88.88 365 SER A CA 1
ATOM 2499 C C . SER A 1 365 ? -6.230 9.823 2.829 1.00 88.88 365 SER A C 1
ATOM 2501 O O . SER A 1 365 ? -6.553 8.935 2.038 1.00 88.88 365 SER A O 1
ATOM 2503 N N . GLY A 1 366 ? -5.074 9.807 3.491 1.00 92.06 366 GLY A N 1
ATOM 2504 C CA . GLY A 1 366 ? -4.173 8.657 3.445 1.00 92.06 366 GLY A CA 1
ATOM 2505 C C . GLY A 1 366 ? -4.733 7.446 4.195 1.00 92.06 366 GLY A C 1
ATOM 2506 O O . GLY A 1 366 ? -5.661 7.583 4.993 1.00 92.06 366 GLY A O 1
ATOM 2507 N N . GLY A 1 367 ? -4.178 6.264 3.943 1.00 95.44 367 GLY A N 1
ATOM 2508 C CA . GLY A 1 367 ? -4.511 5.046 4.686 1.00 95.44 367 GLY A CA 1
ATOM 2509 C C . GLY A 1 367 ? -4.010 5.091 6.132 1.00 95.44 367 GLY A C 1
ATOM 2510 O O . GLY A 1 367 ? -3.016 5.753 6.433 1.00 95.44 367 GLY A O 1
ATOM 2511 N N . GLY A 1 368 ? -4.703 4.417 7.048 1.00 96.12 368 GLY A N 1
ATOM 2512 C CA . GLY A 1 368 ? -4.310 4.329 8.454 1.00 96.12 368 GLY A CA 1
ATOM 2513 C C . GLY A 1 368 ? -3.159 3.345 8.698 1.00 96.12 368 GLY A C 1
ATOM 2514 O O . GLY A 1 368 ? -2.476 2.931 7.767 1.00 96.12 368 GLY A O 1
ATOM 2515 N N . ALA A 1 369 ? -2.919 2.967 9.952 1.00 97.50 369 ALA A N 1
ATOM 2516 C CA . ALA A 1 369 ? -1.907 1.968 10.297 1.00 97.50 369 ALA A CA 1
ATOM 2517 C C . ALA A 1 369 ? -2.514 0.851 11.151 1.00 97.50 369 ALA A C 1
ATOM 2519 O O . ALA A 1 369 ? -3.266 1.120 12.090 1.00 97.50 369 ALA A O 1
ATOM 2520 N N . ILE A 1 370 ? -2.171 -0.393 10.817 1.00 98.25 370 ILE A N 1
ATOM 2521 C CA . ILE A 1 370 ? -2.600 -1.602 11.520 1.00 98.25 370 ILE A CA 1
ATOM 2522 C C . ILE A 1 370 ? -1.359 -2.391 11.916 1.00 98.25 370 ILE A C 1
ATOM 2524 O O . ILE A 1 370 ? -0.588 -2.804 11.049 1.00 98.25 370 ILE A O 1
ATOM 2528 N N . LYS A 1 371 ? -1.201 -2.659 13.212 1.00 97.44 371 LYS A N 1
ATOM 2529 C CA . LYS A 1 371 ? -0.338 -3.742 13.692 1.00 97.44 371 LYS A CA 1
ATOM 2530 C C . LYS A 1 371 ? -1.221 -4.923 14.078 1.00 97.44 371 LYS A C 1
ATOM 2532 O O . LYS A 1 371 ? -2.068 -4.776 14.952 1.00 97.44 371 LYS A O 1
ATOM 2537 N N . LEU A 1 372 ? -1.034 -6.076 13.446 1.00 97.56 372 LEU A N 1
ATOM 2538 C CA . LEU A 1 372 ? -1.820 -7.284 13.678 1.00 97.56 372 LEU A CA 1
ATOM 2539 C C . LEU A 1 372 ? -0.909 -8.419 14.143 1.00 97.56 372 LEU A C 1
ATOM 2541 O O . LEU A 1 372 ? -0.083 -8.905 13.373 1.00 97.56 372 LEU A O 1
ATOM 2545 N N . THR A 1 373 ? -1.084 -8.848 15.391 1.00 96.38 373 THR A N 1
ATOM 2546 C CA . THR A 1 373 ? -0.357 -9.981 15.975 1.00 96.38 373 THR A CA 1
ATOM 2547 C C . THR A 1 373 ? -1.333 -11.108 16.304 1.00 96.38 373 THR A C 1
ATOM 2549 O O . THR A 1 373 ? -2.244 -10.887 17.098 1.00 96.38 373 THR A O 1
ATOM 2552 N N . ALA A 1 374 ? -1.165 -12.310 15.749 1.00 96.56 374 ALA A N 1
ATOM 2553 C CA . ALA A 1 374 ? -1.954 -13.467 16.190 1.00 96.56 374 ALA A CA 1
ATOM 2554 C C . ALA A 1 374 ? -1.262 -14.815 15.968 1.00 96.56 374 ALA A C 1
ATOM 2556 O O . ALA A 1 374 ? -0.389 -14.913 15.119 1.00 96.56 374 ALA A O 1
ATOM 2557 N N . ASP A 1 375 ? -1.664 -15.878 16.663 1.00 96.12 375 ASP A N 1
ATOM 2558 C CA . ASP A 1 375 ? -1.117 -17.218 16.393 1.00 96.12 375 ASP A CA 1
ATOM 2559 C C . ASP A 1 375 ? -1.506 -17.701 14.984 1.00 96.12 375 ASP A C 1
ATOM 2561 O O . ASP A 1 375 ? -0.663 -18.207 14.243 1.00 96.12 375 ASP A O 1
ATOM 2565 N N . LEU A 1 376 ? -2.765 -17.480 14.588 1.00 95.94 376 LEU A N 1
ATOM 2566 C CA . LEU A 1 376 ? -3.296 -17.797 13.259 1.00 95.94 376 LEU A CA 1
ATOM 2567 C C . LEU A 1 376 ? -4.058 -16.605 12.673 1.00 95.94 376 LEU A C 1
ATOM 2569 O O . LEU A 1 376 ? -5.007 -16.106 13.282 1.00 95.94 376 LEU A O 1
ATOM 2573 N N . ILE A 1 377 ? -3.710 -16.222 11.445 1.00 97.88 377 ILE A N 1
ATOM 2574 C CA . ILE A 1 377 ? -4.433 -15.229 10.648 1.00 97.88 377 ILE A CA 1
ATOM 2575 C C . ILE A 1 377 ? -4.959 -15.897 9.371 1.00 97.88 377 ILE A C 1
ATOM 2577 O O . ILE A 1 377 ? -4.195 -16.428 8.566 1.00 97.88 377 ILE A O 1
ATOM 2581 N N . VAL A 1 378 ? -6.278 -15.860 9.171 1.00 97.88 378 VAL A N 1
ATOM 2582 C CA . VAL A 1 378 ? -6.952 -16.310 7.944 1.00 97.88 378 VAL A CA 1
ATOM 2583 C C . VAL A 1 378 ? -7.597 -15.111 7.256 1.00 97.88 378 VAL A C 1
ATOM 2585 O O . VAL A 1 378 ? -8.436 -14.444 7.858 1.00 97.88 378 VAL A O 1
ATOM 2588 N N . VAL A 1 379 ? -7.238 -14.845 6.000 1.00 98.00 379 VAL A N 1
ATOM 2589 C CA . VAL A 1 379 ? -7.813 -13.758 5.192 1.00 98.00 379 VAL A CA 1
ATOM 2590 C C . VAL A 1 379 ? -8.393 -14.330 3.899 1.00 98.00 379 VAL A C 1
ATOM 2592 O O . VAL A 1 379 ? -7.678 -14.525 2.924 1.00 98.00 379 VAL A O 1
ATOM 2595 N N . ASP A 1 380 ? -9.698 -14.586 3.885 1.00 97.44 380 ASP A N 1
ATOM 2596 C CA . ASP A 1 380 ? -10.488 -14.894 2.681 1.00 97.44 380 ASP A CA 1
ATOM 2597 C C . ASP A 1 380 ? -11.321 -13.687 2.207 1.00 97.44 380 ASP A C 1
ATOM 2599 O O . ASP A 1 380 ? -11.768 -13.647 1.062 1.00 97.44 380 ASP A O 1
ATOM 2603 N N . GLY A 1 381 ? -11.530 -12.700 3.084 1.00 98.19 381 GLY A N 1
ATOM 2604 C CA . GLY A 1 381 ? -12.098 -11.385 2.776 1.00 98.19 381 GLY A CA 1
ATOM 2605 C C . GLY A 1 381 ? -11.019 -10.338 2.491 1.00 98.19 381 GLY A C 1
ATOM 2606 O O . GLY A 1 381 ? -10.117 -10.569 1.687 1.00 98.19 381 GLY A O 1
ATOM 2607 N N . ARG A 1 382 ? -11.098 -9.172 3.143 1.00 98.06 382 ARG A N 1
ATOM 2608 C CA . ARG A 1 382 ? -10.150 -8.060 2.939 1.00 98.06 382 ARG A CA 1
ATOM 2609 C C . ARG A 1 382 ? -9.526 -7.566 4.245 1.00 98.06 382 ARG A C 1
ATOM 2611 O O . ARG A 1 382 ? -10.243 -7.246 5.190 1.00 98.06 382 ARG A O 1
ATOM 2618 N N . LEU A 1 383 ? -8.200 -7.441 4.256 1.00 98.50 383 LEU A N 1
ATOM 2619 C CA . LEU A 1 383 ? -7.414 -6.748 5.278 1.00 98.50 383 LEU A CA 1
ATOM 2620 C C . LEU A 1 383 ? -6.669 -5.573 4.628 1.00 98.50 383 LEU A C 1
ATOM 2622 O O . LEU A 1 383 ? -5.767 -5.804 3.826 1.00 98.50 383 LEU A O 1
ATOM 2626 N N . SER A 1 384 ? -7.020 -4.321 4.933 1.00 98.25 384 SER A N 1
ATOM 2627 C CA . SER A 1 384 ? -6.457 -3.189 4.178 1.00 98.25 384 SER A CA 1
ATOM 2628 C C . SER A 1 384 ? -6.141 -1.917 4.966 1.00 98.25 384 SER A C 1
ATOM 2630 O O . SER A 1 384 ? -6.700 -1.639 6.022 1.00 98.25 384 SER A O 1
ATOM 2632 N N . ALA A 1 385 ? -5.222 -1.119 4.431 1.00 97.38 385 ALA A N 1
ATOM 2633 C CA . ALA A 1 385 ? -4.898 0.232 4.873 1.00 97.38 385 ALA A CA 1
ATOM 2634 C C . ALA A 1 385 ? -4.759 1.158 3.653 1.00 97.38 385 ALA A C 1
ATOM 2636 O O . ALA A 1 385 ? -3.760 1.856 3.490 1.00 97.38 385 ALA A O 1
ATOM 2637 N N . ASP A 1 386 ? -5.732 1.133 2.748 1.00 95.44 386 ASP A N 1
ATOM 2638 C CA . ASP A 1 386 ? -5.677 1.868 1.485 1.00 95.44 386 ASP A CA 1
ATOM 2639 C C . ASP A 1 386 ? -5.941 3.376 1.680 1.00 95.44 386 ASP A C 1
ATOM 2641 O O . ASP A 1 386 ? -6.660 3.810 2.582 1.00 95.44 386 ASP A O 1
ATOM 2645 N N . GLY A 1 387 ? -5.369 4.211 0.814 1.00 92.56 387 GLY A N 1
ATOM 2646 C CA . GLY A 1 387 ? -5.709 5.630 0.726 1.00 92.56 387 GLY A CA 1
ATOM 2647 C C . GLY A 1 387 ? -7.092 5.842 0.105 1.00 92.56 387 GLY A C 1
ATOM 2648 O O . GLY A 1 387 ? -7.502 5.115 -0.796 1.00 92.56 387 GLY A O 1
ATOM 2649 N N . SER A 1 388 ? -7.810 6.879 0.537 1.00 89.81 388 SER A N 1
ATOM 2650 C CA . SER A 1 388 ? -9.104 7.236 -0.055 1.00 89.81 388 SER A CA 1
ATOM 2651 C C . SER A 1 388 ? -8.935 7.836 -1.448 1.00 89.81 388 SER A C 1
ATOM 2653 O O . SER A 1 388 ? -7.999 8.603 -1.698 1.00 89.81 388 SER A O 1
ATOM 2655 N N . ASN A 1 389 ? -9.891 7.569 -2.336 1.00 85.12 389 ASN A N 1
ATOM 2656 C CA . ASN A 1 389 ? -9.961 8.201 -3.653 1.00 85.12 389 ASN A CA 1
ATOM 2657 C C . ASN A 1 389 ? -10.281 9.706 -3.561 1.00 85.12 389 ASN A C 1
ATOM 2659 O O . ASN A 1 389 ? -10.875 10.184 -2.593 1.00 85.12 389 ASN A O 1
ATOM 2663 N N . GLY A 1 390 ? -9.908 10.454 -4.599 1.00 75.31 390 GLY A N 1
ATOM 2664 C CA . GLY A 1 390 ? -10.407 11.802 -4.846 1.00 75.31 390 GLY A CA 1
ATOM 2665 C C . GLY A 1 390 ? -11.752 11.769 -5.583 1.00 75.31 390 GLY A C 1
ATOM 2666 O O . GLY A 1 390 ? -11.857 11.154 -6.641 1.00 75.31 390 GLY A O 1
ATOM 2667 N N . ASN A 1 391 ? -12.766 12.469 -5.068 1.00 71.38 391 ASN A N 1
ATOM 2668 C CA . ASN A 1 391 ? -14.167 12.315 -5.497 1.00 71.38 391 ASN A CA 1
ATOM 2669 C C . ASN A 1 391 ? -14.638 13.282 -6.603 1.00 71.38 391 ASN A C 1
ATOM 2671 O O . ASN A 1 391 ? -15.820 13.284 -6.931 1.00 71.38 391 ASN A O 1
ATOM 2675 N N . LEU A 1 392 ? -13.755 14.105 -7.188 1.00 65.88 392 LEU A N 1
ATOM 2676 C CA . LEU A 1 392 ? -14.081 15.030 -8.289 1.00 65.88 392 LEU A CA 1
ATOM 2677 C C . LEU A 1 392 ? -12.873 15.308 -9.201 1.00 65.88 392 LEU A C 1
ATOM 2679 O O . LEU A 1 392 ? -11.729 15.000 -8.865 1.00 65.88 392 LEU A O 1
ATOM 2683 N N . SER A 1 393 ? -13.111 15.953 -10.350 1.00 60.00 393 SER A N 1
ATOM 2684 C CA . SER A 1 393 ? -12.039 16.399 -11.250 1.00 60.00 393 SER A CA 1
ATOM 2685 C C . SER A 1 393 ? -11.010 17.252 -10.491 1.00 60.00 393 SER A C 1
ATOM 2687 O O . SER A 1 393 ? -11.361 18.235 -9.834 1.00 60.00 393 SER A O 1
ATOM 2689 N N . ASN A 1 394 ? -9.733 16.893 -10.613 1.00 61.97 394 ASN A N 1
ATOM 2690 C CA . ASN A 1 394 ? -8.559 17.470 -9.943 1.00 61.97 394 ASN A CA 1
ATOM 2691 C C . ASN A 1 394 ? -8.384 17.121 -8.454 1.00 61.97 394 ASN A C 1
ATOM 2693 O O . ASN A 1 394 ? -7.453 17.644 -7.835 1.00 61.97 394 ASN A O 1
ATOM 2697 N N . ALA A 1 395 ? -9.236 16.272 -7.875 1.00 72.31 395 ALA A N 1
ATOM 2698 C CA . ALA A 1 395 ? -9.017 15.699 -6.551 1.00 72.31 395 ALA A CA 1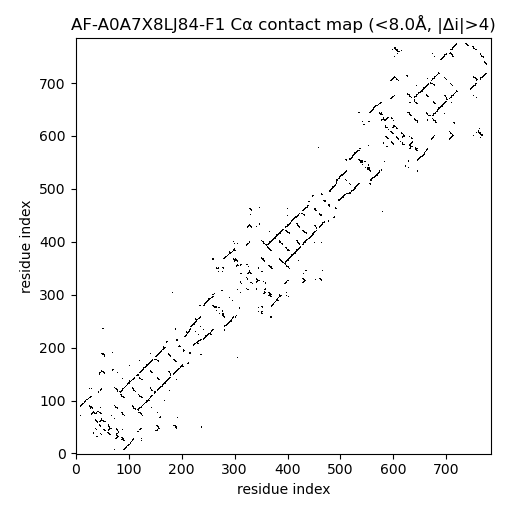
ATOM 2699 C C . ALA A 1 395 ? -7.999 14.559 -6.633 1.00 72.31 395 ALA A C 1
ATOM 2701 O O . ALA A 1 395 ? -8.118 13.690 -7.489 1.00 72.31 395 ALA A O 1
ATOM 2702 N N . VAL A 1 396 ? -6.990 14.567 -5.764 1.00 77.56 396 VAL A N 1
ATOM 2703 C CA . VAL A 1 396 ? -5.949 13.527 -5.755 1.00 77.56 396 VAL A CA 1
ATOM 2704 C C . VAL A 1 396 ? -6.211 12.596 -4.578 1.00 77.56 396 VAL A C 1
ATOM 2706 O O . VAL A 1 396 ? -6.577 13.078 -3.504 1.00 77.56 396 VAL A O 1
ATOM 2709 N N . GLY A 1 397 ? -6.058 11.286 -4.769 1.00 84.06 397 GLY A N 1
ATOM 2710 C CA . GLY A 1 397 ? -6.216 10.320 -3.681 1.00 84.06 397 GLY A CA 1
ATOM 2711 C C . GLY A 1 397 ? -5.154 10.488 -2.589 1.00 84.06 397 GLY A C 1
ATOM 2712 O O . GLY A 1 397 ? -4.130 11.143 -2.801 1.00 84.06 397 GLY A O 1
ATOM 2713 N N . GLY A 1 398 ? -5.386 9.921 -1.410 1.00 88.56 398 GLY A N 1
ATOM 2714 C CA . GLY A 1 398 ? -4.347 9.814 -0.380 1.00 88.56 398 GLY A CA 1
ATOM 2715 C C . GLY A 1 398 ? -3.333 8.720 -0.712 1.00 88.56 398 GLY A C 1
ATOM 2716 O O . GLY A 1 398 ? -3.588 7.875 -1.569 1.00 88.56 398 GLY A O 1
ATOM 2717 N N . SER A 1 399 ? -2.171 8.722 -0.063 1.00 91.44 399 SER A N 1
ATOM 2718 C CA . SER A 1 399 ? -1.261 7.575 -0.153 1.00 91.44 399 SER A CA 1
ATOM 2719 C C . SER A 1 399 ? -1.782 6.396 0.668 1.00 91.44 399 SER A C 1
ATOM 2721 O O . SER A 1 399 ? -2.633 6.571 1.544 1.00 91.44 399 SER A O 1
ATOM 2723 N N . GLY A 1 400 ? -1.291 5.191 0.375 1.00 94.31 400 GLY A N 1
ATOM 2724 C CA . GLY A 1 400 ? -1.575 4.021 1.210 1.00 94.31 400 GLY A CA 1
ATOM 2725 C C . GLY A 1 400 ? -1.051 4.196 2.637 1.00 94.31 400 GLY A C 1
ATOM 2726 O O . GLY A 1 400 ? -0.326 5.146 2.925 1.00 94.31 400 GLY A O 1
ATOM 2727 N N . GLY A 1 401 ? -1.450 3.302 3.532 1.00 96.06 401 GLY A N 1
ATOM 2728 C CA . GLY A 1 401 ? -1.109 3.283 4.953 1.00 96.06 401 GLY A CA 1
ATOM 2729 C C . GLY A 1 401 ? -0.110 2.185 5.321 1.00 96.06 401 GLY A C 1
ATOM 2730 O O . GLY A 1 401 ? 0.668 1.747 4.475 1.00 96.06 401 GLY A O 1
ATOM 2731 N N . SER A 1 402 ? -0.116 1.749 6.582 1.00 97.62 402 SER A N 1
ATOM 2732 C CA . SER A 1 402 ? 0.769 0.689 7.094 1.00 97.62 402 SER A CA 1
ATOM 2733 C C . SER A 1 402 ? 0.010 -0.571 7.482 1.00 97.62 402 SER A C 1
ATOM 2735 O O . SER A 1 402 ? -0.962 -0.490 8.231 1.00 97.62 402 SER A O 1
ATOM 2737 N N . LEU A 1 403 ? 0.520 -1.733 7.085 1.00 97.62 403 LEU A N 1
ATOM 2738 C CA . LEU A 1 403 ? 0.166 -3.032 7.651 1.00 97.62 403 LEU A CA 1
ATOM 2739 C C . LEU A 1 403 ? 1.431 -3.704 8.193 1.00 97.62 403 LEU A C 1
ATOM 2741 O O . LEU A 1 403 ? 2.348 -4.000 7.433 1.00 97.62 403 LEU A O 1
ATOM 2745 N N . TRP A 1 404 ? 1.476 -3.975 9.492 1.00 96.12 404 TRP A N 1
ATOM 2746 C CA . TRP A 1 404 ? 2.511 -4.799 10.111 1.00 96.12 404 TRP A CA 1
ATOM 2747 C C . TRP A 1 404 ? 1.868 -6.057 10.687 1.00 96.12 404 TRP A C 1
ATOM 2749 O O . TRP A 1 404 ? 1.113 -5.984 11.655 1.00 96.12 404 TRP A O 1
ATOM 2759 N N . ILE A 1 405 ? 2.140 -7.202 10.069 1.00 94.62 405 ILE A N 1
ATOM 2760 C CA . ILE A 1 405 ? 1.540 -8.492 10.397 1.00 94.62 405 ILE A CA 1
ATOM 2761 C C . ILE A 1 405 ? 2.611 -9.407 10.988 1.00 94.62 405 ILE A C 1
ATOM 2763 O O . ILE A 1 405 ? 3.598 -9.728 10.331 1.00 94.62 405 ILE A O 1
ATOM 2767 N N . THR A 1 406 ? 2.366 -9.887 12.202 1.00 91.88 406 THR A N 1
ATOM 2768 C CA . THR A 1 406 ? 3.174 -10.918 12.857 1.00 91.88 406 THR A CA 1
ATOM 2769 C C . THR A 1 406 ? 2.258 -12.074 13.231 1.00 91.88 406 THR A C 1
ATOM 2771 O O . THR A 1 406 ? 1.247 -11.878 13.901 1.00 91.88 406 THR A O 1
ATOM 2774 N N . SER A 1 407 ? 2.582 -13.293 12.813 1.00 90.38 407 SER A N 1
ATOM 2775 C CA . SER A 1 407 ? 1.789 -14.462 13.187 1.00 90.38 407 SER A CA 1
ATOM 2776 C C . SER A 1 407 ? 2.556 -15.769 13.161 1.00 90.38 407 SER A C 1
ATOM 2778 O O . SER A 1 407 ? 3.613 -15.850 12.543 1.00 90.38 407 SER A O 1
ATOM 2780 N N . GLY A 1 408 ? 2.014 -16.793 13.825 1.00 86.50 408 GLY A N 1
ATOM 2781 C CA . GLY A 1 408 ? 2.493 -18.163 13.663 1.00 86.50 408 GLY A CA 1
ATOM 2782 C C . GLY A 1 408 ? 2.248 -18.655 12.236 1.00 86.50 408 GLY A C 1
ATOM 2783 O O . GLY A 1 408 ? 3.185 -19.083 11.567 1.00 86.50 408 GLY A O 1
ATOM 2784 N N . GLU A 1 409 ? 1.014 -18.517 11.748 1.00 85.94 409 GLU A N 1
ATOM 2785 C CA . GLU A 1 409 ? 0.607 -18.849 10.378 1.00 85.94 409 GLU A CA 1
ATOM 2786 C C . GLU A 1 409 ? -0.316 -17.770 9.782 1.00 85.94 409 GLU A C 1
ATOM 2788 O O . GLU A 1 409 ? -1.283 -17.349 10.420 1.00 85.94 409 GLU A O 1
ATOM 2793 N N . LEU A 1 410 ? -0.060 -17.383 8.528 1.00 90.69 410 LEU A N 1
ATOM 2794 C CA . LEU A 1 410 ? -0.940 -16.555 7.696 1.00 90.69 410 LEU A CA 1
ATOM 2795 C C . LEU A 1 410 ? -1.430 -17.379 6.498 1.00 90.69 410 LEU A C 1
ATOM 2797 O O . LEU A 1 410 ? -0.612 -17.928 5.768 1.00 90.69 410 LEU A O 1
ATOM 2801 N N . ARG A 1 411 ? -2.742 -17.451 6.249 1.00 87.00 411 ARG A N 1
ATOM 2802 C CA . ARG A 1 411 ? -3.322 -18.163 5.090 1.00 87.00 411 ARG A CA 1
ATOM 2803 C C . ARG A 1 411 ? -4.611 -17.523 4.573 1.00 87.00 411 ARG A C 1
ATOM 2805 O O . ARG A 1 411 ? -5.144 -16.614 5.198 1.00 87.00 411 ARG A O 1
ATOM 2812 N N . GLY A 1 412 ? -5.134 -18.031 3.459 1.00 87.88 412 GLY A N 1
ATOM 2813 C CA . GLY A 1 412 ? -6.392 -17.582 2.845 1.00 87.88 412 GLY A CA 1
ATOM 2814 C C . GLY A 1 412 ? -6.207 -17.088 1.409 1.00 87.88 412 GLY A C 1
ATOM 2815 O O . GLY A 1 412 ? -5.083 -17.063 0.903 1.00 87.88 412 GLY A O 1
ATOM 2816 N N . ASN A 1 413 ? -7.313 -16.743 0.751 1.00 85.56 413 ASN A N 1
ATOM 2817 C CA . ASN A 1 413 ? -7.351 -16.359 -0.671 1.00 85.56 413 ASN A CA 1
ATOM 2818 C C . ASN A 1 413 ? -7.862 -14.927 -0.915 1.00 85.56 413 ASN A C 1
ATOM 2820 O O . ASN A 1 413 ? -8.197 -14.575 -2.044 1.00 85.56 413 ASN A O 1
ATOM 2824 N N . GLY A 1 414 ? -7.981 -14.132 0.146 1.00 91.31 414 GLY A N 1
ATOM 2825 C CA . GLY A 1 414 ? -8.534 -12.783 0.120 1.00 91.31 414 GLY A CA 1
ATOM 2826 C C . GLY A 1 414 ? -7.563 -11.723 -0.403 1.00 91.31 414 GLY A C 1
ATOM 2827 O O . GLY A 1 414 ? -6.671 -11.996 -1.202 1.00 91.31 414 GLY A O 1
ATOM 2828 N N . VAL A 1 415 ? -7.724 -10.488 0.071 1.00 91.69 415 VAL A N 1
ATOM 2829 C CA . VAL A 1 415 ? -6.888 -9.338 -0.312 1.00 91.69 415 VAL A CA 1
ATOM 2830 C C . VAL A 1 415 ? -6.218 -8.738 0.919 1.00 91.69 415 VAL A C 1
ATOM 2832 O O . VAL A 1 415 ? -6.895 -8.423 1.900 1.00 91.69 415 VAL A O 1
ATOM 2835 N N . ILE A 1 416 ? -4.903 -8.526 0.845 1.00 95.44 416 ILE A N 1
ATOM 2836 C CA . ILE A 1 416 ? -4.119 -7.770 1.826 1.00 95.44 416 ILE A CA 1
ATOM 2837 C C . ILE A 1 416 ? -3.504 -6.557 1.118 1.00 95.44 416 ILE A C 1
ATOM 2839 O O . ILE A 1 416 ? -2.648 -6.715 0.247 1.00 95.44 416 ILE A O 1
ATOM 2843 N N . SER A 1 417 ? -3.928 -5.335 1.456 1.00 94.12 417 SER A N 1
ATOM 2844 C CA . SER A 1 417 ? -3.513 -4.150 0.689 1.00 94.12 417 SER A CA 1
ATOM 2845 C C . SER A 1 417 ? -3.216 -2.892 1.504 1.00 94.12 417 SER A C 1
ATOM 2847 O O . SER A 1 417 ? -3.816 -2.623 2.535 1.00 94.12 417 SER A O 1
ATOM 2849 N N . ALA A 1 418 ? -2.288 -2.085 1.001 1.00 94.12 418 ALA A N 1
ATOM 2850 C CA . ALA A 1 418 ? -2.024 -0.714 1.415 1.00 94.12 418 ALA A CA 1
ATOM 2851 C C . ALA A 1 418 ? -1.850 0.148 0.156 1.00 94.12 418 ALA A C 1
ATOM 2853 O O . ALA A 1 418 ? -0.830 0.794 -0.055 1.00 94.12 418 ALA A O 1
ATOM 2854 N N . ASN A 1 419 ? -2.820 0.110 -0.748 1.00 90.94 419 ASN A N 1
ATOM 2855 C CA . ASN A 1 419 ? -2.790 0.837 -2.011 1.00 90.94 419 ASN A CA 1
ATOM 2856 C C . ASN A 1 419 ? -3.008 2.337 -1.802 1.00 90.94 419 ASN A C 1
ATOM 2858 O O . ASN A 1 419 ? -3.624 2.775 -0.835 1.00 90.94 419 ASN A O 1
ATOM 2862 N N . SER A 1 420 ? -2.544 3.151 -2.739 1.00 88.00 420 SER A N 1
ATOM 2863 C CA . SER A 1 420 ? -2.934 4.555 -2.809 1.00 88.00 420 SER A CA 1
ATOM 2864 C C . SER A 1 420 ? -4.393 4.710 -3.243 1.00 88.00 420 SER A C 1
ATOM 2866 O O . SER A 1 420 ? -4.925 3.879 -3.980 1.00 88.00 420 SER A O 1
ATOM 2868 N N . GLY A 1 421 ? -4.993 5.837 -2.878 1.00 82.94 421 GLY A N 1
ATOM 2869 C CA . GLY A 1 421 ? -6.222 6.299 -3.495 1.00 82.94 421 GLY A CA 1
ATOM 2870 C C . GLY A 1 421 ? -5.991 6.806 -4.919 1.00 82.94 421 GLY A C 1
ATOM 2871 O O . GLY A 1 421 ? -4.965 7.411 -5.245 1.00 82.94 421 GLY A O 1
ATOM 2872 N N . THR A 1 422 ? -6.995 6.614 -5.762 1.00 68.56 422 THR A N 1
ATOM 2873 C CA . THR A 1 422 ? -7.036 7.043 -7.166 1.00 68.56 422 THR A CA 1
ATOM 2874 C C . THR A 1 422 ? -7.868 8.317 -7.349 1.00 68.56 422 THR A C 1
ATOM 2876 O O . THR A 1 422 ? -8.486 8.828 -6.412 1.00 68.56 422 THR A O 1
ATOM 2879 N N . ARG A 1 423 ? -7.870 8.870 -8.562 1.00 68.12 423 ARG A N 1
ATOM 2880 C CA . ARG A 1 423 ? -8.768 9.948 -9.000 1.00 68.12 423 ARG A CA 1
ATOM 2881 C C . ARG A 1 423 ? -9.782 9.363 -9.988 1.00 68.12 423 ARG A C 1
ATOM 2883 O O . ARG A 1 423 ? -9.422 8.468 -10.735 1.00 68.12 423 ARG A O 1
ATOM 2890 N N . LEU A 1 424 ? -10.997 9.919 -10.058 1.00 53.06 424 LEU A N 1
ATOM 2891 C CA . LEU A 1 424 ? -12.073 9.472 -10.970 1.00 53.06 424 LEU A CA 1
ATOM 2892 C C . LEU A 1 424 ? -11.720 9.394 -12.475 1.00 53.06 424 LEU A C 1
ATOM 2894 O O . LEU A 1 424 ? -12.462 8.766 -13.220 1.00 53.06 424 LEU A O 1
ATOM 2898 N N . ASP A 1 425 ? -10.658 10.055 -12.941 1.00 51.38 425 ASP A N 1
ATOM 2899 C CA . ASP A 1 425 ? -10.229 10.065 -14.349 1.00 51.38 425 ASP A CA 1
ATOM 2900 C C . ASP A 1 425 ? -8.797 9.521 -14.551 1.00 51.38 425 ASP A C 1
ATOM 2902 O O . ASP A 1 425 ? -8.236 9.703 -15.627 1.00 51.38 425 ASP A O 1
ATOM 2906 N N . ASP A 1 426 ? -8.203 8.871 -13.540 1.00 52.47 426 ASP A N 1
ATOM 2907 C CA . ASP A 1 426 ? -6.854 8.266 -13.565 1.00 52.47 426 ASP A CA 1
ATOM 2908 C C . ASP A 1 426 ? -5.680 9.239 -13.829 1.00 52.47 426 ASP A C 1
ATOM 2910 O O . ASP A 1 426 ? -4.524 8.841 -13.963 1.00 52.47 426 ASP A O 1
ATOM 2914 N N . TRP A 1 427 ? -5.916 10.557 -13.821 1.00 47.75 427 TRP A N 1
ATOM 2915 C CA . TRP A 1 427 ? -4.839 11.539 -13.976 1.00 47.75 427 TRP A CA 1
ATOM 2916 C C . TRP A 1 427 ? -4.209 11.899 -12.622 1.00 47.75 427 TRP A C 1
ATOM 2918 O O . TRP A 1 427 ? -4.766 12.728 -11.890 1.00 47.75 427 TRP A O 1
ATOM 2928 N N . ARG A 1 428 ? -2.971 11.423 -12.393 1.00 58.75 428 ARG A N 1
ATOM 2929 C CA . ARG A 1 428 ? -2.057 11.701 -11.252 1.00 58.75 428 ARG A CA 1
ATOM 2930 C C . ARG A 1 428 ? -2.260 10.776 -10.047 1.00 58.75 428 ARG A C 1
ATOM 2932 O O . ARG A 1 428 ? -3.224 10.927 -9.299 1.00 58.75 428 ARG A O 1
ATOM 2939 N N . GLY A 1 429 ? -1.301 9.880 -9.820 1.00 68.50 429 GLY A N 1
ATOM 2940 C CA . GLY A 1 429 ? -1.342 8.909 -8.726 1.00 68.50 429 GLY A CA 1
ATOM 2941 C C . GLY A 1 429 ? -0.684 9.362 -7.420 1.00 68.50 429 GLY A C 1
ATOM 2942 O O . GLY A 1 429 ? 0.286 10.120 -7.420 1.00 68.50 429 GLY A O 1
ATOM 2943 N N . SER A 1 430 ? -1.189 8.865 -6.293 1.00 83.56 430 SER A N 1
ATOM 2944 C CA . SER A 1 430 ? -0.502 8.923 -4.995 1.00 83.56 430 SER A CA 1
ATOM 2945 C C . SER A 1 430 ? 0.344 7.667 -4.781 1.00 83.56 430 SER A C 1
ATOM 2947 O O . SER A 1 430 ? 0.185 6.691 -5.501 1.00 83.56 430 SER A O 1
ATOM 2949 N N . GLY A 1 431 ? 1.297 7.691 -3.858 1.00 84.19 431 GLY A N 1
ATOM 2950 C CA . GLY A 1 431 ? 2.167 6.553 -3.577 1.00 84.19 431 GLY A CA 1
ATOM 2951 C C . GLY A 1 431 ? 1.463 5.456 -2.779 1.00 84.19 431 GLY A C 1
ATOM 2952 O O . GLY A 1 431 ? 0.634 5.757 -1.914 1.00 84.19 431 GLY A O 1
ATOM 2953 N N . GLY A 1 432 ? 1.769 4.195 -3.076 1.00 88.25 432 GLY A N 1
ATOM 2954 C CA . GLY A 1 432 ? 1.277 3.046 -2.309 1.00 88.25 432 GLY A CA 1
ATOM 2955 C C . GLY A 1 432 ? 2.019 2.882 -0.985 1.00 88.25 432 GLY A C 1
ATOM 2956 O O . GLY A 1 432 ? 3.186 3.227 -0.908 1.00 88.25 432 GLY A O 1
ATOM 2957 N N . GLY A 1 433 ? 1.353 2.364 0.041 1.00 91.81 433 GLY A N 1
ATOM 2958 C CA . GLY A 1 433 ? 1.802 2.271 1.431 1.00 91.81 433 GLY A CA 1
ATOM 2959 C C . GLY A 1 433 ? 2.792 1.144 1.741 1.00 91.81 433 GLY A C 1
ATOM 2960 O O . GLY A 1 433 ? 3.561 0.702 0.896 1.00 91.81 433 GLY A O 1
ATOM 2961 N N . ARG A 1 434 ? 2.845 0.699 2.994 1.00 90.88 434 ARG A N 1
ATOM 2962 C CA . ARG A 1 434 ? 3.851 -0.260 3.470 1.00 90.88 434 ARG A CA 1
ATOM 2963 C C . ARG A 1 434 ? 3.188 -1.482 4.092 1.00 90.88 434 ARG A C 1
ATOM 2965 O O . ARG A 1 434 ? 2.313 -1.334 4.938 1.00 90.88 434 ARG A O 1
ATOM 2972 N N . ILE A 1 435 ? 3.629 -2.671 3.702 1.00 93.00 435 ILE A N 1
ATOM 2973 C CA . ILE A 1 435 ? 3.214 -3.951 4.276 1.00 93.00 435 ILE A CA 1
ATOM 2974 C C . ILE A 1 435 ? 4.470 -4.696 4.741 1.00 93.00 435 ILE A C 1
ATOM 2976 O O . ILE A 1 435 ? 5.408 -4.854 3.963 1.00 93.00 435 ILE A O 1
ATOM 2980 N N . ASP A 1 436 ? 4.488 -5.160 5.987 1.00 89.88 436 ASP A N 1
ATOM 2981 C CA . ASP A 1 436 ? 5.546 -5.998 6.562 1.00 89.88 436 ASP A CA 1
ATOM 2982 C C . ASP A 1 436 ? 4.934 -7.260 7.178 1.00 89.88 436 ASP A C 1
ATOM 2984 O O . ASP A 1 436 ? 4.114 -7.162 8.090 1.00 89.88 436 ASP A O 1
ATOM 2988 N N . ILE A 1 437 ? 5.322 -8.431 6.667 1.00 87.25 437 ILE A N 1
ATOM 2989 C CA . ILE A 1 437 ? 4.862 -9.760 7.105 1.00 87.25 437 ILE A CA 1
ATOM 2990 C C . ILE A 1 437 ? 6.067 -10.649 7.445 1.00 87.25 437 ILE A C 1
ATOM 2992 O O . ILE A 1 437 ? 6.139 -11.815 7.063 1.00 87.25 437 ILE A O 1
ATOM 2996 N N . ARG A 1 438 ? 7.091 -10.103 8.104 1.00 77.19 438 ARG A N 1
ATOM 2997 C CA . ARG A 1 438 ? 8.274 -10.881 8.509 1.00 77.19 438 ARG A CA 1
ATOM 2998 C C . ARG A 1 438 ? 7.992 -11.759 9.734 1.00 77.19 438 ARG A C 1
ATOM 3000 O O . ARG A 1 438 ? 7.172 -11.426 10.582 1.00 77.19 438 ARG A O 1
ATOM 3007 N N . ASN A 1 439 ? 8.739 -12.861 9.852 1.00 72.38 439 ASN A N 1
ATOM 3008 C CA . ASN A 1 439 ? 8.633 -13.846 10.942 1.00 72.38 439 ASN A CA 1
ATOM 3009 C C . ASN A 1 439 ? 7.282 -14.588 10.997 1.00 72.38 439 ASN A C 1
ATOM 3011 O O . ASN A 1 439 ? 6.737 -14.795 12.078 1.00 72.38 439 ASN A O 1
ATOM 3015 N N . VAL A 1 440 ? 6.750 -14.983 9.834 1.00 74.62 440 VAL A N 1
ATOM 3016 C CA . VAL A 1 440 ? 5.452 -15.667 9.687 1.00 74.62 440 VAL A CA 1
ATOM 3017 C C . VAL A 1 440 ? 5.584 -16.911 8.809 1.00 74.62 440 VAL A C 1
ATOM 3019 O O . VAL A 1 440 ? 6.286 -16.866 7.797 1.00 74.62 440 VAL A O 1
ATOM 3022 N N . VAL A 1 441 ? 4.877 -18.005 9.132 1.00 75.12 441 VAL A N 1
ATOM 3023 C CA . VAL A 1 441 ? 4.626 -19.086 8.159 1.00 75.12 441 VAL A CA 1
ATOM 3024 C C . VAL A 1 441 ? 3.550 -18.602 7.185 1.00 75.12 441 VAL A C 1
ATOM 3026 O O . VAL A 1 441 ? 2.362 -18.608 7.505 1.00 75.12 441 VAL A O 1
ATOM 3029 N N . ASN A 1 442 ? 3.961 -18.122 6.010 1.00 75.94 442 ASN A N 1
ATOM 3030 C CA . ASN A 1 442 ? 3.045 -17.548 5.026 1.00 75.94 442 ASN A CA 1
ATOM 3031 C C . ASN A 1 442 ? 2.539 -18.601 4.022 1.00 75.94 442 ASN A C 1
ATOM 3033 O O . ASN A 1 442 ? 3.226 -18.933 3.060 1.00 75.94 442 ASN A O 1
ATOM 3037 N N . ASN A 1 443 ? 1.312 -19.073 4.229 1.00 76.69 443 ASN A N 1
ATOM 3038 C CA . ASN A 1 443 ? 0.543 -19.955 3.348 1.00 76.69 443 ASN A CA 1
ATOM 3039 C C . ASN A 1 443 ? -0.555 -19.204 2.563 1.00 76.69 443 ASN A C 1
ATOM 3041 O O . ASN A 1 443 ? -1.428 -19.835 1.963 1.00 76.69 443 ASN A O 1
ATOM 3045 N N . PHE A 1 444 ? -0.570 -17.870 2.584 1.00 80.25 444 PHE A N 1
ATOM 3046 C CA . PHE A 1 444 ? -1.568 -17.063 1.881 1.00 80.25 444 PHE A CA 1
ATOM 3047 C C . PHE A 1 444 ? -1.400 -17.160 0.362 1.00 80.25 444 PHE A C 1
ATOM 3049 O O . PHE A 1 444 ? -0.290 -17.063 -0.154 1.00 80.25 444 PHE A O 1
ATOM 3056 N N . GLN A 1 445 ? -2.514 -17.355 -0.343 1.00 76.44 445 GLN A N 1
ATOM 3057 C CA . GLN A 1 445 ? -2.589 -17.513 -1.803 1.00 76.44 445 GLN A CA 1
ATOM 3058 C C . GLN A 1 445 ? -3.397 -16.385 -2.470 1.00 76.44 445 GLN A C 1
ATOM 3060 O O . GLN A 1 445 ? -3.675 -16.442 -3.667 1.00 76.44 445 GLN A O 1
ATOM 3065 N N . GLY A 1 446 ? -3.822 -15.389 -1.688 1.00 75.88 446 GLY A N 1
ATOM 3066 C CA . GLY A 1 446 ? -4.581 -14.237 -2.164 1.00 75.88 446 GLY A CA 1
ATOM 3067 C C . GLY A 1 446 ? -3.713 -13.121 -2.758 1.00 75.88 446 GLY A C 1
ATOM 3068 O O . GLY A 1 446 ? -2.548 -13.315 -3.105 1.00 75.88 446 GLY A O 1
ATOM 3069 N N . GLU A 1 447 ? -4.287 -11.925 -2.874 1.00 81.25 447 GLU A N 1
ATOM 3070 C CA . GLU A 1 447 ? -3.645 -10.753 -3.483 1.00 81.25 447 GLU A CA 1
ATOM 3071 C C . GLU A 1 447 ? -2.914 -9.882 -2.448 1.00 81.25 447 GLU A C 1
ATOM 3073 O O . GLU A 1 447 ? -3.469 -9.562 -1.394 1.00 81.25 447 GLU A O 1
ATOM 3078 N N . PHE A 1 448 ? -1.697 -9.435 -2.788 1.00 83.88 448 PHE A N 1
ATOM 3079 C CA . PHE A 1 448 ? -0.982 -8.375 -2.072 1.00 83.88 448 PHE A CA 1
ATOM 3080 C C . PHE A 1 448 ? -0.911 -7.096 -2.909 1.00 83.88 448 PHE A C 1
ATOM 3082 O O . PHE A 1 448 ? -0.396 -7.111 -4.028 1.00 83.88 448 PHE A O 1
ATOM 3089 N N . GLY A 1 449 ? -1.347 -5.970 -2.341 1.00 84.69 449 GLY A N 1
ATOM 3090 C CA . GLY A 1 449 ? -1.337 -4.673 -3.023 1.00 84.69 449 GLY A CA 1
ATOM 3091 C C . GLY A 1 449 ? -0.588 -3.584 -2.258 1.00 84.69 449 GLY A C 1
ATOM 3092 O O . GLY A 1 449 ? -0.952 -3.250 -1.138 1.00 84.69 449 GLY A O 1
ATOM 3093 N N . VAL A 1 450 ? 0.415 -2.964 -2.882 1.00 84.94 450 VAL A N 1
ATOM 3094 C CA . VAL A 1 450 ? 1.041 -1.702 -2.426 1.00 84.94 450 VAL A CA 1
ATOM 3095 C C . VAL A 1 450 ? 1.084 -0.684 -3.567 1.00 84.94 450 VAL A C 1
ATOM 3097 O O . VAL A 1 450 ? 2.078 -0.005 -3.802 1.00 84.94 450 VAL A O 1
ATOM 3100 N N . LEU A 1 451 ? 0.004 -0.614 -4.340 1.00 80.56 451 LEU A N 1
ATOM 3101 C CA . LEU A 1 451 ? -0.076 0.123 -5.598 1.00 80.56 451 LEU A CA 1
ATOM 3102 C C . LEU A 1 451 ? 0.033 1.636 -5.400 1.00 80.56 451 LEU A C 1
ATOM 3104 O O . LEU A 1 451 ? -0.671 2.211 -4.569 1.00 80.56 451 LEU A O 1
ATOM 3108 N N . GLY A 1 452 ? 0.832 2.291 -6.239 1.00 75.81 452 GLY A N 1
ATOM 3109 C CA . GLY A 1 452 ? 0.676 3.718 -6.505 1.00 75.81 452 GLY A CA 1
ATOM 3110 C C . GLY A 1 452 ? -0.454 3.984 -7.509 1.00 75.81 452 GLY A C 1
ATOM 3111 O O . GLY A 1 452 ? -0.928 3.075 -8.194 1.00 75.81 452 GLY A O 1
ATOM 3112 N N . GLY A 1 453 ? -0.926 5.227 -7.590 1.00 67.50 453 GLY A N 1
ATOM 3113 C CA . GLY A 1 453 ? -2.084 5.570 -8.411 1.00 67.50 453 GLY A CA 1
ATOM 3114 C C . GLY A 1 453 ? -1.786 5.382 -9.899 1.00 67.50 453 GLY A C 1
ATOM 3115 O O . GLY A 1 453 ? -0.743 5.828 -10.393 1.00 67.50 453 GLY A O 1
ATOM 3116 N N . LYS A 1 454 ? -2.709 4.691 -10.578 1.00 59.16 454 LYS A N 1
ATOM 3117 C CA . LYS A 1 454 ? -2.569 4.177 -11.943 1.00 59.16 454 LYS A CA 1
ATOM 3118 C C . LYS A 1 454 ? -2.598 5.315 -12.964 1.00 59.16 454 LYS A C 1
ATOM 3120 O O . LYS A 1 454 ? -3.610 5.978 -13.118 1.00 59.16 454 LYS A O 1
ATOM 3125 N N . ASP A 1 455 ? -1.498 5.486 -13.687 1.00 52.41 455 ASP A N 1
ATOM 3126 C CA . ASP A 1 455 ? -1.495 6.053 -15.035 1.00 52.41 455 ASP A CA 1
ATOM 3127 C C . ASP A 1 455 ? -0.538 5.206 -15.885 1.00 52.41 455 ASP A C 1
ATOM 3129 O O . ASP A 1 455 ? 0.484 4.717 -15.390 1.00 52.41 455 ASP A O 1
ATOM 3133 N N . ASN A 1 456 ? -0.890 4.985 -17.149 1.00 45.44 456 ASN A N 1
ATOM 3134 C CA . ASN A 1 456 ? -0.178 4.076 -18.037 1.00 45.44 456 ASN A CA 1
ATOM 3135 C C . ASN A 1 456 ? 1.110 4.669 -18.598 1.00 45.44 456 ASN A C 1
ATOM 3137 O O . ASN A 1 456 ? 1.928 3.897 -19.087 1.00 45.44 456 ASN A O 1
ATOM 3141 N N . THR A 1 457 ? 1.326 5.988 -18.560 1.00 52.38 457 THR A N 1
ATOM 3142 C CA . THR A 1 457 ? 2.451 6.526 -19.330 1.00 52.38 457 THR A CA 1
ATOM 3143 C C . THR A 1 457 ? 3.091 7.817 -18.830 1.00 52.38 457 THR A C 1
ATOM 3145 O O . THR A 1 457 ? 4.228 8.032 -19.236 1.00 52.38 457 THR A O 1
ATOM 3148 N N . GLU A 1 458 ? 2.521 8.657 -17.947 1.00 48.81 458 GLU A N 1
ATOM 3149 C CA . GLU A 1 458 ? 3.159 9.959 -17.619 1.00 48.81 458 GLU A CA 1
ATOM 3150 C C . GLU A 1 458 ? 3.102 10.411 -16.143 1.00 48.81 458 GLU A C 1
ATOM 3152 O O . GLU A 1 458 ? 4.047 11.066 -15.697 1.00 48.81 458 GLU A O 1
ATOM 3157 N N . TRP A 1 459 ? 2.084 10.027 -15.357 1.00 57.94 459 TRP A N 1
ATOM 3158 C CA . TRP A 1 459 ? 1.810 10.652 -14.047 1.00 57.94 459 TRP A CA 1
ATOM 3159 C C . TRP A 1 459 ? 1.504 9.667 -12.903 1.00 57.94 459 TRP A C 1
ATOM 3161 O O . TRP A 1 459 ? 0.652 9.946 -12.054 1.00 57.94 459 TRP A O 1
ATOM 3171 N N . ARG A 1 460 ? 2.186 8.514 -12.852 1.00 66.00 460 ARG A N 1
ATOM 3172 C CA . ARG A 1 460 ? 1.944 7.499 -11.810 1.00 66.00 460 ARG A CA 1
ATOM 3173 C C . ARG A 1 460 ? 2.504 7.887 -10.439 1.00 66.00 460 ARG A C 1
ATOM 3175 O O . ARG A 1 460 ? 3.575 8.491 -10.341 1.00 66.00 460 ARG A O 1
ATOM 3182 N N . GLY A 1 461 ? 1.791 7.495 -9.386 1.00 72.38 461 GLY A N 1
ATOM 3183 C CA . GLY A 1 461 ? 2.402 7.335 -8.068 1.00 72.38 461 GLY A CA 1
ATOM 3184 C C . GLY A 1 461 ? 3.224 6.048 -8.052 1.00 72.38 461 GLY A C 1
ATOM 3185 O O . GLY A 1 461 ? 2.877 5.096 -8.749 1.00 72.38 461 GLY A O 1
ATOM 3186 N N . LEU A 1 462 ? 4.324 6.028 -7.306 1.00 76.75 462 LEU A N 1
ATOM 3187 C CA . LEU A 1 462 ? 5.171 4.844 -7.183 1.00 76.75 462 LEU A CA 1
ATOM 3188 C C . LEU A 1 462 ? 4.545 3.847 -6.208 1.00 76.75 462 LEU A C 1
ATOM 3190 O O . LEU A 1 462 ? 3.865 4.240 -5.251 1.00 76.75 462 LEU A O 1
ATOM 3194 N N . ALA A 1 463 ? 4.784 2.564 -6.454 1.00 80.44 463 ALA A N 1
ATOM 3195 C CA . ALA A 1 463 ? 4.405 1.513 -5.527 1.00 80.44 463 ALA A CA 1
ATOM 3196 C C . ALA A 1 463 ? 5.150 1.662 -4.194 1.00 80.44 463 ALA A C 1
ATOM 3198 O O . ALA A 1 463 ? 6.198 2.306 -4.096 1.00 80.44 463 ALA A O 1
ATOM 3199 N N . GLY A 1 464 ? 4.562 1.081 -3.162 1.00 80.31 464 GLY A N 1
ATOM 3200 C CA . GLY A 1 464 ? 5.083 1.065 -1.816 1.00 80.31 464 GLY A CA 1
ATOM 3201 C C . GLY A 1 464 ? 6.050 -0.076 -1.531 1.00 80.31 464 GLY A C 1
ATOM 3202 O O . GLY A 1 464 ? 6.684 -0.617 -2.434 1.00 80.31 464 GLY A O 1
ATOM 3203 N N . SER A 1 465 ? 6.187 -0.448 -0.259 1.00 79.38 465 SER A N 1
ATOM 3204 C CA . SER A 1 465 ? 7.050 -1.562 0.163 1.00 79.38 465 SER A CA 1
ATOM 3205 C C . SER A 1 465 ? 6.220 -2.747 0.636 1.00 79.38 465 SER A C 1
ATOM 3207 O O . SER A 1 465 ? 5.359 -2.568 1.491 1.00 79.38 465 SER A O 1
ATOM 3209 N N . LEU A 1 466 ? 6.540 -3.947 0.155 1.00 84.88 466 LEU A N 1
ATOM 3210 C CA . LEU A 1 466 ? 6.043 -5.213 0.691 1.00 84.88 466 LEU A CA 1
ATOM 3211 C C . LEU A 1 466 ? 7.242 -6.033 1.173 1.00 84.88 466 LEU A C 1
ATOM 3213 O O . LEU A 1 466 ? 8.032 -6.486 0.351 1.00 84.88 466 LEU A O 1
ATOM 3217 N N . LEU A 1 467 ? 7.381 -6.203 2.486 1.00 75.25 467 LEU A N 1
ATOM 3218 C CA . LEU A 1 467 ? 8.388 -7.068 3.091 1.00 75.25 467 LEU A CA 1
ATOM 3219 C C . LEU A 1 467 ? 7.759 -8.412 3.443 1.00 75.25 467 LEU A C 1
ATOM 3221 O O . LEU A 1 467 ? 6.799 -8.483 4.210 1.00 75.25 467 LEU A O 1
ATOM 3225 N N . LEU A 1 468 ? 8.332 -9.475 2.894 1.00 75.06 468 LEU A N 1
ATOM 3226 C CA . LEU A 1 468 ? 8.009 -10.858 3.229 1.00 75.06 468 LEU A CA 1
ATOM 3227 C C . LEU A 1 468 ? 9.181 -11.470 4.019 1.00 75.06 468 LEU A C 1
ATOM 3229 O O . LEU A 1 468 ? 10.278 -10.903 4.019 1.00 75.06 468 LEU A O 1
ATOM 3233 N N . PRO A 1 469 ? 8.990 -12.601 4.718 1.00 63.28 469 PRO A N 1
ATOM 3234 C CA . PRO A 1 469 ? 10.064 -13.240 5.473 1.00 63.28 469 PRO A CA 1
ATOM 3235 C C . PRO A 1 469 ? 11.290 -13.529 4.586 1.00 63.28 469 PRO A C 1
ATOM 3237 O O . PRO A 1 469 ? 11.181 -14.222 3.575 1.00 63.28 469 PRO A O 1
ATOM 3240 N N . TRP A 1 470 ? 12.464 -13.026 4.980 1.00 48.59 470 TRP A N 1
ATOM 3241 C CA . TRP A 1 470 ? 13.754 -13.304 4.340 1.00 48.59 470 TRP A CA 1
ATOM 3242 C C . TRP A 1 470 ? 14.741 -13.836 5.378 1.00 48.59 470 TRP A C 1
ATOM 3244 O O . TRP A 1 470 ? 15.005 -13.163 6.374 1.00 48.59 470 TRP A O 1
ATOM 3254 N N . SER A 1 471 ? 15.344 -15.007 5.141 1.00 51.53 471 SER A N 1
ATOM 3255 C CA . SER A 1 471 ? 16.410 -15.511 6.010 1.00 51.53 471 SER A CA 1
ATOM 3256 C C . SER A 1 471 ? 17.788 -15.211 5.419 1.00 51.53 471 SER A C 1
ATOM 3258 O O . SER A 1 471 ? 18.350 -15.993 4.654 1.00 51.53 471 SER A O 1
ATOM 3260 N N . GLY A 1 472 ? 18.381 -14.102 5.845 1.00 39.53 472 GLY A N 1
ATOM 3261 C CA . GLY A 1 472 ? 19.823 -13.894 5.773 1.00 39.53 472 GLY A CA 1
ATOM 3262 C C . GLY A 1 472 ? 20.518 -14.468 7.010 1.00 39.53 472 GLY A C 1
ATOM 3263 O O . GLY A 1 472 ? 21.003 -13.704 7.833 1.00 39.53 472 GLY A O 1
ATOM 3264 N N . GLY A 1 473 ? 20.559 -15.800 7.156 1.00 41.72 473 GLY A N 1
ATOM 3265 C CA . GLY A 1 473 ? 21.606 -16.470 7.947 1.00 41.72 473 GLY A CA 1
ATOM 3266 C C . GLY A 1 473 ? 21.378 -16.821 9.429 1.00 41.72 473 GLY A C 1
ATOM 3267 O O . GLY A 1 473 ? 22.364 -17.097 10.105 1.00 41.72 473 GLY A O 1
ATOM 3268 N N . SER A 1 474 ? 20.155 -16.890 9.968 1.00 39.75 474 SER A N 1
ATOM 3269 C CA . SER A 1 474 ? 19.913 -17.662 11.209 1.00 39.75 474 SER A CA 1
ATOM 3270 C C . SER A 1 474 ? 18.482 -18.206 11.299 1.00 39.75 474 SER A C 1
ATOM 3272 O O . SER A 1 474 ? 17.555 -17.673 10.697 1.00 39.75 474 SER A O 1
ATOM 3274 N N . SER A 1 475 ? 18.354 -19.354 11.962 1.00 42.41 475 SER A N 1
ATOM 3275 C CA . SER A 1 475 ? 17.233 -20.298 11.939 1.00 42.41 475 SER A CA 1
ATOM 3276 C C . SER A 1 475 ? 15.905 -19.727 12.454 1.00 42.41 475 SER A C 1
ATOM 3278 O O . SER A 1 475 ? 15.678 -19.748 13.661 1.00 42.41 475 SER A O 1
ATOM 3280 N N . LEU A 1 476 ? 15.038 -19.267 11.541 1.00 35.09 476 LEU A N 1
ATOM 3281 C CA . LEU A 1 476 ? 13.626 -19.670 11.371 1.00 35.09 476 LEU A CA 1
ATOM 3282 C C . LEU A 1 476 ? 12.910 -18.778 10.320 1.00 35.09 476 LEU A C 1
ATOM 3284 O O . LEU A 1 476 ? 12.891 -17.561 10.447 1.00 35.09 476 LEU A O 1
ATOM 3288 N N . LEU A 1 477 ? 12.283 -19.459 9.344 1.00 40.25 477 LEU A N 1
ATOM 3289 C CA . LEU A 1 477 ? 11.276 -19.053 8.338 1.00 40.25 477 LEU A CA 1
ATOM 3290 C C . LEU A 1 477 ? 11.711 -18.183 7.133 1.00 40.25 477 LEU A C 1
ATOM 3292 O O . LEU A 1 477 ? 11.920 -16.976 7.209 1.00 40.25 477 LEU A O 1
ATOM 3296 N N . GLN A 1 478 ? 11.775 -18.860 5.982 1.00 47.03 478 GLN A N 1
ATOM 3297 C CA . GLN A 1 478 ? 12.025 -18.361 4.628 1.00 47.03 478 GLN A CA 1
ATOM 3298 C C . GLN A 1 478 ? 10.698 -18.101 3.892 1.00 47.03 478 GLN A C 1
ATOM 3300 O O . GLN A 1 478 ? 9.777 -18.909 3.993 1.00 47.03 478 GLN A O 1
ATOM 3305 N N . CYS A 1 479 ? 10.621 -17.075 3.038 1.00 53.12 479 CYS A N 1
ATOM 3306 C CA . CYS A 1 479 ? 9.834 -17.194 1.808 1.00 53.12 479 CYS A CA 1
ATOM 3307 C C . CYS A 1 479 ? 10.661 -18.037 0.817 1.00 53.12 479 CYS A C 1
ATOM 3309 O O . CYS A 1 479 ? 11.337 -17.499 -0.060 1.00 53.12 479 CYS A O 1
ATOM 3311 N N . GLU A 1 480 ? 10.680 -19.362 1.029 1.00 58.97 480 GLU A N 1
ATOM 3312 C CA . GLU A 1 480 ? 11.371 -20.340 0.162 1.00 58.97 480 GLU A CA 1
ATOM 3313 C C . GLU A 1 480 ? 10.909 -20.216 -1.281 1.00 58.97 480 GLU A C 1
ATOM 3315 O O . GLU A 1 480 ? 11.702 -20.357 -2.205 1.00 58.97 480 GLU A O 1
ATOM 3320 N N . ARG A 1 481 ? 9.614 -19.947 -1.450 1.00 67.00 481 ARG A N 1
ATOM 3321 C CA . ARG A 1 481 ? 8.927 -19.920 -2.727 1.00 67.00 481 ARG A CA 1
ATOM 3322 C C . ARG A 1 481 ? 7.806 -18.887 -2.691 1.00 67.00 481 ARG A C 1
ATOM 3324 O O . ARG A 1 481 ? 6.882 -19.002 -1.889 1.00 67.00 481 ARG A O 1
ATOM 3331 N N . LEU A 1 482 ? 7.868 -17.916 -3.590 1.00 77.38 482 LEU A N 1
ATOM 3332 C CA . LEU A 1 482 ? 6.817 -16.947 -3.879 1.00 77.38 482 LEU A CA 1
ATOM 3333 C C . LEU A 1 482 ? 6.135 -17.343 -5.191 1.00 77.38 482 LEU A C 1
ATOM 3335 O O . LEU A 1 482 ? 6.757 -17.266 -6.245 1.00 77.38 482 LEU A O 1
ATOM 3339 N N . VAL A 1 483 ? 4.865 -17.755 -5.145 1.00 74.81 483 VAL A N 1
ATOM 3340 C CA . VAL A 1 483 ? 4.083 -18.077 -6.351 1.00 74.81 483 VAL A CA 1
ATOM 3341 C C . VAL A 1 483 ? 3.134 -16.925 -6.669 1.00 74.81 483 VAL A C 1
ATOM 3343 O O . VAL A 1 483 ? 2.316 -16.540 -5.841 1.00 74.81 483 VAL A O 1
ATOM 3346 N N . ILE A 1 484 ? 3.233 -16.382 -7.879 1.00 79.50 484 ILE A N 1
ATOM 3347 C CA . ILE A 1 484 ? 2.439 -15.258 -8.372 1.00 79.50 484 ILE A CA 1
ATOM 3348 C C . ILE A 1 484 ? 1.531 -15.778 -9.484 1.00 79.50 484 ILE A C 1
ATOM 3350 O O . ILE A 1 484 ? 1.998 -16.090 -10.580 1.00 79.50 484 ILE A O 1
ATOM 3354 N N . THR A 1 485 ? 0.235 -15.871 -9.188 1.00 69.69 485 THR A N 1
ATOM 3355 C CA . THR A 1 485 ? -0.826 -16.283 -10.129 1.00 69.69 485 THR A CA 1
ATOM 3356 C C . THR A 1 485 ? -1.720 -15.130 -10.584 1.00 69.69 485 THR A C 1
ATOM 3358 O O . THR A 1 485 ? -2.431 -15.262 -11.573 1.00 69.69 485 THR A O 1
ATOM 3361 N N . ASN A 1 486 ? -1.652 -13.993 -9.889 1.00 70.62 486 ASN A N 1
ATOM 3362 C CA . ASN A 1 486 ? -2.391 -12.762 -10.173 1.00 70.62 486 ASN A CA 1
ATOM 3363 C C . ASN A 1 486 ? -1.404 -11.592 -10.338 1.00 70.62 486 ASN A C 1
ATOM 3365 O O . ASN A 1 486 ? -0.250 -11.796 -10.711 1.00 70.62 486 ASN A O 1
ATOM 3369 N N . GLU A 1 487 ? -1.825 -10.357 -10.073 1.00 73.06 487 GLU A N 1
ATOM 3370 C CA . GLU A 1 487 ? -0.936 -9.195 -10.107 1.00 73.06 487 GLU A CA 1
ATOM 3371 C C . GLU A 1 487 ? -0.255 -8.980 -8.744 1.00 73.06 487 GLU A C 1
ATOM 3373 O O . GLU A 1 487 ? -0.902 -9.008 -7.701 1.00 73.06 487 GLU A O 1
ATOM 3378 N N . MET A 1 488 ? 1.056 -8.740 -8.750 1.00 77.81 488 MET A N 1
ATOM 3379 C CA . MET A 1 488 ? 1.845 -8.335 -7.587 1.00 77.81 488 MET A CA 1
ATOM 3380 C C . MET A 1 488 ? 2.738 -7.161 -7.974 1.00 77.81 488 MET A C 1
ATOM 3382 O O . MET A 1 488 ? 3.372 -7.168 -9.027 1.00 77.81 488 MET A O 1
ATOM 3386 N N . TRP A 1 489 ? 2.812 -6.156 -7.108 1.00 72.88 489 TRP A N 1
ATOM 3387 C CA . TRP A 1 489 ? 3.664 -4.988 -7.302 1.00 72.88 489 TRP A CA 1
ATOM 3388 C C . TRP A 1 489 ? 4.649 -4.877 -6.156 1.00 72.88 489 TRP A C 1
ATOM 3390 O O . TRP A 1 489 ? 4.255 -4.858 -4.991 1.00 72.88 489 TRP A O 1
ATOM 3400 N N . LEU A 1 490 ? 5.925 -4.773 -6.497 1.00 74.69 490 LEU A N 1
ATOM 3401 C CA . LEU A 1 490 ? 7.006 -4.599 -5.549 1.00 74.69 490 LEU A CA 1
ATOM 3402 C C . LEU A 1 490 ? 7.700 -3.273 -5.831 1.00 74.69 490 LEU A C 1
ATOM 3404 O O . LEU A 1 490 ? 8.190 -3.039 -6.934 1.00 74.69 490 LEU A O 1
ATOM 3408 N N . GLY A 1 491 ? 7.758 -2.418 -4.818 1.00 67.81 491 GLY A N 1
ATOM 3409 C CA . GLY A 1 491 ? 8.698 -1.307 -4.770 1.00 67.81 491 GLY A CA 1
ATOM 3410 C C . GLY A 1 491 ? 9.821 -1.587 -3.774 1.00 67.81 491 GLY A C 1
ATOM 3411 O O . GLY A 1 491 ? 9.696 -2.440 -2.884 1.00 67.81 491 GLY A O 1
ATOM 3412 N N . ASN A 1 492 ? 10.879 -0.783 -3.868 1.00 64.12 492 ASN A N 1
ATOM 3413 C CA . ASN A 1 492 ? 12.071 -0.817 -3.017 1.00 64.12 492 ASN A CA 1
ATOM 3414 C C . ASN A 1 492 ? 12.915 -2.097 -3.184 1.00 64.12 492 ASN A C 1
ATOM 3416 O O . ASN A 1 492 ? 12.550 -3.011 -3.915 1.00 64.12 492 ASN A O 1
ATOM 3420 N N . SER A 1 493 ? 14.089 -2.154 -2.545 1.00 68.75 493 SER A N 1
ATOM 3421 C CA . SER A 1 493 ? 14.962 -3.334 -2.655 1.00 68.75 493 SER A CA 1
ATOM 3422 C C . SER A 1 493 ? 14.418 -4.493 -1.824 1.00 68.75 493 SER A C 1
ATOM 3424 O O . SER A 1 493 ? 14.090 -4.314 -0.655 1.00 68.75 493 SER A O 1
ATOM 3426 N N . GLN A 1 494 ? 14.329 -5.671 -2.434 1.00 69.19 494 GLN A N 1
ATOM 3427 C CA . GLN A 1 494 ? 13.731 -6.873 -1.849 1.00 69.19 494 GLN A CA 1
ATOM 3428 C C . GLN A 1 494 ? 14.596 -8.091 -2.170 1.00 69.19 494 GLN A C 1
ATOM 3430 O O . GLN A 1 494 ? 15.295 -8.102 -3.185 1.00 69.19 494 GLN A O 1
ATOM 3435 N N . THR A 1 495 ? 14.537 -9.126 -1.332 1.00 72.00 495 THR A N 1
ATOM 3436 C CA . THR A 1 495 ? 15.246 -10.389 -1.584 1.00 72.00 495 THR A CA 1
ATOM 3437 C C . THR A 1 495 ? 14.299 -11.586 -1.403 1.00 72.00 495 THR A C 1
ATOM 3439 O O . THR A 1 495 ? 13.500 -11.576 -0.469 1.00 72.00 495 THR A O 1
ATOM 3442 N N . PHE A 1 496 ? 14.365 -12.588 -2.293 1.00 74.50 496 PHE A N 1
ATOM 3443 C CA . PHE A 1 496 ? 13.459 -13.752 -2.374 1.00 74.50 496 PHE A CA 1
ATOM 3444 C C . PHE A 1 496 ? 14.193 -15.086 -2.593 1.00 74.50 496 PHE A C 1
ATOM 3446 O O . PHE A 1 496 ? 15.346 -15.104 -3.019 1.00 74.50 496 PHE A O 1
ATOM 3453 N N . GLY A 1 497 ? 13.588 -16.212 -2.200 1.00 76.75 497 GLY A N 1
ATOM 3454 C CA . GLY A 1 497 ? 14.144 -17.543 -2.465 1.00 76.75 497 GLY A CA 1
ATOM 3455 C C . GLY A 1 497 ? 13.908 -17.908 -3.929 1.00 76.75 497 GLY A C 1
ATOM 3456 O O . GLY A 1 497 ? 14.562 -17.394 -4.834 1.00 76.75 497 GLY A O 1
ATOM 3457 N N . GLU A 1 498 ? 12.920 -18.754 -4.170 1.00 82.44 498 GLU A N 1
ATOM 3458 C CA . GLU A 1 498 ? 12.354 -19.029 -5.487 1.00 82.44 498 GLU A CA 1
ATOM 3459 C C . GLU A 1 498 ? 11.168 -18.090 -5.770 1.00 82.44 498 GLU A C 1
ATOM 3461 O O . GLU A 1 498 ? 10.314 -17.873 -4.912 1.00 82.44 498 GLU A O 1
ATOM 3466 N N . ILE A 1 499 ? 11.087 -17.538 -6.980 1.00 89.00 499 ILE A N 1
ATOM 3467 C CA . ILE A 1 499 ? 9.920 -16.807 -7.489 1.00 89.00 499 ILE A CA 1
ATOM 3468 C C . ILE A 1 499 ? 9.340 -17.596 -8.664 1.00 89.00 499 ILE A C 1
ATOM 3470 O O . ILE A 1 499 ? 10.037 -17.877 -9.630 1.00 89.00 499 ILE A O 1
ATOM 3474 N N . ILE A 1 500 ? 8.049 -17.906 -8.626 1.00 86.06 500 ILE A N 1
ATOM 3475 C CA . ILE A 1 500 ? 7.326 -18.583 -9.705 1.00 86.06 500 ILE A CA 1
ATOM 3476 C C . ILE A 1 500 ? 6.211 -17.659 -10.180 1.00 86.06 500 ILE A C 1
ATOM 3478 O O . ILE A 1 500 ? 5.241 -17.447 -9.459 1.00 86.06 500 ILE A O 1
ATOM 3482 N N . VAL A 1 501 ? 6.303 -17.135 -11.399 1.00 90.25 501 VAL A N 1
ATOM 3483 C CA . VAL A 1 501 ? 5.226 -16.350 -12.019 1.00 90.25 501 VAL A CA 1
ATOM 3484 C C . VAL A 1 501 ? 4.503 -17.248 -13.017 1.00 90.25 501 VAL A C 1
ATOM 3486 O O . VAL A 1 501 ? 5.051 -17.608 -14.055 1.00 90.25 501 VAL A O 1
ATOM 3489 N N . THR A 1 502 ? 3.269 -17.652 -12.721 1.00 88.31 502 THR A N 1
ATOM 3490 C CA . THR A 1 502 ? 2.537 -18.689 -13.478 1.00 88.31 502 THR A CA 1
ATOM 3491 C C . THR A 1 502 ? 1.049 -18.356 -13.606 1.00 88.31 502 THR A C 1
ATOM 3493 O O . THR A 1 502 ? 0.584 -17.395 -13.006 1.00 88.31 502 THR A O 1
ATOM 3496 N N . ASN A 1 503 ? 0.295 -19.111 -14.406 1.00 77.00 503 ASN A N 1
ATOM 3497 C CA . ASN A 1 503 ? -1.160 -18.968 -14.565 1.00 77.00 503 ASN A CA 1
ATOM 3498 C C . ASN A 1 503 ? -1.649 -17.546 -14.925 1.00 77.00 503 ASN A C 1
ATOM 3500 O O . ASN A 1 503 ? -2.742 -17.156 -14.523 1.00 77.00 503 ASN A O 1
ATOM 3504 N N . GLY A 1 504 ? -0.869 -16.774 -15.691 1.00 77.06 504 GLY A N 1
ATOM 3505 C CA . GLY A 1 504 ? -1.227 -15.397 -16.058 1.00 77.06 504 GLY A CA 1
ATOM 3506 C C . GLY A 1 504 ? -0.774 -14.332 -15.057 1.00 77.06 504 GLY A C 1
ATOM 3507 O O . GLY A 1 504 ? -1.141 -13.163 -15.199 1.00 77.06 504 GLY A O 1
ATOM 3508 N N . GLY A 1 505 ? 0.024 -14.721 -14.059 1.00 79.19 505 GLY A N 1
ATOM 3509 C CA . GLY A 1 505 ? 0.548 -13.822 -13.044 1.00 79.19 505 GLY A CA 1
ATOM 3510 C C . GLY A 1 505 ? 1.405 -12.698 -13.629 1.00 79.19 505 GLY A C 1
ATOM 3511 O O . GLY A 1 505 ? 2.139 -12.884 -14.605 1.00 79.19 505 GLY A O 1
ATOM 3512 N N . LYS A 1 506 ? 1.330 -11.516 -13.013 1.00 84.31 506 LYS A N 1
ATOM 3513 C CA . LYS A 1 506 ? 2.119 -10.339 -13.387 1.00 84.31 506 LYS A CA 1
ATOM 3514 C C . LYS A 1 506 ? 2.868 -9.792 -12.186 1.00 84.31 506 LYS A C 1
ATOM 3516 O O . LYS A 1 506 ? 2.245 -9.386 -11.210 1.00 84.31 506 LYS A O 1
ATOM 3521 N N . LEU A 1 507 ? 4.187 -9.723 -12.280 1.00 88.62 507 LEU A N 1
ATOM 3522 C CA . LEU A 1 507 ? 5.041 -9.132 -11.255 1.00 88.62 507 LEU A CA 1
ATOM 3523 C C . LEU A 1 507 ? 5.589 -7.790 -11.742 1.00 88.62 507 LEU A C 1
ATOM 3525 O O . LEU A 1 507 ? 6.325 -7.744 -12.718 1.00 88.62 507 LEU A O 1
ATOM 3529 N N . TYR A 1 508 ? 5.274 -6.704 -11.052 1.00 83.00 508 TYR A N 1
ATOM 3530 C CA . TYR A 1 508 ? 5.778 -5.369 -11.360 1.00 83.00 508 TYR A CA 1
ATOM 3531 C C . TYR A 1 508 ? 6.919 -5.002 -10.412 1.00 83.00 508 TYR A C 1
ATOM 3533 O O . TYR A 1 508 ? 6.755 -5.072 -9.195 1.00 83.00 508 TYR A O 1
ATOM 3541 N N . LEU A 1 509 ? 8.057 -4.587 -10.965 1.00 85.44 509 LEU A N 1
ATOM 3542 C CA . LEU A 1 509 ? 9.246 -4.157 -10.229 1.00 85.44 509 LEU A CA 1
ATOM 3543 C C . LEU A 1 509 ? 9.420 -2.640 -10.386 1.00 85.44 509 LEU A C 1
ATOM 3545 O O . LEU A 1 509 ? 9.774 -2.172 -11.469 1.00 85.44 509 LEU A O 1
ATOM 3549 N N . ASP A 1 510 ? 9.159 -1.873 -9.325 1.00 75.81 510 ASP A N 1
ATOM 3550 C CA . ASP A 1 510 ? 9.216 -0.404 -9.302 1.00 75.81 510 ASP A CA 1
ATOM 3551 C C . ASP A 1 510 ? 10.471 0.118 -8.588 1.00 75.81 510 ASP A C 1
ATOM 3553 O O . ASP A 1 510 ? 10.666 -0.066 -7.384 1.00 75.81 510 ASP A O 1
ATOM 3557 N N . ALA A 1 511 ? 11.349 0.775 -9.346 1.00 64.50 511 ALA A N 1
ATOM 3558 C CA . ALA A 1 511 ? 12.627 1.290 -8.868 1.00 64.50 511 ALA A CA 1
ATOM 3559 C C . ALA A 1 511 ? 12.471 2.688 -8.237 1.00 64.50 511 ALA A C 1
ATOM 3561 O O . ALA A 1 511 ? 12.623 3.690 -8.926 1.00 64.50 511 ALA A O 1
ATOM 3562 N N . ASN A 1 512 ? 12.183 2.771 -6.933 1.00 62.53 512 ASN A N 1
ATOM 3563 C CA . ASN A 1 512 ? 11.814 4.025 -6.247 1.00 62.53 512 ASN A CA 1
ATOM 3564 C C . ASN A 1 512 ? 12.791 4.532 -5.144 1.00 62.53 512 ASN A C 1
ATOM 3566 O O . ASN A 1 512 ? 12.556 5.616 -4.613 1.00 62.53 512 ASN A O 1
ATOM 3570 N N . GLU A 1 513 ? 13.890 3.824 -4.827 1.00 57.41 513 GLU A N 1
ATOM 3571 C CA . GLU A 1 513 ? 14.957 4.236 -3.874 1.00 57.41 513 GLU A CA 1
ATOM 3572 C C . GLU A 1 513 ? 16.375 3.913 -4.410 1.00 57.41 513 GLU A C 1
ATOM 3574 O O . GLU A 1 513 ? 16.502 3.267 -5.445 1.00 57.41 513 GLU A O 1
ATOM 3579 N N . GLU A 1 514 ? 17.458 4.341 -3.737 1.00 54.16 514 GLU A N 1
ATOM 3580 C CA . GLU A 1 514 ? 18.847 4.287 -4.252 1.00 54.16 514 GLU A CA 1
ATOM 3581 C C . GLU A 1 514 ? 19.310 2.896 -4.739 1.00 54.16 514 GLU A C 1
ATOM 3583 O O . GLU A 1 514 ? 19.974 2.801 -5.776 1.00 54.16 514 GLU A O 1
ATOM 3588 N N . SER A 1 515 ? 18.942 1.812 -4.043 1.00 58.53 515 SER A N 1
ATOM 3589 C CA . SER A 1 515 ? 19.484 0.470 -4.316 1.00 58.53 515 SER A CA 1
ATOM 3590 C C . SER A 1 515 ? 18.769 -0.317 -5.432 1.00 58.53 515 SER A C 1
ATOM 3592 O O . SER A 1 515 ? 19.433 -1.132 -6.066 1.00 58.53 515 SER A O 1
ATOM 3594 N N . ARG A 1 516 ? 17.480 -0.052 -5.734 1.00 71.69 516 ARG A N 1
ATOM 3595 C CA . ARG A 1 516 ? 16.684 -0.590 -6.886 1.00 71.69 516 ARG A CA 1
ATOM 3596 C C . ARG A 1 516 ? 16.815 -2.092 -7.184 1.00 71.69 516 ARG A C 1
ATOM 3598 O O . ARG A 1 516 ? 16.600 -2.518 -8.323 1.00 71.69 516 ARG A O 1
ATOM 3605 N N . LEU A 1 517 ? 17.224 -2.877 -6.194 1.00 76.25 517 LEU A N 1
ATOM 3606 C CA . LEU A 1 517 ? 17.708 -4.232 -6.390 1.00 76.25 517 LEU A CA 1
ATOM 3607 C C . LEU A 1 517 ? 16.673 -5.222 -5.874 1.00 76.25 517 LEU A C 1
ATOM 3609 O O . LEU A 1 517 ? 16.455 -5.336 -4.670 1.00 76.25 517 LEU A O 1
ATOM 3613 N N . PHE A 1 518 ? 16.099 -5.977 -6.798 1.00 81.62 518 PHE A N 1
ATOM 3614 C CA . PHE A 1 518 ? 15.301 -7.157 -6.514 1.00 81.62 518 PHE A CA 1
ATOM 3615 C C . PHE A 1 518 ? 16.218 -8.361 -6.666 1.00 81.62 518 PHE A C 1
ATOM 3617 O O . PHE A 1 518 ? 16.764 -8.597 -7.739 1.00 81.62 518 PHE A O 1
ATOM 3624 N N . SER A 1 519 ? 16.469 -9.081 -5.582 1.00 82.44 519 SER A N 1
ATOM 3625 C CA . SER A 1 519 ? 17.346 -10.249 -5.581 1.00 82.44 519 SER A CA 1
ATOM 3626 C C . SER A 1 519 ? 16.534 -11.521 -5.325 1.00 82.44 519 SER A C 1
ATOM 3628 O O . SER A 1 519 ? 15.584 -11.505 -4.555 1.00 82.44 519 SER A O 1
ATOM 3630 N N . CYS A 1 520 ? 16.887 -12.626 -5.967 1.00 83.62 520 CYS A N 1
ATOM 3631 C CA . CYS A 1 520 ? 16.292 -13.938 -5.748 1.00 83.62 520 CYS A CA 1
ATOM 3632 C C . CYS A 1 520 ? 17.358 -15.044 -5.803 1.00 83.62 520 CYS A C 1
ATOM 3634 O O . CYS A 1 520 ? 18.479 -14.805 -6.253 1.00 83.62 520 CYS A O 1
ATOM 3636 N N . GLU A 1 521 ? 17.049 -16.254 -5.344 1.00 87.06 521 GLU A N 1
ATOM 3637 C CA . GLU A 1 521 ? 17.835 -17.436 -5.711 1.00 87.06 521 GLU A CA 1
ATOM 3638 C C . GLU A 1 521 ? 17.460 -17.890 -7.123 1.00 87.06 521 GLU A C 1
ATOM 3640 O O . GLU A 1 521 ? 18.328 -17.992 -7.991 1.00 87.06 521 GLU A O 1
ATOM 3645 N N . THR A 1 522 ? 16.170 -18.089 -7.380 1.00 90.81 522 THR A N 1
ATOM 3646 C CA . THR A 1 522 ? 15.658 -18.433 -8.710 1.00 90.81 522 THR A CA 1
ATOM 3647 C C . THR A 1 522 ? 14.399 -17.645 -9.041 1.00 90.81 522 THR A C 1
ATOM 3649 O O . THR A 1 522 ? 13.634 -17.275 -8.150 1.00 90.81 522 THR A O 1
ATOM 3652 N N . ILE A 1 523 ? 14.178 -17.393 -10.328 1.00 95.44 523 ILE A N 1
ATOM 3653 C CA . ILE A 1 523 ? 12.897 -16.913 -10.845 1.00 95.44 523 ILE A CA 1
ATOM 3654 C C . ILE A 1 523 ? 12.520 -17.680 -12.112 1.00 95.44 523 ILE A C 1
ATOM 3656 O O . ILE A 1 523 ? 13.310 -17.751 -13.052 1.00 95.44 523 ILE A O 1
ATOM 3660 N N . ASP A 1 524 ? 11.302 -18.215 -12.138 1.00 96.88 524 ASP A N 1
ATOM 3661 C CA . ASP A 1 524 ? 10.713 -18.946 -13.255 1.00 96.88 524 ASP A CA 1
ATOM 3662 C C . ASP A 1 524 ? 9.430 -18.244 -13.721 1.00 96.88 524 ASP A C 1
ATOM 3664 O O . ASP A 1 524 ? 8.471 -18.080 -12.961 1.00 96.88 524 ASP A O 1
ATOM 3668 N N . ILE A 1 525 ? 9.407 -17.819 -14.984 1.00 98.06 525 ILE A N 1
ATOM 3669 C CA . ILE A 1 525 ? 8.293 -17.084 -15.595 1.00 98.06 525 ILE A CA 1
ATOM 3670 C C . ILE A 1 525 ? 7.666 -17.974 -16.665 1.00 98.06 525 ILE A C 1
ATOM 3672 O O . ILE A 1 525 ? 8.254 -18.187 -17.724 1.00 98.06 525 ILE A O 1
ATOM 3676 N N . TYR A 1 526 ? 6.486 -18.516 -16.370 1.00 96.44 526 TYR A N 1
ATOM 3677 C CA . TYR A 1 526 ? 5.784 -19.488 -17.209 1.00 96.44 526 TYR A CA 1
ATOM 3678 C C . TYR A 1 526 ? 4.878 -18.835 -18.262 1.00 96.44 526 TYR A C 1
ATOM 3680 O O . TYR A 1 526 ? 4.647 -17.625 -18.264 1.00 96.44 526 TYR A O 1
ATOM 3688 N N . ALA A 1 527 ? 4.337 -19.663 -19.158 1.00 95.31 527 ALA A N 1
ATOM 3689 C CA . ALA A 1 527 ? 3.449 -19.243 -20.234 1.00 95.31 527 ALA A CA 1
ATOM 3690 C C . ALA A 1 527 ? 2.271 -18.372 -19.752 1.00 95.31 527 ALA A C 1
ATOM 3692 O O . ALA A 1 527 ? 1.565 -18.717 -18.804 1.00 95.31 527 ALA A O 1
ATOM 3693 N N . GLY A 1 528 ? 2.045 -17.246 -20.434 1.00 87.56 528 GLY A N 1
ATOM 3694 C CA . GLY A 1 528 ? 0.987 -16.280 -20.119 1.00 87.56 528 GLY A CA 1
ATOM 3695 C C . GLY A 1 528 ? 1.321 -15.321 -18.973 1.00 87.56 528 GLY A C 1
ATOM 3696 O O . GLY A 1 528 ? 0.595 -14.345 -18.784 1.00 87.56 528 GLY A O 1
ATOM 3697 N N . SER A 1 529 ? 2.412 -15.563 -18.243 1.00 95.25 529 SER A N 1
ATOM 3698 C CA . SER A 1 529 ? 2.873 -14.728 -17.135 1.00 95.25 529 SER A CA 1
ATOM 3699 C C . SER A 1 529 ? 3.918 -13.708 -17.563 1.00 95.25 529 SER A C 1
ATOM 3701 O O . SER A 1 529 ? 4.578 -13.854 -18.595 1.00 95.25 529 SER A O 1
ATOM 3703 N N . ARG A 1 530 ? 4.086 -12.655 -16.757 1.00 94.50 530 ARG A N 1
ATOM 3704 C CA . ARG A 1 530 ? 4.950 -11.531 -17.123 1.00 94.50 530 ARG A CA 1
ATOM 3705 C C . ARG A 1 530 ? 5.605 -10.839 -15.929 1.00 94.50 530 ARG A C 1
ATOM 3707 O O . ARG A 1 530 ? 4.962 -10.622 -14.908 1.00 94.50 530 ARG A O 1
ATOM 3714 N N . VAL A 1 531 ? 6.860 -10.423 -16.076 1.00 95.19 531 VAL A N 1
ATOM 3715 C CA . VAL A 1 531 ? 7.557 -9.523 -15.144 1.00 95.19 531 VAL A CA 1
ATOM 3716 C C . VAL A 1 531 ? 7.780 -8.176 -15.825 1.00 95.19 531 VAL A C 1
ATOM 3718 O O . VAL A 1 531 ? 8.349 -8.119 -16.909 1.00 95.19 531 VAL A O 1
ATOM 3721 N N . VAL A 1 532 ? 7.341 -7.091 -15.197 1.00 91.56 532 VAL A N 1
ATOM 3722 C CA . VAL A 1 532 ? 7.329 -5.743 -15.771 1.00 91.56 532 VAL A CA 1
ATOM 3723 C C . VAL A 1 532 ? 8.283 -4.837 -15.000 1.00 91.56 532 VAL A C 1
ATOM 3725 O O . VAL A 1 532 ? 8.125 -4.637 -13.796 1.00 91.56 532 VAL A O 1
ATOM 3728 N N . PHE A 1 533 ? 9.246 -4.241 -15.694 1.00 90.69 533 PHE A N 1
ATOM 3729 C CA . PHE A 1 533 ? 10.231 -3.325 -15.122 1.00 90.69 533 PHE A CA 1
ATOM 3730 C C . PHE A 1 533 ? 9.757 -1.883 -15.275 1.00 90.69 533 PHE A C 1
ATOM 3732 O O . PHE A 1 533 ? 9.688 -1.327 -16.373 1.00 90.69 533 PHE A O 1
ATOM 3739 N N . LEU A 1 534 ? 9.450 -1.248 -14.152 1.00 81.00 534 LEU A N 1
ATOM 3740 C CA . LEU A 1 534 ? 8.975 0.124 -14.099 1.00 81.00 534 LEU A CA 1
ATOM 3741 C C . LEU A 1 534 ? 10.171 1.057 -13.867 1.00 81.00 534 LEU A C 1
ATOM 3743 O O . LEU A 1 534 ? 10.851 0.989 -12.847 1.00 81.00 534 LEU A O 1
ATOM 3747 N N . GLY A 1 535 ? 10.439 1.930 -14.842 1.00 73.44 535 GLY A N 1
ATOM 3748 C CA . GLY A 1 535 ? 11.526 2.905 -14.746 1.00 73.44 535 GLY A CA 1
ATOM 3749 C C . GLY A 1 535 ? 11.184 4.155 -13.929 1.00 73.44 535 GLY A C 1
ATOM 3750 O O . GLY A 1 535 ? 10.046 4.631 -13.950 1.00 73.44 535 GLY A O 1
ATOM 3751 N N . ASP A 1 536 ? 12.189 4.741 -13.281 1.00 78.81 536 ASP A N 1
ATOM 3752 C CA . ASP A 1 536 ? 12.145 6.100 -12.743 1.00 78.81 536 ASP A CA 1
ATOM 3753 C C . ASP A 1 536 ? 12.843 7.065 -13.708 1.00 78.81 536 ASP A C 1
ATOM 3755 O O . ASP A 1 536 ? 14.043 6.990 -13.965 1.00 78.81 536 ASP A O 1
ATOM 3759 N N . ARG A 1 537 ? 12.069 7.991 -14.270 1.00 78.81 537 ARG A N 1
ATOM 3760 C CA . ARG A 1 537 ? 12.520 8.962 -15.277 1.00 78.81 537 ARG A CA 1
ATOM 3761 C C . ARG A 1 537 ? 13.255 10.152 -14.680 1.00 78.81 537 ARG A C 1
ATOM 3763 O O . ARG A 1 537 ? 13.936 10.859 -15.415 1.00 78.81 537 ARG A O 1
ATOM 3770 N N . GLU A 1 538 ? 13.069 10.417 -13.391 1.00 72.25 538 GLU A N 1
ATOM 3771 C CA . GLU A 1 538 ? 13.649 11.579 -12.710 1.00 72.25 538 GLU A CA 1
ATOM 3772 C C . GLU A 1 538 ? 14.989 11.252 -12.059 1.00 72.25 538 GLU A C 1
ATOM 3774 O O . GLU A 1 538 ? 15.775 12.160 -11.783 1.00 72.25 538 GLU A O 1
ATOM 3779 N N . GLN A 1 539 ? 15.275 9.966 -11.853 1.00 79.00 539 GLN A N 1
ATOM 3780 C CA . GLN A 1 539 ? 16.530 9.539 -11.270 1.00 79.00 539 GLN A CA 1
ATOM 3781 C C . GLN A 1 539 ? 17.706 9.881 -12.185 1.00 79.00 539 GLN A C 1
ATOM 3783 O O . GLN A 1 539 ? 17.760 9.462 -13.344 1.00 79.00 539 GLN A O 1
ATOM 3788 N N . ILE A 1 540 ? 18.675 10.615 -11.635 1.00 85.25 540 ILE A N 1
ATOM 3789 C CA . ILE A 1 540 ? 19.916 10.944 -12.332 1.00 85.25 540 ILE A CA 1
ATOM 3790 C C . ILE A 1 540 ? 20.710 9.651 -12.549 1.00 85.25 540 ILE A C 1
ATOM 3792 O O . ILE A 1 540 ? 21.142 8.970 -11.614 1.00 85.25 540 ILE A O 1
ATOM 3796 N N . ASN A 1 541 ? 20.888 9.298 -13.815 1.00 86.31 541 ASN A N 1
ATOM 3797 C CA . ASN A 1 541 ? 21.649 8.147 -14.254 1.00 86.31 541 ASN A CA 1
ATOM 3798 C C . ASN A 1 541 ? 23.038 8.556 -14.723 1.00 86.31 541 ASN A C 1
ATOM 3800 O O . ASN A 1 541 ? 23.323 8.573 -15.922 1.00 86.31 541 ASN A O 1
ATOM 3804 N N . GLU A 1 542 ? 23.898 8.866 -13.754 1.00 87.12 542 GLU A N 1
ATOM 3805 C CA . GLU A 1 542 ? 25.290 9.266 -13.986 1.00 87.12 542 GLU A CA 1
ATOM 3806 C C . GLU A 1 542 ? 26.079 8.220 -14.791 1.00 87.12 542 GLU A C 1
ATOM 3808 O O . GLU A 1 542 ? 26.867 8.591 -15.656 1.00 87.12 542 GLU A O 1
ATOM 3813 N N . GLU A 1 543 ? 25.806 6.920 -14.604 1.00 82.81 543 GLU A N 1
ATOM 3814 C CA . GLU A 1 543 ? 26.423 5.828 -15.385 1.00 82.81 543 GLU A CA 1
ATOM 3815 C C . GLU A 1 543 ? 26.126 5.935 -16.885 1.00 82.81 543 GLU A C 1
ATOM 3817 O O . GLU A 1 543 ? 26.932 5.532 -17.720 1.00 82.81 543 GLU A O 1
ATOM 3822 N N . SER A 1 544 ? 24.971 6.500 -17.236 1.00 86.31 544 SER A N 1
ATOM 3823 C CA . SER A 1 544 ? 24.592 6.791 -18.618 1.00 86.31 544 SER A CA 1
ATOM 3824 C C . SER A 1 544 ? 24.942 8.222 -19.059 1.00 86.31 544 SER A C 1
ATOM 3826 O O . SER A 1 544 ? 24.560 8.629 -20.156 1.00 86.31 544 SER A O 1
ATOM 3828 N N . GLY A 1 545 ? 25.625 9.006 -18.219 1.00 86.38 545 GLY A N 1
ATOM 3829 C CA . GLY A 1 545 ? 25.938 10.420 -18.457 1.00 86.38 545 GLY A CA 1
ATOM 3830 C C . GLY A 1 545 ? 24.804 11.398 -18.127 1.00 86.38 545 GLY A C 1
ATOM 3831 O O . GLY A 1 545 ? 24.839 12.541 -18.577 1.00 86.38 545 GLY A O 1
ATOM 3832 N N . GLY A 1 546 ? 23.789 10.959 -17.379 1.00 87.31 546 GLY A N 1
ATOM 3833 C CA . GLY A 1 546 ? 22.677 11.799 -16.945 1.00 87.31 546 GLY A CA 1
ATOM 3834 C C . GLY A 1 546 ? 23.113 12.852 -15.926 1.00 87.31 546 GLY A C 1
ATOM 3835 O O . GLY A 1 546 ? 23.978 12.607 -15.087 1.00 87.31 546 GLY A O 1
ATOM 3836 N N . VAL A 1 547 ? 22.484 14.024 -15.983 1.00 87.94 547 VAL A N 1
ATOM 3837 C CA . VAL A 1 547 ? 22.753 15.167 -15.095 1.00 87.94 547 VAL A CA 1
ATOM 3838 C C . VAL A 1 547 ? 21.447 15.793 -14.607 1.00 87.94 547 VAL A C 1
ATOM 3840 O O . VAL A 1 547 ? 20.366 15.499 -15.124 1.00 87.94 547 VAL A O 1
ATOM 3843 N N . ALA A 1 548 ? 21.522 16.701 -13.632 1.00 81.19 548 ALA A N 1
ATOM 3844 C CA . ALA A 1 548 ? 20.367 17.503 -13.234 1.00 81.19 548 ALA A CA 1
ATOM 3845 C C . ALA A 1 548 ? 19.794 18.269 -14.448 1.00 81.19 548 ALA A C 1
ATOM 3847 O O . ALA A 1 548 ? 20.513 19.000 -15.125 1.00 81.19 548 ALA A O 1
ATOM 3848 N N . GLY A 1 549 ? 18.500 18.084 -14.733 1.00 79.00 549 GLY A N 1
ATOM 3849 C CA . GLY A 1 549 ? 17.811 18.638 -15.910 1.00 79.00 549 GLY A CA 1
ATOM 3850 C C . GLY A 1 549 ? 17.672 17.659 -17.082 1.00 79.00 549 GLY A C 1
ATOM 3851 O O . GLY A 1 549 ? 16.655 17.695 -17.771 1.00 79.00 549 GLY A O 1
ATOM 3852 N N . THR A 1 550 ? 18.613 16.723 -17.236 1.00 84.62 550 THR A N 1
ATOM 3853 C CA . THR A 1 550 ? 18.578 15.661 -18.256 1.00 84.62 550 THR A CA 1
ATOM 3854 C C . THR A 1 550 ? 18.981 14.330 -17.604 1.00 84.62 550 THR A C 1
ATOM 3856 O O . THR A 1 550 ? 20.088 13.838 -17.814 1.00 84.62 550 THR A O 1
ATOM 3859 N N . PRO A 1 551 ? 18.115 13.749 -16.754 1.00 83.50 551 PRO A N 1
ATOM 3860 C CA . PRO A 1 551 ? 18.495 12.681 -15.826 1.00 83.50 551 PRO A CA 1
ATOM 3861 C C . PRO A 1 551 ? 18.789 11.330 -16.489 1.00 83.50 551 PRO A C 1
ATOM 3863 O O . PRO A 1 551 ? 19.380 10.475 -15.846 1.00 83.50 551 PRO A O 1
ATOM 3866 N N . HIS A 1 552 ? 18.381 11.113 -17.743 1.00 90.06 552 HIS A N 1
ATOM 3867 C CA . HIS A 1 552 ? 18.444 9.830 -18.476 1.00 90.06 552 HIS A CA 1
ATOM 3868 C C . HIS A 1 552 ? 17.598 8.683 -17.884 1.00 90.06 552 HIS A C 1
ATOM 3870 O O . HIS A 1 552 ? 17.301 7.730 -18.606 1.00 90.06 552 HIS A O 1
ATOM 3876 N N . GLY A 1 553 ? 17.120 8.809 -16.641 1.00 87.00 553 GLY A N 1
ATOM 3877 C CA . GLY A 1 553 ? 16.243 7.843 -15.989 1.00 87.00 553 GLY A CA 1
ATOM 3878 C C . GLY A 1 553 ? 16.909 6.480 -15.777 1.00 87.00 553 GLY A C 1
ATOM 3879 O O . GLY A 1 553 ? 17.976 6.184 -16.323 1.00 87.00 553 GLY A O 1
ATOM 3880 N N . ARG A 1 554 ? 16.286 5.626 -14.968 1.00 85.31 554 ARG A N 1
ATOM 3881 C CA . ARG A 1 554 ? 16.800 4.292 -14.637 1.00 85.31 554 ARG A CA 1
ATOM 3882 C C . ARG A 1 554 ? 15.685 3.256 -14.546 1.00 85.31 554 ARG A C 1
ATOM 3884 O O . ARG A 1 554 ? 14.560 3.579 -14.189 1.00 85.31 554 ARG A O 1
ATOM 3891 N N . GLY A 1 555 ? 16.019 2.005 -14.849 1.00 84.06 555 GLY A N 1
ATOM 3892 C CA . GLY A 1 555 ? 15.166 0.836 -14.612 1.00 84.06 555 GLY A CA 1
ATOM 3893 C C . GLY A 1 555 ? 15.449 0.134 -13.280 1.00 84.06 555 GLY A C 1
ATOM 3894 O O . GLY A 1 555 ? 16.402 0.479 -12.566 1.00 84.06 555 GLY A O 1
ATOM 3895 N N . ALA A 1 556 ? 14.628 -0.874 -12.978 1.00 85.00 556 ALA A N 1
ATOM 3896 C CA . ALA A 1 556 ? 14.854 -1.828 -11.893 1.00 85.00 556 ALA A CA 1
ATOM 3897 C C . ALA A 1 556 ? 15.962 -2.840 -12.242 1.00 85.00 556 ALA A C 1
ATOM 3899 O O . ALA A 1 556 ? 16.250 -3.085 -13.416 1.00 85.00 556 ALA A O 1
ATOM 3900 N N . ILE A 1 557 ? 16.578 -3.431 -11.214 1.00 87.56 557 ILE A N 1
ATOM 3901 C CA . ILE A 1 557 ? 17.586 -4.488 -11.355 1.00 87.56 557 ILE A CA 1
ATOM 3902 C C . ILE A 1 557 ? 17.024 -5.774 -10.757 1.00 87.56 557 ILE A C 1
ATOM 3904 O O . ILE A 1 557 ? 16.678 -5.794 -9.577 1.00 87.56 557 ILE A O 1
ATOM 3908 N N . LEU A 1 558 ? 16.987 -6.846 -11.548 1.00 91.38 558 LEU A N 1
ATOM 3909 C CA . LEU A 1 558 ? 16.679 -8.192 -11.072 1.00 91.38 558 LEU A CA 1
ATOM 3910 C C . LEU A 1 558 ? 17.956 -9.025 -11.042 1.00 91.38 558 LEU A C 1
ATOM 3912 O O . LEU A 1 558 ? 18.597 -9.234 -12.070 1.00 91.38 558 LEU A O 1
ATOM 3916 N N . ARG A 1 559 ? 18.315 -9.509 -9.857 1.00 89.50 559 ARG A N 1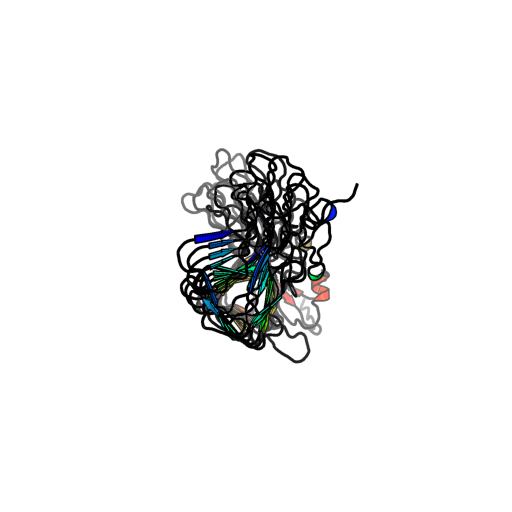
ATOM 3917 C CA . ARG A 1 559 ? 19.439 -10.410 -9.627 1.00 89.50 559 ARG A CA 1
ATOM 3918 C C . ARG A 1 559 ? 18.919 -11.774 -9.191 1.00 89.50 559 ARG A C 1
ATOM 3920 O O . ARG A 1 559 ? 18.114 -11.844 -8.275 1.00 89.50 559 ARG A O 1
ATOM 3927 N N . GLY A 1 560 ? 19.395 -12.845 -9.802 1.00 89.81 560 GLY A N 1
ATOM 3928 C CA . GLY A 1 560 ? 19.075 -14.226 -9.442 1.00 89.81 560 GLY A CA 1
ATOM 3929 C C . GLY A 1 560 ? 20.299 -15.111 -9.613 1.00 89.81 560 GLY A C 1
ATOM 3930 O O . GLY A 1 560 ? 21.161 -14.761 -10.410 1.00 89.81 560 GLY A O 1
ATOM 3931 N N . LYS A 1 561 ? 20.398 -16.264 -8.940 1.00 89.38 561 LYS A N 1
ATOM 3932 C CA . LYS A 1 561 ? 21.360 -17.284 -9.400 1.00 89.38 561 LYS A CA 1
ATOM 3933 C C . LYS A 1 561 ? 20.923 -17.814 -10.760 1.00 89.38 561 LYS A C 1
ATOM 3935 O O . LYS A 1 561 ? 21.722 -17.856 -11.690 1.00 89.38 561 LYS A O 1
ATOM 3940 N N . LYS A 1 562 ? 19.629 -18.128 -10.886 1.00 93.75 562 LYS A N 1
ATOM 3941 C CA . LYS A 1 562 ? 19.007 -18.526 -12.152 1.00 93.75 562 LYS A CA 1
ATOM 3942 C C . LYS A 1 562 ? 17.795 -17.671 -12.482 1.00 93.75 562 LYS A C 1
ATOM 3944 O O . LYS A 1 562 ? 16.924 -17.475 -11.637 1.00 93.75 562 LYS A O 1
ATOM 3949 N N . ILE A 1 563 ? 17.728 -17.197 -13.718 1.00 97.56 563 ILE A N 1
ATOM 3950 C CA . ILE A 1 563 ? 16.576 -16.476 -14.263 1.00 97.56 563 ILE A CA 1
ATOM 3951 C C . ILE A 1 563 ? 16.074 -17.288 -15.456 1.00 97.56 563 ILE A C 1
ATOM 3953 O O . ILE A 1 563 ? 16.831 -17.508 -16.397 1.00 97.56 563 ILE A O 1
ATOM 3957 N N . ARG A 1 564 ? 14.824 -17.758 -15.425 1.00 98.44 564 ARG A N 1
ATOM 3958 C CA . ARG A 1 564 ? 14.220 -18.529 -16.520 1.00 98.44 564 ARG A CA 1
ATOM 3959 C C . ARG A 1 564 ? 12.955 -17.862 -17.030 1.00 98.44 564 ARG A C 1
ATOM 3961 O O . ARG A 1 564 ? 11.979 -17.692 -16.296 1.00 98.44 564 ARG A O 1
ATOM 3968 N N . VAL A 1 565 ? 12.968 -17.519 -18.308 1.00 98.44 565 VAL A N 1
ATOM 3969 C CA . VAL A 1 565 ? 11.802 -17.065 -19.059 1.00 98.44 565 VAL A CA 1
ATOM 3970 C C . VAL A 1 565 ? 11.394 -18.219 -19.961 1.00 98.44 565 VAL A C 1
ATOM 3972 O O . VAL A 1 565 ? 12.005 -18.425 -21.003 1.00 98.44 565 VAL A O 1
ATOM 3975 N N . HIS A 1 566 ? 10.403 -19.001 -19.535 1.00 98.31 566 HIS A N 1
ATOM 3976 C CA . HIS A 1 566 ? 9.917 -20.154 -20.298 1.00 98.31 566 HIS A CA 1
ATOM 3977 C C . HIS A 1 566 ? 9.155 -19.688 -21.543 1.00 98.31 566 HIS A C 1
ATOM 3979 O O . HIS A 1 566 ? 8.676 -18.551 -21.605 1.00 98.31 566 HIS A O 1
ATOM 3985 N N . THR A 1 567 ? 8.966 -20.581 -22.517 1.00 97.94 567 THR A N 1
ATOM 3986 C CA . THR A 1 567 ? 8.167 -20.301 -23.717 1.00 97.94 567 THR A CA 1
ATOM 3987 C C . THR A 1 567 ? 6.786 -19.740 -23.353 1.00 97.94 567 THR A C 1
ATOM 3989 O O . THR A 1 567 ? 6.035 -20.322 -22.567 1.00 97.94 567 THR A O 1
ATOM 3992 N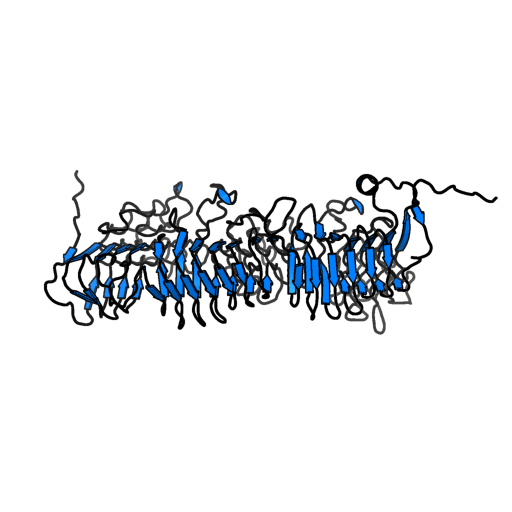 N . GLY A 1 568 ? 6.437 -18.589 -23.934 1.00 93.81 568 GLY A N 1
ATOM 3993 C CA . GLY A 1 568 ? 5.188 -17.869 -23.662 1.00 93.81 568 GLY A CA 1
ATOM 3994 C C . GLY A 1 568 ? 5.185 -17.017 -22.384 1.00 93.81 568 GLY A C 1
ATOM 3995 O O . GLY A 1 568 ? 4.194 -16.327 -22.140 1.00 93.81 568 GLY A O 1
ATOM 3996 N N . GLY A 1 569 ? 6.239 -17.072 -21.567 1.00 97.94 569 GLY A N 1
ATOM 3997 C CA . GLY A 1 569 ? 6.499 -16.133 -20.477 1.00 97.94 569 GLY A CA 1
ATOM 3998 C C . GLY A 1 569 ? 7.210 -14.875 -20.980 1.00 97.94 569 GLY A C 1
ATOM 3999 O O . GLY A 1 569 ? 7.834 -14.886 -22.046 1.00 97.94 569 GLY A O 1
ATOM 4000 N N . ALA A 1 570 ? 7.112 -13.777 -20.226 1.00 98.19 570 ALA A N 1
ATOM 4001 C CA . ALA A 1 570 ? 7.704 -12.502 -20.630 1.00 98.19 570 ALA A CA 1
ATOM 4002 C C . ALA A 1 570 ? 8.397 -11.735 -19.492 1.00 98.19 570 ALA A C 1
ATOM 4004 O O . ALA A 1 570 ? 7.898 -11.662 -18.372 1.00 98.19 570 ALA A O 1
ATOM 4005 N N . ILE A 1 571 ? 9.510 -11.081 -19.807 1.00 98.31 571 ILE A N 1
ATOM 4006 C CA . ILE A 1 571 ? 10.054 -9.943 -19.064 1.00 98.31 571 ILE A CA 1
ATOM 4007 C C . ILE A 1 571 ? 9.948 -8.731 -19.979 1.00 98.31 571 ILE A C 1
ATOM 4009 O O . ILE A 1 571 ? 10.367 -8.802 -21.129 1.00 98.31 571 ILE A O 1
ATOM 4013 N N . ASP A 1 572 ? 9.446 -7.598 -19.511 1.00 95.56 572 ASP A N 1
ATOM 4014 C CA . ASP A 1 572 ? 9.449 -6.420 -20.365 1.00 95.56 572 ASP A CA 1
ATOM 4015 C C . ASP A 1 572 ? 9.516 -5.076 -19.632 1.00 95.56 572 ASP A C 1
ATOM 4017 O O . ASP A 1 572 ? 9.295 -4.948 -18.428 1.00 95.56 572 ASP A O 1
ATOM 4021 N N . ALA A 1 573 ? 9.777 -4.048 -20.426 1.00 94.31 573 ALA A N 1
ATOM 4022 C CA . ALA A 1 573 ? 9.656 -2.651 -20.079 1.00 94.31 573 ALA A CA 1
ATOM 4023 C C . ALA A 1 573 ? 9.038 -1.852 -21.247 1.00 94.31 573 ALA A C 1
ATOM 4025 O O . ALA A 1 573 ? 9.408 -0.700 -21.488 1.00 94.31 573 ALA A O 1
ATOM 4026 N N . ASP A 1 574 ? 8.140 -2.453 -22.028 1.00 93.44 574 ASP A N 1
ATOM 4027 C CA . ASP A 1 574 ? 7.599 -1.853 -23.250 1.00 93.44 574 ASP A CA 1
ATOM 4028 C C . ASP A 1 574 ? 6.781 -0.595 -22.933 1.00 93.44 574 ASP A C 1
ATOM 4030 O O . ASP A 1 574 ? 5.881 -0.609 -22.095 1.00 93.44 574 ASP A O 1
ATOM 4034 N N . MET A 1 575 ? 7.062 0.510 -23.631 1.00 89.38 575 MET A N 1
ATOM 4035 C CA . MET A 1 575 ? 6.429 1.823 -23.401 1.00 89.38 575 MET A CA 1
ATOM 4036 C C . MET A 1 575 ? 6.622 2.398 -21.979 1.00 89.38 575 MET A C 1
ATOM 4038 O O . MET A 1 575 ? 5.896 3.310 -21.574 1.00 89.38 575 MET A O 1
ATOM 4042 N N . LEU A 1 576 ? 7.595 1.891 -21.212 1.00 88.12 576 LEU A N 1
ATOM 4043 C CA . LEU A 1 576 ? 7.880 2.323 -19.834 1.00 88.12 576 LEU A CA 1
ATOM 4044 C C . LEU A 1 576 ? 9.103 3.251 -19.715 1.00 88.12 576 LEU A C 1
ATOM 4046 O O . LEU A 1 576 ? 9.571 3.531 -18.610 1.00 88.12 576 LEU A O 1
ATOM 4050 N N . GLY A 1 577 ? 9.596 3.763 -20.844 1.00 88.19 577 GLY A N 1
ATOM 4051 C CA . GLY A 1 577 ? 10.641 4.781 -20.943 1.00 88.19 577 GLY A CA 1
ATOM 4052 C C . GLY A 1 577 ? 10.116 6.193 -20.706 1.00 88.19 577 GLY A C 1
ATOM 4053 O O . GLY A 1 577 ? 9.108 6.373 -20.030 1.00 88.19 577 GLY A O 1
ATOM 4054 N N . PHE A 1 578 ? 10.780 7.219 -21.234 1.00 87.12 578 PHE A N 1
ATOM 4055 C CA . PHE A 1 578 ? 10.335 8.610 -21.124 1.00 87.12 578 PHE A CA 1
ATOM 4056 C C . PHE A 1 578 ? 8.998 8.870 -21.843 1.00 87.12 578 PHE A C 1
ATOM 4058 O O . PHE A 1 578 ? 8.700 8.217 -22.847 1.00 87.12 578 PHE A O 1
ATOM 4065 N N . PRO A 1 579 ? 8.201 9.835 -21.341 1.00 78.56 579 PRO A N 1
ATOM 4066 C CA . PRO A 1 579 ? 6.882 10.168 -21.876 1.00 78.56 579 PRO A CA 1
ATOM 4067 C C . PRO A 1 579 ? 6.969 10.834 -23.252 1.00 78.56 579 PRO A C 1
ATOM 4069 O O . PRO A 1 579 ? 8.060 11.148 -23.730 1.00 78.56 579 PRO A O 1
ATOM 4072 N N . ILE A 1 580 ? 5.819 11.109 -23.872 1.00 78.38 580 ILE A N 1
ATOM 4073 C CA . ILE A 1 580 ? 5.758 11.909 -25.103 1.00 78.38 580 ILE A CA 1
ATOM 4074 C C . ILE A 1 580 ? 6.417 13.269 -24.818 1.00 78.38 580 ILE A C 1
ATOM 4076 O O . ILE A 1 580 ? 6.235 13.829 -23.738 1.00 78.38 580 ILE A O 1
ATOM 4080 N N . LEU A 1 581 ? 7.209 13.801 -25.757 1.00 75.81 581 LEU A N 1
ATOM 4081 C CA . LEU A 1 581 ? 8.050 15.004 -25.579 1.00 75.81 581 LEU A CA 1
ATOM 4082 C C . LEU A 1 581 ? 9.147 14.894 -24.508 1.00 75.81 581 LEU A C 1
ATOM 4084 O O . LEU A 1 581 ? 9.838 15.879 -24.244 1.00 75.81 581 LEU A O 1
ATOM 4088 N N . GLY A 1 582 ? 9.292 13.738 -23.872 1.00 79.81 582 GLY A N 1
ATOM 4089 C CA . GLY A 1 582 ? 10.238 13.505 -22.799 1.00 79.81 582 GLY A CA 1
ATOM 4090 C C . GLY A 1 582 ? 11.440 12.692 -23.254 1.00 79.81 582 GLY A C 1
ATOM 4091 O O . GLY A 1 582 ? 11.350 11.818 -24.117 1.00 79.81 582 GLY A O 1
ATOM 4092 N N . GLY A 1 583 ? 12.555 12.940 -22.580 1.00 86.50 583 GLY A N 1
ATOM 4093 C CA . GLY A 1 583 ? 13.795 12.199 -22.756 1.00 86.50 583 GLY A CA 1
ATOM 4094 C C . GLY A 1 583 ? 14.848 12.968 -23.561 1.00 86.50 583 GLY A C 1
ATOM 4095 O O . GLY A 1 583 ? 14.509 13.869 -24.331 1.00 86.50 583 GLY A O 1
ATOM 4096 N N . PRO A 1 584 ? 16.138 12.639 -23.379 1.00 89.31 584 PRO A N 1
ATOM 4097 C CA . PRO A 1 584 ? 17.245 13.360 -24.016 1.00 89.31 584 PRO A CA 1
ATOM 4098 C C . PRO A 1 584 ? 17.217 13.305 -25.550 1.00 89.31 584 PRO A C 1
ATOM 4100 O O . PRO A 1 584 ? 17.706 14.219 -26.208 1.00 89.31 584 PRO A O 1
ATOM 4103 N N . GLY A 1 585 ? 16.633 12.244 -26.112 1.00 90.06 585 GLY A N 1
ATOM 4104 C CA . GLY A 1 585 ? 16.467 12.027 -27.546 1.00 90.06 585 GLY A CA 1
ATOM 4105 C C . GLY A 1 585 ? 15.033 12.244 -28.030 1.00 90.06 585 GLY A C 1
ATOM 4106 O O . GLY A 1 585 ? 14.646 11.647 -29.032 1.00 90.06 585 GLY A O 1
ATOM 4107 N N . ALA A 1 586 ? 14.210 13.030 -27.327 1.00 85.81 586 ALA A N 1
ATOM 4108 C CA . ALA A 1 586 ? 12.825 13.272 -27.733 1.00 85.81 586 ALA A CA 1
ATOM 4109 C C . ALA A 1 586 ? 12.739 13.888 -29.141 1.00 85.81 586 ALA A C 1
ATOM 4111 O O . ALA A 1 586 ? 13.483 14.807 -29.494 1.00 85.81 586 ALA A O 1
ATOM 4112 N N . GLY A 1 587 ? 11.796 13.399 -29.948 1.00 73.31 587 GLY A N 1
ATOM 4113 C CA . GLY A 1 587 ? 11.554 13.929 -31.289 1.00 73.31 587 GLY A CA 1
ATOM 4114 C C . GLY A 1 587 ? 10.962 15.345 -31.265 1.00 73.31 587 GLY A C 1
ATOM 4115 O O . GLY A 1 587 ? 10.099 15.664 -30.445 1.00 73.31 587 GLY A O 1
ATOM 4116 N N . ALA A 1 588 ? 11.375 16.215 -32.190 1.00 70.94 588 ALA A N 1
ATOM 4117 C CA . ALA A 1 588 ? 10.750 17.530 -32.350 1.00 70.94 588 ALA A CA 1
ATOM 4118 C C . ALA A 1 588 ? 9.354 17.418 -33.003 1.00 70.94 588 ALA A C 1
ATOM 4120 O O . ALA A 1 588 ? 9.106 16.557 -33.850 1.00 70.94 588 ALA A O 1
ATOM 4121 N N . GLY A 1 589 ? 8.426 18.304 -32.630 1.00 64.38 589 GLY A N 1
ATOM 4122 C CA . GLY A 1 589 ? 7.135 18.434 -33.316 1.00 64.38 589 GLY A CA 1
ATOM 4123 C C . GLY A 1 589 ? 7.260 19.228 -34.619 1.00 64.38 589 GLY A C 1
ATOM 4124 O O . GLY A 1 589 ? 7.893 20.280 -34.614 1.00 64.38 589 GLY A O 1
ATOM 4125 N N . GLY A 1 590 ? 6.641 18.755 -35.705 1.00 59.22 590 GLY A N 1
ATOM 4126 C CA . GLY A 1 590 ? 6.492 19.536 -36.941 1.00 59.22 590 GLY A CA 1
ATOM 4127 C C . GLY A 1 590 ? 5.503 20.698 -36.775 1.00 59.22 590 GLY A C 1
ATOM 4128 O O . GLY A 1 590 ? 4.679 20.703 -35.849 1.00 59.22 590 GLY A O 1
ATOM 4129 N N . ALA A 1 591 ? 5.555 21.687 -37.669 1.00 55.41 591 ALA A N 1
ATOM 4130 C CA . ALA A 1 591 ? 4.582 22.775 -37.692 1.00 55.41 591 ALA A CA 1
ATOM 4131 C C . ALA A 1 591 ? 3.154 22.212 -37.861 1.00 55.41 591 ALA A C 1
ATOM 4133 O O . ALA A 1 591 ? 2.899 21.311 -38.660 1.00 55.41 591 ALA A O 1
ATOM 4134 N N . ASN A 1 592 ? 2.197 22.742 -37.093 1.00 56.94 592 ASN A N 1
ATOM 4135 C CA . ASN A 1 592 ? 0.775 22.369 -37.158 1.00 56.94 592 ASN A CA 1
ATOM 4136 C C . ASN A 1 592 ? 0.474 20.881 -36.853 1.00 56.94 592 ASN A C 1
ATOM 4138 O O . ASN A 1 592 ? -0.478 20.323 -37.399 1.00 56.94 592 ASN A O 1
ATOM 4142 N N . ASN A 1 593 ? 1.266 20.236 -35.983 1.00 58.81 593 ASN A N 1
ATOM 4143 C CA . ASN A 1 593 ? 1.122 18.825 -35.573 1.00 58.81 593 ASN A CA 1
ATOM 4144 C C . ASN A 1 593 ? 1.264 17.805 -36.721 1.00 58.81 593 ASN A C 1
ATOM 4146 O O . ASN A 1 593 ? 0.805 16.666 -36.601 1.00 58.81 593 ASN A O 1
ATOM 4150 N N . ASN A 1 594 ? 1.887 18.194 -37.836 1.00 60.94 594 ASN A N 1
ATOM 4151 C CA . ASN A 1 594 ? 2.000 17.358 -39.024 1.00 60.94 594 ASN A CA 1
ATOM 4152 C C . ASN A 1 594 ? 3.473 17.021 -39.293 1.00 60.94 594 ASN A C 1
ATOM 4154 O O . ASN A 1 594 ? 4.291 17.915 -39.462 1.00 60.94 594 ASN A O 1
ATOM 4158 N N . GLY A 1 595 ? 3.801 15.729 -39.348 1.00 65.38 595 GLY A N 1
ATOM 4159 C CA . GLY A 1 595 ? 5.155 15.250 -39.632 1.00 65.38 595 GLY A CA 1
ATOM 4160 C C . GLY A 1 595 ? 6.158 15.365 -38.489 1.00 65.38 595 GLY A C 1
ATOM 4161 O O . GLY A 1 595 ? 7.256 15.877 -38.680 1.00 65.38 595 GLY A O 1
ATOM 4162 N N . GLY A 1 596 ? 5.778 14.883 -37.301 1.00 73.50 596 GLY A N 1
ATOM 4163 C CA . GLY A 1 596 ? 6.682 14.800 -36.152 1.00 73.50 596 GLY A CA 1
ATOM 4164 C C . GLY A 1 596 ? 7.921 13.947 -36.435 1.00 73.50 596 GLY A C 1
ATOM 4165 O O . GLY A 1 596 ? 7.877 13.002 -37.223 1.00 73.50 596 GLY A O 1
ATOM 4166 N N . ARG A 1 597 ? 9.030 14.275 -35.777 1.00 84.56 597 ARG A N 1
ATOM 4167 C CA . ARG A 1 597 ? 10.281 13.527 -35.904 1.00 84.56 597 ARG A CA 1
ATOM 4168 C C . ARG A 1 597 ? 10.310 12.367 -34.916 1.00 84.56 597 ARG A C 1
ATOM 4170 O O . ARG A 1 597 ? 9.804 12.506 -33.802 1.00 84.56 597 ARG A O 1
ATOM 4177 N N . GLY A 1 598 ? 10.891 11.245 -35.317 1.00 90.50 598 GLY A N 1
ATOM 4178 C CA . GLY A 1 598 ? 11.086 10.091 -34.450 1.00 90.50 598 GLY A CA 1
ATOM 4179 C C . GLY A 1 598 ? 12.016 10.403 -33.281 1.00 90.50 598 GLY A C 1
ATOM 4180 O O . GLY A 1 598 ? 12.908 11.247 -33.395 1.00 90.50 598 GLY A O 1
ATOM 4181 N N . ALA A 1 599 ? 11.809 9.734 -32.153 1.00 93.88 599 ALA A N 1
ATOM 4182 C CA . ALA A 1 599 ? 12.707 9.815 -31.005 1.00 93.88 599 ALA A CA 1
ATOM 4183 C C . ALA A 1 599 ? 13.950 8.935 -31.210 1.00 93.88 599 ALA A C 1
ATOM 4185 O O . ALA A 1 599 ? 13.874 7.926 -31.907 1.00 93.88 599 ALA A O 1
ATOM 4186 N N . GLY A 1 600 ? 15.074 9.297 -30.591 1.00 94.44 600 GLY A N 1
ATOM 4187 C CA . GLY A 1 600 ? 16.331 8.540 -30.619 1.00 94.44 600 GLY A CA 1
ATOM 4188 C C . GLY A 1 600 ? 16.716 7.987 -29.246 1.00 94.44 600 GLY A C 1
ATOM 4189 O O . GLY A 1 600 ? 16.225 8.461 -28.219 1.00 94.44 600 GLY A O 1
ATOM 4190 N N . TYR A 1 601 ? 17.554 6.949 -29.222 1.00 95.94 601 TYR A N 1
ATOM 4191 C CA . TYR A 1 601 ? 18.271 6.493 -28.021 1.00 95.94 601 TYR A CA 1
ATOM 4192 C C . TYR A 1 601 ? 19.511 5.665 -28.387 1.00 95.94 601 TYR A C 1
ATOM 4194 O O . TYR A 1 601 ? 20.643 6.130 -28.233 1.00 95.94 601 TYR A O 1
ATOM 4202 N N . GLY A 1 602 ? 19.297 4.434 -28.854 1.00 94.81 602 GLY A N 1
ATOM 4203 C CA . GLY A 1 602 ? 20.338 3.541 -29.345 1.00 94.81 602 GLY A CA 1
ATOM 4204 C C . GLY A 1 602 ? 20.758 3.905 -30.755 1.00 94.81 602 GLY A C 1
ATOM 4205 O O . GLY A 1 602 ? 21.950 4.086 -30.988 1.00 94.81 602 GLY A O 1
ATOM 4206 N N . GLY A 1 603 ? 19.761 4.084 -31.620 1.00 95.81 603 GLY A N 1
ATOM 4207 C CA . GLY A 1 603 ? 19.861 4.709 -32.933 1.00 95.81 603 GLY A CA 1
ATOM 4208 C C . GLY A 1 603 ? 19.182 6.079 -32.950 1.00 95.81 603 GLY A C 1
ATOM 4209 O O . GLY A 1 603 ? 18.425 6.440 -32.035 1.00 95.81 603 GLY A O 1
ATOM 4210 N N . VAL A 1 604 ? 19.470 6.861 -33.986 1.00 94.50 604 VAL A N 1
ATOM 4211 C CA . VAL A 1 604 ? 18.805 8.148 -34.229 1.00 94.50 604 VAL A CA 1
ATOM 4212 C C . VAL A 1 604 ? 17.367 7.935 -34.706 1.00 94.50 604 VAL A C 1
ATOM 4214 O O . VAL A 1 604 ? 17.049 6.942 -35.360 1.00 94.50 604 VAL A O 1
ATOM 4217 N N . GLY A 1 605 ? 16.477 8.866 -34.364 1.00 93.44 605 GLY A N 1
ATOM 4218 C CA . GLY A 1 605 ? 15.108 8.864 -34.880 1.00 93.44 605 GLY A CA 1
ATOM 4219 C C . GLY A 1 605 ? 15.040 9.288 -36.350 1.00 93.44 605 GLY A C 1
ATOM 4220 O O . GLY A 1 605 ? 15.911 10.004 -36.838 1.00 93.44 605 GLY A O 1
ATOM 4221 N N . GLY A 1 606 ? 13.985 8.879 -37.053 1.00 91.00 606 GLY A N 1
ATOM 4222 C CA . GLY A 1 606 ? 13.746 9.285 -38.439 1.00 91.00 606 GLY A CA 1
ATOM 4223 C C . GLY A 1 606 ? 13.119 10.676 -38.570 1.00 91.00 606 GLY A C 1
ATOM 4224 O O . GLY A 1 606 ? 12.471 11.183 -37.648 1.00 91.00 606 GLY A O 1
ATOM 4225 N N . ASP A 1 607 ? 13.250 11.271 -39.750 1.00 86.94 607 ASP A N 1
ATOM 4226 C CA . ASP A 1 607 ? 12.623 12.541 -40.108 1.00 86.94 607 ASP A CA 1
ATOM 4227 C C . ASP A 1 607 ? 11.133 12.399 -40.445 1.00 86.94 607 ASP A C 1
ATOM 4229 O O . ASP A 1 607 ? 10.641 11.338 -40.829 1.00 86.94 607 ASP A O 1
ATOM 4233 N N . GLY A 1 608 ? 10.403 13.509 -40.330 1.00 83.50 608 GLY A N 1
ATOM 4234 C CA . GLY A 1 608 ? 9.035 13.641 -40.831 1.00 83.50 608 GLY A CA 1
ATOM 4235 C C . GLY A 1 608 ? 8.966 14.421 -42.148 1.00 83.50 608 GLY A C 1
ATOM 4236 O O . GLY A 1 608 ? 9.960 14.932 -42.653 1.00 83.50 608 GLY A O 1
ATOM 4237 N N . LYS A 1 609 ? 7.758 14.570 -42.698 1.00 83.69 609 LYS A N 1
ATOM 4238 C CA . LYS A 1 609 ? 7.494 15.307 -43.949 1.00 83.69 609 LYS A CA 1
ATOM 4239 C C . LYS A 1 609 ? 7.748 16.818 -43.879 1.00 83.69 609 LYS A C 1
ATOM 4241 O O . LYS A 1 609 ? 7.679 17.487 -44.907 1.00 83.69 609 LYS A O 1
ATOM 4246 N N . ASP A 1 610 ? 7.947 17.374 -42.684 1.00 76.25 610 ASP A N 1
ATOM 4247 C CA . ASP A 1 610 ? 8.179 18.806 -42.500 1.00 76.25 610 ASP A CA 1
ATOM 4248 C C . ASP A 1 610 ? 9.631 19.167 -42.845 1.00 76.25 610 ASP A C 1
ATOM 4250 O O . ASP A 1 610 ? 10.564 18.968 -42.069 1.00 76.25 610 ASP A O 1
ATOM 4254 N N . VAL A 1 611 ? 9.812 19.744 -44.032 1.00 67.56 611 VAL A N 1
ATOM 4255 C CA . VAL A 1 611 ? 11.122 20.098 -44.594 1.00 67.56 611 VAL A CA 1
ATOM 4256 C C . VAL A 1 611 ? 11.847 21.225 -43.855 1.00 67.56 611 VAL A C 1
ATOM 4258 O O . VAL A 1 611 ? 13.034 21.437 -44.107 1.00 67.56 611 VAL A O 1
ATOM 4261 N N . THR A 1 612 ? 11.168 21.951 -42.959 1.00 66.06 612 THR A N 1
ATOM 4262 C CA . THR A 1 612 ? 11.784 23.025 -42.156 1.00 66.06 612 THR A CA 1
ATOM 4263 C C . THR A 1 612 ? 12.643 22.484 -41.012 1.00 66.06 612 THR A C 1
ATOM 4265 O O . THR A 1 612 ? 13.345 23.238 -40.337 1.00 66.06 612 THR A O 1
ATOM 4268 N N . LEU A 1 613 ? 12.594 21.168 -40.785 1.00 63.22 613 LEU A N 1
ATOM 4269 C CA . LEU A 1 613 ? 13.038 20.531 -39.563 1.00 63.22 613 LEU A CA 1
ATOM 4270 C C . LEU A 1 613 ? 13.571 19.099 -39.852 1.00 63.22 613 LEU A C 1
ATOM 4272 O O . LEU A 1 613 ? 12.823 18.141 -39.710 1.00 63.22 613 LEU A O 1
ATOM 4276 N N . ARG A 1 614 ? 14.871 18.951 -40.168 1.00 63.94 614 ARG A N 1
ATOM 4277 C CA . ARG A 1 614 ? 15.491 17.726 -40.745 1.00 63.94 614 ARG A CA 1
ATOM 4278 C C . ARG A 1 614 ? 16.396 16.885 -39.814 1.00 63.94 614 ARG A C 1
ATOM 4280 O O . ARG A 1 614 ? 17.489 16.497 -40.216 1.00 63.94 614 ARG A O 1
ATOM 4287 N N . THR A 1 615 ? 16.065 16.727 -38.531 1.00 72.06 615 THR A N 1
ATOM 4288 C CA . THR A 1 615 ? 16.896 15.852 -37.670 1.00 72.06 615 THR A CA 1
ATOM 4289 C C . THR A 1 615 ? 16.070 15.151 -36.605 1.00 72.06 615 THR A C 1
ATOM 4291 O O . THR A 1 615 ? 15.521 15.814 -35.721 1.00 72.06 615 THR A O 1
ATOM 4294 N N . GLY A 1 616 ? 15.971 13.830 -36.650 1.00 81.88 616 GLY A N 1
ATOM 4295 C CA . GLY A 1 616 ? 15.335 13.045 -35.598 1.00 81.88 616 GLY A CA 1
ATOM 4296 C C . GLY A 1 616 ? 16.037 13.148 -34.244 1.00 81.88 616 GLY A C 1
ATOM 4297 O O . GLY A 1 616 ? 17.028 13.859 -34.063 1.00 81.88 616 GLY A O 1
ATOM 4298 N N . GLY A 1 617 ? 15.478 12.466 -33.248 1.00 89.75 617 GLY A N 1
ATOM 4299 C CA . GLY A 1 617 ? 16.044 12.432 -31.904 1.00 89.75 617 GLY A CA 1
ATOM 4300 C C . GLY A 1 617 ? 17.462 11.854 -31.889 1.00 89.75 617 GLY A C 1
ATOM 4301 O O . GLY A 1 617 ? 17.753 10.893 -32.601 1.00 89.75 617 GLY A O 1
ATOM 4302 N N . ALA A 1 618 ? 18.338 12.438 -31.072 1.00 92.44 618 ALA A N 1
ATOM 4303 C CA . ALA A 1 618 ? 19.728 12.008 -30.942 1.00 92.44 618 ALA A CA 1
ATOM 4304 C C . ALA A 1 618 ? 19.877 10.751 -30.066 1.00 92.44 618 ALA A C 1
ATOM 4306 O O . ALA A 1 618 ? 19.024 10.441 -29.231 1.00 92.44 618 ALA A O 1
ATOM 4307 N N . THR A 1 619 ? 21.005 10.056 -30.223 1.00 95.06 619 THR A N 1
ATOM 4308 C CA . THR A 1 619 ? 21.418 8.965 -29.331 1.00 95.06 619 THR A CA 1
ATOM 4309 C C . THR A 1 619 ? 22.003 9.498 -28.021 1.00 95.06 619 THR A C 1
ATOM 4311 O O . THR A 1 619 ? 22.632 10.555 -28.013 1.00 95.06 619 THR A O 1
ATOM 4314 N N . TYR A 1 620 ? 21.881 8.745 -26.928 1.00 94.50 620 TYR A N 1
ATOM 4315 C CA . TYR A 1 620 ? 22.495 9.064 -25.628 1.00 94.50 620 TYR A CA 1
ATOM 4316 C C . TYR A 1 620 ? 22.784 7.788 -24.829 1.00 94.50 620 TYR A C 1
ATOM 4318 O O . TYR A 1 620 ? 22.430 6.688 -25.252 1.00 94.50 620 TYR A O 1
ATOM 4326 N N . GLY A 1 621 ? 23.426 7.920 -23.666 1.00 90.31 621 GLY A N 1
ATOM 4327 C CA . GLY A 1 621 ? 23.828 6.775 -22.851 1.00 90.31 621 GLY A CA 1
ATOM 4328 C C . GLY A 1 621 ? 25.082 6.073 -23.368 1.00 90.31 621 GLY A C 1
ATOM 4329 O O . GLY A 1 621 ? 25.651 6.437 -24.397 1.00 90.31 621 GLY A O 1
ATOM 4330 N N . THR A 1 622 ? 25.520 5.048 -22.641 1.00 88.06 622 THR A N 1
ATOM 4331 C CA . THR A 1 622 ? 26.672 4.235 -23.046 1.00 88.06 622 THR A CA 1
ATOM 4332 C C . THR A 1 622 ? 26.218 3.016 -23.848 1.00 88.06 622 THR A C 1
ATOM 4334 O O . THR A 1 622 ? 25.118 2.504 -23.647 1.00 88.06 622 THR A O 1
ATOM 4337 N N . ASN A 1 623 ? 27.073 2.542 -24.756 1.00 85.94 623 ASN A N 1
ATOM 4338 C CA . ASN A 1 623 ? 26.813 1.330 -25.542 1.00 85.94 623 ASN A CA 1
ATOM 4339 C C . ASN A 1 623 ? 27.141 0.042 -24.780 1.00 85.94 623 ASN A C 1
ATOM 4341 O O . ASN A 1 623 ? 26.663 -1.017 -25.152 1.00 85.94 623 ASN A O 1
ATOM 4345 N N . ILE A 1 624 ? 27.979 0.125 -23.745 1.00 80.88 624 ILE A N 1
ATOM 4346 C CA . ILE A 1 624 ? 28.439 -1.046 -22.988 1.00 80.88 624 ILE A CA 1
ATOM 4347 C C . ILE A 1 624 ? 27.563 -1.262 -21.749 1.00 80.88 624 ILE A C 1
ATOM 4349 O O . ILE A 1 624 ? 27.248 -2.397 -21.420 1.00 80.88 624 ILE A O 1
ATOM 4353 N N . TRP A 1 625 ? 27.100 -0.188 -21.109 1.00 83.62 625 TRP A N 1
ATOM 4354 C CA . TRP A 1 625 ? 26.254 -0.233 -19.915 1.00 83.62 625 TRP A CA 1
ATOM 4355 C C . TRP A 1 625 ? 24.924 0.487 -20.173 1.00 83.62 625 TRP A C 1
ATOM 4357 O O . TRP A 1 625 ? 24.702 1.588 -19.654 1.00 83.62 625 TRP A O 1
ATOM 4367 N N . PRO A 1 626 ? 24.044 -0.079 -21.020 1.00 92.19 626 PRO A N 1
ATOM 4368 C CA . PRO A 1 626 ? 22.750 0.519 -21.295 1.00 92.19 626 PRO A CA 1
ATOM 4369 C C . PRO A 1 626 ? 21.842 0.363 -20.071 1.00 92.19 626 PRO A C 1
ATOM 4371 O O . PRO A 1 626 ? 21.351 -0.718 -19.762 1.00 92.19 626 PRO A O 1
ATOM 4374 N N . THR A 1 627 ? 21.641 1.456 -19.339 1.00 91.06 627 THR A N 1
ATOM 4375 C CA . THR A 1 627 ? 20.757 1.506 -18.159 1.00 91.06 627 THR A CA 1
ATOM 4376 C C . THR A 1 627 ? 19.745 2.652 -18.228 1.00 91.06 627 THR A C 1
ATOM 4378 O O . THR A 1 627 ? 18.958 2.841 -17.299 1.00 91.06 627 THR A O 1
ATOM 4381 N N . ALA A 1 628 ? 19.771 3.433 -19.313 1.00 93.25 628 ALA A N 1
ATOM 4382 C CA . ALA A 1 628 ? 18.922 4.602 -19.502 1.00 93.25 628 ALA A CA 1
ATOM 4383 C C . ALA A 1 628 ? 17.577 4.225 -20.131 1.00 93.25 628 ALA A C 1
ATOM 4385 O O . ALA A 1 628 ? 17.468 3.267 -20.898 1.00 93.25 628 ALA A O 1
ATOM 4386 N N . LEU A 1 629 ? 16.546 5.005 -19.831 1.00 94.38 629 LEU A N 1
ATOM 4387 C CA . LEU A 1 629 ? 15.236 4.850 -20.460 1.00 94.38 629 LEU A CA 1
ATOM 4388 C C . LEU A 1 629 ? 15.275 5.371 -21.900 1.00 94.38 629 LEU A C 1
ATOM 4390 O O . LEU A 1 629 ? 15.966 6.354 -22.154 1.00 94.38 629 LEU A O 1
ATOM 4394 N N . GLY A 1 630 ? 14.505 4.778 -22.812 1.00 94.81 630 GLY A N 1
ATOM 4395 C CA . GLY A 1 630 ? 14.272 5.275 -24.174 1.00 94.81 630 GLY A CA 1
ATOM 4396 C C . GLY A 1 630 ? 13.396 6.532 -24.199 1.00 94.81 630 GLY A C 1
ATOM 4397 O O . GLY A 1 630 ? 12.632 6.786 -23.269 1.00 94.81 630 GLY A O 1
ATOM 4398 N N . SER A 1 631 ? 13.505 7.340 -25.253 1.00 93.38 631 SER A N 1
ATOM 4399 C CA . SER A 1 631 ? 12.811 8.629 -25.403 1.00 93.38 631 SER A CA 1
ATOM 4400 C C . SER A 1 631 ? 11.433 8.489 -26.060 1.00 93.38 631 SER A C 1
ATOM 4402 O O . SER A 1 631 ? 11.229 7.662 -26.951 1.00 93.38 631 SER A O 1
ATOM 4404 N N . GLY A 1 632 ? 10.473 9.314 -25.638 1.00 88.81 632 GLY A N 1
ATOM 4405 C CA . GLY A 1 632 ? 9.135 9.320 -26.227 1.00 88.81 632 GLY A CA 1
ATOM 4406 C C . GLY A 1 632 ? 9.051 10.136 -27.515 1.00 88.81 632 GLY A C 1
ATOM 4407 O O . GLY A 1 632 ? 9.884 11.004 -27.791 1.00 88.81 632 GLY A O 1
ATOM 4408 N N . GLY A 1 633 ? 8.021 9.856 -28.317 1.00 82.00 633 GLY A N 1
ATOM 4409 C CA . GLY A 1 633 ? 7.781 10.551 -29.586 1.00 82.00 633 GLY A CA 1
ATOM 4410 C C . GLY A 1 633 ? 7.540 12.063 -29.423 1.00 82.00 633 GLY A C 1
ATOM 4411 O O . GLY A 1 633 ? 7.226 12.555 -28.341 1.00 82.00 633 GLY A O 1
ATOM 4412 N N . GLY A 1 634 ? 7.664 12.815 -30.516 1.00 74.69 634 GLY A N 1
ATOM 4413 C CA . GLY A 1 634 ? 7.428 14.257 -30.594 1.00 74.69 634 GLY A CA 1
ATOM 4414 C C . GLY A 1 634 ? 5.966 14.712 -30.476 1.00 74.69 634 GLY A C 1
ATOM 4415 O O . GLY A 1 634 ? 5.053 13.914 -30.252 1.00 74.69 634 GLY A O 1
ATOM 4416 N N . ARG A 1 635 ? 5.760 16.037 -30.619 1.00 66.94 635 ARG A N 1
ATOM 4417 C CA . ARG A 1 635 ? 4.544 16.809 -30.254 1.00 66.94 635 ARG A CA 1
ATOM 4418 C C . ARG A 1 635 ? 3.276 16.400 -31.017 1.00 66.94 635 ARG A C 1
ATOM 4420 O O . ARG A 1 635 ? 2.820 17.116 -31.904 1.00 66.94 635 ARG A O 1
ATOM 4427 N N . ASN A 1 636 ? 2.681 15.274 -30.645 1.00 68.50 636 ASN A N 1
ATOM 4428 C CA . ASN A 1 636 ? 1.386 14.822 -31.135 1.00 68.50 636 ASN A CA 1
ATOM 4429 C C . ASN A 1 636 ? 0.700 13.943 -30.073 1.00 68.50 636 ASN A C 1
ATOM 4431 O O . ASN A 1 636 ? 1.344 13.088 -29.474 1.00 68.50 636 ASN A O 1
ATOM 4435 N N . VAL A 1 637 ? -0.609 14.119 -29.874 1.00 67.44 637 VAL A N 1
ATOM 4436 C CA . VAL A 1 637 ? -1.435 13.283 -28.978 1.00 67.44 637 VAL A CA 1
ATOM 4437 C C . VAL A 1 637 ? -1.493 11.809 -29.404 1.00 67.44 637 VAL A C 1
ATOM 4439 O O . VAL A 1 637 ? -1.908 10.961 -28.623 1.00 67.44 637 VAL A O 1
ATOM 4442 N N . PHE A 1 638 ? -1.084 11.500 -30.639 1.00 76.88 638 PHE A N 1
ATOM 4443 C CA . PHE A 1 638 ? -1.005 10.139 -31.173 1.00 76.88 638 PHE A CA 1
ATOM 4444 C C . PHE A 1 638 ? 0.363 9.466 -30.975 1.00 76.88 638 PHE A C 1
ATOM 4446 O O . PHE A 1 638 ? 0.494 8.286 -31.302 1.00 76.88 638 PHE A O 1
ATOM 4453 N N . SER A 1 639 ? 1.379 10.192 -30.491 1.00 83.69 639 SER A N 1
ATOM 4454 C CA . SER A 1 639 ? 2.694 9.633 -30.140 1.00 83.69 639 SER A CA 1
ATOM 4455 C C . SER A 1 639 ? 2.602 8.761 -28.878 1.00 83.69 639 SER A C 1
ATOM 4457 O O . SER A 1 639 ? 1.577 8.735 -28.199 1.00 83.69 639 SER A O 1
ATOM 4459 N N . ARG A 1 640 ? 3.670 8.027 -28.553 1.00 86.56 640 ARG A N 1
ATOM 4460 C CA . ARG A 1 640 ? 3.743 7.163 -27.361 1.00 86.56 640 ARG A CA 1
ATOM 4461 C C . ARG A 1 640 ? 5.083 7.324 -26.622 1.00 86.56 640 ARG A C 1
ATOM 4463 O O . ARG A 1 640 ? 6.001 7.936 -27.180 1.00 86.56 640 ARG A O 1
ATOM 4470 N N . PRO A 1 641 ? 5.208 6.791 -25.393 1.00 88.12 641 PRO A N 1
ATOM 4471 C CA . PRO A 1 641 ? 6.476 6.739 -24.663 1.00 88.12 641 PRO A CA 1
ATOM 4472 C C . PRO A 1 641 ? 7.515 5.806 -25.287 1.00 88.12 641 PRO A C 1
ATOM 4474 O O . PRO A 1 641 ? 7.171 4.872 -26.017 1.00 88.12 641 PRO A O 1
ATOM 4477 N N . GLY A 1 642 ? 8.781 6.045 -24.945 1.00 91.56 642 GLY A N 1
ATOM 4478 C CA . GLY A 1 642 ? 9.899 5.165 -25.295 1.00 91.56 642 GLY A CA 1
ATOM 4479 C C . GLY A 1 642 ? 9.899 3.856 -24.505 1.00 91.56 642 GLY A C 1
ATOM 4480 O O . GLY A 1 642 ? 9.111 3.677 -23.576 1.00 91.56 642 GLY A O 1
ATOM 4481 N N . GLY A 1 643 ? 10.795 2.940 -24.862 1.00 94.31 643 GLY A N 1
ATOM 4482 C CA . GLY A 1 643 ? 11.028 1.704 -24.113 1.00 94.31 643 GLY A CA 1
ATOM 4483 C C . GLY A 1 643 ? 11.719 1.949 -22.769 1.00 94.31 643 GLY A C 1
ATOM 4484 O O . GLY A 1 643 ? 12.493 2.892 -22.621 1.00 94.31 643 GLY A O 1
ATOM 4485 N N . GLY A 1 644 ? 11.433 1.127 -21.764 1.00 93.75 644 GLY A N 1
ATOM 4486 C CA . GLY A 1 644 ? 12.038 1.219 -20.435 1.00 93.75 644 GLY A CA 1
ATOM 4487 C C . GLY A 1 644 ? 13.444 0.614 -20.366 1.00 93.75 644 GLY A C 1
ATOM 4488 O O . GLY A 1 644 ? 14.082 0.372 -21.386 1.00 93.75 644 GLY A O 1
ATOM 4489 N N . ALA A 1 645 ? 13.955 0.385 -19.160 1.00 94.00 645 ALA A N 1
ATOM 4490 C CA . ALA A 1 645 ? 15.276 -0.207 -18.957 1.00 94.00 645 ALA A CA 1
ATOM 4491 C C . ALA A 1 645 ? 15.173 -1.476 -18.108 1.00 94.00 645 ALA A C 1
ATOM 4493 O O . ALA A 1 645 ? 14.552 -1.460 -17.044 1.00 94.00 645 ALA A O 1
ATOM 4494 N N . ILE A 1 646 ? 15.802 -2.549 -18.581 1.00 96.12 646 ILE A N 1
ATOM 4495 C CA . ILE A 1 646 ? 15.875 -3.848 -17.911 1.00 96.12 646 ILE A CA 1
ATOM 4496 C C . ILE A 1 646 ? 17.341 -4.134 -17.593 1.00 96.12 646 ILE A C 1
ATOM 4498 O O . ILE A 1 646 ? 18.177 -4.133 -18.496 1.00 96.12 646 ILE A O 1
ATOM 4502 N N . THR A 1 647 ? 17.648 -4.423 -16.328 1.00 93.62 647 THR A N 1
ATOM 4503 C CA . THR A 1 647 ? 18.940 -4.998 -15.934 1.00 93.62 647 THR A CA 1
ATOM 4504 C C . THR A 1 647 ? 18.710 -6.364 -15.297 1.00 93.62 647 THR A C 1
ATOM 4506 O O . THR A 1 647 ? 18.085 -6.451 -14.238 1.00 93.62 647 THR A O 1
ATOM 4509 N N . LEU A 1 648 ? 19.241 -7.414 -15.924 1.00 94.81 648 LEU A N 1
ATOM 4510 C CA . LEU A 1 648 ? 19.237 -8.784 -15.417 1.00 94.81 648 LEU A CA 1
ATOM 4511 C C . LEU A 1 648 ? 20.652 -9.184 -14.999 1.00 94.81 648 LEU A C 1
ATOM 4513 O O . LEU A 1 648 ? 21.598 -9.026 -15.769 1.00 94.81 648 LEU A O 1
ATOM 4517 N N . ILE A 1 649 ? 20.788 -9.710 -13.786 1.00 91.50 649 ILE A N 1
ATOM 4518 C CA . ILE A 1 649 ? 22.032 -10.275 -13.259 1.00 91.50 649 ILE A CA 1
ATOM 4519 C C . ILE A 1 649 ? 21.753 -11.731 -12.874 1.00 91.50 649 ILE A C 1
ATOM 4521 O O . ILE A 1 649 ? 21.243 -11.987 -11.786 1.00 91.50 649 ILE A O 1
ATOM 4525 N N . ALA A 1 650 ? 22.068 -12.672 -13.759 1.00 92.75 650 ALA A N 1
ATOM 4526 C CA . ALA A 1 650 ? 22.009 -14.106 -13.494 1.00 92.75 650 ALA A CA 1
ATOM 4527 C C . ALA A 1 650 ? 23.395 -14.604 -13.053 1.00 92.75 650 ALA A C 1
ATOM 4529 O O . ALA A 1 650 ? 24.329 -14.630 -13.842 1.00 92.75 650 ALA A O 1
ATOM 4530 N N . GLU A 1 651 ? 23.587 -14.956 -11.785 1.00 87.50 651 GLU A N 1
ATOM 4531 C CA . GLU A 1 651 ? 24.928 -15.325 -11.297 1.00 87.50 651 GLU A CA 1
ATOM 4532 C C . GLU A 1 651 ? 25.450 -16.606 -11.947 1.00 87.50 651 GLU A C 1
ATOM 4534 O O . GLU A 1 651 ? 26.640 -16.673 -12.258 1.00 87.50 651 GLU A O 1
ATOM 4539 N N . ASP A 1 652 ? 24.545 -17.553 -12.206 1.00 89.31 652 ASP A N 1
ATOM 4540 C CA . ASP A 1 652 ? 24.835 -18.820 -12.866 1.00 89.31 652 ASP A CA 1
ATOM 4541 C C . ASP A 1 652 ? 24.291 -18.814 -14.302 1.00 89.31 652 ASP A C 1
ATOM 4543 O O . ASP A 1 652 ? 25.056 -18.916 -15.251 1.00 89.31 652 ASP A O 1
ATOM 4547 N N . GLU A 1 653 ? 22.974 -18.677 -14.487 1.00 93.00 653 GLU A N 1
ATOM 4548 C CA . GLU A 1 653 ? 22.332 -18.997 -15.772 1.00 93.00 653 GLU A CA 1
ATOM 4549 C C . GLU A 1 653 ? 21.095 -18.132 -16.058 1.00 93.00 653 GLU A C 1
ATOM 4551 O O . GLU A 1 653 ? 20.197 -18.002 -15.217 1.00 93.00 653 GLU A O 1
ATOM 4556 N N . LEU A 1 654 ? 21.024 -17.585 -17.273 1.00 96.50 654 LEU A N 1
ATOM 4557 C CA . LEU A 1 654 ? 19.808 -17.042 -17.874 1.00 96.50 654 LEU A CA 1
ATOM 4558 C C . LEU A 1 654 ? 19.302 -18.006 -18.958 1.00 96.50 654 LEU A C 1
ATOM 4560 O O . LEU A 1 654 ? 19.974 -18.187 -19.968 1.00 96.50 654 LEU A O 1
ATOM 4564 N N . VAL A 1 655 ? 18.094 -18.547 -18.781 1.00 98.00 655 VAL A N 1
ATOM 4565 C CA . VAL A 1 655 ? 17.366 -19.299 -19.819 1.00 98.00 655 VAL A CA 1
ATOM 4566 C C . VAL A 1 655 ? 16.282 -18.392 -20.399 1.00 98.00 655 VAL A C 1
ATOM 4568 O O . VAL A 1 655 ? 15.396 -17.948 -19.666 1.00 98.00 655 VAL A O 1
ATOM 4571 N N . ALA A 1 656 ? 16.350 -18.082 -21.690 1.00 97.44 656 ALA A N 1
ATOM 4572 C CA . ALA A 1 656 ? 15.470 -17.131 -22.366 1.00 97.44 656 ALA A CA 1
ATOM 4573 C C . ALA A 1 656 ? 14.713 -17.783 -23.538 1.00 97.44 656 ALA A C 1
ATOM 4575 O O . ALA A 1 656 ? 14.908 -17.403 -24.686 1.00 97.44 656 ALA A O 1
ATOM 4576 N N . ASP A 1 657 ? 13.818 -18.730 -23.246 1.00 98.44 657 ASP A N 1
ATOM 4577 C CA . ASP A 1 657 ? 12.922 -19.377 -24.231 1.00 98.44 657 ASP A CA 1
ATOM 4578 C C . ASP A 1 657 ? 11.683 -18.514 -24.558 1.00 98.44 657 ASP A C 1
ATOM 4580 O O . ASP A 1 657 ? 10.956 -18.730 -25.528 1.00 98.44 657 ASP A O 1
ATOM 4584 N N . GLY A 1 658 ? 11.381 -17.550 -23.687 1.00 98.12 658 GLY A N 1
ATOM 4585 C CA . GLY A 1 658 ? 10.274 -16.611 -23.827 1.00 98.12 658 GLY A CA 1
ATOM 4586 C C . GLY A 1 658 ? 10.683 -15.268 -24.431 1.00 98.12 658 GLY A C 1
ATOM 4587 O O . GLY A 1 658 ? 11.503 -15.168 -25.341 1.00 98.12 658 GLY A O 1
ATOM 4588 N N . VAL A 1 659 ? 10.063 -14.199 -23.937 1.00 98.44 659 VAL A N 1
ATOM 4589 C CA . VAL A 1 659 ? 10.182 -12.852 -24.513 1.00 98.44 659 VAL A CA 1
ATOM 4590 C C . VAL A 1 659 ? 10.812 -11.892 -23.499 1.00 98.44 659 VAL A C 1
ATOM 4592 O O . VAL A 1 659 ? 10.318 -11.775 -22.384 1.00 98.44 659 VAL A O 1
ATOM 4595 N N . ILE A 1 660 ? 11.884 -11.184 -23.869 1.00 98.62 660 ILE A N 1
ATOM 4596 C CA . ILE A 1 660 ? 12.512 -10.118 -23.068 1.00 98.62 660 ILE A CA 1
ATOM 4597 C C . ILE A 1 660 ? 12.512 -8.815 -23.879 1.00 98.62 660 ILE A C 1
ATOM 4599 O O . ILE A 1 660 ? 13.255 -8.709 -24.855 1.00 98.62 660 ILE A O 1
ATOM 4603 N N . THR A 1 661 ? 11.703 -7.810 -23.520 1.00 98.12 661 THR A N 1
ATOM 4604 C CA . THR A 1 661 ? 11.511 -6.637 -24.403 1.00 98.12 661 THR A CA 1
ATOM 4605 C C . THR A 1 661 ? 11.544 -5.273 -23.726 1.00 98.12 661 THR A C 1
ATOM 4607 O O . THR A 1 661 ? 11.076 -5.087 -22.615 1.00 98.12 661 THR A O 1
ATOM 4610 N N . SER A 1 662 ? 12.094 -4.269 -24.406 1.00 97.31 662 SER A N 1
ATOM 4611 C CA . SER A 1 662 ? 12.014 -2.858 -24.007 1.00 97.31 662 SER A CA 1
ATOM 4612 C C . SER A 1 662 ? 11.682 -1.977 -25.212 1.00 97.31 662 SER A C 1
ATOM 4614 O O . SER A 1 662 ? 12.378 -1.026 -25.558 1.00 97.31 662 SER A O 1
ATOM 4616 N N . ASN A 1 663 ? 10.609 -2.314 -25.914 1.00 97.31 663 ASN A N 1
ATOM 4617 C CA . ASN A 1 663 ? 10.216 -1.666 -27.158 1.00 97.31 663 ASN A CA 1
ATOM 4618 C C . ASN A 1 663 ? 9.566 -0.291 -26.925 1.00 97.31 663 ASN A C 1
ATOM 4620 O O . ASN A 1 663 ? 8.844 -0.058 -25.949 1.00 97.31 663 ASN A O 1
ATOM 4624 N N . GLY A 1 664 ? 9.804 0.626 -27.864 1.00 93.44 664 GLY A N 1
ATOM 4625 C CA . GLY A 1 664 ? 9.122 1.914 -27.939 1.00 93.44 664 GLY A CA 1
ATOM 4626 C C . GLY A 1 664 ? 7.655 1.762 -28.342 1.00 93.44 664 GLY A C 1
ATOM 4627 O O . GLY A 1 664 ? 7.276 0.851 -29.080 1.00 93.44 664 GLY A O 1
ATOM 4628 N N . GLY A 1 665 ? 6.802 2.670 -27.869 1.00 90.69 665 GLY A N 1
ATOM 4629 C CA . GLY A 1 665 ? 5.372 2.599 -28.137 1.00 90.69 665 GLY A CA 1
ATOM 4630 C C . GLY A 1 665 ? 4.981 2.963 -29.568 1.00 90.69 665 GLY A C 1
ATOM 4631 O O . GLY A 1 665 ? 5.403 3.986 -30.108 1.00 90.69 665 GLY A O 1
ATOM 4632 N N . VAL A 1 666 ? 4.104 2.150 -30.163 1.00 89.50 666 VAL A N 1
ATOM 4633 C CA . VAL A 1 666 ? 3.588 2.358 -31.523 1.00 89.50 666 VAL A CA 1
ATOM 4634 C C . VAL A 1 666 ? 2.550 3.493 -31.549 1.00 89.50 666 VAL A C 1
ATOM 4636 O O . VAL A 1 666 ? 1.519 3.394 -30.870 1.00 89.50 666 VAL A O 1
ATOM 4639 N N . PRO A 1 667 ? 2.780 4.581 -32.312 1.00 84.56 667 PRO A N 1
ATOM 4640 C CA . PRO A 1 667 ? 1.823 5.674 -32.439 1.00 84.56 667 PRO A CA 1
ATOM 4641 C C . PRO A 1 667 ? 0.495 5.211 -33.051 1.00 84.56 667 PRO A C 1
ATOM 4643 O O . PRO A 1 667 ? 0.448 4.325 -33.901 1.00 84.56 667 PRO A O 1
ATOM 4646 N N . SER A 1 668 ? -0.608 5.840 -32.640 1.00 80.62 668 SER A N 1
ATOM 4647 C CA . SER A 1 668 ? -1.963 5.473 -33.087 1.00 80.62 668 SER A CA 1
ATOM 4648 C C . SER A 1 668 ? -2.374 6.092 -34.430 1.00 80.62 668 SER A C 1
ATOM 4650 O O . SER A 1 668 ? -3.485 5.853 -34.899 1.00 80.62 668 SER A O 1
ATOM 4652 N N . SER A 1 669 ? -1.505 6.889 -35.062 1.00 82.25 669 SER A N 1
ATOM 4653 C CA . SER A 1 669 ? -1.745 7.464 -36.389 1.00 82.25 669 SER A CA 1
ATOM 4654 C C . SER A 1 669 ? -0.447 7.719 -37.156 1.00 82.25 669 SER A C 1
ATOM 4656 O O . SER A 1 669 ? 0.611 7.904 -36.556 1.00 82.25 669 SER A O 1
ATOM 4658 N N . GLY A 1 670 ? -0.556 7.849 -38.484 1.00 78.19 670 GLY A N 1
ATOM 4659 C CA . GLY A 1 670 ? 0.559 8.202 -39.375 1.00 78.19 670 GLY A CA 1
ATOM 4660 C C . GLY A 1 670 ? 1.139 9.610 -39.166 1.00 78.19 670 GLY A C 1
ATOM 4661 O O . GLY A 1 670 ? 2.098 9.998 -39.834 1.00 78.19 670 GLY A O 1
ATOM 4662 N N . SER A 1 671 ? 0.558 10.409 -38.269 1.00 80.12 671 SER A N 1
ATOM 4663 C CA . SER A 1 671 ? 1.072 11.726 -37.868 1.00 80.12 671 SER A CA 1
ATOM 4664 C C . SER A 1 671 ? 1.756 11.709 -36.499 1.00 80.12 671 SER A C 1
ATOM 4666 O O . SER A 1 671 ? 2.417 12.691 -36.153 1.00 80.12 671 SE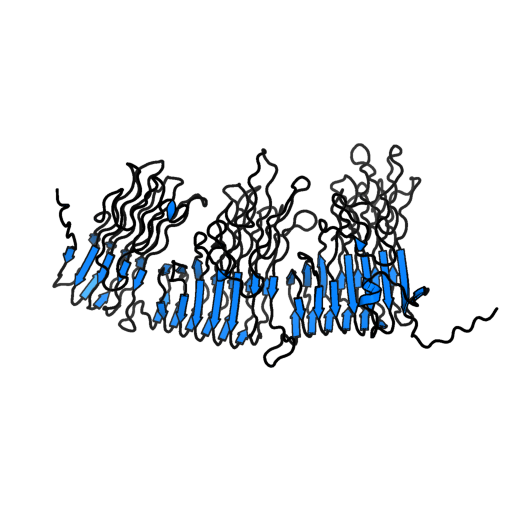R A O 1
ATOM 4668 N N . GLY A 1 672 ? 1.609 10.623 -35.732 1.00 83.19 672 GLY A N 1
ATOM 4669 C CA . GLY A 1 672 ? 2.365 10.383 -34.508 1.00 83.19 672 GLY A CA 1
ATOM 4670 C C . GLY A 1 672 ? 3.762 9.876 -34.848 1.00 83.19 672 GLY A C 1
ATOM 4671 O O . GLY A 1 672 ? 3.921 8.977 -35.666 1.00 83.19 672 GLY A O 1
ATOM 4672 N N . SER A 1 673 ? 4.780 10.469 -34.242 1.00 87.31 673 SER A N 1
ATOM 4673 C CA . SER A 1 673 ? 6.171 10.040 -34.419 1.00 87.31 673 SER A CA 1
ATOM 4674 C C . SER A 1 673 ? 6.477 8.788 -33.606 1.00 87.31 673 SER A C 1
ATOM 4676 O O . SER A 1 673 ? 5.971 8.648 -32.488 1.00 87.31 673 SER A O 1
ATOM 4678 N N . GLY A 1 674 ? 7.355 7.934 -34.129 1.00 90.75 674 GLY A N 1
ATOM 4679 C CA . GLY A 1 674 ? 7.815 6.745 -33.424 1.00 90.75 674 GLY A CA 1
ATOM 4680 C C . GLY A 1 674 ? 8.653 7.085 -32.187 1.00 90.75 674 GLY A C 1
ATOM 4681 O O . GLY A 1 674 ? 9.517 7.963 -32.225 1.00 90.75 674 GLY A O 1
ATOM 4682 N N . ALA A 1 675 ? 8.383 6.391 -31.083 1.00 93.50 675 ALA A N 1
ATOM 4683 C CA . ALA A 1 675 ? 9.191 6.419 -29.868 1.00 93.50 675 ALA A CA 1
ATOM 4684 C C . ALA A 1 675 ? 10.409 5.487 -29.987 1.00 93.50 675 ALA A C 1
ATOM 4686 O O . ALA A 1 675 ? 10.349 4.506 -30.732 1.00 93.50 675 ALA A O 1
ATOM 4687 N N . SER A 1 676 ? 11.498 5.761 -29.264 1.00 96.50 676 SER A N 1
ATOM 4688 C CA . SER A 1 676 ? 12.700 4.923 -29.339 1.00 96.50 676 SER A CA 1
ATOM 4689 C C . SER A 1 676 ? 12.611 3.682 -28.454 1.00 96.50 676 SER A C 1
ATOM 4691 O O . SER A 1 676 ? 11.867 3.647 -27.467 1.00 96.50 676 SER A O 1
ATOM 4693 N N . GLY A 1 677 ? 13.374 2.651 -28.825 1.00 97.31 677 GLY A N 1
ATOM 4694 C CA . GLY A 1 677 ? 13.603 1.485 -27.973 1.00 97.31 677 GLY A CA 1
ATOM 4695 C C . GLY A 1 677 ? 14.327 1.859 -26.674 1.00 97.31 677 GLY A C 1
ATOM 4696 O O . GLY A 1 677 ? 14.895 2.944 -26.547 1.00 97.31 677 GLY A O 1
ATOM 4697 N N . GLY A 1 678 ? 14.281 0.960 -25.700 1.00 96.50 678 GLY A N 1
ATOM 4698 C CA . GLY A 1 678 ? 14.846 1.121 -24.366 1.00 96.50 678 GLY A CA 1
ATOM 4699 C C . GLY A 1 678 ? 16.213 0.462 -24.186 1.00 96.50 678 GLY A C 1
ATOM 4700 O O . GLY A 1 678 ? 16.953 0.254 -25.149 1.00 96.50 678 GLY A O 1
ATOM 4701 N N . SER A 1 679 ? 16.548 0.138 -22.938 1.00 97.44 679 SER A N 1
ATOM 4702 C CA . SER A 1 679 ? 17.782 -0.569 -22.568 1.00 97.44 679 SER A CA 1
ATOM 4703 C C . SER A 1 679 ? 17.506 -2.000 -22.128 1.00 97.44 679 SER A C 1
ATOM 4705 O O . SER A 1 679 ? 16.566 -2.238 -21.369 1.00 97.44 679 SER A O 1
ATOM 4707 N N . ILE A 1 680 ? 18.362 -2.937 -22.530 1.00 97.88 680 ILE A N 1
ATOM 4708 C CA . ILE A 1 680 ? 18.452 -4.278 -21.942 1.00 97.88 680 ILE A CA 1
ATOM 4709 C C . ILE A 1 680 ? 19.924 -4.552 -21.627 1.00 97.88 680 ILE A C 1
ATOM 4711 O O . ILE A 1 680 ? 20.759 -4.605 -22.527 1.00 97.88 680 ILE A O 1
ATOM 4715 N N . LEU A 1 681 ? 20.243 -4.726 -20.348 1.00 94.44 681 LEU A N 1
ATOM 4716 C CA . LEU A 1 681 ? 21.555 -5.159 -19.880 1.00 94.44 681 LEU A CA 1
ATOM 4717 C C . LEU A 1 681 ? 21.417 -6.529 -19.221 1.00 94.44 681 LEU A C 1
ATOM 4719 O O . LEU A 1 681 ? 20.756 -6.656 -18.192 1.00 94.44 681 LEU A O 1
ATOM 4723 N N . ILE A 1 682 ? 22.068 -7.533 -19.795 1.00 94.69 682 ILE A N 1
ATOM 4724 C CA . ILE A 1 682 ? 22.148 -8.886 -19.250 1.00 94.69 682 ILE A CA 1
ATOM 4725 C C . ILE A 1 682 ? 23.584 -9.138 -18.808 1.00 94.69 682 ILE A C 1
ATOM 4727 O O . ILE A 1 682 ? 24.521 -8.984 -19.590 1.00 94.69 682 ILE A O 1
ATOM 4731 N N . VAL A 1 683 ? 23.747 -9.541 -17.554 1.00 90.44 683 VAL A N 1
ATOM 4732 C CA . VAL A 1 683 ? 24.995 -10.065 -17.001 1.00 90.44 683 VAL A CA 1
ATOM 4733 C C . VAL A 1 683 ? 24.703 -11.478 -16.522 1.00 90.44 683 VAL A C 1
ATOM 4735 O O . VAL A 1 683 ? 23.887 -11.640 -15.617 1.00 90.44 683 VAL A O 1
ATOM 4738 N N . ALA A 1 684 ? 25.322 -12.482 -17.131 1.00 89.94 684 ALA A N 1
ATOM 4739 C CA . ALA A 1 684 ? 25.045 -13.883 -16.832 1.00 89.94 684 ALA A CA 1
ATOM 4740 C C . ALA A 1 684 ? 26.329 -14.718 -16.700 1.00 89.94 684 ALA A C 1
ATOM 4742 O O . ALA A 1 684 ? 27.354 -14.339 -17.262 1.00 89.94 684 ALA A O 1
ATOM 4743 N N . GLY A 1 685 ? 26.283 -15.852 -15.997 1.00 85.81 685 GLY A N 1
ATOM 4744 C CA . GLY A 1 685 ? 27.292 -16.900 -16.186 1.00 85.81 685 GLY A CA 1
ATOM 4745 C C . GLY A 1 685 ? 27.147 -17.492 -17.590 1.00 85.81 685 GLY A C 1
ATOM 4746 O O . GLY A 1 685 ? 27.988 -17.245 -18.453 1.00 85.81 685 GLY A O 1
ATOM 4747 N N . ASP A 1 686 ? 26.005 -18.132 -17.837 1.00 89.56 686 ASP A N 1
ATOM 4748 C CA . ASP A 1 686 ? 25.591 -18.674 -19.134 1.00 89.56 686 ASP A CA 1
ATOM 4749 C C . ASP A 1 686 ? 24.277 -18.041 -19.624 1.00 89.56 686 ASP A C 1
ATOM 4751 O O . ASP A 1 686 ? 23.420 -17.652 -18.825 1.00 89.56 686 ASP A O 1
ATOM 4755 N N . VAL A 1 687 ? 24.109 -17.937 -20.948 1.00 94.00 687 VAL A N 1
ATOM 4756 C CA . VAL A 1 687 ? 22.864 -17.485 -21.596 1.00 94.00 687 VAL A CA 1
ATOM 4757 C C . VAL A 1 687 ? 22.434 -18.527 -22.622 1.00 94.00 687 VAL A C 1
ATOM 4759 O O . VAL A 1 687 ? 23.156 -18.748 -23.593 1.00 94.00 687 VAL A O 1
ATOM 4762 N N . THR A 1 688 ? 21.268 -19.137 -22.414 1.00 96.31 688 THR A N 1
ATOM 4763 C CA . THR A 1 688 ? 20.714 -20.207 -23.259 1.00 96.31 688 THR A CA 1
ATOM 4764 C C . THR A 1 688 ? 19.257 -19.938 -23.645 1.00 96.31 688 THR A C 1
ATOM 4766 O O . THR A 1 688 ? 18.613 -19.045 -23.087 1.00 96.31 688 THR A O 1
ATOM 4769 N N . GLY A 1 689 ? 18.737 -20.692 -24.616 1.00 96.56 689 GLY A N 1
ATOM 4770 C CA . GLY A 1 689 ? 17.330 -20.658 -25.041 1.00 96.56 689 GLY A CA 1
ATOM 4771 C C . GLY A 1 689 ? 17.130 -20.252 -26.502 1.00 96.56 689 GLY A C 1
ATOM 4772 O O . GLY A 1 689 ? 18.094 -20.033 -27.238 1.00 96.56 689 GLY A O 1
ATOM 4773 N N . ASP A 1 690 ? 15.871 -20.166 -26.927 1.00 97.19 690 ASP A N 1
ATOM 4774 C CA . ASP A 1 690 ? 15.454 -19.917 -28.319 1.00 97.19 690 ASP A CA 1
ATOM 4775 C C . ASP A 1 690 ? 14.457 -18.750 -28.480 1.00 97.19 690 ASP A C 1
ATOM 4777 O O . ASP A 1 690 ? 13.863 -18.554 -29.543 1.00 97.19 690 ASP A O 1
ATOM 4781 N N . GLY A 1 691 ? 14.279 -17.956 -27.425 1.00 97.56 691 GLY A N 1
ATOM 4782 C CA . GLY A 1 691 ? 13.316 -16.866 -27.363 1.00 97.56 691 GLY A CA 1
ATOM 4783 C C . GLY A 1 691 ? 13.758 -15.576 -28.060 1.00 97.56 691 GLY A C 1
ATOM 4784 O O . GLY A 1 691 ? 14.607 -15.548 -28.950 1.00 97.56 691 GLY A O 1
ATOM 4785 N N . THR A 1 692 ? 13.162 -14.453 -27.658 1.00 98.00 692 THR A N 1
ATOM 4786 C CA . THR A 1 692 ? 13.412 -13.144 -28.289 1.00 98.00 692 THR A CA 1
ATOM 4787 C C . THR A 1 692 ? 13.827 -12.091 -27.272 1.00 98.00 692 THR A C 1
ATOM 4789 O O . THR A 1 692 ? 13.128 -11.890 -26.279 1.00 98.00 692 THR A O 1
ATOM 4792 N N . ILE A 1 693 ? 14.897 -11.352 -27.561 1.00 98.50 693 ILE A N 1
ATOM 4793 C CA . ILE A 1 693 ? 15.398 -10.225 -26.769 1.00 98.50 693 ILE A CA 1
ATOM 4794 C C . ILE A 1 693 ? 15.376 -8.966 -27.644 1.00 98.50 693 ILE A C 1
ATOM 4796 O O . ILE A 1 693 ? 16.189 -8.830 -28.562 1.00 98.50 693 ILE A O 1
ATOM 4800 N N . THR A 1 694 ? 14.454 -8.027 -27.395 1.00 98.19 694 THR A N 1
ATOM 4801 C CA . THR A 1 694 ? 14.259 -6.885 -28.309 1.00 98.19 694 THR A CA 1
ATOM 4802 C C . THR A 1 694 ? 14.150 -5.521 -27.640 1.00 98.19 694 THR A C 1
ATOM 4804 O O . THR A 1 694 ? 13.381 -5.336 -26.704 1.00 98.19 694 THR A O 1
ATOM 4807 N N . ALA A 1 695 ? 14.821 -4.521 -28.209 1.00 97.88 695 ALA A N 1
ATOM 4808 C CA . ALA A 1 695 ? 14.711 -3.114 -27.821 1.00 97.88 695 ALA A CA 1
ATOM 4809 C C . ALA A 1 695 ? 14.457 -2.260 -29.071 1.00 97.88 695 ALA A C 1
ATOM 4811 O O . ALA A 1 695 ? 15.328 -1.532 -29.540 1.00 97.88 695 ALA A O 1
ATOM 4812 N N . ARG A 1 696 ? 13.285 -2.410 -29.687 1.00 98.06 696 ARG A N 1
ATOM 4813 C CA . ARG A 1 696 ? 12.956 -1.821 -30.992 1.00 98.06 696 ARG A CA 1
ATOM 4814 C C . ARG A 1 696 ? 12.366 -0.422 -30.875 1.00 98.06 696 ARG A C 1
ATOM 4816 O O . ARG A 1 696 ? 11.587 -0.131 -29.965 1.00 98.06 696 ARG A O 1
ATOM 4823 N N . GLY A 1 697 ? 12.706 0.422 -31.841 1.00 96.44 697 GLY A N 1
ATOM 4824 C CA . GLY A 1 697 ? 12.007 1.674 -32.093 1.00 96.44 697 GLY A CA 1
ATOM 4825 C C . GLY A 1 697 ? 10.630 1.434 -32.714 1.00 96.44 697 GLY A C 1
ATOM 4826 O O . GLY A 1 697 ? 10.365 0.407 -33.338 1.00 96.44 697 GLY A O 1
ATOM 4827 N N . ALA A 1 698 ? 9.719 2.382 -32.527 1.00 94.44 698 ALA A N 1
ATOM 4828 C CA . ALA A 1 698 ? 8.341 2.234 -32.964 1.00 94.44 698 ALA A CA 1
ATOM 4829 C C . ALA A 1 698 ? 8.138 2.568 -34.449 1.00 94.44 698 ALA A C 1
ATOM 4831 O O . ALA A 1 698 ? 8.549 3.632 -34.925 1.00 94.44 698 ALA A O 1
ATOM 4832 N N . ASN A 1 699 ? 7.407 1.695 -35.147 1.00 92.88 699 ASN A N 1
ATOM 4833 C CA . ASN A 1 699 ? 6.922 1.928 -36.508 1.00 92.88 699 ASN A CA 1
ATOM 4834 C C . ASN A 1 699 ? 5.784 2.958 -36.533 1.00 92.88 699 ASN A C 1
ATOM 4836 O O . ASN A 1 699 ? 4.894 2.929 -35.685 1.00 92.88 699 ASN A O 1
ATOM 4840 N N . VAL A 1 700 ? 5.742 3.800 -37.562 1.00 87.50 700 VAL A N 1
ATOM 4841 C CA . VAL A 1 700 ? 4.620 4.691 -37.871 1.00 87.50 700 VAL A CA 1
ATOM 4842 C C . VAL A 1 700 ? 3.779 4.049 -38.976 1.00 87.50 700 VAL A C 1
ATOM 4844 O O . VAL A 1 700 ? 4.195 3.981 -40.130 1.00 87.50 700 VAL A O 1
ATOM 4847 N N . GLY A 1 701 ? 2.594 3.546 -38.627 1.00 79.38 701 GLY A N 1
ATOM 4848 C CA . GLY A 1 701 ? 1.711 2.855 -39.575 1.00 79.38 701 GLY A CA 1
ATOM 4849 C C . GLY A 1 701 ? 0.989 3.778 -40.574 1.00 79.38 701 GLY A C 1
ATOM 4850 O O . GLY A 1 701 ? 0.863 4.986 -40.366 1.00 79.38 701 GLY A O 1
ATOM 4851 N N . GLY A 1 702 ? 0.436 3.186 -41.641 1.00 79.00 702 GLY A N 1
ATOM 4852 C CA . GLY A 1 702 ? -0.394 3.873 -42.642 1.00 79.00 702 GLY A CA 1
ATOM 4853 C C . GLY A 1 702 ? 0.412 4.535 -43.764 1.00 79.00 702 GLY A C 1
ATOM 4854 O O . GLY A 1 702 ? 1.343 3.933 -44.286 1.00 79.00 702 GLY A O 1
ATOM 4855 N N . ASN A 1 703 ? 0.032 5.758 -44.156 1.00 77.44 703 ASN A N 1
ATOM 4856 C CA . ASN A 1 703 ? 0.838 6.629 -45.021 1.00 77.44 703 ASN A CA 1
ATOM 4857 C C . ASN A 1 703 ? 1.599 7.616 -44.114 1.00 77.44 703 ASN A C 1
ATOM 4859 O O . ASN A 1 703 ? 1.055 8.684 -43.795 1.00 77.44 703 ASN A O 1
ATOM 4863 N N . PRO A 1 704 ? 2.769 7.219 -43.575 1.00 81.00 704 PRO A N 1
ATOM 4864 C CA . PRO A 1 704 ? 3.417 7.942 -42.498 1.00 81.00 704 PRO A CA 1
ATOM 4865 C C . PRO A 1 704 ? 3.837 9.319 -42.984 1.00 81.00 704 PRO A C 1
ATOM 4867 O O . PRO A 1 704 ? 4.484 9.479 -44.008 1.00 81.00 704 PRO A O 1
ATOM 4870 N N . SER A 1 705 ? 3.475 10.330 -42.213 1.00 85.88 705 SER A N 1
ATOM 4871 C CA . SER A 1 705 ? 4.014 11.677 -42.344 1.00 85.88 705 SER A CA 1
ATOM 4872 C C . SER A 1 705 ? 5.119 11.954 -41.335 1.00 85.88 705 SER A C 1
ATOM 4874 O O . SER A 1 705 ? 5.848 12.924 -41.506 1.00 85.88 705 SER A O 1
ATOM 4876 N N . ALA A 1 706 ? 5.220 11.135 -40.290 1.00 87.94 706 ALA A N 1
ATOM 4877 C CA . ALA A 1 706 ? 6.163 11.270 -39.193 1.00 87.94 706 ALA A CA 1
ATOM 4878 C C . ALA A 1 706 ? 7.277 10.216 -39.274 1.00 87.94 706 ALA A C 1
ATOM 4880 O O . ALA A 1 706 ? 7.097 9.158 -39.881 1.00 87.94 706 ALA A O 1
ATOM 4881 N N . GLY A 1 707 ? 8.414 10.509 -38.651 1.00 90.19 707 GLY A N 1
ATOM 4882 C CA . GLY A 1 707 ? 9.568 9.615 -38.618 1.00 90.19 707 GLY A CA 1
ATOM 4883 C C . GLY A 1 707 ? 9.409 8.456 -37.638 1.00 90.19 707 GLY A C 1
ATOM 4884 O O . GLY A 1 707 ? 8.751 8.590 -36.601 1.00 90.19 707 GLY A O 1
ATOM 4885 N N . GLY A 1 708 ? 10.020 7.319 -37.975 1.00 92.44 708 GLY A N 1
ATOM 4886 C CA . GLY A 1 708 ? 10.096 6.143 -37.107 1.00 92.44 708 GLY A CA 1
ATOM 4887 C C . GLY A 1 708 ? 11.037 6.366 -35.924 1.00 92.44 708 GLY A C 1
ATOM 4888 O O . GLY A 1 708 ? 11.907 7.235 -35.970 1.00 92.44 708 GLY A O 1
ATOM 4889 N N . GLY A 1 709 ? 10.843 5.622 -34.838 1.00 95.00 709 GLY A N 1
ATOM 4890 C CA . GLY A 1 709 ? 11.706 5.727 -33.659 1.00 95.00 709 GLY A CA 1
ATOM 4891 C C . GLY A 1 709 ? 13.034 5.002 -33.861 1.00 95.00 709 GLY A C 1
ATOM 4892 O O . GLY A 1 709 ? 13.057 3.937 -34.465 1.00 95.00 709 GLY A O 1
ATOM 4893 N N . GLY A 1 710 ? 14.130 5.540 -33.338 1.00 96.81 710 GLY A N 1
ATOM 4894 C CA . GLY A 1 710 ? 15.424 4.860 -33.338 1.00 96.81 710 GLY A CA 1
ATOM 4895 C C . GLY A 1 710 ? 15.414 3.610 -32.454 1.00 96.81 710 GLY A C 1
ATOM 4896 O O . GLY A 1 710 ? 14.676 3.536 -31.462 1.00 96.81 710 GLY A O 1
ATOM 4897 N N . GLY A 1 711 ? 16.241 2.625 -32.802 1.00 97.62 711 GLY A N 1
ATOM 4898 C CA . GLY A 1 711 ? 16.418 1.418 -31.996 1.00 97.62 711 GLY A CA 1
ATOM 4899 C C . GLY A 1 711 ? 16.975 1.701 -30.594 1.00 97.62 711 GLY A C 1
ATOM 4900 O O . GLY A 1 711 ? 17.489 2.785 -30.309 1.00 97.62 711 GLY A O 1
ATOM 4901 N N . GLY A 1 712 ? 16.844 0.730 -29.695 1.00 97.88 712 GLY A N 1
ATOM 4902 C CA . GLY A 1 712 ? 17.335 0.769 -28.316 1.00 97.88 712 GLY A CA 1
ATOM 4903 C C . GLY A 1 712 ? 18.773 0.268 -28.166 1.00 97.88 712 GLY A C 1
ATOM 4904 O O . GLY A 1 712 ? 19.539 0.222 -29.126 1.00 97.88 712 GLY A O 1
ATOM 4905 N N . LYS A 1 713 ? 19.176 -0.100 -26.951 1.00 97.81 713 LYS A N 1
ATOM 4906 C CA . LYS A 1 713 ? 20.508 -0.665 -26.688 1.00 97.81 713 LYS A CA 1
ATOM 4907 C C . LYS A 1 713 ? 20.391 -1.978 -25.925 1.00 97.81 713 LYS A C 1
ATOM 4909 O O . LYS A 1 713 ? 19.714 -2.034 -24.901 1.00 97.81 713 LYS A O 1
ATOM 4914 N N . ILE A 1 714 ? 21.069 -3.010 -26.412 1.00 97.88 714 ILE A N 1
ATOM 4915 C CA . ILE A 1 714 ? 21.141 -4.332 -25.792 1.00 97.88 714 ILE A CA 1
ATOM 4916 C C . ILE A 1 714 ? 22.612 -4.676 -25.569 1.00 97.88 714 ILE A C 1
ATOM 4918 O O . ILE A 1 714 ? 23.388 -4.706 -26.522 1.00 97.88 714 ILE A O 1
ATOM 4922 N N . THR A 1 715 ? 22.983 -4.980 -24.329 1.00 94.44 715 THR A N 1
ATOM 4923 C CA . THR A 1 715 ? 24.290 -5.566 -24.015 1.00 94.44 715 THR A CA 1
ATOM 4924 C C . THR A 1 715 ? 24.106 -6.871 -23.266 1.00 94.44 715 THR A C 1
ATOM 4926 O O . THR A 1 715 ? 23.391 -6.914 -22.265 1.00 94.44 715 THR A O 1
ATOM 4929 N N . VAL A 1 716 ? 24.806 -7.911 -23.714 1.00 93.38 716 VAL A N 1
ATOM 4930 C CA . VAL A 1 716 ? 24.913 -9.189 -23.009 1.00 93.38 716 VAL A CA 1
ATOM 4931 C C . VAL A 1 716 ? 26.374 -9.440 -22.655 1.00 93.38 716 VAL A C 1
ATOM 4933 O O . VAL A 1 716 ? 27.230 -9.543 -23.534 1.00 93.38 716 VAL A O 1
ATOM 4936 N N . LEU A 1 717 ? 26.655 -9.528 -21.359 1.00 87.25 717 LEU A N 1
ATOM 4937 C CA . LEU A 1 717 ? 27.950 -9.897 -20.801 1.00 87.25 717 LEU A CA 1
ATOM 4938 C C . LEU A 1 717 ? 27.839 -11.294 -20.180 1.00 87.25 717 LEU A C 1
ATOM 4940 O O . LEU A 1 717 ? 27.062 -11.469 -19.242 1.00 87.25 717 LEU A O 1
ATOM 4944 N N . TYR A 1 718 ? 28.612 -12.259 -20.681 1.00 83.94 718 TYR A N 1
ATOM 4945 C CA . TYR A 1 718 ? 28.548 -13.658 -20.236 1.00 83.94 718 TYR A CA 1
ATOM 4946 C C . TYR A 1 718 ? 29.935 -14.298 -20.006 1.00 83.94 718 TYR A C 1
ATOM 4948 O O . TYR A 1 718 ? 30.943 -13.825 -20.548 1.00 83.94 718 TYR A O 1
ATOM 4956 N N . GLY A 1 719 ? 30.005 -15.355 -19.191 1.00 75.69 719 GLY A N 1
ATOM 4957 C CA . GLY A 1 719 ? 31.224 -16.091 -18.810 1.00 75.69 719 GLY A CA 1
ATOM 4958 C C . GLY A 1 719 ? 31.469 -16.157 -17.291 1.00 75.69 719 GLY A C 1
ATOM 4959 O O . GLY A 1 719 ? 30.699 -15.608 -16.512 1.00 75.69 719 GLY A O 1
ATOM 4960 N N . GLU A 1 720 ? 32.559 -16.813 -16.853 1.00 65.06 720 GLU A N 1
ATOM 4961 C CA . GLU A 1 720 ? 32.821 -17.098 -15.424 1.00 65.06 720 GLU A CA 1
ATOM 4962 C C . GLU A 1 720 ? 32.722 -15.853 -14.513 1.00 65.06 720 GLU A C 1
ATOM 4964 O O . GLU A 1 720 ? 33.552 -14.937 -14.537 1.00 65.06 720 GLU A O 1
ATOM 4969 N N . THR A 1 721 ? 31.707 -15.864 -13.649 1.00 58.06 721 THR A N 1
ATOM 4970 C CA . THR A 1 721 ? 31.246 -14.761 -12.790 1.00 58.06 721 THR A CA 1
ATOM 4971 C C . THR A 1 721 ? 31.910 -14.712 -11.406 1.00 58.06 721 THR A C 1
ATOM 4973 O O . THR A 1 721 ? 31.720 -13.743 -10.666 1.00 58.06 721 THR A O 1
ATOM 4976 N N . ALA A 1 722 ? 32.738 -15.698 -11.035 1.00 49.97 722 ALA A N 1
ATOM 4977 C CA . ALA A 1 722 ? 33.173 -15.889 -9.644 1.00 49.97 722 ALA A CA 1
ATOM 4978 C C . ALA A 1 722 ? 34.180 -14.852 -9.088 1.00 49.97 722 ALA A C 1
ATOM 4980 O O . ALA A 1 722 ? 34.397 -14.812 -7.880 1.00 49.97 722 ALA A O 1
ATOM 4981 N N . LEU A 1 723 ? 34.783 -13.973 -9.898 1.00 45.66 723 LEU A N 1
ATOM 4982 C CA . LEU A 1 723 ? 35.739 -12.958 -9.419 1.00 45.66 723 LEU A CA 1
ATOM 4983 C C . LEU A 1 723 ? 35.762 -11.728 -10.340 1.00 45.66 723 LEU A C 1
ATOM 4985 O O . LEU A 1 723 ? 36.695 -11.618 -11.128 1.00 45.66 723 LEU A O 1
ATOM 4989 N N . LYS A 1 724 ? 34.790 -10.794 -10.265 1.00 52.03 724 LYS A N 1
ATOM 4990 C CA . LYS A 1 724 ? 34.948 -9.412 -10.815 1.00 52.03 724 LYS A CA 1
ATOM 4991 C C . LYS A 1 724 ? 33.785 -8.417 -10.617 1.00 52.03 724 LYS A C 1
ATOM 4993 O O . LYS A 1 724 ? 33.873 -7.325 -11.173 1.00 52.03 724 LYS A O 1
ATOM 4998 N N . ARG A 1 725 ? 32.750 -8.695 -9.812 1.00 49.44 725 ARG A N 1
ATOM 4999 C CA . ARG A 1 725 ? 31.616 -7.758 -9.612 1.00 49.44 725 ARG A CA 1
ATOM 5000 C C . ARG A 1 725 ? 32.053 -6.341 -9.191 1.00 49.44 725 ARG A C 1
ATOM 5002 O O . ARG A 1 725 ? 31.632 -5.371 -9.814 1.00 49.44 725 ARG A O 1
ATOM 5009 N N . ASP A 1 726 ? 32.987 -6.219 -8.247 1.00 47.41 726 ASP A N 1
ATOM 5010 C CA . ASP A 1 726 ? 33.492 -4.913 -7.782 1.00 47.41 726 ASP A CA 1
ATOM 5011 C C . ASP A 1 726 ? 34.409 -4.208 -8.796 1.00 47.41 726 ASP A C 1
ATOM 5013 O O . ASP A 1 726 ? 34.553 -2.990 -8.769 1.00 47.41 726 ASP A O 1
ATOM 5017 N N . LYS A 1 727 ? 35.027 -4.948 -9.726 1.00 47.22 727 LYS A N 1
ATOM 5018 C CA . LYS A 1 727 ? 35.902 -4.374 -10.765 1.00 47.22 727 LYS A CA 1
ATOM 5019 C C . LYS A 1 727 ? 35.112 -3.885 -11.978 1.00 47.22 727 LYS A C 1
ATOM 5021 O O . LYS A 1 727 ? 35.460 -2.856 -12.553 1.00 47.22 727 LYS A O 1
ATOM 5026 N N . VAL A 1 728 ? 34.036 -4.596 -12.315 1.00 47.84 728 VAL A N 1
ATOM 5027 C CA . VAL A 1 728 ? 33.094 -4.241 -13.383 1.00 47.84 728 VAL A CA 1
ATOM 5028 C C . VAL A 1 728 ? 32.286 -2.997 -12.996 1.00 47.84 728 VAL A C 1
ATOM 5030 O O . VAL A 1 728 ? 32.204 -2.060 -13.786 1.00 47.84 728 VAL A O 1
ATOM 5033 N N . LEU A 1 729 ? 31.797 -2.923 -11.751 1.00 43.75 729 LEU A N 1
ATOM 5034 C CA . LEU A 1 729 ? 31.092 -1.745 -11.220 1.00 43.75 729 LEU A CA 1
ATOM 5035 C C . LEU A 1 729 ? 32.017 -0.535 -10.976 1.00 43.75 729 LEU A C 1
ATOM 5037 O O . LEU A 1 729 ? 31.551 0.598 -10.974 1.00 43.75 729 LEU A O 1
ATOM 5041 N N . ALA A 1 730 ? 33.329 -0.754 -10.829 1.00 48.38 730 ALA A N 1
ATOM 5042 C CA . ALA A 1 730 ? 34.338 0.307 -10.734 1.00 48.38 730 ALA A CA 1
ATOM 5043 C C . ALA A 1 730 ? 34.845 0.819 -12.102 1.00 48.38 730 ALA A C 1
ATOM 5045 O O . ALA A 1 730 ? 35.825 1.565 -12.155 1.00 48.38 730 ALA A O 1
ATOM 5046 N N . GLY A 1 731 ? 34.227 0.406 -13.217 1.00 42.97 731 GLY A N 1
ATOM 5047 C CA . GLY A 1 731 ? 34.579 0.883 -14.558 1.00 42.97 731 GLY A CA 1
ATOM 5048 C C . GLY A 1 731 ? 35.883 0.314 -15.133 1.00 42.97 731 GLY A C 1
ATOM 5049 O O . GLY A 1 731 ? 36.469 0.931 -16.022 1.00 42.97 731 GLY A O 1
ATOM 5050 N N . ARG A 1 732 ? 36.363 -0.847 -14.655 1.00 50.69 732 ARG A N 1
ATOM 5051 C CA . ARG A 1 732 ? 37.512 -1.554 -15.252 1.00 50.69 732 ARG A CA 1
ATOM 5052 C C . ARG A 1 732 ? 37.069 -2.776 -16.055 1.00 50.69 732 ARG A C 1
ATOM 5054 O O . ARG A 1 732 ? 36.459 -3.701 -15.526 1.00 50.69 732 ARG A O 1
ATOM 5061 N N . LEU A 1 733 ? 37.443 -2.786 -17.333 1.00 53.72 733 LEU A N 1
ATOM 5062 C CA . LEU A 1 733 ? 37.173 -3.851 -18.297 1.00 53.72 733 LEU A CA 1
ATOM 5063 C C . LEU A 1 733 ? 38.420 -4.758 -18.422 1.00 53.72 733 LEU A C 1
ATOM 5065 O O . LEU A 1 733 ? 39.272 -4.528 -19.275 1.00 53.72 733 LEU A O 1
ATOM 5069 N N . ASP A 1 734 ? 38.580 -5.760 -17.552 1.00 52.25 734 ASP A N 1
ATOM 5070 C CA . ASP A 1 734 ? 39.734 -6.680 -17.620 1.00 52.25 734 ASP A CA 1
ATOM 5071 C C . ASP A 1 734 ? 39.388 -7.948 -18.433 1.00 52.25 734 ASP A C 1
ATOM 5073 O O . ASP A 1 734 ? 38.660 -8.803 -17.923 1.00 52.25 734 ASP A O 1
ATOM 5077 N N . LEU A 1 735 ? 39.987 -8.099 -19.628 1.00 58.41 735 LEU A N 1
ATOM 5078 C CA . LEU A 1 735 ? 39.916 -9.269 -20.534 1.00 58.41 735 LEU A CA 1
ATOM 5079 C C . LEU A 1 735 ? 38.489 -9.707 -20.925 1.00 58.41 735 LEU A C 1
ATOM 5081 O O . LEU A 1 735 ? 38.066 -10.834 -20.675 1.00 58.41 735 LEU A O 1
ATOM 5085 N N . VAL A 1 736 ? 37.759 -8.820 -21.599 1.00 66.19 736 VAL A N 1
ATOM 5086 C CA . VAL A 1 736 ? 36.577 -9.210 -22.383 1.00 66.19 736 VAL A CA 1
ATOM 5087 C C . VAL A 1 736 ? 36.911 -9.150 -23.869 1.00 66.19 736 VAL A C 1
ATOM 5089 O O . VAL A 1 736 ? 37.703 -8.306 -24.295 1.00 66.19 736 VAL A O 1
ATOM 5092 N N . ARG A 1 737 ? 36.302 -10.029 -24.663 1.00 76.31 737 ARG A N 1
ATOM 5093 C CA . ARG A 1 737 ? 36.295 -9.915 -26.128 1.00 76.31 737 ARG A CA 1
ATOM 5094 C C . ARG A 1 737 ? 34.880 -9.667 -26.623 1.00 76.31 737 ARG A C 1
ATOM 5096 O O . ARG A 1 737 ? 33.931 -10.211 -26.061 1.00 76.31 737 ARG A O 1
ATOM 5103 N N . MET A 1 738 ? 34.763 -8.876 -27.683 1.00 80.75 738 MET A N 1
ATOM 5104 C CA . MET A 1 738 ? 33.535 -8.842 -28.471 1.00 80.75 738 MET A CA 1
ATOM 5105 C C . MET A 1 738 ? 33.384 -10.159 -29.231 1.00 80.75 738 MET A C 1
ATOM 5107 O O . MET A 1 738 ? 34.378 -10.730 -29.687 1.00 80.75 738 MET A O 1
ATOM 5111 N N . VAL A 1 739 ? 32.148 -10.631 -29.336 1.00 84.88 739 VAL A N 1
ATOM 5112 C CA . VAL A 1 739 ? 31.762 -11.807 -30.122 1.00 84.88 739 VAL A CA 1
ATOM 5113 C C . VAL A 1 739 ? 30.578 -11.441 -31.018 1.00 84.88 739 VAL A C 1
ATOM 5115 O O . VAL A 1 739 ? 29.842 -10.505 -30.712 1.00 84.88 739 VAL A O 1
ATOM 5118 N N . ASP A 1 740 ? 30.399 -12.166 -32.120 1.00 82.56 740 ASP A N 1
ATOM 5119 C CA . ASP A 1 740 ? 29.353 -11.861 -33.110 1.00 82.56 740 ASP A CA 1
ATOM 5120 C C . ASP A 1 740 ? 27.955 -12.354 -32.685 1.00 82.56 740 ASP A C 1
ATOM 5122 O O . ASP A 1 740 ? 26.951 -11.968 -33.278 1.00 82.56 740 ASP A O 1
ATOM 5126 N N . GLY A 1 741 ? 27.881 -13.187 -31.643 1.00 83.62 741 GLY A N 1
ATOM 5127 C CA . GLY A 1 741 ? 26.649 -13.763 -31.112 1.00 83.62 741 GLY A CA 1
ATOM 5128 C C . GLY A 1 741 ? 26.900 -14.617 -29.868 1.00 83.62 741 GLY A C 1
ATOM 5129 O O . GLY A 1 741 ? 28.040 -14.779 -29.427 1.00 83.62 741 GLY A O 1
ATOM 5130 N N . LEU A 1 742 ? 25.826 -15.158 -29.300 1.00 86.25 742 LEU A N 1
ATOM 5131 C CA . LEU A 1 742 ? 25.854 -16.047 -28.139 1.00 86.25 742 LEU A CA 1
ATOM 5132 C C . LEU A 1 742 ? 25.861 -17.500 -28.623 1.00 86.25 742 LEU A C 1
ATOM 5134 O O . LEU A 1 742 ? 24.986 -17.887 -29.384 1.00 86.25 742 LEU A O 1
ATOM 5138 N N . ALA A 1 743 ? 26.853 -18.290 -28.210 1.00 81.69 743 ALA A N 1
ATOM 5139 C CA . ALA A 1 743 ? 27.064 -19.633 -28.761 1.00 81.69 743 ALA A CA 1
ATOM 5140 C C . ALA A 1 743 ? 25.942 -20.632 -28.426 1.00 81.69 743 ALA A C 1
ATOM 5142 O O . ALA A 1 743 ? 25.684 -21.518 -29.230 1.00 81.69 743 ALA A O 1
ATOM 5143 N N . ASP A 1 744 ? 25.298 -20.476 -27.266 1.00 87.50 744 ASP A N 1
ATOM 5144 C CA . ASP A 1 744 ? 24.299 -21.418 -26.741 1.00 87.50 744 ASP A CA 1
ATOM 5145 C C . ASP A 1 744 ? 22.870 -20.833 -26.729 1.00 87.50 744 ASP A C 1
ATOM 5147 O O . ASP A 1 744 ? 21.961 -21.395 -26.114 1.00 87.50 744 ASP A O 1
ATOM 5151 N N . PHE A 1 745 ? 22.664 -19.697 -27.407 1.00 93.56 745 PHE A N 1
ATOM 5152 C CA . PHE A 1 745 ? 21.363 -19.050 -27.573 1.00 93.56 745 PHE A CA 1
ATOM 5153 C C . PHE A 1 745 ? 21.004 -18.992 -29.061 1.00 93.56 745 PHE A C 1
ATOM 5155 O O . PHE A 1 745 ? 21.644 -18.287 -29.839 1.00 93.56 745 PHE A O 1
ATOM 5162 N N . GLU A 1 746 ? 19.956 -19.719 -29.437 1.00 93.50 746 GLU A N 1
ATOM 5163 C CA . GLU A 1 746 ? 19.486 -19.890 -30.822 1.00 93.50 746 GLU A CA 1
ATOM 5164 C C . GLU A 1 746 ? 18.365 -18.896 -31.191 1.00 93.50 746 GLU A C 1
ATOM 5166 O O . GLU A 1 746 ? 17.798 -18.948 -32.284 1.00 93.50 746 GLU A O 1
ATOM 5171 N N . GLY A 1 747 ? 18.018 -18.002 -30.262 1.00 93.25 747 GLY A N 1
ATOM 5172 C CA . GLY A 1 747 ? 16.944 -17.026 -30.406 1.00 93.25 747 GLY A CA 1
ATOM 5173 C C . GLY A 1 747 ? 17.338 -15.727 -31.122 1.00 93.25 747 GLY A C 1
ATOM 5174 O O . GLY A 1 747 ? 18.449 -15.547 -31.624 1.00 93.25 747 GLY A O 1
ATOM 5175 N N . GLU A 1 748 ? 16.417 -14.762 -31.143 1.00 95.75 748 GLU A N 1
ATOM 5176 C CA . GLU A 1 748 ? 16.624 -13.455 -31.783 1.00 95.75 748 GLU A CA 1
ATOM 5177 C C . GLU A 1 748 ? 17.056 -12.387 -30.767 1.00 95.75 748 GLU A C 1
ATOM 5179 O O . GLU A 1 748 ? 16.357 -12.142 -29.785 1.00 95.75 748 GLU A O 1
ATOM 5184 N N . VAL A 1 749 ? 18.146 -11.662 -31.044 1.00 97.25 749 VAL A N 1
ATOM 5185 C CA . VAL A 1 749 ? 18.518 -10.435 -30.313 1.00 97.25 749 VAL A CA 1
ATOM 5186 C C . VAL A 1 749 ? 18.511 -9.251 -31.271 1.00 97.25 749 VAL A C 1
ATOM 5188 O O . VAL A 1 749 ? 19.294 -9.225 -32.217 1.00 97.25 749 VAL A O 1
ATOM 5191 N N . THR A 1 750 ? 17.633 -8.264 -31.061 1.00 96.44 750 THR A N 1
ATOM 5192 C CA . THR A 1 750 ? 17.450 -7.169 -32.033 1.00 96.44 750 THR A CA 1
ATOM 5193 C C . THR A 1 750 ? 17.093 -5.826 -31.401 1.00 96.44 750 THR A C 1
ATOM 5195 O O . THR A 1 750 ? 16.114 -5.683 -30.669 1.00 96.44 750 THR A O 1
ATOM 5198 N N . ALA A 1 751 ? 17.830 -4.787 -31.791 1.00 96.56 751 ALA A N 1
ATOM 5199 C CA . ALA A 1 751 ? 17.549 -3.394 -31.455 1.00 96.56 751 ALA A CA 1
ATOM 5200 C C . ALA A 1 751 ? 17.130 -2.588 -32.700 1.00 96.56 751 ALA A C 1
ATOM 5202 O O . ALA A 1 751 ? 17.671 -1.525 -32.953 1.00 96.56 751 ALA A O 1
ATOM 5203 N N . ALA A 1 752 ? 16.205 -3.098 -33.515 1.00 97.31 752 ALA A N 1
ATOM 5204 C CA . ALA A 1 752 ? 15.874 -2.496 -34.811 1.00 97.31 752 ALA A CA 1
ATOM 5205 C C . ALA A 1 752 ? 15.213 -1.109 -34.710 1.00 97.31 752 ALA A C 1
ATOM 5207 O O . ALA A 1 752 ? 14.474 -0.812 -33.762 1.00 97.31 752 ALA A O 1
ATOM 5208 N N . ALA A 1 753 ? 15.436 -0.289 -35.732 1.00 95.62 753 ALA A N 1
ATOM 5209 C CA . ALA A 1 753 ? 14.733 0.964 -35.946 1.00 95.62 753 ALA A CA 1
ATOM 5210 C C . ALA A 1 753 ? 13.262 0.734 -36.307 1.00 95.62 753 ALA A C 1
ATOM 5212 O O . ALA A 1 753 ? 12.878 -0.266 -36.916 1.00 95.62 753 ALA A O 1
ATOM 5213 N N . GLY A 1 754 ? 12.439 1.721 -35.983 1.00 92.88 754 GLY A N 1
ATOM 5214 C CA . GLY A 1 754 ? 11.087 1.828 -36.493 1.00 92.88 754 GLY A CA 1
ATOM 5215 C C . GLY A 1 754 ? 11.060 2.428 -37.898 1.00 92.88 754 GLY A C 1
ATOM 5216 O O . GLY A 1 754 ? 11.790 3.362 -38.214 1.00 92.88 754 GLY A O 1
ATOM 5217 N N . VAL A 1 755 ? 10.150 1.955 -38.738 1.00 92.12 755 VAL A N 1
ATOM 5218 C CA . VAL A 1 755 ? 9.882 2.510 -40.069 1.00 92.12 755 VAL A CA 1
ATOM 5219 C C . VAL A 1 755 ? 8.942 3.710 -39.952 1.00 92.12 755 VAL A C 1
ATOM 5221 O O . VAL A 1 755 ? 7.971 3.669 -39.198 1.00 92.12 755 VAL A O 1
ATOM 5224 N N . GLY A 1 756 ? 9.192 4.777 -40.711 1.00 88.69 756 GLY A N 1
ATOM 5225 C CA . GLY A 1 756 ? 8.305 5.940 -40.785 1.00 88.69 756 GLY A CA 1
ATOM 5226 C C . GLY A 1 756 ? 8.321 6.595 -42.160 1.00 88.69 756 GLY A C 1
ATOM 5227 O O . GLY A 1 756 ? 8.379 5.911 -43.178 1.00 88.69 756 GLY A O 1
ATOM 5228 N N . TYR A 1 757 ? 8.226 7.921 -42.203 1.00 87.56 757 TYR A N 1
ATOM 5229 C CA . TYR A 1 757 ? 8.238 8.678 -43.452 1.00 87.56 757 TYR A CA 1
ATOM 5230 C C . TYR A 1 757 ? 9.557 8.499 -44.222 1.00 87.56 757 TYR A C 1
ATOM 5232 O O . TYR A 1 757 ? 10.631 8.889 -43.768 1.00 87.56 757 TYR A O 1
ATOM 5240 N N . THR A 1 758 ? 9.461 7.955 -45.435 1.00 83.44 758 THR A N 1
ATOM 5241 C CA . THR A 1 758 ? 10.622 7.605 -46.271 1.00 83.44 758 THR A CA 1
ATOM 5242 C C . THR A 1 758 ? 11.077 8.722 -47.211 1.00 83.44 758 THR A C 1
ATOM 5244 O O . THR A 1 758 ? 12.112 8.597 -47.855 1.00 83.44 758 THR A O 1
ATOM 5247 N N . GLY A 1 759 ? 10.318 9.819 -47.314 1.00 78.25 759 GLY A N 1
ATOM 5248 C CA . GLY A 1 759 ? 10.655 10.956 -48.181 1.00 78.25 759 GLY A CA 1
ATOM 5249 C C . GLY A 1 759 ? 11.568 12.004 -47.532 1.00 78.25 759 GLY A C 1
ATOM 5250 O O . GLY A 1 759 ? 11.698 13.098 -48.079 1.00 78.25 759 GLY A O 1
ATOM 5251 N N . GLY A 1 760 ? 12.101 11.724 -46.337 1.00 74.19 760 GLY A N 1
ATOM 5252 C CA . GLY A 1 760 ? 13.008 12.596 -45.580 1.00 74.19 760 GLY A CA 1
ATOM 5253 C C . GLY A 1 760 ? 14.484 12.246 -45.801 1.00 74.19 760 GLY A C 1
ATOM 5254 O O . GLY A 1 760 ? 14.793 11.203 -46.373 1.00 74.19 760 GLY A O 1
ATOM 5255 N N . GLU A 1 761 ? 15.393 13.112 -45.343 1.00 78.31 761 GLU A N 1
ATOM 5256 C CA . GLU A 1 761 ? 16.845 12.902 -45.489 1.00 78.31 761 GLU A CA 1
ATOM 5257 C C . GLU A 1 761 ? 17.393 11.908 -44.458 1.00 78.31 761 GLU A C 1
ATOM 5259 O O . GLU A 1 761 ? 18.254 11.099 -44.798 1.00 78.31 761 GLU A O 1
ATOM 5264 N N . GLN A 1 762 ? 16.867 11.918 -43.229 1.00 84.12 762 GLN A N 1
ATOM 5265 C CA . GLN A 1 762 ? 17.238 10.973 -42.179 1.00 84.12 762 GLN A CA 1
ATOM 5266 C C . GLN A 1 762 ? 16.162 9.900 -41.993 1.00 84.12 762 GLN A C 1
ATOM 5268 O O . GLN A 1 762 ? 15.001 10.196 -41.707 1.00 84.12 762 GLN A O 1
ATOM 5273 N N . GLN A 1 763 ? 16.558 8.636 -42.114 1.00 91.12 763 GLN A N 1
ATOM 5274 C CA . GLN A 1 763 ? 15.741 7.505 -41.680 1.00 91.12 763 GLN A CA 1
ATOM 5275 C C . GLN A 1 763 ? 16.113 7.124 -40.248 1.00 91.12 763 GLN A C 1
ATOM 5277 O O . GLN A 1 763 ? 17.198 7.459 -39.776 1.00 91.12 763 GLN A O 1
ATOM 5282 N N . ALA A 1 764 ? 15.191 6.469 -39.543 1.00 92.38 764 ALA A N 1
ATOM 5283 C CA . ALA A 1 764 ? 15.510 5.947 -38.224 1.00 92.38 764 ALA A CA 1
ATOM 5284 C C . ALA A 1 764 ? 16.601 4.884 -38.361 1.00 92.38 764 ALA A C 1
ATOM 5286 O O . ALA A 1 764 ? 16.563 4.076 -39.291 1.00 92.38 764 ALA A O 1
ATOM 5287 N N . GLU A 1 765 ? 17.551 4.890 -37.437 1.00 96.56 765 GLU A N 1
ATOM 5288 C CA . GLU A 1 765 ? 18.655 3.937 -37.445 1.00 96.56 765 GLU A CA 1
ATOM 5289 C C . GLU A 1 765 ? 18.462 2.863 -36.387 1.00 96.56 765 GLU A C 1
ATOM 5291 O O . GLU A 1 765 ? 17.814 3.064 -35.346 1.00 96.56 765 GLU A O 1
ATOM 5296 N N . ASP A 1 766 ? 19.043 1.706 -36.687 1.00 97.62 766 ASP A N 1
ATOM 5297 C CA . ASP A 1 766 ? 19.111 0.611 -35.745 1.00 97.62 766 ASP A CA 1
ATOM 5298 C C . ASP A 1 766 ? 19.884 1.043 -34.502 1.00 97.62 766 ASP A C 1
ATOM 5300 O O . ASP A 1 766 ? 20.735 1.935 -34.492 1.00 97.62 766 ASP A O 1
ATOM 5304 N N . GLY A 1 767 ? 19.512 0.403 -33.414 1.00 96.25 767 GLY A N 1
ATOM 5305 C CA . GLY A 1 767 ? 20.141 0.526 -32.131 1.00 96.25 767 GLY A CA 1
ATOM 5306 C C . GLY A 1 767 ? 21.460 -0.223 -32.059 1.00 96.25 767 GLY A C 1
ATOM 5307 O O . GLY A 1 767 ? 22.060 -0.625 -33.053 1.00 96.25 767 GLY A O 1
ATOM 5308 N N . VAL A 1 768 ? 21.912 -0.429 -30.830 1.00 96.25 768 VAL A N 1
ATOM 5309 C CA . VAL A 1 768 ? 23.195 -1.075 -30.567 1.00 96.25 768 VAL A CA 1
ATOM 5310 C C . VAL A 1 768 ? 22.949 -2.425 -29.911 1.00 96.25 768 VAL A C 1
ATOM 5312 O O . VAL A 1 768 ? 22.238 -2.495 -28.912 1.00 96.25 768 VAL A O 1
ATOM 5315 N N . VAL A 1 769 ? 23.566 -3.476 -30.448 1.00 96.44 769 VAL A N 1
ATOM 5316 C CA . VAL A 1 769 ? 23.645 -4.797 -29.815 1.00 96.44 769 VAL A CA 1
ATOM 5317 C C . VAL A 1 769 ? 25.118 -5.119 -29.583 1.00 96.44 769 VAL A C 1
ATOM 5319 O O . VAL A 1 769 ? 25.918 -5.043 -30.514 1.00 96.44 769 VAL A O 1
ATOM 5322 N N . VAL A 1 770 ? 25.489 -5.440 -28.343 1.00 92.31 770 VAL A N 1
ATOM 5323 C CA . VAL A 1 770 ? 26.862 -5.808 -27.972 1.00 92.31 770 VAL A CA 1
ATOM 5324 C C . VAL A 1 770 ? 26.863 -7.126 -27.210 1.00 92.31 770 VAL A C 1
ATOM 5326 O O . VAL A 1 770 ? 26.218 -7.247 -26.169 1.00 92.31 770 VAL A O 1
ATOM 5329 N N . PHE A 1 771 ? 27.661 -8.082 -27.681 1.00 91.50 771 PHE A N 1
ATOM 5330 C CA . PHE A 1 771 ? 27.966 -9.310 -26.954 1.00 91.50 771 PHE A CA 1
ATOM 5331 C C . PHE A 1 771 ? 29.407 -9.268 -26.454 1.00 91.50 771 PHE A C 1
ATOM 5333 O O . PHE A 1 771 ? 30.344 -9.047 -27.227 1.00 91.50 771 PHE A O 1
ATOM 5340 N N . LEU A 1 772 ? 29.588 -9.471 -25.152 1.00 85.81 772 LEU A N 1
ATOM 5341 C CA . LEU A 1 772 ? 30.889 -9.493 -24.497 1.00 85.81 772 LEU A CA 1
ATOM 5342 C C . LEU A 1 772 ? 31.069 -10.819 -23.764 1.00 85.81 772 LEU A C 1
ATOM 5344 O O . LEU A 1 772 ? 30.280 -11.158 -22.886 1.00 85.81 772 LEU A O 1
ATOM 5348 N N . GLN A 1 773 ? 32.147 -11.531 -24.085 1.00 83.19 773 GLN A N 1
ATOM 5349 C CA . GLN A 1 773 ? 32.539 -12.743 -23.372 1.00 83.19 773 GLN A CA 1
ATOM 5350 C C . GLN A 1 773 ? 33.715 -12.450 -22.438 1.00 83.19 773 GLN A C 1
ATOM 5352 O O . GLN A 1 773 ? 34.745 -11.922 -22.876 1.00 83.19 773 GLN A O 1
ATOM 5357 N N . VAL A 1 774 ? 33.586 -12.823 -21.164 1.00 75.06 774 VAL A N 1
ATOM 5358 C CA . VAL A 1 774 ? 34.683 -12.776 -20.186 1.00 75.06 774 VAL A CA 1
ATOM 5359 C C . VAL A 1 774 ? 35.679 -13.897 -20.491 1.00 75.06 774 VAL A C 1
ATOM 5361 O O . VAL A 1 774 ? 35.310 -15.068 -20.559 1.00 75.06 774 VAL A O 1
ATOM 5364 N N . ILE A 1 775 ? 36.955 -13.549 -20.682 1.00 66.25 775 ILE A N 1
ATOM 5365 C CA . ILE A 1 775 ? 38.013 -14.526 -20.963 1.00 66.25 775 ILE A CA 1
ATOM 5366 C C . ILE A 1 775 ? 38.571 -15.057 -19.628 1.00 66.25 775 ILE A C 1
ATOM 5368 O O . ILE A 1 775 ? 39.006 -14.251 -18.795 1.00 66.25 775 ILE A O 1
ATOM 5372 N N . PRO A 1 776 ? 38.626 -16.387 -19.416 1.00 58.41 776 PRO A N 1
ATOM 5373 C CA . PRO A 1 776 ? 39.222 -16.972 -18.218 1.00 58.41 776 PRO A CA 1
ATOM 5374 C C . PRO A 1 776 ? 40.696 -16.580 -18.073 1.00 58.41 776 PRO A C 1
ATOM 5376 O O . PRO A 1 776 ? 41.445 -16.543 -19.052 1.00 58.41 776 PRO A O 1
ATOM 5379 N N . ALA A 1 777 ? 41.150 -16.353 -16.839 1.00 53.09 777 ALA A N 1
ATOM 5380 C CA . ALA A 1 777 ? 42.492 -15.845 -16.527 1.00 53.09 777 ALA A CA 1
ATOM 5381 C C . ALA A 1 777 ? 43.670 -16.797 -16.870 1.00 53.09 777 ALA A C 1
ATOM 5383 O O . ALA A 1 777 ? 44.803 -16.519 -16.485 1.00 53.09 777 ALA A O 1
ATOM 5384 N N . GLY A 1 778 ? 43.437 -17.897 -17.596 1.00 51.41 778 GLY A N 1
ATOM 5385 C CA . GLY A 1 778 ? 44.450 -18.896 -17.969 1.00 51.41 778 GLY A CA 1
ATOM 5386 C C . GLY A 1 778 ? 44.590 -19.184 -19.471 1.00 51.41 778 GLY A C 1
ATOM 5387 O O . GLY A 1 778 ? 45.382 -20.047 -19.845 1.00 51.41 778 GLY A O 1
ATOM 5388 N N . GLY A 1 779 ? 43.841 -18.505 -20.347 1.00 43.16 779 GLY A N 1
ATOM 5389 C CA . GLY A 1 779 ? 43.888 -18.757 -21.792 1.00 43.16 779 GLY A CA 1
ATOM 5390 C C . GLY A 1 779 ? 45.160 -18.208 -22.446 1.00 43.16 779 GLY A C 1
ATOM 5391 O O . GLY A 1 779 ? 45.363 -16.997 -22.502 1.00 43.16 779 GLY A O 1
ATOM 5392 N N . THR A 1 780 ? 46.018 -19.084 -22.974 1.00 40.94 780 THR A N 1
ATOM 5393 C CA . THR A 1 780 ? 47.188 -18.674 -23.769 1.00 40.94 780 THR A CA 1
ATOM 5394 C C . THR A 1 780 ? 46.714 -18.043 -25.082 1.00 40.94 780 THR A C 1
ATOM 5396 O O . THR A 1 780 ? 46.052 -18.703 -25.880 1.00 40.94 780 THR A O 1
ATOM 5399 N N . VAL A 1 781 ? 47.052 -16.773 -25.326 1.00 40.91 781 VAL A N 1
ATOM 5400 C CA . VAL A 1 781 ? 46.783 -16.101 -26.608 1.00 40.91 781 VAL A CA 1
ATOM 5401 C C . VAL A 1 781 ? 47.802 -16.591 -27.638 1.00 40.91 781 VAL A C 1
ATOM 5403 O O . VAL A 1 781 ? 48.958 -16.169 -27.627 1.00 40.91 781 VAL A O 1
ATOM 5406 N N . LEU A 1 782 ? 47.386 -17.490 -28.532 1.00 34.75 782 LEU A N 1
ATOM 5407 C CA . LEU A 1 782 ? 48.162 -17.836 -29.721 1.00 34.75 782 LEU A CA 1
ATOM 5408 C C . LEU A 1 782 ? 47.913 -16.768 -30.794 1.00 34.75 782 LEU A C 1
ATOM 5410 O O . LEU A 1 782 ? 46.882 -16.772 -31.461 1.00 34.75 782 LEU A O 1
ATOM 5414 N N . VAL A 1 783 ? 48.860 -15.845 -30.960 1.00 35.56 783 VAL A N 1
ATOM 5415 C CA . VAL A 1 783 ? 48.877 -14.932 -32.110 1.00 35.56 783 VAL A CA 1
ATOM 5416 C C . VAL A 1 783 ? 49.496 -15.680 -33.289 1.00 35.56 783 VAL A C 1
ATOM 5418 O O . VAL A 1 783 ? 50.712 -15.870 -33.325 1.00 35.56 783 VAL A O 1
ATOM 5421 N N . ILE A 1 784 ? 48.678 -16.109 -34.250 1.00 35.91 784 ILE A N 1
ATOM 5422 C CA . ILE A 1 784 ? 49.172 -16.520 -35.570 1.00 35.91 784 ILE A CA 1
ATOM 5423 C C . ILE A 1 784 ? 49.257 -15.246 -36.417 1.00 35.91 784 ILE A C 1
ATOM 5425 O O . ILE A 1 784 ? 48.263 -14.533 -36.549 1.00 35.91 784 ILE A O 1
ATOM 5429 N N . ARG A 1 785 ? 50.465 -14.928 -36.896 1.00 40.41 785 ARG A N 1
ATOM 5430 C CA . ARG A 1 785 ? 50.711 -13.825 -37.836 1.00 40.41 785 ARG A CA 1
ATOM 5431 C C . ARG A 1 785 ? 50.302 -14.194 -39.249 1.00 40.41 785 ARG A C 1
ATOM 5433 O O . ARG A 1 785 ? 50.564 -15.359 -39.625 1.00 40.41 785 ARG A O 1
#

Sequence (785 aa):
MMPLNRKNVTQILVANPLATNGTINADGQGFARRSGPGGATDAAAGAGHGGAGAGRDEASGKGLSYGRVAGPTSLGSGAGRSTYGGAGGGALKLVATQVVVEGRLSANGNNGTGVSNAAGGSGGSIWIAGGILSGGGVISANSGCNPGGDWRSSGGGRVDISQTVNNFSGSLEVCGGFADNGDSGRGLTGSLLLPVSGGSGLTRQLLVVTDELRIGNSMEFGTIVVTNGGRLLLEANEGQDSFYFETLDVFEGGEVVLLGDYQRVNEAAGGSEGIPYGAGVTLSGGVVRVWSGGVIHADGQGFPRQAGPGRGNAAGGSFGENRGAGYGGAGALRAYATKRGLVYGKAEEPLALGSGGGRNVYSGSGGGAIKLTADLIVVDGRLSADGSNGNLSNAVGGSGGSLWITSGELRGNGVISANSGTRLDDWRGSGGGRIDIRNVVNNFQGEFGVLGGKDNTEWRGLAGSLLLPWSGGSSLLQCERLVITNEMWLGNSQTFGEIIVTNGGKLYLDANEESRLFSCETIDIYAGSRVVFLGDREQINEESGGVAGTPHGRGAILRGKKIRVHTGGAIDADMLGFPILGGPGAGAGGANNNGGRGAGYGGVGGDGKDVTLRTGGATYGTNIWPTALGSGGGRNVFSRPGGGAITLIAEDELVADGVITSNGGVPSSGSGSGASGGSILIVAGDVTGDGTITARGANVGGNPSAGGGGGGKITVLYGETALKRDKVLAGRLDLVRMVDGLADFEGEVTAAAGVGYTGGEQQAEDGVVVFLQVIPAGGTVLVIR

Radius of gyration: 31.35 Å; Cα contacts (8 Å, |Δi|>4): 3413; chains: 1; bounding box: 92×56×95 Å

Solvent-accessible surface area (backbone atoms only — not comparable to full-atom values): 32059 Å² total; per-residue (Å²): 132,85,83,80,84,81,81,66,66,52,71,51,74,48,95,61,72,55,77,71,79,48,75,51,68,31,58,35,61,26,26,50,49,60,28,49,98,10,30,9,72,27,40,44,11,0,0,1,15,40,7,31,13,10,50,90,42,77,94,61,14,28,3,43,54,60,77,56,72,73,79,25,64,51,56,4,4,0,0,5,66,31,97,30,24,5,19,0,0,8,19,40,40,40,46,31,72,45,47,42,39,58,25,37,44,35,9,22,13,25,48,20,77,40,72,64,43,15,12,1,0,0,1,4,7,36,19,39,58,38,31,39,34,29,38,66,17,38,40,34,12,23,23,5,37,35,100,70,26,85,41,11,6,0,0,0,1,27,39,22,38,43,58,20,31,23,45,33,72,39,49,62,43,23,42,29,13,67,31,96,70,59,76,24,43,58,11,34,36,4,29,68,41,57,9,57,79,38,62,82,24,63,20,27,44,44,31,74,35,52,50,75,40,64,39,18,49,52,50,69,36,30,37,38,38,26,26,77,57,2,32,43,36,42,33,25,33,90,97,19,28,48,37,36,29,46,30,40,40,24,32,48,50,5,35,36,40,33,35,30,28,56,80,40,62,22,58,91,34,69,22,37,92,93,51,20,46,9,34,26,24,34,42,38,36,43,36,38,35,25,33,58,64,5,36,40,32,13,57,37,24,19,16,36,36,59,26,56,92,9,22,9,50,78,75,90,59,91,96,69,65,74,22,10,0,3,13,45,5,35,10,7,60,49,103,87,60,94,73,54,10,40,59,59,62,49,61,68,78,21,39,28,35,5,5,0,0,11,75,43,89,45,17,5,17,0,0,1,12,38,38,41,38,25,48,34,38,36,35,42,13,36,42,35,9,22,13,24,49,8,78,41,95,85,13,20,2,0,0,1,5,7,36,21,40,38,27,58,32,35,30,38,62,16,39,42,31,10,22,22,4,39,23,83,80,41,74,41,3,1,0,0,2,22,32,21,39,48,68,34,47,76,63,56,71,42,44,51,40,17,39,23,7,64,41,88,55,81,25,41,13,34,35,5,27,66,42,63,23,63,63,91,82,66,99,73,57,60,40,59,64,47,79,36,54,49,68,38,57,40,16,46,63,45,67,48,30,32,37,39,28,30,80,49,3,33,42,35,37,34,30,78,51,96,76,25,36,36,37,31,46,30,37,41,25,30,47,63,6,36,37,37,26,35,39,27,65,75,44,64,24,57,86,32,71,20,39,96,96,49,17,45,8,32,33,21,34,44,33,20,37,31,36,35,27,35,59,62,4,33,39,34,12,61,29,32,20,21,26,57,62,24,50,92,9,28,10,50,51,25,75,92,54,41,13,8,10,0,0,2,19,42,8,33,7,2,8,13,69,33,82,92,55,83,65,28,7,45,58,60,57,40,78,78,55,27,43,28,36,4,4,0,0,4,58,39,96,35,24,19,19,0,0,1,5,41,36,41,36,15,58,48,30,31,37,39,39,11,38,39,36,8,25,16,20,63,19,82,33,24,40,7,2,0,0,0,1,5,8,35,25,39,38,24,21,39,59,34,38,59,16,39,40,35,14,24,14,5,41,17,48,87,81,31,29,1,1,2,0,0,0,0,25,34,21,41,40,32,31,89,58,92,82,48,70,75,43,53,78,67,76,48,87,80,57,63,44,81,48,100,67,59,95,61,35,78,37,51,78,46,20,43,36,9,53,35,18,79,91,36,93,38,61,30,29,52,26,38,78,41,40,34,40,50,57,68,98,78,72,80,84,81,83,81,130